Protein AF-A0A7L3I1N6-F1 (afdb_monomer_lite)

Secondary structure (DSSP, 8-state):
----PPPPPS---HHHHHHHHHHHHHH---HHHHTTTTS--------------PPPHHHHHHHHHHHHHHHHTS-HHHHHHHHHHHHHHHHH--SS-SS--SS--HHHHHHHHHHHHHHHHHHHTT---HHHHHHHHTTSSSPPPHHHHHHHHHTTSS-HHHHTTSS-HHHHHHHHHHHHHHHHHTTT-TTSTTHHHHHHHHHHHHHHHHHH----SSS--STTHHHHHHHHHHHHHHHHHHHHHHHHTTTS-HHHHHHHHHHGGGG-GGGSTTTS-HHHHHHHHHHHHHHHHTS-----HHHHHHHGGGGSTTTS-HHHHHHHHHHHTTS-HHHHHHHHHHHHHHS---HHHHHHHHHHHHHH-TTHHHHHHHHHHHHHHHHHHHT-HHHHHHHHHHHHHHHHT-TTTS--HHHHHHHHHSSTTSGGGG-HHHHHHHHHHHHHHGGG--HHHHHHHHHSPPP--GGGHHHHHHHHHHHHHHHHHTT--GGG--TT--TT---S---HHHHHHHHHHHHHHHHHHHSS--HHHHHHHHHSHHHIIIIIHHHHT---PPPSS--HHHHHHHHHHHTT-S-HHHHHHHHHHHHHHHHHHHHHTTS-------HHHHHHHHHHHHHHHHHH-GGGTTTHHHHHHHHHHHHHHHS----SSSTTS-TTPPEEEESS-----HHHHHHHHHHHHHHHHHHHHHHHHS-GGGSTTHHHHHHHHHHH-TTHHHHHHHHHHIIIIISGGG--HHHHHHHHHHHHHHHHTGGGS--EEEE-S-S-S-TT-PBPHHHHHHHHS---SHHHHHHHHHHHHHHHHHHHHHTTTS-HHHHHHHS-HHHHHHHHHHHHHH-GGGGT-------PPPPHHHHT-TTS-HHHHHHHHHT-HHHHHHTTSTTT---HHHHHHHHHTS-GGG-SS-HHHHHHHHHIIIIIIISSS-GGGTS-TT-HHHHHHHHHHHHHHHHHHHTTS----------HHHHHHHHHHHHHHHHS----TTS-SS---HHHHHHHHHHHS-----HHHHHHHHHHHHHHHHHHHHHS-GGGGSEEEEETTEEEEE-HHHHHHHHHTGGGG-TTSS---HHHHHHHHHHHHHHGGGSSSHHHHHHHHHHHHHHH-HHHHHHHHHHHHHHHHHHHHHHHHHH-SPPPHHHHHHHHHHHHHHHHHHH-PPPP-SS-HHHHHHHHHHHHHH-TTS-TTTTTTSS-S-HHHHHHHHHHHHHHHHHHHHS--

InterPro domains:
  IPR003516 Fanconi anaemia group A protein [PR00826] (1067-1085)
  IPR003516 Fanconi anaemia group A protein [PR00826] (1085-1107)
  IPR003516 Fanconi anaemia group A protein [PR00826] (1214-1232)
  IPR003516 Fanconi anaemia group A protein [PTHR12047] (1-1236)
  IPR031729 Fanconi anaemia group A protein, N-terminal domain [PF15865] (137-488)
  IPR055277 Fanconi anaemia group A protein, C-terminal [PF03511] (1188-1237)
  IPR055386 Fanconi anaemia group A protein, helical domain [PF24781] (509-590)
  IPR055387 Fanconi anaemia group A protein, arcN subdomain [PF24783] (611-851)

Organism: NCBI:txid254575

Foldseek 3Di:
DDDDDDDDDDDDDPVVVVVVVVVVVVVPPDLLVLLQPPQDDPDDDDDDDDDDPDPDPLVVNVVVLVVVCVVVVHQSQLVLLLSLLVNQVVLLDDDDDPDRQLDGDPVSVSSLVSNLVSLVSCVVVVRHDQLSSLQVQVVPPDHGRLLSVLCCCVSVNYNPLSSQLRDDLVVLLVVLLVNLLSLLLCCPDPVCPPVSLVSLLVLLLQLLCLQQDDPPDDDDPPRSPSVNVSSVSNVLVLLLLLLVCQVCVVPDDPSSVSSSVSNLCSLAPVSPVPRDDLVSNLVVLLVSLLCLFQPPQPDDLLNLQQCLLCLAQVNRRVSLLSNLVSSPVSDDLLVLVVSLVVSLVPHRGNSSSSLNNLNSSLVVPLVNQVVLVVLLLVLQVCCLVVVDVSSVSVSLSSLCSQLSNDCVRYNHPLVVCCVQFVDCPHSLNPDPVSVVSVLVSLLVCLVSDDLLVLVSCLVRPGDDPPVCVVSSVVSNVSSQVSCVVVVNDPLLAALDDDSSDPDDDDDSQVSLLVNLVVQLVVCVLQVDGDPSLVCCVPPSVVSNPVHNLCSLLPAEAADPDHDSSNSNVVNCVVVVSDDPVSVVVSVVSNVVVVVVVVVCVVDDDDDDDPPLLVVLLVLLVVLLVQLQDPVNPVCLLVSLVVSLVSVDVQLPPPPPDPPPAPQQRAQEAELVDRDDDPSLLVNLVSLLVSQLSSVVSNCVRDWLQSSPCNSLSNLLSQLVDPSNQSSNLNVLSCCQQPVLLVDDLSSLLSSLVSLLSCLVVQVSHHFHNYCDLFPPPPPPPRHRSLVSVLVSQAAAFASSLQSLLSNLLSNLQSLCGRCVPPDPVVSLSSDSLSSLLSLVLNLVLVDVVLLVDDDPDDLDAQDNVVSSDPPDDSNVSSVSCSPDPSSVVSCVDLSNQHAPLNSLLSVQNYHQVRYPDDPVSVLVSVCSCQPVNALCDDVSSRHNVVDLLVSLLSLLVSQLVNLSRPVRHDDDDPDPARPLSSLVVSQVSLVVVVPDPPPDDPPPPDDQQSLLVSLVVVLVPDDDDPPVSNVVSLLSSLVSSLNSCLSHQLLSQWDFDCDPNWTAIDNQSVLVCCVPRQLSNDLLSLEGDPSNLLSNLNNLQVNLVRTPDSLVRSQVVVVVCVPRPVRSLLNCLLCVVVNVVVNVVSCCVRPVDDHRPVNVVSVVLLVLLLCCVPPVDQHDDPDDLLSSLSNNLSNCVVCVPDDPPPNPPDDRHDPSNVVSNVVSVVSVVVSCVVDPD

Radius of gyration: 46.32 Å; chains: 1; bounding box: 148×77×133 Å

Sequence (1237 aa):
AGRARKRKSSFGSEAELQEAALRLLDHHQNLSDLLLEVGDSAKPGVQDGAEHQGASSESFIVSVLQEQASKLGVPTGTLAAKNAVANMERICRDSASPSRVPLLNSDQRKMLSCLLQTVKDLLANNMFCRSLFCEEMWKIKEPPVLEAVWHLHSSGIAGLAELLESPAGPAAVEWLCSSLCGLCEQAGDEDAGALIPSSFADFAIVFLQNGFEQASELGRRVEFQKVSYICRDVLQRMLAWVLDAVGKEKQEDVSLVQAVRFWLNVFNVSLYGSVAHPDSVQQFFRHTLTEVLTYNPVLKVSDAIQMQKEWSFTRTSPLLTALYRKLLMAFSVKESICQLQQVLETHEVNWQHVLSCVSTLVVCQAEAEQLFKDLLSHLLLKAFGNFDMENMITAFLIARQAALEGPAVFMPYSEWFKASFGNAGGHHGSSKKALVFLFEFLSELVPFESALYLKVHIMYPPFVPTKHRSLLLEYITLAKTRLADLKVAIEDMGLYEDLSSTNEAVQPQAQALRDVEKALQIFENTRKIPTSVIEASIFRRPYYTSWFLPALLRPRVLPKTPDGRMAFIDSLKRADKIPSNLYSTYLQACHAMKEKMLQDDSKGEPSHSKEPVEQLKAELAGLRTLVVDQAQWEEVPAQIAVVSDRLRRVLGDSREENEAAPLNSPIPVAVPAPRLEPCHQSVVDLLLTSFCQTLLAASSFNPPDRQGPCLSLVVKMMCGHRNLLPALLGRLCQLIYHQGPSLSAAHILGLAAFVIHLSESRALIPGVEANFGVSQAAPGKALSVSEYWSSLLVCRTEESFAFCLRFCTAAAAYLICKFSSCSHEDFCALIPPGLIKKLQHLVPRLSLEARGVVCEEARTALSWSSLSCPSLNYRRASLCLWKQARFQELLKEKAFQLSFREWLLMELEVCPEKDILSAAERQDFHYWAIYQRYLPAPSAAGGCDGDLEKACGVIINAILDSSQRLELGGCGQSKTSVSPEILCRLQELVLELRCRPKLLPGCLAAQRHFLFGILQGRLADRKHGSALEEQLWRQQELLLHRRILVGLPASTLITTCWKRNKTVLDCEDFFCFVNSELKNVCSRGYALSYDITAHFFRGLLNASLDCEDAAEEVSKALTTCQTKCPVVLLSAALWWPRLEPVLCSQWKRLFGAPLAEELDRLRGWHSSGTRFLCSGAVFPLSDPPWLLAAFLHGAILQHSELPLQVQLTGSLFSLQLLVALLFFSLLDLISARIAPK

Structure (mmCIF, N/CA/C/O backbone):
data_AF-A0A7L3I1N6-F1
#
_entry.id   AF-A0A7L3I1N6-F1
#
loop_
_atom_site.group_PDB
_atom_site.id
_atom_site.type_symbol
_atom_site.label_atom_id
_atom_site.label_alt_id
_atom_site.label_comp_id
_atom_site.label_asym_id
_atom_site.label_entity_id
_atom_site.label_seq_id
_atom_site.pdbx_PDB_ins_code
_atom_site.Cartn_x
_atom_site.Cartn_y
_atom_site.Cartn_z
_atom_site.occupancy
_atom_site.B_iso_or_equiv
_atom_site.auth_seq_id
_atom_site.auth_comp_id
_atom_site.auth_asym_id
_atom_site.auth_atom_id
_atom_site.pdbx_PDB_model_num
ATOM 1 N N . ALA A 1 1 ? -88.766 -17.043 17.408 1.00 39.00 1 ALA A N 1
ATOM 2 C CA . ALA A 1 1 ? -88.604 -18.163 18.358 1.00 39.00 1 ALA A CA 1
ATOM 3 C C . ALA A 1 1 ? -87.147 -18.206 18.815 1.00 39.00 1 ALA A C 1
ATOM 5 O O . ALA A 1 1 ? -86.284 -18.085 17.961 1.00 39.00 1 ALA A O 1
ATOM 6 N N . GLY A 1 2 ? -86.891 -18.328 20.125 1.00 34.66 2 GLY A N 1
ATOM 7 C CA . GLY A 1 2 ? -85.543 -18.452 20.712 1.00 34.66 2 GLY A CA 1
ATOM 8 C C . GLY A 1 2 ? -85.268 -17.452 21.845 1.00 34.66 2 GLY A C 1
ATOM 9 O O . GLY A 1 2 ? -84.884 -16.320 21.587 1.00 34.66 2 GLY A O 1
ATOM 10 N N . ARG A 1 3 ? -85.500 -17.864 23.101 1.00 40.56 3 ARG A N 1
ATOM 11 C CA . ARG A 1 3 ? -85.232 -17.107 24.343 1.00 40.56 3 ARG A CA 1
ATOM 12 C C . ARG A 1 3 ? -83.724 -17.044 24.640 1.00 40.56 3 ARG A C 1
ATOM 14 O O . ARG A 1 3 ? -83.071 -18.078 24.565 1.00 40.56 3 ARG A O 1
ATOM 21 N N . ALA A 1 4 ? -83.220 -15.909 25.135 1.00 32.03 4 ALA A N 1
ATOM 22 C CA . ALA A 1 4 ? -81.925 -15.818 25.820 1.00 32.03 4 ALA A CA 1
ATOM 23 C C . ALA A 1 4 ? -82.086 -15.139 27.196 1.00 32.03 4 ALA A C 1
ATOM 25 O O . ALA A 1 4 ? -82.710 -14.087 27.327 1.00 32.03 4 ALA A O 1
ATOM 26 N N . ARG A 1 5 ? -81.581 -15.815 28.235 1.00 33.72 5 ARG A N 1
ATOM 27 C CA . ARG A 1 5 ? -81.672 -15.478 29.667 1.00 33.72 5 ARG A CA 1
ATOM 28 C C . ARG A 1 5 ? -80.818 -14.250 30.023 1.00 33.72 5 ARG A C 1
ATOM 30 O O . ARG A 1 5 ? -79.629 -14.237 29.727 1.00 33.72 5 ARG A O 1
ATOM 37 N N . LYS A 1 6 ? -81.390 -13.305 30.783 1.00 36.31 6 LYS A N 1
ATOM 38 C CA . LYS A 1 6 ? -80.648 -12.321 31.597 1.00 36.31 6 LYS A CA 1
ATOM 39 C C . LYS A 1 6 ? -79.832 -13.053 32.676 1.00 36.31 6 LYS A C 1
ATOM 41 O O . LYS A 1 6 ? -80.413 -13.800 33.465 1.00 36.31 6 LYS A O 1
ATOM 46 N N . ARG A 1 7 ? -78.512 -12.836 32.732 1.00 34.22 7 ARG A N 1
ATOM 47 C CA . ARG A 1 7 ? -77.682 -13.161 33.908 1.00 34.22 7 ARG A CA 1
ATOM 48 C C . ARG A 1 7 ? -77.852 -12.052 34.956 1.00 34.22 7 ARG A C 1
ATOM 50 O O . ARG A 1 7 ? -77.865 -10.877 34.605 1.00 34.22 7 ARG A O 1
ATOM 57 N N . LYS A 1 8 ? -78.059 -12.460 36.212 1.00 36.12 8 LYS A N 1
ATOM 58 C CA . LYS A 1 8 ? -78.224 -11.613 37.405 1.00 36.12 8 LYS A CA 1
ATOM 59 C C . LYS A 1 8 ? -76.873 -11.051 37.864 1.00 36.12 8 LYS A C 1
ATOM 61 O O . LYS A 1 8 ? -75.872 -11.757 37.776 1.00 36.12 8 LYS A O 1
ATOM 66 N N . SER A 1 9 ? -76.897 -9.819 38.372 1.00 40.22 9 SER A N 1
ATOM 67 C CA . SER A 1 9 ? -75.836 -9.191 39.165 1.00 40.22 9 SER A CA 1
ATOM 68 C C . SER A 1 9 ? -75.591 -9.965 40.467 1.00 40.22 9 SER A C 1
ATOM 70 O O . SER A 1 9 ? -76.509 -10.587 41.004 1.00 40.22 9 SER A O 1
ATOM 72 N N . SER A 1 10 ? -74.356 -9.935 40.965 1.00 43.62 10 SER A N 1
ATOM 73 C CA . SER A 1 10 ? -73.889 -10.712 42.121 1.00 43.62 10 SER A CA 1
ATOM 74 C C . SER A 1 10 ? -73.875 -9.947 43.450 1.00 43.62 10 SER A C 1
ATOM 76 O O . SER A 1 10 ? -73.105 -10.311 44.326 1.00 43.62 10 SER A O 1
ATOM 78 N N . PHE A 1 11 ? -74.713 -8.924 43.632 1.00 41.62 11 PHE A N 1
ATOM 79 C CA . PHE A 1 11 ? -74.923 -8.309 44.950 1.00 41.62 11 PHE A CA 1
ATOM 80 C C . PHE A 1 11 ? -76.410 -8.027 45.162 1.00 41.62 11 PHE A C 1
ATOM 82 O O . PHE A 1 11 ? -77.068 -7.450 44.290 1.00 41.62 11 PHE A O 1
ATOM 89 N N . GLY A 1 12 ? -76.947 -8.502 46.287 1.00 44.84 12 GLY A N 1
ATOM 90 C CA . GLY A 1 12 ? -78.353 -8.406 46.652 1.00 44.84 12 GLY A CA 1
ATOM 91 C C . GLY A 1 12 ? -78.519 -7.737 48.014 1.00 44.84 12 GLY A C 1
ATOM 92 O O . GLY A 1 12 ? -78.278 -8.348 49.038 1.00 44.84 12 GLY A O 1
ATOM 93 N N . SER A 1 13 ? -79.056 -6.518 48.008 1.00 54.72 13 SER A N 1
ATOM 94 C CA . SER A 1 13 ? -79.453 -5.699 49.168 1.00 54.72 13 SER A CA 1
ATOM 95 C C . SER A 1 13 ? -78.387 -4.784 49.793 1.00 54.72 13 SER A C 1
ATOM 97 O O . SER A 1 13 ? -77.227 -5.132 49.982 1.00 54.72 13 SER A O 1
ATOM 99 N N . GLU A 1 14 ? -78.855 -3.585 50.142 1.00 47.81 14 GLU A N 1
ATOM 100 C CA . GLU A 1 14 ? -78.138 -2.506 50.836 1.00 47.81 14 GLU A CA 1
ATOM 101 C C . GLU A 1 14 ? -77.677 -2.924 52.248 1.00 47.81 14 GLU A C 1
ATOM 103 O O . GLU A 1 14 ? -76.677 -2.420 52.752 1.00 47.81 14 GLU A O 1
ATOM 108 N N . ALA A 1 15 ? -78.343 -3.921 52.844 1.00 46.59 15 ALA A N 1
ATOM 109 C CA . ALA A 1 15 ? -77.986 -4.508 54.133 1.00 46.59 15 ALA A CA 1
ATOM 110 C C . ALA A 1 15 ? -76.748 -5.421 54.051 1.00 46.59 15 ALA A C 1
ATOM 112 O O . ALA A 1 15 ? -75.908 -5.368 54.940 1.00 46.59 15 ALA A O 1
ATOM 113 N N . GLU A 1 16 ? -76.579 -6.196 52.970 1.00 49.53 16 GLU A N 1
ATOM 114 C CA . GLU A 1 16 ? -75.353 -6.985 52.744 1.00 49.53 16 GLU A CA 1
ATOM 115 C C . GLU A 1 16 ? -74.145 -6.079 52.453 1.00 49.53 16 GLU A C 1
ATOM 117 O O . GLU A 1 16 ? -73.021 -6.400 52.832 1.00 49.53 16 GLU A O 1
ATOM 122 N N . LEU A 1 17 ? -74.380 -4.913 51.841 1.00 51.69 17 LEU A N 1
ATOM 123 C CA . LEU A 1 17 ? -73.374 -3.865 51.638 1.00 51.69 17 LEU A CA 1
ATOM 124 C C . LEU A 1 17 ? -72.996 -3.165 52.951 1.00 51.69 17 LEU A C 1
ATOM 126 O O . LEU A 1 17 ? -71.811 -2.960 53.202 1.00 51.69 17 LEU A O 1
ATOM 130 N N . GLN A 1 18 ? -73.970 -2.844 53.809 1.00 46.72 18 GLN A N 1
ATOM 131 C CA . GLN A 1 18 ? -73.710 -2.318 55.153 1.00 46.72 18 GLN A CA 1
ATOM 132 C C . GLN A 1 18 ? -73.011 -3.340 56.050 1.00 46.72 18 GLN A C 1
ATOM 134 O O . GLN A 1 18 ? -72.117 -2.969 56.799 1.00 46.72 18 GLN A O 1
ATOM 139 N N . GLU A 1 19 ? -73.365 -4.620 55.963 1.00 48.75 19 GLU A N 1
ATOM 140 C CA . GLU A 1 19 ? -72.711 -5.674 56.734 1.00 48.75 19 GLU A CA 1
ATOM 141 C C . GLU A 1 19 ? -71.300 -5.975 56.206 1.00 48.75 19 GLU A C 1
ATOM 143 O O . GLU A 1 19 ? -70.391 -6.199 56.999 1.00 48.75 19 GLU A O 1
ATOM 148 N N . ALA A 1 20 ? -71.067 -5.891 54.893 1.00 51.22 20 ALA A N 1
ATOM 149 C CA . ALA A 1 20 ? -69.721 -5.936 54.321 1.00 51.22 20 ALA A CA 1
ATOM 150 C C . ALA A 1 20 ? -68.879 -4.710 54.726 1.00 51.22 20 ALA A C 1
ATOM 152 O O . ALA A 1 20 ? -67.713 -4.870 55.079 1.00 51.22 20 ALA A O 1
ATOM 153 N N . ALA A 1 21 ? -69.468 -3.509 54.753 1.00 48.84 21 ALA A N 1
ATOM 154 C CA . ALA A 1 21 ? -68.809 -2.282 55.208 1.00 48.84 21 ALA A CA 1
ATOM 155 C C . ALA A 1 21 ? -68.515 -2.295 56.720 1.00 48.84 21 ALA A C 1
ATOM 157 O O . ALA A 1 21 ? -67.453 -1.847 57.144 1.00 48.84 21 ALA A O 1
ATOM 158 N N . LEU A 1 22 ? -69.416 -2.854 57.535 1.00 49.69 22 LEU A N 1
ATOM 159 C CA . LEU A 1 22 ? -69.212 -3.049 58.972 1.00 49.69 22 LEU A CA 1
ATOM 160 C C . LEU A 1 22 ? -68.187 -4.153 59.260 1.00 49.69 22 LEU A C 1
ATOM 162 O O . LEU A 1 22 ? -67.377 -3.988 60.163 1.00 49.69 22 LEU A O 1
ATOM 166 N N . ARG A 1 23 ? -68.149 -5.237 58.471 1.00 51.03 23 ARG A N 1
ATOM 167 C CA . ARG A 1 23 ? -67.105 -6.277 58.568 1.00 51.03 23 ARG A CA 1
ATOM 168 C C . ARG A 1 23 ? -65.729 -5.782 58.119 1.00 51.03 23 ARG A C 1
ATOM 170 O O . ARG A 1 23 ? -64.740 -6.245 58.679 1.00 51.03 23 ARG A O 1
ATOM 177 N N . LEU A 1 24 ? -65.668 -4.850 57.162 1.00 49.75 24 LEU A N 1
ATOM 178 C CA . LEU A 1 24 ? -64.459 -4.083 56.833 1.00 49.75 24 LEU A CA 1
ATOM 179 C C . LEU A 1 24 ? -64.054 -3.203 58.025 1.00 49.75 24 LEU A C 1
ATOM 181 O O . LEU A 1 24 ? -62.949 -3.342 58.534 1.00 49.75 24 LEU A O 1
ATOM 185 N N . LEU A 1 25 ? -64.962 -2.376 58.557 1.00 49.56 25 LEU A N 1
ATOM 186 C CA . LEU A 1 25 ? -64.697 -1.525 59.730 1.00 49.56 25 LEU A CA 1
ATOM 187 C C . LEU A 1 25 ? -64.230 -2.314 60.971 1.00 49.56 25 LEU A C 1
ATOM 189 O O . LEU A 1 25 ? -63.327 -1.850 61.664 1.00 49.56 25 LEU A O 1
ATOM 193 N N . ASP A 1 26 ? -64.778 -3.509 61.222 1.00 48.50 26 ASP A N 1
ATOM 194 C CA . ASP A 1 26 ? -64.345 -4.405 62.310 1.00 48.50 26 ASP A CA 1
ATOM 195 C C . ASP A 1 26 ? -63.015 -5.130 62.013 1.00 48.50 26 ASP A C 1
ATOM 197 O O . ASP A 1 26 ? -62.268 -5.429 62.946 1.00 48.50 26 ASP A O 1
ATOM 201 N N . HIS A 1 27 ? -62.665 -5.376 60.741 1.00 45.22 27 HIS A N 1
ATOM 202 C CA . HIS A 1 27 ? -61.324 -5.847 60.350 1.00 45.22 27 HIS A CA 1
ATOM 203 C C . HIS A 1 27 ? -60.250 -4.744 60.482 1.00 45.22 27 HIS A C 1
ATOM 205 O O . HIS A 1 27 ? -59.079 -5.057 60.690 1.00 45.22 27 HIS A O 1
ATOM 211 N N . HIS A 1 28 ? -60.628 -3.459 60.423 1.00 46.06 28 HIS A N 1
ATOM 212 C CA . HIS A 1 28 ? -59.721 -2.299 60.405 1.00 46.06 28 HIS A CA 1
ATOM 213 C C . HIS A 1 28 ? -59.503 -1.601 61.760 1.00 46.06 28 HIS A C 1
ATOM 215 O O . HIS A 1 28 ? -59.364 -0.378 61.819 1.00 46.06 28 HIS A O 1
ATOM 221 N N . GLN A 1 29 ? -59.377 -2.332 62.873 1.00 52.47 29 GLN A N 1
ATOM 222 C CA . GLN A 1 29 ? -58.855 -1.711 64.108 1.00 52.47 29 GLN A CA 1
ATOM 223 C C . GLN A 1 29 ? -57.374 -1.287 63.983 1.00 52.47 29 GLN A C 1
ATOM 225 O O . GLN A 1 29 ? -56.882 -0.494 64.787 1.00 52.47 29 GLN A O 1
ATOM 230 N N . ASN A 1 30 ? -56.668 -1.769 62.954 1.00 57.06 30 ASN A N 1
ATOM 231 C CA . ASN A 1 30 ? -55.279 -1.437 62.671 1.00 57.06 30 ASN A CA 1
ATOM 232 C C . ASN A 1 30 ? -55.179 -0.409 61.527 1.00 57.06 30 ASN A C 1
ATOM 234 O O . ASN A 1 30 ? -55.277 -0.753 60.351 1.00 57.06 30 ASN A O 1
ATOM 238 N N . LEU A 1 31 ? -54.934 0.858 61.881 1.00 59.00 31 LEU A N 1
ATOM 239 C CA . LEU A 1 31 ? -54.673 1.975 60.951 1.00 59.00 31 LEU A CA 1
ATOM 240 C C . LEU A 1 31 ? -53.610 1.654 59.883 1.00 59.00 31 LEU A C 1
ATOM 242 O O . LEU A 1 31 ? -53.632 2.226 58.794 1.00 59.00 31 LEU A O 1
ATOM 246 N N . SER A 1 32 ? -52.677 0.757 60.206 1.00 58.22 32 SER A N 1
ATOM 247 C CA . SER A 1 32 ? -51.599 0.303 59.325 1.00 58.22 32 SER A CA 1
ATOM 248 C C . SER A 1 32 ? -52.140 -0.387 58.069 1.00 58.22 32 SER A C 1
ATOM 250 O O . SER A 1 32 ? -51.697 -0.095 56.962 1.00 58.22 32 SER A O 1
ATOM 252 N N . ASP A 1 33 ? -53.143 -1.251 58.224 1.00 63.59 33 ASP A N 1
ATOM 253 C CA . ASP A 1 33 ? -53.682 -2.055 57.123 1.00 63.59 33 ASP A CA 1
ATOM 254 C C . ASP A 1 33 ? -54.553 -1.207 56.176 1.00 63.59 33 ASP A C 1
ATOM 256 O O . ASP A 1 33 ? -54.513 -1.395 54.963 1.00 63.59 33 ASP A O 1
ATOM 260 N N . LEU A 1 34 ? -55.223 -0.174 56.706 1.00 65.06 34 LEU A N 1
ATOM 261 C CA . LEU A 1 34 ? -56.047 0.765 55.932 1.00 65.06 34 LEU A CA 1
ATOM 262 C C . LEU A 1 34 ? -55.244 1.538 54.866 1.00 65.06 34 LEU A C 1
ATOM 264 O O . LEU A 1 34 ? -55.756 1.832 53.791 1.00 65.06 34 LEU A O 1
ATOM 268 N N . LEU A 1 35 ? -53.980 1.874 55.146 1.00 63.25 35 LEU A N 1
ATOM 269 C CA . LEU A 1 35 ? -53.129 2.632 54.214 1.00 63.25 35 LEU A CA 1
ATOM 270 C C . LEU A 1 35 ? -52.635 1.798 53.015 1.00 63.25 35 LEU A C 1
ATOM 272 O O . LEU A 1 35 ? -52.073 2.368 52.076 1.00 63.25 35 LEU A O 1
ATOM 276 N N . LEU A 1 36 ? -52.822 0.474 53.046 1.00 62.53 36 LEU A N 1
ATOM 277 C CA . LEU A 1 36 ? -52.353 -0.465 52.022 1.00 62.53 36 LEU A CA 1
ATOM 278 C C . LEU A 1 36 ? -53.473 -0.963 51.091 1.00 62.53 36 LEU A C 1
ATOM 280 O O . LEU A 1 36 ? -53.180 -1.494 50.021 1.00 62.53 36 LEU A O 1
ATOM 284 N N . GLU A 1 37 ? -54.743 -0.754 51.444 1.00 60.84 37 GLU A N 1
ATOM 285 C CA . GLU A 1 37 ? -55.912 -1.282 50.723 1.00 60.84 37 GLU A CA 1
ATOM 286 C C . GLU A 1 37 ? -56.475 -0.341 49.643 1.00 60.84 37 GLU A C 1
ATOM 288 O O . GLU A 1 37 ? -57.650 0.021 49.641 1.00 60.84 37 GLU A O 1
ATOM 293 N N . VAL A 1 38 ? -55.648 0.033 48.663 1.00 54.12 38 VAL A N 1
ATOM 294 C CA . VAL A 1 38 ? -56.118 0.776 47.468 1.00 54.12 38 VAL A CA 1
ATOM 295 C C . VAL A 1 38 ? -55.883 -0.012 46.158 1.00 54.12 38 VAL A C 1
ATOM 297 O O . VAL A 1 38 ? -56.152 0.473 45.064 1.00 54.12 38 VAL A O 1
ATOM 300 N N . GLY A 1 39 ? -55.434 -1.271 46.239 1.00 42.66 39 GLY A N 1
ATOM 301 C CA . GLY A 1 39 ? -54.877 -2.001 45.089 1.00 42.66 39 GLY A CA 1
ATOM 302 C C . GLY A 1 39 ? -55.787 -2.925 44.266 1.00 42.66 39 GLY A C 1
ATOM 303 O O . GLY A 1 39 ? -55.471 -3.141 43.101 1.00 42.66 39 GLY A O 1
ATOM 304 N N . ASP A 1 40 ? -56.899 -3.453 44.789 1.00 35.28 40 ASP A N 1
ATOM 305 C CA . ASP A 1 40 ? -57.689 -4.484 44.083 1.00 35.28 40 ASP A CA 1
ATOM 306 C C . ASP A 1 40 ? -59.129 -4.034 43.791 1.00 35.28 40 ASP A C 1
ATOM 308 O O . ASP A 1 40 ? -60.106 -4.535 44.344 1.00 35.28 40 ASP A O 1
ATOM 312 N N . SER A 1 41 ? -59.285 -3.112 42.838 1.00 34.53 41 SER A N 1
ATOM 313 C CA . SER A 1 41 ? -60.497 -3.106 42.013 1.00 34.53 41 SER A CA 1
ATOM 314 C C . SER A 1 41 ? -60.109 -3.495 40.591 1.00 34.53 41 SER A C 1
ATOM 316 O O . SER A 1 41 ? -59.453 -2.756 39.858 1.00 34.53 41 SER A O 1
ATOM 318 N N . ALA A 1 42 ? -60.464 -4.722 40.215 1.00 28.80 42 ALA A N 1
ATOM 319 C CA . ALA A 1 42 ? -60.308 -5.221 38.860 1.00 28.80 42 ALA A CA 1
ATOM 320 C C . ALA A 1 42 ? -60.962 -4.235 37.878 1.00 28.80 42 ALA A C 1
ATOM 322 O O . ALA A 1 42 ? -62.185 -4.093 37.862 1.00 28.80 42 ALA A O 1
ATOM 323 N N . LYS A 1 43 ? -60.155 -3.555 37.054 1.00 28.16 43 LYS A N 1
ATOM 324 C CA . LYS A 1 43 ? -60.649 -2.749 35.930 1.00 28.16 43 LYS A CA 1
ATOM 325 C C . LYS A 1 43 ? -61.448 -3.664 34.989 1.00 28.16 43 LYS A C 1
ATOM 327 O O . LYS A 1 43 ? -60.839 -4.556 34.392 1.00 28.16 43 LYS A O 1
ATOM 332 N N . PRO A 1 44 ? -62.767 -3.477 34.788 1.00 31.94 44 PRO A N 1
ATOM 333 C CA . PRO A 1 44 ? -63.424 -4.065 33.637 1.00 31.94 44 PRO A CA 1
ATOM 334 C C . PRO A 1 44 ? -62.997 -3.270 32.400 1.00 31.94 44 PRO A C 1
ATOM 336 O O . PR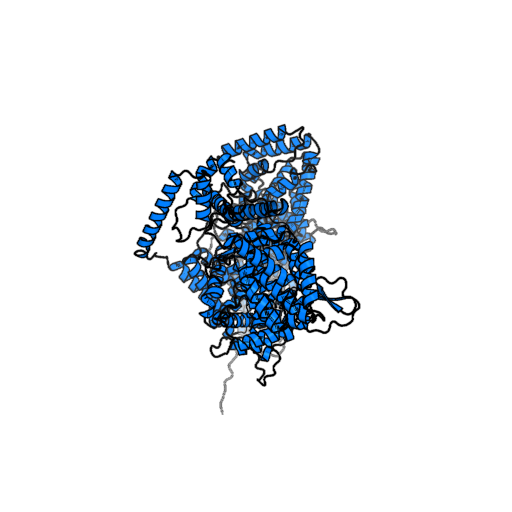O A 1 44 ? -62.872 -2.046 32.439 1.00 31.94 44 PRO A O 1
ATOM 339 N N . GLY A 1 45 ? -62.728 -3.984 31.309 1.00 26.27 45 GLY A N 1
ATOM 340 C CA . GLY A 1 45 ? -62.335 -3.394 30.035 1.00 26.27 45 GLY A CA 1
ATOM 341 C C . GLY A 1 45 ? -63.312 -2.318 29.557 1.00 26.27 45 GLY A C 1
ATOM 342 O O . GLY A 1 45 ? -64.523 -2.418 29.745 1.00 26.27 45 GLY A O 1
ATOM 343 N N . VAL A 1 46 ? -62.732 -1.301 28.925 1.00 31.91 46 VAL A N 1
ATOM 344 C CA . VAL A 1 46 ? -63.393 -0.173 28.270 1.00 31.91 46 VAL A CA 1
ATOM 345 C C . VAL A 1 46 ? -64.587 -0.633 27.426 1.00 31.91 46 VAL A C 1
ATOM 347 O O . VAL A 1 46 ? -64.418 -1.369 26.455 1.00 31.91 46 VAL A O 1
ATOM 350 N N . GLN A 1 47 ? -65.772 -0.120 27.753 1.00 29.06 47 GLN A N 1
ATOM 351 C CA . GLN A 1 47 ? -66.771 0.289 26.769 1.00 29.06 47 GLN A CA 1
ATOM 352 C C . GLN A 1 47 ? -67.437 1.579 27.257 1.00 29.06 47 GLN A C 1
ATOM 354 O O . GLN A 1 47 ? -67.786 1.706 28.428 1.00 29.06 47 GLN A O 1
ATOM 359 N N . ASP A 1 48 ? -67.520 2.534 26.337 1.00 32.84 48 ASP A N 1
ATOM 360 C CA . ASP A 1 48 ? -67.925 3.923 26.522 1.00 32.84 48 ASP A CA 1
ATOM 361 C C . ASP A 1 48 ? -69.250 4.143 27.267 1.00 32.84 48 ASP A C 1
ATOM 363 O O . ASP A 1 48 ? -70.243 3.453 27.036 1.00 32.84 48 ASP A O 1
ATOM 367 N N . GLY A 1 49 ? -69.270 5.249 28.020 1.00 33.81 49 GLY A N 1
ATOM 368 C CA . GLY A 1 49 ? -70.432 6.130 28.131 1.00 33.81 49 GLY A CA 1
ATOM 369 C C . GLY A 1 49 ? -71.346 5.926 29.339 1.00 33.81 49 GLY A C 1
ATOM 370 O O . GLY A 1 49 ? -72.323 5.192 29.251 1.00 33.81 49 GLY A O 1
ATOM 371 N N . ALA A 1 50 ? -71.082 6.665 30.421 1.00 30.55 50 ALA A N 1
ATOM 372 C CA . ALA A 1 50 ? -72.041 7.526 31.137 1.00 30.55 50 ALA A CA 1
ATOM 373 C C . ALA A 1 50 ? -71.478 7.909 32.515 1.00 30.55 50 ALA A C 1
ATOM 375 O O . ALA A 1 50 ? -71.045 7.059 33.290 1.00 30.55 50 ALA A O 1
ATOM 376 N N . GLU A 1 51 ? -71.502 9.208 32.803 1.00 38.78 51 GLU A N 1
ATOM 377 C CA . GLU A 1 51 ? -71.117 9.818 34.071 1.00 38.78 51 GLU A CA 1
ATOM 378 C C . GLU A 1 51 ? -71.915 9.228 35.245 1.00 38.78 51 GLU A C 1
ATOM 380 O O . GLU A 1 51 ? -73.121 9.443 35.375 1.00 38.78 51 GLU A O 1
ATOM 385 N N . HIS A 1 52 ? -71.225 8.535 36.149 1.00 31.61 52 HIS A N 1
ATOM 386 C CA . HIS A 1 52 ? -71.705 8.307 37.505 1.00 31.61 52 HIS A CA 1
ATOM 387 C C . HIS A 1 52 ? -70.632 8.761 38.495 1.00 31.61 52 HIS A C 1
ATOM 389 O O . HIS A 1 52 ? -69.541 8.198 38.559 1.00 31.61 52 HIS A O 1
ATOM 395 N N . GLN A 1 53 ? -70.971 9.804 39.259 1.00 37.69 53 GLN A N 1
ATOM 396 C CA . GLN A 1 53 ? -70.269 10.258 40.458 1.00 37.69 53 GLN A CA 1
ATOM 397 C C . GLN A 1 53 ? -70.296 9.140 41.512 1.00 37.69 53 GLN A C 1
ATOM 399 O O . GLN A 1 53 ? -71.197 9.075 42.346 1.00 37.69 53 GLN A O 1
ATOM 404 N N . GLY A 1 54 ? -69.327 8.229 41.453 1.00 32.38 54 GLY A N 1
ATOM 405 C CA . GLY A 1 54 ? -68.960 7.390 42.588 1.00 32.38 54 GLY A CA 1
ATOM 406 C C . GLY A 1 54 ? -67.998 8.177 43.469 1.00 32.38 54 GLY A C 1
ATOM 407 O O . GLY A 1 54 ? -66.976 8.643 42.971 1.00 32.38 54 GLY A O 1
ATOM 408 N N . ALA A 1 55 ? -68.338 8.367 44.746 1.00 38.56 55 ALA A N 1
ATOM 409 C CA . ALA A 1 55 ? -67.434 8.952 45.732 1.00 38.56 55 ALA A CA 1
ATOM 410 C C . ALA A 1 55 ? -66.097 8.198 45.693 1.00 38.56 55 ALA A C 1
ATOM 412 O O . ALA A 1 55 ? -66.077 6.973 45.832 1.00 38.56 55 ALA A O 1
ATOM 413 N N . SER A 1 56 ? -65.003 8.915 45.434 1.00 44.28 56 SER A N 1
ATOM 414 C CA . SER A 1 56 ? -63.688 8.303 45.335 1.00 44.28 56 SER A CA 1
ATOM 415 C C . SER A 1 56 ? -63.282 7.738 46.697 1.00 44.28 56 SER A C 1
ATOM 417 O O . SER A 1 56 ? -63.501 8.353 47.743 1.00 44.28 56 SER A O 1
ATOM 419 N N . SER A 1 57 ? -62.662 6.558 46.690 1.00 49.47 57 SER A N 1
ATOM 420 C CA . SER A 1 57 ? -62.037 5.907 47.853 1.00 49.47 57 SER A CA 1
ATOM 421 C C . SER A 1 57 ? -61.122 6.864 48.649 1.00 49.47 57 SER A C 1
ATOM 423 O O . SER A 1 57 ? -60.905 6.696 49.848 1.00 49.47 57 SER A O 1
ATOM 425 N N . GLU A 1 58 ? -60.651 7.917 47.977 1.00 51.47 58 GLU A N 1
ATOM 426 C CA . GLU A 1 58 ? -59.820 9.022 48.453 1.00 51.47 58 GLU A CA 1
ATOM 427 C C . GLU A 1 58 ? -60.458 9.825 49.605 1.00 51.47 58 GLU A C 1
ATOM 429 O O . GLU A 1 58 ? -59.756 10.204 50.543 1.00 51.47 58 GLU A O 1
ATOM 434 N N . SER A 1 59 ? -61.781 10.060 49.608 1.00 57.09 59 SER A N 1
ATOM 435 C CA . SER A 1 59 ? -62.427 10.852 50.675 1.00 57.09 59 SER A CA 1
ATOM 436 C C . SER A 1 59 ? -62.590 10.079 51.989 1.00 57.09 59 SER A C 1
ATOM 438 O O . SER A 1 59 ? -62.686 10.677 53.062 1.00 57.09 59 SER A O 1
ATOM 440 N N . PHE A 1 60 ? -62.605 8.744 51.921 1.00 65.06 60 PHE A N 1
ATOM 441 C CA . PHE A 1 60 ? -62.842 7.875 53.073 1.00 65.06 60 PHE A CA 1
ATOM 442 C C . PHE A 1 60 ? -61.612 7.785 53.988 1.00 65.06 60 PHE A C 1
ATOM 444 O O . PHE A 1 60 ? -61.722 8.066 55.182 1.00 65.06 60 PHE A O 1
ATOM 451 N N . ILE A 1 61 ? -60.425 7.508 53.436 1.00 67.06 61 ILE A N 1
ATOM 452 C CA . ILE A 1 61 ? -59.168 7.396 54.205 1.00 67.06 61 ILE A CA 1
ATOM 453 C C . ILE A 1 61 ? -58.850 8.707 54.944 1.00 67.06 61 ILE A C 1
ATOM 455 O O . ILE A 1 61 ? -58.466 8.692 56.116 1.00 67.06 61 ILE A O 1
ATOM 459 N N . VAL A 1 62 ? -59.078 9.853 54.290 1.00 65.31 62 VAL A N 1
ATOM 460 C CA . VAL A 1 62 ? -58.871 11.184 54.884 1.00 65.31 62 VAL A CA 1
ATOM 461 C C . VAL A 1 62 ? -59.818 11.421 56.066 1.00 65.31 62 VAL A C 1
ATOM 463 O O . VAL A 1 62 ? -59.373 11.880 57.119 1.00 65.31 62 VAL A O 1
ATOM 466 N N . SER A 1 63 ? -61.100 11.062 55.929 1.00 67.00 63 SER A N 1
ATOM 467 C CA . SER A 1 63 ? -62.100 11.235 56.993 1.00 67.00 63 SER A CA 1
ATOM 468 C C . SER A 1 63 ? -61.821 10.362 58.227 1.00 67.00 63 SER A C 1
ATOM 470 O O . SER A 1 63 ? -61.889 10.850 59.357 1.00 67.00 63 SER A O 1
ATOM 472 N N . VAL A 1 64 ? -61.396 9.109 58.023 1.00 67.81 64 VAL A N 1
ATOM 473 C CA . VAL A 1 64 ? -61.069 8.160 59.103 1.00 67.81 64 VAL A CA 1
ATOM 474 C C . VAL A 1 64 ? -59.803 8.582 59.861 1.00 67.81 64 VAL A C 1
ATOM 476 O O . VAL A 1 64 ? -59.768 8.524 61.093 1.00 67.81 64 VAL A O 1
ATOM 479 N N . LEU A 1 65 ? -58.774 9.071 59.157 1.00 70.56 65 LEU A N 1
ATOM 480 C CA . LEU A 1 65 ? -57.550 9.588 59.783 1.00 70.56 65 LEU A CA 1
ATOM 481 C C . LEU A 1 65 ? -57.802 10.865 60.594 1.00 70.56 65 LEU A C 1
ATOM 483 O O . LEU A 1 65 ? -57.214 11.030 61.663 1.00 70.56 65 LEU A O 1
ATOM 487 N N . GLN A 1 66 ? -58.679 11.758 60.125 1.00 69.69 66 GLN A N 1
ATOM 488 C CA . GLN A 1 66 ? -59.072 12.961 60.867 1.00 69.69 66 GLN A CA 1
ATOM 489 C C . GLN A 1 66 ? -59.849 12.616 62.145 1.00 69.69 66 GLN A C 1
ATOM 491 O O . GLN A 1 66 ? -59.560 13.173 63.207 1.00 69.69 66 GLN A O 1
ATOM 496 N N . GLU A 1 67 ? -60.778 11.658 62.077 1.00 67.31 67 GLU A N 1
ATOM 497 C CA . GLU A 1 67 ? -61.551 11.212 63.238 1.00 67.31 67 GLU A CA 1
ATOM 498 C C . GLU A 1 67 ? -60.652 10.546 64.297 1.00 67.31 67 GLU A C 1
ATOM 500 O O . GLU A 1 67 ? -60.727 10.880 65.481 1.00 67.31 67 GLU A O 1
ATOM 505 N N . GLN A 1 68 ? -59.732 9.668 63.890 1.00 65.94 68 GLN A N 1
ATOM 506 C CA . GLN A 1 68 ? -58.769 9.032 64.798 1.00 65.94 68 GLN A CA 1
ATOM 507 C C . GLN A 1 68 ? -57.755 10.020 65.394 1.00 65.94 68 GLN A C 1
ATOM 509 O O . GLN A 1 68 ? -57.472 9.965 66.591 1.00 65.94 68 GLN A O 1
ATOM 514 N N . ALA A 1 69 ? -57.253 10.965 64.596 1.00 70.38 69 ALA A N 1
ATOM 515 C CA . ALA A 1 69 ? -56.374 12.033 65.070 1.00 70.38 69 ALA A CA 1
ATOM 516 C C . ALA A 1 69 ? -57.056 12.890 66.151 1.00 70.38 69 ALA A C 1
ATOM 518 O O . ALA A 1 69 ? -56.446 13.195 67.179 1.00 70.38 69 ALA A O 1
ATOM 519 N N . SER A 1 70 ? -58.349 13.191 65.969 1.00 68.56 70 SER A N 1
ATOM 520 C CA . SER A 1 70 ? -59.152 13.920 66.958 1.00 68.56 70 SER A CA 1
ATOM 521 C C . SER A 1 70 ? -59.363 13.135 68.262 1.00 68.56 70 SER A C 1
ATOM 523 O O . SER A 1 70 ? -59.301 13.725 69.338 1.00 68.56 70 SER A O 1
ATOM 525 N N . LYS A 1 71 ? -59.518 11.801 68.189 1.00 68.88 71 LYS A N 1
ATOM 526 C CA . LYS A 1 71 ? -59.640 10.908 69.359 1.00 68.88 71 LYS A CA 1
ATOM 527 C C . LYS A 1 71 ? -58.329 10.766 70.142 1.00 68.88 71 LYS A C 1
ATOM 529 O O . LYS A 1 71 ? -58.367 10.641 71.362 1.00 68.88 71 LYS A O 1
ATOM 534 N N . LEU A 1 72 ? -57.185 10.787 69.455 1.00 67.19 72 LEU A N 1
ATOM 535 C CA . LEU A 1 72 ? -55.851 10.631 70.052 1.00 67.19 72 LEU A CA 1
ATOM 536 C C . LEU A 1 72 ? -55.213 11.962 70.493 1.00 67.19 72 LEU A C 1
ATOM 538 O O . LEU A 1 72 ? -54.183 11.945 71.164 1.00 67.19 72 LEU A O 1
ATOM 542 N N . GLY A 1 73 ? -55.801 13.109 70.132 1.00 67.00 73 GLY A N 1
ATOM 543 C CA . GLY A 1 73 ? -55.274 14.438 70.466 1.00 67.00 73 GLY A CA 1
ATOM 544 C C . GLY A 1 73 ? -53.985 14.809 69.719 1.00 67.00 73 GLY A C 1
ATOM 545 O O . GLY A 1 73 ? -53.220 15.647 70.192 1.00 67.00 73 GLY A O 1
ATOM 546 N N . VAL A 1 74 ? -53.723 14.183 68.568 1.00 77.19 74 VAL A N 1
ATOM 547 C CA . VAL A 1 74 ? -52.498 14.361 67.769 1.00 77.19 74 VAL A CA 1
ATOM 548 C C . VAL A 1 74 ? -52.866 14.991 66.420 1.00 77.19 74 VAL A C 1
ATOM 550 O O . VAL A 1 74 ? -53.893 14.619 65.856 1.00 77.19 74 VAL A O 1
ATOM 553 N N . PRO A 1 75 ? -52.062 15.912 65.849 1.00 80.19 75 PRO A N 1
ATOM 554 C CA . PRO A 1 75 ? -52.311 16.431 64.507 1.00 80.19 75 PRO A CA 1
ATOM 555 C C . PRO A 1 75 ? -52.377 15.305 63.469 1.00 80.19 75 PRO A C 1
ATOM 557 O O . PRO A 1 75 ? -51.522 14.415 63.451 1.00 80.19 75 PRO A O 1
ATOM 560 N N . THR A 1 76 ? -53.353 15.368 62.560 1.00 76.00 76 THR A N 1
ATOM 561 C CA . THR A 1 76 ? -53.570 14.333 61.535 1.00 76.00 76 THR A CA 1
ATOM 562 C C . THR A 1 76 ? -52.319 14.076 60.690 1.00 76.00 76 THR A C 1
ATOM 564 O O . THR A 1 76 ? -52.013 12.925 60.398 1.00 76.00 76 THR A O 1
ATOM 567 N N . GLY A 1 77 ? -51.533 15.119 60.394 1.00 75.25 77 GLY A N 1
ATOM 568 C CA . GLY A 1 77 ? -50.261 14.994 59.674 1.00 75.25 77 GLY A CA 1
ATOM 569 C C . GLY A 1 77 ? -49.170 14.221 60.417 1.00 75.25 77 GLY A C 1
ATOM 570 O O . GLY A 1 77 ? -48.370 13.541 59.780 1.00 75.25 77 GLY A O 1
ATOM 571 N N . THR A 1 78 ? -49.149 14.270 61.752 1.00 76.94 78 THR A N 1
ATOM 572 C CA . THR A 1 78 ? -48.202 13.508 62.582 1.00 76.94 78 THR A CA 1
ATOM 573 C C . THR A 1 78 ? -48.627 12.045 62.701 1.00 76.94 78 THR A C 1
ATOM 575 O O . THR A 1 78 ? -47.780 11.156 62.643 1.00 76.94 78 THR A O 1
ATOM 578 N N . LEU A 1 79 ? -49.934 11.782 62.831 1.00 77.19 79 LEU A N 1
ATOM 579 C CA . LEU A 1 79 ? -50.481 10.421 62.853 1.00 77.19 79 LEU A CA 1
ATOM 580 C C . LEU A 1 79 ? -50.264 9.718 61.502 1.00 77.19 79 LEU A C 1
ATOM 582 O O . LEU A 1 79 ? -49.801 8.581 61.466 1.00 77.19 79 LEU A O 1
ATOM 586 N N . ALA A 1 80 ? -50.534 10.417 60.395 1.00 78.75 80 ALA A N 1
ATOM 587 C CA . ALA A 1 80 ? -50.314 9.913 59.042 1.00 78.75 80 ALA A CA 1
ATOM 588 C C . ALA A 1 80 ? -48.831 9.607 58.770 1.00 78.75 80 ALA A C 1
ATOM 590 O O . ALA A 1 80 ? -48.522 8.544 58.238 1.00 78.75 80 ALA A O 1
ATOM 591 N N . ALA A 1 81 ? -47.915 10.488 59.197 1.00 78.75 81 ALA A N 1
ATOM 592 C CA . ALA A 1 81 ? -46.476 10.254 59.084 1.00 78.75 81 ALA A CA 1
ATOM 593 C C . ALA A 1 81 ? -46.032 9.010 59.875 1.00 78.75 81 ALA A C 1
ATOM 595 O O . ALA A 1 81 ? -45.389 8.132 59.308 1.00 78.75 81 ALA A O 1
ATOM 596 N N . LYS A 1 82 ? -46.434 8.869 61.147 1.00 78.06 82 LYS A N 1
ATOM 597 C CA . LYS A 1 82 ? -46.069 7.703 61.976 1.00 78.06 82 LYS A CA 1
ATOM 598 C C . LYS A 1 82 ? -46.625 6.380 61.443 1.00 78.06 82 LYS A C 1
ATOM 600 O O . LYS A 1 82 ? -45.910 5.381 61.443 1.00 78.06 82 LYS A O 1
ATOM 605 N N . ASN A 1 83 ? -47.862 6.372 60.946 1.00 76.75 83 ASN A N 1
ATOM 606 C CA . ASN A 1 83 ? -48.461 5.175 60.350 1.00 76.75 83 ASN A CA 1
ATOM 607 C C . ASN A 1 83 ? -47.806 4.809 59.008 1.00 76.75 83 ASN A C 1
ATOM 609 O O . ASN A 1 83 ? -47.600 3.629 58.730 1.00 76.75 83 ASN A O 1
ATOM 613 N N . ALA A 1 84 ? -47.427 5.800 58.192 1.00 78.75 84 ALA A N 1
ATOM 614 C CA . ALA A 1 84 ? -46.680 5.563 56.956 1.00 78.75 84 ALA A CA 1
ATOM 615 C C . ALA A 1 84 ? -45.292 4.960 57.235 1.00 78.75 84 ALA A C 1
ATOM 617 O O . ALA A 1 84 ? -44.906 4.004 56.566 1.00 78.75 84 ALA A O 1
ATOM 618 N N . VAL A 1 85 ? -44.583 5.451 58.260 1.00 80.06 85 VAL A N 1
ATOM 619 C CA . VAL A 1 85 ? -43.292 4.895 58.707 1.00 80.06 85 VAL A CA 1
ATOM 620 C C . VAL A 1 85 ? -43.446 3.460 59.224 1.00 80.06 85 VAL A C 1
ATOM 622 O O . VAL A 1 85 ? -42.688 2.586 58.814 1.00 80.06 85 VAL A O 1
ATOM 625 N N . ALA A 1 86 ? -44.461 3.176 60.048 1.00 78.94 86 ALA A N 1
ATOM 626 C CA . ALA A 1 86 ? -44.730 1.821 60.543 1.00 78.94 86 ALA A CA 1
ATOM 627 C C . ALA A 1 86 ? -45.044 0.824 59.408 1.00 78.94 86 ALA A C 1
ATOM 629 O O . ALA A 1 86 ? -44.605 -0.328 59.442 1.00 78.94 86 ALA A O 1
ATOM 630 N N . ASN A 1 87 ? -45.757 1.269 58.368 1.00 77.31 87 ASN A N 1
ATOM 631 C CA . ASN A 1 87 ? -46.005 0.465 57.172 1.00 77.31 87 ASN A CA 1
ATOM 632 C C . ASN A 1 87 ? -44.757 0.275 56.310 1.00 77.31 87 ASN A C 1
ATOM 634 O O . ASN A 1 87 ? -44.540 -0.831 55.818 1.00 77.31 87 ASN A O 1
ATOM 638 N N . MET A 1 88 ? -43.912 1.301 56.161 1.00 76.50 88 MET A N 1
ATOM 639 C CA . MET A 1 88 ? -42.614 1.151 55.497 1.00 76.50 88 MET A CA 1
ATOM 640 C C . MET A 1 88 ? -41.714 0.164 56.239 1.00 76.50 88 MET A C 1
ATOM 642 O O . MET A 1 88 ? -41.125 -0.700 55.594 1.00 76.50 88 MET A O 1
ATOM 646 N N . GLU A 1 89 ? -41.660 0.220 57.572 1.00 78.25 89 GLU A N 1
ATOM 647 C CA . GLU A 1 89 ? -40.922 -0.751 58.388 1.00 78.25 89 GLU A CA 1
ATOM 648 C C . GLU A 1 89 ? -41.461 -2.175 58.182 1.00 78.25 89 GLU A C 1
ATOM 650 O O . GLU A 1 89 ? -40.689 -3.124 58.059 1.00 78.25 89 GLU A O 1
ATOM 655 N N . ARG A 1 90 ? -42.787 -2.336 58.091 1.00 77.38 90 ARG A N 1
ATOM 656 C CA . ARG A 1 90 ? -43.423 -3.636 57.837 1.00 77.38 90 ARG A CA 1
ATOM 657 C C . ARG A 1 90 ? -43.112 -4.183 56.443 1.00 77.38 90 ARG A C 1
ATOM 659 O O . ARG A 1 90 ? -42.881 -5.379 56.319 1.00 77.38 90 ARG A O 1
ATOM 666 N N . ILE A 1 91 ? -43.113 -3.329 55.418 1.00 75.00 91 ILE A N 1
ATOM 667 C CA . ILE A 1 91 ? -42.781 -3.702 54.033 1.00 75.00 91 ILE A CA 1
ATOM 668 C C . ILE A 1 91 ? -41.296 -4.073 53.909 1.00 75.00 91 ILE A C 1
ATOM 670 O O . ILE A 1 91 ? -40.972 -5.035 53.222 1.00 75.00 91 ILE A O 1
ATOM 674 N N . CYS A 1 92 ? -40.409 -3.338 54.588 1.00 72.44 92 CYS A N 1
ATOM 675 C CA . CYS A 1 92 ? -38.956 -3.522 54.506 1.00 72.44 92 CYS A CA 1
ATOM 676 C C . CYS A 1 92 ? -38.409 -4.663 55.388 1.00 72.44 92 CYS A C 1
ATOM 678 O O . CYS A 1 92 ? -37.212 -4.937 55.345 1.00 72.44 92 CYS A O 1
ATOM 680 N N . ARG A 1 93 ? -39.240 -5.314 56.214 1.00 69.31 93 ARG A N 1
ATOM 681 C CA . ARG A 1 93 ? -38.816 -6.414 57.093 1.00 69.31 93 ARG A CA 1
ATOM 682 C C . ARG A 1 93 ? -38.819 -7.739 56.327 1.00 69.31 93 ARG A C 1
ATOM 684 O O . ARG A 1 93 ? -39.883 -8.251 55.989 1.00 69.31 93 ARG A O 1
ATOM 691 N N . ASP A 1 94 ? -37.639 -8.314 56.107 1.00 55.03 94 ASP A N 1
ATOM 692 C CA . ASP A 1 94 ? -37.506 -9.604 55.421 1.00 55.03 94 ASP A CA 1
ATOM 693 C C . ASP A 1 94 ? -37.847 -10.804 56.316 1.00 55.03 94 ASP A C 1
ATOM 695 O O . ASP A 1 94 ? -37.391 -10.939 57.456 1.00 55.03 94 ASP A O 1
ATOM 699 N N . SER A 1 95 ? -38.610 -11.739 55.749 1.00 45.09 95 SER A N 1
ATOM 700 C CA . SER A 1 95 ? -38.767 -13.099 56.254 1.00 45.09 95 SER A CA 1
ATOM 701 C C . SER A 1 95 ? -37.564 -13.959 55.830 1.00 45.09 95 SER A C 1
ATOM 703 O O . SER A 1 95 ? -37.558 -14.533 54.748 1.00 45.09 95 SER A O 1
ATOM 705 N N . ALA A 1 96 ? -36.588 -14.096 56.733 1.00 41.34 96 ALA A N 1
ATOM 706 C CA . ALA A 1 96 ? -35.671 -15.243 56.844 1.00 41.34 96 ALA A CA 1
ATOM 707 C C . ALA A 1 96 ? -34.413 -15.373 55.936 1.00 41.34 96 ALA A C 1
ATOM 709 O O . ALA A 1 96 ? -34.024 -16.503 55.638 1.00 41.34 96 ALA A O 1
ATOM 710 N N . SER A 1 97 ? -33.670 -14.301 55.615 1.00 38.78 97 SER A N 1
ATOM 711 C CA . SER A 1 97 ? -32.281 -14.432 55.104 1.00 38.78 97 SER A CA 1
ATOM 712 C C . SER A 1 97 ? -31.254 -13.533 55.821 1.00 38.78 97 SER A C 1
ATOM 714 O O . SER A 1 97 ? -31.567 -12.391 56.150 1.00 38.78 97 SER A O 1
ATOM 716 N N . PRO A 1 98 ? -30.017 -14.019 56.076 1.00 39.84 98 PRO A N 1
ATOM 717 C CA . PRO A 1 98 ? -29.000 -13.297 56.851 1.00 39.84 98 PRO A CA 1
ATOM 718 C C . PRO A 1 98 ? -28.187 -12.259 56.051 1.00 39.84 98 PRO A C 1
ATOM 720 O O . PRO A 1 98 ? -27.507 -11.439 56.662 1.00 39.84 98 PRO A O 1
ATOM 723 N N . SER A 1 99 ? -28.252 -12.257 54.715 1.00 44.66 99 SER A N 1
ATOM 724 C CA . SER A 1 99 ? -27.678 -11.207 53.859 1.00 44.66 99 SER A CA 1
ATOM 725 C C . SER A 1 99 ? -28.800 -10.293 53.368 1.00 44.66 99 SER A C 1
ATOM 727 O O . SER A 1 99 ? -29.663 -10.740 52.614 1.00 44.66 99 SER A O 1
ATOM 729 N N . ARG A 1 100 ? -28.822 -9.033 53.815 1.00 54.00 100 ARG A N 1
ATOM 730 C CA . ARG A 1 100 ? -29.840 -8.062 53.391 1.00 54.00 100 ARG A CA 1
ATOM 731 C C . ARG A 1 100 ? -29.647 -7.721 51.918 1.00 54.00 100 ARG A C 1
ATOM 733 O O . ARG A 1 100 ? -28.630 -7.144 51.546 1.00 54.00 100 ARG A O 1
ATOM 740 N N . VAL A 1 101 ? -30.626 -8.079 51.099 1.00 58.78 101 VAL A N 1
ATOM 741 C CA . VAL A 1 101 ? -30.690 -7.698 49.689 1.00 58.78 101 VAL A CA 1
ATOM 742 C C . VAL A 1 101 ? -31.211 -6.249 49.630 1.00 58.78 101 VAL A C 1
ATOM 744 O O . VAL A 1 101 ? -32.233 -5.958 50.246 1.00 58.78 101 VAL A O 1
ATOM 747 N N . PRO A 1 102 ? -30.541 -5.307 48.940 1.00 62.62 102 PRO A N 1
ATOM 748 C CA . PRO A 1 102 ? -31.007 -3.921 48.798 1.00 62.62 102 PRO A CA 1
ATOM 749 C C . PRO A 1 102 ? -32.248 -3.745 47.901 1.00 62.62 102 PRO A C 1
ATOM 751 O O . PRO A 1 102 ? -32.726 -2.615 47.764 1.00 62.62 102 PRO A O 1
ATOM 754 N N . LEU A 1 103 ? -32.763 -4.827 47.307 1.00 70.62 103 LEU A N 1
ATOM 755 C CA . LEU A 1 103 ? -33.932 -4.845 46.429 1.00 70.62 103 LEU A CA 1
ATOM 756 C C . LEU A 1 103 ? -35.145 -5.485 47.117 1.00 70.62 103 LEU A C 1
ATOM 758 O O . LEU A 1 103 ? -35.021 -6.491 47.812 1.00 70.62 103 LEU A O 1
ATOM 762 N N . LEU A 1 104 ? -36.327 -4.919 46.872 1.00 75.62 104 LEU A N 1
ATOM 763 C CA . LEU A 1 104 ? -37.611 -5.435 47.347 1.00 75.62 104 LEU A CA 1
ATOM 764 C C . LEU A 1 104 ? -38.125 -6.549 46.427 1.00 75.62 104 LEU A C 1
ATOM 766 O O . LEU A 1 104 ? -37.975 -6.497 45.205 1.00 75.62 104 LEU A O 1
ATOM 770 N N . ASN A 1 105 ? -38.806 -7.542 46.997 1.00 74.25 105 ASN A N 1
ATOM 771 C CA . ASN A 1 105 ? -39.472 -8.578 46.211 1.00 74.25 105 ASN A CA 1
ATOM 772 C C . ASN A 1 105 ? -40.733 -8.037 45.494 1.00 74.25 105 ASN A C 1
ATOM 774 O O . ASN A 1 105 ? -41.238 -6.951 45.790 1.00 74.25 105 ASN A O 1
ATOM 778 N N . SER A 1 106 ? -41.266 -8.796 44.529 1.00 72.00 106 SER A N 1
ATOM 779 C CA . SER A 1 106 ? -42.385 -8.326 43.692 1.00 72.00 106 SER A CA 1
ATOM 780 C C . SER A 1 106 ? -43.667 -7.993 44.477 1.00 72.00 106 SER A C 1
ATOM 782 O O . SER A 1 106 ? -44.413 -7.097 44.077 1.00 72.00 106 SER A O 1
ATOM 784 N N . ASP A 1 107 ? -43.898 -8.649 45.616 1.00 72.69 107 ASP A N 1
ATOM 785 C CA . ASP A 1 107 ? -45.071 -8.423 46.465 1.00 72.69 107 ASP A CA 1
ATOM 786 C C . ASP A 1 107 ? -44.876 -7.210 47.389 1.00 72.69 107 ASP A C 1
ATOM 788 O O . ASP A 1 107 ? -45.775 -6.376 47.526 1.00 72.69 107 ASP A O 1
ATOM 792 N N . GLN A 1 108 ? -43.670 -7.034 47.936 1.00 76.69 108 GLN A N 1
ATOM 793 C CA . GLN A 1 108 ? -43.247 -5.836 48.664 1.00 76.69 108 GLN A CA 1
ATOM 794 C C . GLN A 1 108 ? -43.332 -4.591 47.770 1.00 76.69 108 GLN A C 1
ATOM 796 O O . GLN A 1 108 ? -43.832 -3.563 48.223 1.00 76.69 108 GLN A O 1
ATOM 801 N N . ARG A 1 109 ? -42.934 -4.674 46.489 1.00 78.62 109 ARG A N 1
ATOM 802 C CA . ARG A 1 109 ? -43.063 -3.570 45.514 1.00 78.62 109 ARG A CA 1
ATOM 803 C C . ARG A 1 109 ? -44.514 -3.161 45.276 1.00 78.62 109 ARG A C 1
ATOM 805 O O . ARG A 1 109 ? -44.817 -1.968 45.262 1.00 78.62 109 ARG A O 1
ATOM 812 N N . LYS A 1 110 ? -45.427 -4.126 45.122 1.00 76.81 110 LYS A N 1
ATOM 813 C CA . LYS A 1 110 ? -46.868 -3.845 44.976 1.00 76.81 110 LYS A CA 1
ATOM 814 C C . LYS A 1 110 ? -47.420 -3.161 46.224 1.00 76.81 110 LYS A C 1
ATOM 816 O O . LYS A 1 110 ? -48.078 -2.127 46.109 1.00 76.81 110 LYS A O 1
ATOM 821 N N . MET A 1 111 ? -47.091 -3.682 47.405 1.00 76.44 111 MET A N 1
ATOM 822 C CA . MET A 1 111 ? -47.522 -3.114 48.684 1.00 76.44 111 MET A CA 1
ATOM 823 C C . MET A 1 111 ? -46.958 -1.699 48.903 1.00 76.44 111 MET A C 1
ATOM 825 O O . MET A 1 111 ? -47.685 -0.803 49.329 1.00 76.44 111 MET A O 1
ATOM 829 N N . LEU A 1 112 ? -45.697 -1.466 48.525 1.00 80.56 112 LEU A N 1
ATOM 830 C CA . LEU A 1 112 ? -45.071 -0.146 48.536 1.00 80.56 112 LEU A CA 1
ATOM 831 C C . LEU A 1 112 ? -45.756 0.813 47.556 1.00 80.56 112 LEU A C 1
ATOM 833 O O . LEU A 1 112 ? -46.051 1.942 47.927 1.00 80.56 112 LEU A O 1
ATOM 837 N N . SER A 1 113 ? -46.059 0.380 46.331 1.00 78.69 113 SER A N 1
ATOM 838 C CA . SER A 1 113 ? -46.735 1.228 45.341 1.00 78.69 113 SER A CA 1
ATOM 839 C C . SER A 1 113 ? -48.118 1.694 45.812 1.00 78.69 113 SER A C 1
ATOM 841 O O . SER A 1 113 ? -48.456 2.865 45.637 1.00 78.69 113 SER A O 1
ATOM 843 N N . CYS A 1 114 ? -48.868 0.817 46.493 1.00 78.25 114 CYS A N 1
ATOM 844 C CA . CYS A 1 114 ? -50.149 1.160 47.109 1.00 78.25 114 CYS A CA 1
ATOM 845 C C . CYS A 1 114 ? -49.959 2.200 48.220 1.00 78.25 114 CYS A C 1
ATOM 847 O O . CYS A 1 114 ? -50.639 3.223 48.221 1.00 78.25 114 CYS A O 1
ATOM 849 N N . LEU A 1 115 ? -48.978 1.996 49.109 1.00 80.88 115 LEU A N 1
ATOM 850 C CA . LEU A 1 115 ? -48.657 2.948 50.175 1.00 80.88 115 LEU A CA 1
ATOM 851 C C . LEU A 1 115 ? -48.263 4.328 49.624 1.00 80.88 115 LEU A C 1
ATOM 853 O O . LEU A 1 115 ? -48.730 5.349 50.124 1.00 80.88 115 LEU A O 1
ATOM 857 N N . LEU A 1 116 ? -47.412 4.374 48.594 1.00 81.50 116 LEU A N 1
ATOM 858 C CA . LEU A 1 116 ? -46.947 5.623 47.982 1.00 81.50 116 LEU A CA 1
ATOM 859 C C . LEU A 1 116 ? -48.092 6.388 47.313 1.00 81.50 116 LEU A C 1
ATOM 861 O O . LEU A 1 116 ? -48.106 7.616 47.374 1.00 81.50 116 LEU A O 1
ATOM 865 N N . GLN A 1 117 ? -49.051 5.686 46.702 1.00 80.50 117 GLN A N 1
ATOM 866 C CA . GLN A 1 117 ? -50.247 6.315 46.148 1.00 80.50 117 GLN A CA 1
ATOM 867 C C . GLN A 1 117 ? -51.086 6.951 47.262 1.00 80.50 117 GLN A C 1
ATOM 869 O O . GLN A 1 117 ? -51.359 8.147 47.206 1.00 80.50 117 GLN A O 1
ATOM 874 N N . THR A 1 118 ? -51.357 6.214 48.342 1.00 76.12 118 THR A N 1
ATOM 875 C CA . THR A 1 118 ? -52.084 6.742 49.505 1.00 76.12 118 THR A CA 1
ATOM 876 C C . THR A 1 118 ? -51.375 7.953 50.128 1.00 76.12 118 THR A C 1
ATOM 878 O O . THR A 1 118 ? -52.010 8.945 50.480 1.00 76.12 118 THR A O 1
ATOM 881 N N . VAL A 1 119 ? -50.042 7.926 50.246 1.00 79.19 119 VAL A N 1
ATOM 882 C CA . VAL A 1 119 ? -49.258 9.049 50.793 1.00 79.19 119 VAL A CA 1
ATOM 883 C C . VAL A 1 119 ? -49.247 10.257 49.847 1.00 79.19 119 VAL A C 1
ATOM 885 O O . VAL A 1 119 ? -49.317 11.392 50.324 1.00 79.19 119 VAL A O 1
ATOM 888 N N . LYS A 1 120 ? -49.217 10.053 48.523 1.00 79.00 120 LYS A N 1
ATOM 889 C CA . LYS A 1 120 ? -49.395 11.135 47.538 1.00 79.00 120 LYS A CA 1
ATOM 890 C C . LYS A 1 120 ? -50.748 11.814 47.683 1.00 79.00 120 LYS A C 1
ATOM 892 O O . LYS A 1 120 ? -50.810 13.042 47.668 1.00 79.00 120 LYS A O 1
ATOM 897 N N . ASP A 1 121 ? -51.798 11.032 47.884 1.00 75.88 121 ASP A N 1
ATOM 898 C CA . ASP A 1 121 ? -53.152 11.553 48.048 1.00 75.88 121 ASP A CA 1
ATOM 899 C C . ASP A 1 121 ? -53.276 12.338 49.370 1.00 75.88 121 ASP A C 1
ATOM 901 O O . ASP A 1 121 ? -53.882 13.411 49.422 1.00 75.88 121 ASP A O 1
ATOM 905 N N . LEU A 1 122 ? -52.617 11.882 50.443 1.00 76.69 122 LEU A N 1
ATOM 906 C CA . LEU A 1 122 ? -52.535 12.616 51.715 1.00 76.69 122 LEU A CA 1
ATOM 907 C C . LEU A 1 122 ? -51.714 13.912 51.607 1.00 76.69 122 LEU A C 1
ATOM 909 O O . LEU A 1 122 ? -52.068 14.917 52.232 1.00 76.69 122 LEU A O 1
ATOM 913 N N . LEU A 1 123 ? -50.645 13.912 50.806 1.00 77.62 123 LEU A N 1
ATOM 914 C CA . LEU A 1 123 ? -49.853 15.103 50.494 1.00 77.62 123 LEU A CA 1
ATOM 915 C C . LEU A 1 123 ? -50.652 16.122 49.673 1.00 77.62 123 LEU A C 1
ATOM 917 O O . LEU A 1 123 ? -50.617 17.307 49.998 1.00 77.62 123 LEU A O 1
ATOM 921 N N . ALA A 1 124 ? -51.408 15.676 48.664 1.00 77.81 124 ALA A N 1
ATOM 922 C CA . ALA A 1 124 ? -52.263 16.541 47.846 1.00 77.81 124 ALA A CA 1
ATOM 923 C C . ALA A 1 124 ? -53.342 17.258 48.680 1.00 77.81 124 ALA A C 1
ATOM 925 O O . ALA A 1 124 ? -53.720 18.388 48.374 1.00 77.81 124 ALA A O 1
ATOM 926 N N . ASN A 1 125 ? -53.777 16.633 49.778 1.00 75.12 125 ASN A N 1
ATOM 927 C CA . ASN A 1 125 ? -54.755 17.181 50.716 1.00 75.12 125 ASN A CA 1
ATOM 928 C C . ASN A 1 125 ? -54.136 17.973 51.894 1.00 75.12 125 ASN A C 1
ATOM 930 O O . ASN A 1 125 ? -54.869 18.380 52.792 1.00 75.12 125 ASN A O 1
ATOM 934 N N . ASN A 1 126 ? -52.814 18.218 51.916 1.00 74.56 126 ASN A N 1
ATOM 935 C CA . ASN A 1 126 ? -52.075 18.874 53.017 1.00 74.56 126 ASN A CA 1
ATOM 936 C C . ASN A 1 126 ? -52.187 18.172 54.390 1.00 74.56 126 ASN A C 1
ATOM 938 O O . ASN A 1 126 ? -52.011 18.796 55.437 1.00 74.56 126 ASN A O 1
ATOM 942 N N . MET A 1 127 ? -52.446 16.863 54.404 1.00 72.88 127 MET A N 1
ATOM 943 C CA . MET A 1 127 ? -52.679 16.076 55.622 1.00 72.88 127 MET A CA 1
ATOM 944 C C . MET A 1 127 ? -51.473 15.210 56.020 1.00 72.88 127 MET A C 1
ATOM 946 O O . MET A 1 127 ? -51.628 14.266 56.790 1.00 72.88 127 MET A O 1
ATOM 950 N N . PHE A 1 128 ? -50.273 15.514 55.515 1.00 80.62 128 PHE A N 1
ATOM 951 C CA . PHE A 1 128 ? -49.046 14.746 55.746 1.00 80.62 128 PHE A CA 1
ATOM 952 C C . PHE A 1 128 ? -47.852 15.671 56.017 1.00 80.62 128 PHE A C 1
ATOM 954 O O . PHE A 1 128 ? -47.626 16.631 55.282 1.00 80.62 128 PHE A O 1
ATOM 961 N N . CYS A 1 129 ? -47.071 15.387 57.066 1.00 78.81 129 CYS A N 1
ATOM 962 C CA . CYS A 1 129 ? -45.890 16.180 57.418 1.00 78.81 129 CYS A CA 1
ATOM 963 C C . CYS A 1 129 ? -44.598 15.492 56.952 1.00 78.81 129 CYS A C 1
ATOM 965 O O . CYS A 1 129 ? -44.180 14.496 57.542 1.00 78.81 129 CYS A O 1
ATOM 967 N N . ARG A 1 130 ? -43.950 16.051 55.917 1.00 78.56 130 ARG A N 1
ATOM 968 C CA . ARG A 1 130 ? -42.714 15.506 55.322 1.00 78.56 130 ARG A CA 1
ATOM 969 C C . ARG A 1 130 ? -41.527 15.492 56.288 1.00 78.56 130 ARG A C 1
ATOM 971 O O . ARG A 1 130 ? -40.853 14.477 56.390 1.00 78.56 130 ARG A O 1
ATOM 978 N N . SER A 1 131 ? -41.303 16.577 57.030 1.00 73.94 131 SER A N 1
ATOM 979 C CA . SER A 1 131 ? -40.168 16.684 57.960 1.00 73.94 131 SER A CA 1
ATOM 980 C C . SER A 1 131 ? -40.253 15.665 59.099 1.00 73.94 131 SER A C 1
ATOM 982 O O . SER A 1 131 ? -39.294 14.943 59.352 1.00 73.94 131 SER A O 1
ATOM 984 N N . LEU A 1 132 ? -41.427 15.532 59.725 1.00 76.19 132 LEU A N 1
ATOM 985 C CA . LEU A 1 132 ? -41.666 14.524 60.763 1.00 76.19 132 LEU A CA 1
ATOM 986 C C . LEU A 1 132 ? -41.580 13.095 60.215 1.00 76.19 132 LEU A C 1
ATOM 988 O O . LEU A 1 132 ? -41.101 12.208 60.911 1.00 76.19 132 LEU A O 1
ATOM 992 N N . PHE A 1 133 ? -42.024 12.861 58.979 1.00 81.19 133 PHE A N 1
ATOM 993 C CA . PHE A 1 133 ? -41.868 11.565 58.323 1.00 81.19 133 PHE A CA 1
ATOM 994 C C . PHE A 1 133 ? -40.387 11.194 58.147 1.00 81.19 133 PHE A C 1
ATOM 996 O O . PHE A 1 133 ? -39.989 10.104 58.550 1.00 81.19 133 PHE A O 1
ATOM 1003 N N . CYS A 1 134 ? -39.558 12.110 57.635 1.00 75.88 134 CYS A N 1
ATOM 1004 C CA . CYS A 1 134 ? -38.115 11.898 57.501 1.00 75.88 134 CYS A CA 1
ATOM 1005 C C . CYS A 1 134 ? -37.432 11.652 58.859 1.00 75.88 134 CYS A C 1
ATOM 1007 O O . CYS A 1 134 ? -36.593 10.763 58.962 1.00 75.88 134 CYS A O 1
ATOM 1009 N N . GLU A 1 135 ? -37.812 12.385 59.911 1.00 75.31 135 GLU A N 1
ATOM 1010 C CA . GLU A 1 135 ? -37.268 12.182 61.263 1.00 75.31 135 GLU A CA 1
ATOM 1011 C C . GLU A 1 135 ? -37.663 10.839 61.886 1.00 75.31 135 GLU A C 1
ATOM 1013 O O . GLU A 1 135 ? -36.844 10.188 62.535 1.00 75.31 135 GLU A O 1
ATOM 1018 N N . GLU A 1 136 ? -38.917 10.413 61.728 1.00 73.94 136 GLU A N 1
ATOM 1019 C CA . GLU A 1 136 ? -39.398 9.142 62.281 1.00 73.94 136 GLU A CA 1
ATOM 1020 C C . GLU A 1 136 ? -38.831 7.933 61.515 1.00 73.94 136 GLU A C 1
ATOM 1022 O O . GLU A 1 136 ? -38.567 6.906 62.137 1.00 73.94 136 GLU A O 1
ATOM 1027 N N . MET A 1 137 ? -38.541 8.064 60.212 1.00 74.94 137 MET A N 1
ATOM 1028 C CA . MET A 1 137 ? -37.854 7.031 59.418 1.00 74.94 137 MET A CA 1
ATOM 1029 C C . MET A 1 137 ? -36.482 6.650 59.996 1.00 74.94 137 MET A C 1
ATOM 1031 O O . MET A 1 137 ? -36.125 5.475 60.003 1.00 74.94 137 MET A O 1
ATOM 1035 N N . TRP A 1 138 ? -35.727 7.614 60.536 1.00 74.06 138 TRP A N 1
ATOM 1036 C CA . TRP A 1 138 ? -34.420 7.355 61.159 1.00 74.06 138 TRP A CA 1
ATOM 1037 C C . TRP A 1 138 ? -34.500 6.855 62.607 1.00 74.06 138 TRP A C 1
ATOM 1039 O O . TRP A 1 138 ? -33.491 6.412 63.153 1.00 74.06 138 TRP A O 1
ATOM 1049 N N . LYS A 1 139 ? -35.677 6.903 63.247 1.00 73.50 139 LYS A N 1
ATOM 1050 C CA . LYS A 1 139 ? -35.896 6.342 64.595 1.00 73.50 139 LYS A CA 1
ATOM 1051 C C . LYS A 1 139 ? -36.146 4.830 64.573 1.00 73.50 139 LYS A C 1
ATOM 1053 O O . LYS A 1 139 ? -36.150 4.204 65.636 1.00 73.50 139 LYS A O 1
ATOM 1058 N N . ILE A 1 140 ? -36.342 4.242 63.391 1.00 71.94 140 ILE A N 1
ATOM 1059 C CA . ILE A 1 140 ? -36.409 2.790 63.202 1.00 71.94 140 ILE A CA 1
ATOM 1060 C C . ILE A 1 140 ? -35.045 2.183 63.575 1.00 71.94 140 ILE A C 1
ATOM 1062 O O . ILE A 1 140 ? -33.994 2.740 63.271 1.00 71.94 140 ILE A O 1
ATOM 1066 N N . LYS A 1 141 ? -35.047 1.021 64.247 1.00 62.28 141 LYS A N 1
ATOM 1067 C CA . LYS A 1 141 ? -33.814 0.326 64.681 1.00 62.28 141 LYS A CA 1
ATOM 1068 C C . LYS A 1 141 ? -32.881 -0.066 63.528 1.00 62.28 141 LYS A C 1
ATOM 1070 O O . LYS A 1 141 ? -31.713 -0.358 63.769 1.00 62.28 141 LYS A O 1
ATOM 1075 N N . GLU A 1 142 ? -33.399 -0.118 62.309 1.00 64.69 142 GLU A N 1
ATOM 1076 C CA . GLU A 1 142 ? -32.698 -0.525 61.100 1.00 64.69 142 GLU A CA 1
ATOM 1077 C C . GLU A 1 142 ? -32.855 0.569 60.037 1.00 64.69 142 GLU A C 1
ATOM 1079 O O . GLU A 1 142 ? -33.951 1.118 59.905 1.00 64.69 142 GLU A O 1
ATOM 1084 N N . PRO A 1 143 ? -31.791 0.902 59.284 1.00 67.94 143 PRO A N 1
ATOM 1085 C CA . PRO A 1 143 ? -31.885 1.906 58.235 1.00 67.94 143 PRO A CA 1
ATOM 1086 C C . PRO A 1 143 ? -32.760 1.401 57.072 1.00 67.94 143 PRO A C 1
ATOM 1088 O O . PRO A 1 143 ? -32.822 0.190 56.832 1.00 67.94 143 PRO A O 1
ATOM 1091 N N . PRO A 1 144 ? -33.434 2.307 56.342 1.00 73.25 144 PRO A N 1
ATOM 1092 C CA . PRO A 1 144 ? -34.377 1.932 55.293 1.00 73.25 144 PRO A CA 1
ATOM 1093 C C . PRO A 1 144 ? -33.699 1.249 54.094 1.00 73.25 144 PRO A C 1
ATOM 1095 O O . PRO A 1 144 ? -32.527 1.481 53.802 1.00 73.25 144 PRO A O 1
ATOM 1098 N N . VAL A 1 145 ? -34.451 0.417 53.365 1.00 79.69 145 VAL A N 1
ATOM 1099 C CA . VAL A 1 145 ? -33.985 -0.216 52.117 1.00 79.69 145 VAL A CA 1
ATOM 1100 C C . VAL A 1 145 ? -33.828 0.847 51.024 1.00 79.69 145 VAL A C 1
ATOM 1102 O O . VAL A 1 145 ? -34.715 1.682 50.830 1.00 79.69 145 VAL A O 1
ATOM 1105 N N . LEU A 1 146 ? -32.713 0.815 50.289 1.00 80.38 146 LEU A N 1
ATOM 1106 C CA . LEU A 1 146 ? -32.361 1.852 49.312 1.00 80.38 146 LEU A CA 1
ATOM 1107 C C . LEU A 1 146 ? -33.372 1.958 48.153 1.00 80.38 146 LEU A C 1
ATOM 1109 O O . LEU A 1 146 ? -33.695 3.071 47.738 1.00 80.38 146 LEU A O 1
ATOM 1113 N N . GLU A 1 147 ? -33.945 0.838 47.692 1.00 81.75 147 GLU A N 1
ATOM 1114 C CA . GLU A 1 147 ? -35.019 0.832 46.681 1.00 81.75 147 GLU A CA 1
ATOM 1115 C C . GLU A 1 147 ? -36.273 1.593 47.162 1.00 81.75 147 GLU A C 1
ATOM 1117 O O . GLU A 1 147 ? -36.862 2.378 46.416 1.00 81.75 147 GLU A O 1
ATOM 1122 N N . ALA A 1 148 ? -36.655 1.438 48.436 1.00 77.88 148 ALA A N 1
ATOM 1123 C CA . ALA A 1 148 ? -37.800 2.146 49.011 1.00 77.88 148 ALA A CA 1
ATOM 1124 C C . ALA A 1 148 ? -37.550 3.662 49.097 1.00 77.88 148 ALA A C 1
ATOM 1126 O O . ALA A 1 148 ? -38.445 4.463 48.825 1.00 77.88 148 ALA A O 1
ATOM 1127 N N . VAL A 1 149 ? -36.315 4.058 49.421 1.00 81.12 149 VAL A N 1
ATOM 1128 C CA . VAL A 1 149 ? -35.881 5.463 49.437 1.00 81.12 149 VAL A CA 1
ATOM 1129 C C . VAL A 1 149 ? -35.876 6.061 48.029 1.00 81.12 149 VAL A C 1
ATOM 1131 O O . VAL A 1 149 ? -36.341 7.186 47.839 1.00 81.12 149 VAL A O 1
ATOM 1134 N N . TRP A 1 150 ? -35.429 5.305 47.024 1.00 81.38 150 TRP A N 1
ATOM 1135 C CA . TRP A 1 150 ? -35.507 5.735 45.627 1.00 81.38 150 TRP A CA 1
ATOM 1136 C C . TRP A 1 150 ? -36.958 5.947 45.174 1.00 81.38 150 TRP A C 1
ATOM 1138 O O . TRP A 1 150 ? -37.276 6.955 44.538 1.00 81.38 150 TRP A O 1
ATOM 1148 N N . HIS A 1 151 ? -37.873 5.050 45.548 1.00 79.50 151 HIS A N 1
ATOM 1149 C CA . HIS A 1 151 ? -39.292 5.218 45.250 1.00 79.50 151 HIS A CA 1
ATOM 1150 C C . HIS A 1 151 ? -39.917 6.433 45.956 1.00 79.50 151 HIS A C 1
ATOM 1152 O O . HIS A 1 151 ? -40.752 7.111 45.360 1.00 79.50 151 HIS A O 1
ATOM 1158 N N . LEU A 1 152 ? -39.502 6.774 47.181 1.00 81.88 152 LEU A N 1
ATOM 1159 C CA . LEU A 1 152 ? -39.926 8.015 47.850 1.00 81.88 152 LEU A CA 1
ATOM 1160 C C . LEU A 1 152 ? -39.451 9.271 47.104 1.00 81.88 152 LEU A C 1
ATOM 1162 O O . LEU A 1 152 ? -40.221 10.224 46.954 1.00 81.88 152 LEU A O 1
ATOM 1166 N N . HIS A 1 153 ? -38.213 9.243 46.604 1.00 82.12 153 HIS A N 1
ATOM 1167 C CA . HIS A 1 153 ? -37.621 10.341 45.846 1.00 82.12 153 HIS A CA 1
ATOM 1168 C C . HIS A 1 153 ? -38.281 10.522 44.471 1.00 82.12 153 HIS A C 1
ATOM 1170 O O . HIS A 1 153 ? -38.788 11.604 44.173 1.00 82.12 153 HIS A O 1
ATOM 1176 N N . SER A 1 154 ? -38.353 9.458 43.666 1.00 77.75 154 SER A N 1
ATOM 1177 C CA . SER A 1 154 ? -38.956 9.473 42.319 1.00 77.75 154 SER A CA 1
ATOM 1178 C C . SER A 1 154 ? -40.450 9.810 42.334 1.00 77.75 154 SER A C 1
ATOM 1180 O O . SER A 1 154 ? -40.984 10.385 41.388 1.00 77.75 154 SER A O 1
ATOM 1182 N N . SER A 1 155 ? -41.141 9.484 43.427 1.00 74.94 155 SER A N 1
ATOM 1183 C CA . SER A 1 155 ? -42.562 9.771 43.605 1.00 74.94 155 SER A CA 1
ATOM 1184 C C . SER A 1 155 ? -42.851 11.179 44.152 1.00 74.94 155 SER A C 1
ATOM 1186 O O . SER A 1 155 ? -44.020 11.560 44.224 1.00 74.94 155 SER A O 1
ATOM 1188 N N . GLY A 1 156 ? -41.822 11.969 44.492 1.00 72.00 156 GLY A N 1
ATOM 1189 C CA . GLY A 1 156 ? -41.958 13.351 44.970 1.00 72.00 156 GLY A CA 1
ATOM 1190 C C . GLY A 1 156 ? -42.541 13.483 46.384 1.00 72.00 156 GLY A C 1
ATOM 1191 O O . GLY A 1 156 ? -43.081 14.535 46.736 1.00 72.00 156 GLY A O 1
ATOM 1192 N N . ILE A 1 157 ? -42.475 12.415 47.187 1.00 76.56 157 ILE A N 1
ATOM 1193 C CA . ILE A 1 157 ? -43.029 12.376 48.548 1.00 76.56 157 ILE A CA 1
ATOM 1194 C C . ILE A 1 157 ? -42.046 12.979 49.553 1.00 76.56 157 ILE A C 1
ATOM 1196 O O . ILE A 1 157 ? -42.438 13.849 50.331 1.00 76.56 157 ILE A O 1
ATOM 1200 N N . ALA A 1 158 ? -40.789 12.534 49.506 1.00 76.06 158 ALA A N 1
ATOM 1201 C CA . ALA A 1 158 ? -39.678 13.060 50.293 1.00 76.06 158 ALA A CA 1
ATOM 1202 C C . ALA A 1 158 ? -38.418 13.083 49.420 1.00 76.06 158 ALA A C 1
ATOM 1204 O O . ALA A 1 158 ? -38.069 12.078 48.796 1.00 76.06 158 ALA A O 1
ATOM 1205 N N . GLY A 1 159 ? -37.746 14.233 49.347 1.00 74.69 159 GLY A N 1
ATOM 1206 C CA . GLY A 1 159 ? -36.493 14.350 48.604 1.00 74.69 159 GLY A CA 1
ATOM 1207 C C . GLY A 1 159 ? -35.361 13.590 49.298 1.00 74.69 159 GLY A C 1
ATOM 1208 O O . GLY A 1 159 ? -35.293 13.560 50.524 1.00 74.69 159 GLY A O 1
ATOM 1209 N N . LEU A 1 160 ? -34.418 13.023 48.535 1.00 75.94 160 LEU A N 1
ATOM 1210 C CA . LEU A 1 160 ? -33.235 12.390 49.131 1.00 75.94 160 LEU A CA 1
ATOM 1211 C C . LEU A 1 160 ? -32.424 13.394 49.974 1.00 75.94 160 LEU A C 1
ATOM 1213 O O . LEU A 1 160 ? -31.934 13.034 51.035 1.00 75.94 160 LEU A O 1
ATOM 1217 N N . ALA A 1 161 ? -32.351 14.662 49.556 1.00 71.81 161 ALA A N 1
ATOM 1218 C CA . ALA A 1 161 ? -31.734 15.725 50.351 1.00 71.81 161 ALA A CA 1
ATOM 1219 C C . ALA A 1 161 ? -32.450 15.939 51.700 1.00 71.81 161 ALA A C 1
ATOM 1221 O O . ALA A 1 161 ? -31.784 15.997 52.726 1.00 71.81 161 ALA A O 1
ATOM 1222 N N . GLU A 1 162 ? -33.790 15.960 51.714 1.00 73.06 162 GLU A N 1
ATOM 1223 C CA . GLU A 1 162 ? -34.613 16.125 52.929 1.00 73.06 162 GLU A CA 1
ATOM 1224 C C . GLU A 1 162 ? -34.474 14.926 53.886 1.00 73.06 162 GLU A C 1
ATOM 1226 O O . GLU A 1 162 ? -34.467 15.080 55.105 1.00 73.06 162 GLU A O 1
ATOM 1231 N N . LEU A 1 163 ? -34.325 13.712 53.345 1.00 74.25 163 LEU A N 1
ATOM 1232 C CA . LEU A 1 163 ? -34.071 12.504 54.135 1.00 74.25 163 LEU A CA 1
ATOM 1233 C C . LEU A 1 163 ? -32.670 12.504 54.763 1.00 74.25 163 LEU A C 1
ATOM 1235 O O . LEU A 1 163 ? -32.494 11.963 55.853 1.00 74.25 163 LEU A O 1
ATOM 1239 N N . LEU A 1 164 ? -31.681 13.121 54.115 1.00 72.56 164 LEU A N 1
ATOM 1240 C CA . LEU A 1 164 ? -30.295 13.188 54.592 1.00 72.56 164 LEU A CA 1
ATOM 1241 C C . LEU A 1 164 ? -30.027 14.329 55.591 1.00 72.56 164 LEU A C 1
ATOM 1243 O O . LEU A 1 164 ? -28.916 14.414 56.114 1.00 72.56 164 LEU A O 1
ATOM 1247 N N . GLU A 1 165 ? -31.012 15.180 55.898 1.00 69.88 165 GLU A N 1
ATOM 1248 C CA . GLU A 1 165 ? -30.881 16.258 56.896 1.00 69.88 165 GLU A CA 1
ATOM 1249 C C . GLU A 1 165 ? -31.011 15.779 58.354 1.00 69.88 165 GLU A C 1
ATOM 1251 O O . GLU A 1 165 ? -30.443 16.388 59.264 1.00 69.88 165 GLU A O 1
ATOM 1256 N N . SER A 1 166 ? -31.734 14.679 58.583 1.00 64.31 166 SER A N 1
ATOM 1257 C CA . SER A 1 166 ? -32.075 14.150 59.913 1.00 64.31 166 SER A CA 1
ATOM 1258 C C . SER A 1 166 ? -31.046 13.204 60.599 1.00 64.31 166 SER A C 1
ATOM 1260 O O . SER A 1 166 ? -31.062 13.137 61.833 1.00 64.31 166 SER A O 1
ATOM 1262 N N . PRO A 1 167 ? -30.116 12.499 59.910 1.00 63.34 167 PRO A N 1
ATOM 1263 C CA . PRO A 1 167 ? -29.196 11.559 60.554 1.00 63.34 167 PRO A CA 1
ATOM 1264 C C . PRO A 1 167 ? -27.900 12.193 61.101 1.00 63.34 167 PRO A C 1
ATOM 1266 O O . PRO A 1 167 ? -27.477 13.291 60.733 1.00 63.34 167 PRO A O 1
ATOM 1269 N N . ALA A 1 168 ? -27.189 11.431 61.943 1.00 62.00 168 ALA A N 1
ATOM 1270 C CA . ALA A 1 168 ? -25.770 11.654 62.211 1.00 62.00 168 ALA A CA 1
ATOM 1271 C C . ALA A 1 168 ? -24.966 11.322 60.938 1.00 62.00 168 ALA A C 1
ATOM 1273 O O . ALA A 1 168 ? -24.879 10.158 60.553 1.00 62.00 168 ALA A O 1
ATOM 1274 N N . GLY A 1 169 ? -24.389 12.341 60.288 1.00 67.50 169 GLY A N 1
ATOM 1275 C CA . GLY A 1 169 ? -23.748 12.251 58.962 1.00 67.50 169 GLY A CA 1
ATOM 1276 C C . GLY A 1 169 ? -22.930 10.978 58.663 1.00 67.50 169 GLY A C 1
ATOM 1277 O O . GLY A 1 169 ? -23.154 10.383 57.612 1.00 67.50 169 GLY A O 1
ATOM 1278 N N . PRO A 1 170 ? -22.051 10.488 59.562 1.00 73.06 170 PRO A N 1
ATOM 1279 C CA . PRO A 1 170 ? -21.239 9.294 59.305 1.00 73.06 170 PRO A CA 1
ATOM 1280 C C . PRO A 1 170 ? -22.043 8.003 59.093 1.00 73.06 170 PRO A C 1
ATOM 1282 O O . PRO A 1 170 ? -21.686 7.199 58.235 1.00 73.06 170 PRO A O 1
ATOM 1285 N N . ALA A 1 171 ? -23.138 7.820 59.839 1.00 75.44 171 ALA A N 1
ATOM 1286 C CA . ALA A 1 171 ? -23.978 6.625 59.747 1.00 75.44 171 ALA A CA 1
ATOM 1287 C C . ALA A 1 171 ? -24.759 6.584 58.424 1.00 75.44 171 ALA A C 1
ATOM 1289 O O . ALA A 1 171 ? -24.936 5.521 57.833 1.00 75.44 171 ALA A O 1
ATOM 1290 N N . ALA A 1 172 ? -25.177 7.752 57.925 1.00 77.56 172 ALA A N 1
ATOM 1291 C CA . ALA A 1 172 ? -25.841 7.867 56.630 1.00 77.56 172 ALA A CA 1
ATOM 1292 C C . ALA A 1 172 ? -24.893 7.549 55.463 1.00 77.56 172 ALA A C 1
ATOM 1294 O O . ALA A 1 172 ? -25.304 6.881 54.517 1.00 77.56 172 ALA A O 1
ATOM 1295 N N . VAL A 1 173 ? -23.624 7.974 55.539 1.00 81.12 173 VAL A N 1
ATOM 1296 C CA . VAL A 1 173 ? -22.616 7.647 54.516 1.00 81.12 173 VAL A CA 1
ATOM 1297 C C . VAL A 1 173 ? -22.334 6.142 54.483 1.00 81.12 173 VAL A C 1
ATOM 1299 O O . VAL A 1 173 ? -22.312 5.552 53.408 1.00 81.12 173 VAL A O 1
ATOM 1302 N N . GLU A 1 174 ? -22.148 5.502 55.641 1.00 82.50 174 GLU A N 1
ATOM 1303 C CA . GLU A 1 174 ? -21.886 4.057 55.719 1.00 82.50 174 GLU A CA 1
ATOM 1304 C C . GLU A 1 174 ? -23.058 3.226 55.178 1.00 82.50 174 GLU A C 1
ATOM 1306 O O . GLU A 1 174 ? -22.857 2.293 54.395 1.00 82.50 174 GLU A O 1
ATOM 1311 N N . TRP A 1 175 ? -24.289 3.609 55.524 1.00 85.25 175 TRP A N 1
ATOM 1312 C CA . TRP A 1 175 ? -25.495 2.991 54.978 1.00 85.25 175 TRP A CA 1
ATOM 1313 C C . TRP A 1 175 ? -25.617 3.179 53.456 1.00 85.25 175 TRP A C 1
ATOM 1315 O O . TRP A 1 175 ? -25.870 2.203 52.749 1.00 85.25 175 TRP A O 1
ATOM 1325 N N . LEU A 1 176 ? -25.399 4.392 52.932 1.00 85.00 176 LEU A N 1
ATOM 1326 C CA . LEU A 1 176 ? -25.461 4.652 51.488 1.00 85.00 176 LEU A CA 1
ATOM 1327 C C . LEU A 1 176 ? -24.385 3.875 50.726 1.00 85.00 176 LEU A C 1
ATOM 1329 O O . LEU A 1 176 ? -24.705 3.218 49.742 1.00 85.00 176 LEU A O 1
ATOM 1333 N N . CYS A 1 177 ? -23.130 3.903 51.181 1.00 84.38 177 CYS A N 1
ATOM 1334 C CA . CYS A 1 177 ? -22.040 3.188 50.520 1.00 84.38 177 CYS A CA 1
ATOM 1335 C C . CYS A 1 177 ? -22.272 1.670 50.521 1.00 84.38 177 CYS A C 1
ATOM 1337 O O . CYS A 1 177 ? -22.185 1.048 49.468 1.00 84.38 177 CYS A O 1
ATOM 1339 N N . SER A 1 178 ? -22.629 1.075 51.666 1.00 82.56 178 SER A N 1
ATOM 1340 C CA . SER A 1 178 ? -22.902 -0.372 51.745 1.00 82.56 178 SER A CA 1
ATOM 1341 C C . SER A 1 178 ? -24.091 -0.793 50.874 1.00 82.56 178 SER A C 1
ATOM 1343 O O . SER A 1 178 ? -24.019 -1.809 50.183 1.00 82.56 178 SER A O 1
ATOM 1345 N N . SER A 1 179 ? -25.150 0.018 50.834 1.00 81.69 179 SER A N 1
ATOM 1346 C CA . SER A 1 179 ? -26.330 -0.249 50.006 1.00 81.69 179 SER A CA 1
ATOM 1347 C C . SER A 1 179 ? -26.052 -0.083 48.507 1.00 81.69 179 SER A C 1
ATOM 1349 O O . SER A 1 179 ? -26.524 -0.889 47.709 1.00 81.69 179 SER A O 1
ATOM 1351 N N . LEU A 1 180 ? -25.265 0.925 48.107 1.00 84.69 180 LEU A N 1
ATOM 1352 C CA . LEU A 1 180 ? -24.866 1.141 46.710 1.00 84.69 180 LEU A CA 1
ATOM 1353 C C . LEU A 1 180 ? -23.921 0.042 46.209 1.00 84.69 180 LEU A C 1
ATOM 1355 O O . LEU A 1 180 ? -24.082 -0.412 45.077 1.00 84.69 180 LEU A O 1
ATOM 1359 N N . CYS A 1 181 ? -22.983 -0.425 47.041 1.00 83.12 181 CYS A N 1
ATOM 1360 C CA . CYS A 1 181 ? -22.151 -1.585 46.716 1.00 83.12 181 CYS A CA 1
ATOM 1361 C C . CYS A 1 181 ? -23.011 -2.842 46.519 1.00 83.12 181 CYS A C 1
ATOM 1363 O O . CYS A 1 181 ? -22.893 -3.498 45.486 1.00 83.12 181 CYS A O 1
ATOM 1365 N N . GLY A 1 182 ? -23.944 -3.120 47.439 1.00 78.81 182 GLY A N 1
ATOM 1366 C CA . GLY A 1 182 ? -24.863 -4.256 47.315 1.00 78.81 182 GLY A CA 1
ATOM 1367 C C . GLY A 1 182 ? -25.756 -4.188 46.069 1.00 78.81 182 GLY A C 1
ATOM 1368 O O . GLY A 1 182 ? -26.007 -5.209 45.435 1.00 78.81 182 GLY A O 1
ATOM 1369 N N . LEU A 1 183 ? -26.200 -2.990 45.664 1.00 79.50 183 LEU A N 1
ATOM 1370 C CA . LEU A 1 183 ? -26.945 -2.808 44.412 1.00 79.50 183 LEU A CA 1
ATOM 1371 C C . LEU A 1 183 ? -26.074 -3.074 43.172 1.00 79.50 183 LEU A C 1
ATOM 1373 O O . LEU A 1 183 ? -26.570 -3.606 42.181 1.00 79.50 183 LEU A O 1
ATOM 1377 N N . CYS A 1 184 ? -24.786 -2.715 43.211 1.00 79.88 184 CYS A N 1
ATOM 1378 C CA . CYS A 1 184 ? -23.858 -2.985 42.111 1.00 79.88 184 CYS A CA 1
ATOM 1379 C C . CYS A 1 184 ? -23.591 -4.490 41.942 1.00 79.88 184 CYS A C 1
ATOM 1381 O O . CYS A 1 184 ? -23.478 -4.963 40.813 1.00 79.88 184 CYS A O 1
ATOM 1383 N N . GLU A 1 185 ? -23.516 -5.248 43.039 1.00 77.94 185 GLU A N 1
ATOM 1384 C CA . GLU A 1 185 ? -23.317 -6.707 43.022 1.00 77.94 185 GLU A CA 1
ATOM 1385 C C . GLU A 1 185 ? -24.503 -7.465 42.401 1.00 77.94 185 GLU A C 1
ATOM 1387 O O . GLU A 1 185 ? -24.317 -8.521 41.800 1.00 77.94 185 GLU A O 1
ATOM 1392 N N . GLN A 1 186 ? -25.710 -6.900 42.482 1.00 72.81 186 GLN A N 1
ATOM 1393 C CA . GLN A 1 186 ? -26.957 -7.507 41.996 1.00 72.81 186 GLN A CA 1
ATOM 1394 C C . GLN A 1 186 ? -27.316 -7.134 40.552 1.00 72.81 186 GLN A C 1
ATOM 1396 O O . GLN A 1 186 ? -28.300 -7.630 40.007 1.00 72.81 186 GLN A O 1
ATOM 1401 N N . ALA A 1 187 ? -26.508 -6.303 39.888 1.00 59.91 187 ALA A N 1
ATOM 1402 C CA . ALA A 1 187 ? -26.753 -5.846 38.517 1.00 59.91 187 ALA A CA 1
ATOM 1403 C C . ALA A 1 187 ? -26.685 -6.961 37.443 1.00 59.91 187 ALA A C 1
ATOM 1405 O O . ALA A 1 187 ? -26.912 -6.684 36.265 1.00 59.91 187 ALA A O 1
ATOM 1406 N N . GLY A 1 188 ? -26.350 -8.201 37.827 1.00 54.72 188 GLY A N 1
ATOM 1407 C CA . GLY A 1 188 ? -26.313 -9.381 36.957 1.00 54.72 188 GLY A CA 1
ATOM 1408 C C . GLY A 1 188 ? -27.577 -10.253 36.953 1.00 54.72 188 GLY A C 1
ATOM 1409 O O . GLY A 1 188 ? -27.621 -11.188 36.157 1.00 54.72 188 GLY A O 1
ATOM 1410 N N . ASP A 1 189 ? -28.576 -9.980 37.803 1.00 57.88 189 ASP A N 1
ATOM 1411 C CA . ASP A 1 189 ? -29.816 -10.775 37.883 1.00 57.88 189 ASP A CA 1
ATOM 1412 C C . ASP A 1 189 ? -30.875 -10.319 36.856 1.00 57.88 189 ASP A C 1
ATOM 1414 O O . ASP A 1 189 ? -31.211 -9.133 36.763 1.00 57.88 189 ASP A O 1
ATOM 1418 N N . GLU A 1 190 ? -31.439 -11.269 36.096 1.00 48.34 190 GLU A N 1
ATOM 1419 C CA . GLU A 1 190 ? -32.358 -11.004 34.970 1.00 48.34 190 GLU A CA 1
ATOM 1420 C C . GLU A 1 190 ? -33.681 -10.322 35.382 1.00 48.34 190 GLU A C 1
ATOM 1422 O O . GLU A 1 190 ? -34.261 -9.574 34.593 1.00 48.34 190 GLU A O 1
ATOM 1427 N N . ASP A 1 191 ? -34.130 -10.492 36.629 1.00 47.75 191 ASP A N 1
ATOM 1428 C CA . ASP A 1 191 ? -35.420 -9.975 37.116 1.00 47.75 191 ASP A CA 1
ATOM 1429 C C . ASP A 1 191 ? -35.400 -8.481 37.519 1.00 47.75 191 ASP A C 1
ATOM 1431 O O . ASP A 1 191 ? -36.455 -7.879 37.744 1.00 47.75 191 ASP A O 1
ATOM 1435 N N . ALA A 1 192 ? -34.221 -7.846 37.608 1.00 49.78 192 ALA A N 1
ATOM 1436 C CA . ALA A 1 192 ? -34.056 -6.473 38.116 1.00 49.78 192 ALA A CA 1
ATOM 1437 C C . ALA A 1 192 ? -33.483 -5.464 37.093 1.00 49.78 192 ALA A C 1
ATOM 1439 O O . ALA A 1 192 ? -33.330 -4.277 37.403 1.00 49.78 192 ALA A O 1
ATOM 1440 N N . GLY A 1 193 ? -33.204 -5.901 35.859 1.00 50.28 193 GLY A N 1
ATOM 1441 C CA . GLY A 1 193 ? -32.317 -5.206 34.912 1.00 50.28 193 GLY A CA 1
ATOM 1442 C C . GLY A 1 193 ? -32.683 -3.767 34.503 1.00 50.28 193 GLY A C 1
ATOM 1443 O O . GLY A 1 193 ? -31.791 -3.004 34.141 1.00 50.28 193 GLY A O 1
ATOM 1444 N N . ALA A 1 194 ? -33.953 -3.351 34.580 1.00 58.94 194 ALA A N 1
ATOM 1445 C CA . ALA A 1 194 ? -34.373 -1.995 34.188 1.00 58.94 194 ALA A CA 1
ATOM 1446 C C . ALA A 1 194 ? -34.398 -0.977 35.345 1.00 58.94 194 ALA A C 1
ATOM 1448 O O . ALA A 1 194 ? -34.232 0.217 35.107 1.00 58.94 194 ALA A O 1
ATOM 1449 N N . LEU A 1 195 ? -34.600 -1.432 36.589 1.00 63.53 195 LEU A N 1
ATOM 1450 C CA . LEU A 1 195 ? -34.795 -0.562 37.761 1.00 63.53 195 LEU A CA 1
ATOM 1451 C C . LEU A 1 195 ? -33.459 -0.077 38.352 1.00 63.53 195 LEU A C 1
ATOM 1453 O O . LEU A 1 195 ? -33.349 1.024 38.901 1.00 63.53 195 LEU A O 1
ATOM 1457 N N . ILE A 1 196 ? -32.427 -0.915 38.231 1.00 66.50 196 ILE A N 1
ATOM 1458 C CA . ILE A 1 196 ? -31.090 -0.650 38.764 1.00 66.50 196 ILE A CA 1
ATOM 1459 C C . ILE A 1 196 ? -30.446 0.545 38.024 1.00 66.50 196 ILE A C 1
ATOM 1461 O O . ILE A 1 196 ? -30.107 1.525 38.681 1.00 66.50 196 ILE A O 1
ATOM 1465 N N . PRO A 1 197 ? -30.351 0.599 36.679 1.00 66.56 197 PRO A N 1
ATOM 1466 C CA . PRO A 1 197 ? -29.710 1.734 36.004 1.00 66.56 197 PRO A CA 1
ATOM 1467 C C . PRO A 1 197 ? -30.407 3.085 36.234 1.00 66.56 197 PRO A C 1
ATOM 1469 O O . PRO A 1 197 ? -29.724 4.100 36.372 1.00 66.56 197 PRO A O 1
ATOM 1472 N N . SER A 1 198 ? -31.747 3.113 36.300 1.00 71.44 198 SER A N 1
ATOM 1473 C CA . SER A 1 198 ? -32.512 4.345 36.549 1.00 71.44 198 SER A CA 1
ATOM 1474 C C . SER A 1 198 ? -32.290 4.878 37.961 1.00 71.44 198 SER A C 1
ATOM 1476 O O . SER A 1 198 ? -32.048 6.069 38.137 1.00 71.44 198 SER A O 1
ATOM 1478 N N . SER A 1 199 ? -32.299 3.993 38.962 1.00 74.19 199 SER A N 1
ATOM 1479 C CA . SER A 1 199 ? -32.063 4.393 40.350 1.00 74.19 199 SER A CA 1
ATOM 1480 C C . SER A 1 199 ? -30.660 4.955 40.563 1.00 74.19 199 SER A C 1
ATOM 1482 O O . SER A 1 199 ? -30.512 6.015 41.169 1.00 74.19 199 SER A O 1
ATOM 1484 N N . PHE A 1 200 ? -29.632 4.324 39.991 1.00 74.56 200 PHE A N 1
ATOM 1485 C CA . PHE A 1 200 ? -28.260 4.834 40.057 1.00 74.56 200 PHE A CA 1
ATOM 1486 C C . PHE A 1 200 ? -28.078 6.194 39.379 1.00 74.56 200 PHE A C 1
ATOM 1488 O O . PHE A 1 200 ? -27.359 7.040 39.913 1.00 74.56 200 PHE A O 1
ATOM 1495 N N . ALA A 1 201 ? -28.719 6.419 38.227 1.00 75.62 201 ALA A N 1
ATOM 1496 C CA . ALA A 1 201 ? -28.661 7.706 37.540 1.00 75.62 201 ALA A CA 1
ATOM 1497 C C . ALA A 1 201 ? -29.265 8.829 38.401 1.00 75.62 201 ALA A C 1
ATOM 1499 O O . ALA A 1 201 ? -28.633 9.872 38.568 1.00 75.62 201 ALA A O 1
ATOM 1500 N N . ASP A 1 202 ? -30.424 8.587 39.018 1.00 77.19 202 ASP A N 1
ATOM 1501 C CA . ASP A 1 202 ? -31.079 9.561 39.896 1.00 77.19 202 ASP A CA 1
ATOM 1502 C C . ASP A 1 202 ? -30.228 9.865 41.138 1.00 77.19 202 ASP A C 1
ATOM 1504 O O . ASP A 1 202 ? -29.992 11.029 41.464 1.00 77.19 202 ASP A O 1
ATOM 1508 N N . PHE A 1 203 ? -29.686 8.834 41.800 1.00 82.06 203 PHE A N 1
ATOM 1509 C CA . PHE A 1 203 ? -28.782 9.019 42.942 1.00 82.06 203 PHE A CA 1
ATOM 1510 C C . PHE A 1 203 ? -27.535 9.829 42.561 1.00 82.06 203 PHE A C 1
ATOM 1512 O O . PHE A 1 203 ? -27.166 10.768 43.269 1.00 82.06 203 PHE A O 1
ATOM 1519 N N . ALA A 1 204 ? -26.914 9.519 41.420 1.00 79.62 204 ALA A N 1
ATOM 1520 C CA . ALA A 1 204 ? -25.750 10.239 40.916 1.00 79.62 204 ALA A CA 1
ATOM 1521 C C . ALA A 1 204 ? -26.046 11.719 40.621 1.00 79.62 204 ALA A C 1
ATOM 1523 O O . ALA A 1 204 ? -25.220 12.581 40.928 1.00 79.62 204 ALA A O 1
ATOM 1524 N N . ILE A 1 205 ? -27.219 12.025 40.056 1.00 80.25 205 ILE A N 1
ATOM 1525 C CA . ILE A 1 205 ? -27.666 13.402 39.806 1.00 80.25 205 ILE A CA 1
ATOM 1526 C C . ILE A 1 205 ? -27.829 14.154 41.130 1.00 80.25 205 ILE A C 1
ATOM 1528 O O . ILE A 1 205 ? -27.305 15.261 41.272 1.00 80.25 205 ILE A O 1
ATOM 1532 N N . VAL A 1 206 ? -28.487 13.547 42.121 1.00 80.50 206 VAL A N 1
ATOM 1533 C CA . VAL A 1 206 ? -28.715 14.183 43.427 1.00 80.50 206 VAL A CA 1
ATOM 1534 C C . VAL A 1 206 ? -27.404 14.428 44.176 1.00 80.50 206 VAL A C 1
ATOM 1536 O O . VAL A 1 206 ? -27.233 15.495 44.774 1.00 80.50 206 VAL A O 1
ATOM 1539 N N . PHE A 1 207 ? -26.461 13.481 44.139 1.00 83.75 207 PHE A N 1
ATOM 1540 C CA . PHE A 1 207 ? -25.149 13.664 44.766 1.00 83.75 207 PHE A CA 1
ATOM 1541 C C . PHE A 1 207 ? -24.354 14.796 44.111 1.00 83.75 207 PHE A C 1
ATOM 1543 O O . PHE A 1 207 ? -23.689 15.560 44.811 1.00 83.75 207 PHE A O 1
ATOM 1550 N N . LEU A 1 208 ? -24.450 14.941 42.787 1.00 80.12 208 LEU A N 1
ATOM 1551 C CA . LEU A 1 208 ? -23.762 15.998 42.054 1.00 80.12 208 LEU A CA 1
ATOM 1552 C C . LEU A 1 208 ? -24.371 17.379 42.335 1.00 80.12 208 LEU A C 1
ATOM 1554 O O . LEU A 1 208 ? -23.630 18.316 42.638 1.00 80.12 208 LEU A O 1
ATOM 1558 N N . GLN A 1 209 ? -25.703 17.493 42.306 1.00 78.00 209 GLN A N 1
ATOM 1559 C CA . GLN A 1 209 ? -26.415 18.738 42.614 1.00 78.00 209 GLN A CA 1
ATOM 1560 C C . GLN A 1 209 ? -26.121 19.208 44.045 1.00 78.00 209 GLN A C 1
ATOM 1562 O O . GLN A 1 209 ? -25.695 20.336 44.249 1.00 78.00 209 GLN A O 1
ATOM 1567 N N . ASN A 1 210 ? -26.232 18.338 45.049 1.00 77.75 210 ASN A N 1
ATOM 1568 C CA . ASN A 1 210 ? -26.017 18.767 46.435 1.00 77.75 210 ASN A CA 1
ATOM 1569 C C . ASN A 1 210 ? -24.527 18.875 46.821 1.00 77.75 210 ASN A C 1
ATOM 1571 O O . ASN A 1 210 ? -24.172 19.636 47.723 1.00 77.75 210 ASN A O 1
ATOM 1575 N N . GLY A 1 211 ? -23.634 18.135 46.155 1.00 76.00 211 GLY A N 1
ATOM 1576 C CA . GLY A 1 211 ? -22.200 18.107 46.465 1.00 76.00 211 GLY A CA 1
ATOM 1577 C C . GLY A 1 211 ? -21.348 19.178 45.766 1.00 76.00 211 GLY A C 1
ATOM 1578 O O . GLY A 1 211 ? -20.284 19.534 46.282 1.00 76.00 211 GLY A O 1
ATOM 1579 N N . PHE A 1 212 ? -21.762 19.687 44.597 1.00 74.75 212 PHE A N 1
ATOM 1580 C CA . PHE A 1 212 ? -20.925 20.553 43.742 1.00 74.75 212 PHE A CA 1
ATOM 1581 C C . PHE A 1 212 ? -21.641 21.794 43.176 1.00 74.75 212 PHE A C 1
ATOM 1583 O O . PHE A 1 212 ? -21.064 22.517 42.360 1.00 74.75 212 PHE A O 1
ATOM 1590 N N . GLU A 1 213 ? -22.872 22.089 43.593 1.00 68.38 213 GLU A N 1
ATOM 1591 C CA . GLU A 1 213 ? -23.556 23.325 43.202 1.00 68.38 213 GLU A CA 1
ATOM 1592 C C . GLU A 1 213 ? -22.928 24.556 43.879 1.00 68.38 213 GLU A C 1
ATOM 1594 O O . GLU A 1 213 ? -22.698 24.587 45.093 1.00 68.38 213 GLU A O 1
ATOM 1599 N N . GLN A 1 214 ? -22.618 25.587 43.082 1.00 55.44 214 GLN A N 1
ATOM 1600 C CA . GLN A 1 214 ? -22.054 26.833 43.598 1.00 55.44 214 GLN A CA 1
ATOM 1601 C C . GLN A 1 214 ? -23.083 27.547 44.480 1.00 55.44 214 GLN A C 1
ATOM 1603 O O . GLN A 1 214 ? -24.252 27.703 44.123 1.00 55.44 214 GLN A O 1
ATOM 1608 N N . ALA A 1 215 ? -22.636 28.019 45.644 1.00 48.16 215 ALA A N 1
ATOM 1609 C CA . ALA A 1 215 ? -23.424 28.859 46.536 1.00 48.16 215 ALA A CA 1
ATOM 1610 C C . ALA A 1 215 ? -23.650 30.249 45.911 1.00 48.16 215 ALA A C 1
ATOM 1612 O O . ALA A 1 215 ? -23.012 31.225 46.294 1.00 48.16 215 ALA A O 1
ATOM 1613 N N . SER A 1 216 ? -24.550 30.343 44.933 1.00 38.22 216 SER A N 1
ATOM 1614 C CA . SER A 1 216 ? -25.010 31.617 44.387 1.00 38.22 216 SER A CA 1
ATOM 1615 C C . SER A 1 216 ? -26.095 32.208 45.298 1.00 38.22 216 SER A C 1
ATOM 1617 O O . SER A 1 216 ? -27.192 31.671 45.439 1.00 38.22 216 SER A O 1
ATOM 1619 N N . GLU A 1 217 ? -25.690 33.257 46.014 1.00 40.97 217 GLU A N 1
ATOM 1620 C CA . GLU A 1 217 ? -26.445 34.460 46.390 1.00 40.97 217 GLU A CA 1
ATOM 1621 C C . GLU A 1 217 ? -27.934 34.321 46.788 1.00 40.97 217 GLU A C 1
ATOM 1623 O O . GLU A 1 217 ? -28.826 34.533 45.980 1.00 40.97 217 GLU A O 1
ATOM 1628 N N . LEU A 1 218 ? -28.204 34.044 48.076 1.00 35.44 218 LEU A N 1
ATOM 1629 C CA . LEU A 1 218 ? -29.087 34.819 48.984 1.00 35.44 218 LEU A CA 1
ATOM 1630 C C . LEU A 1 218 ? -29.359 34.020 50.280 1.00 35.44 218 LEU A C 1
ATOM 1632 O O . LEU A 1 218 ? -30.109 33.050 50.291 1.00 35.44 218 LEU A O 1
ATOM 1636 N N . GLY A 1 219 ? -28.787 34.470 51.401 1.00 40.28 219 GLY A N 1
ATOM 1637 C CA . GLY A 1 219 ? -29.415 34.519 52.737 1.00 40.28 219 GLY A CA 1
ATOM 1638 C C . GLY A 1 219 ? -29.986 33.275 53.451 1.00 40.28 219 GLY A C 1
ATOM 1639 O O . GLY A 1 219 ? -30.367 33.427 54.608 1.00 40.28 219 GLY A O 1
ATOM 1640 N N . ARG A 1 220 ? -30.065 32.074 52.864 1.00 42.66 220 ARG A N 1
ATOM 1641 C CA . ARG A 1 220 ? -30.651 30.879 53.519 1.00 42.66 220 ARG A CA 1
ATOM 1642 C C . ARG A 1 220 ? -29.855 29.594 53.246 1.00 42.66 220 ARG A C 1
ATOM 1644 O O . ARG A 1 220 ? -30.323 28.750 52.497 1.00 42.66 220 ARG A O 1
ATOM 1651 N N . ARG A 1 221 ? -28.636 29.420 53.780 1.00 43.28 221 ARG A N 1
ATOM 1652 C CA . ARG A 1 221 ? -27.844 28.184 53.528 1.00 43.28 221 ARG A CA 1
ATOM 1653 C C . ARG A 1 221 ? -26.912 27.739 54.671 1.00 43.28 221 ARG A C 1
ATOM 1655 O O . ARG A 1 221 ? -25.786 27.326 54.417 1.00 43.28 221 ARG A O 1
ATOM 1662 N N . VAL A 1 222 ? -27.349 27.792 55.932 1.00 48.69 222 VAL A N 1
ATOM 1663 C CA . VAL A 1 222 ? -26.641 27.053 57.010 1.00 48.69 222 VAL A CA 1
ATOM 1664 C C . VAL A 1 222 ? -27.142 25.599 57.100 1.00 48.69 222 VAL A C 1
ATOM 1666 O O . VAL A 1 222 ? -26.389 24.711 57.484 1.00 48.69 222 VAL A O 1
ATOM 1669 N N . GLU A 1 223 ? -28.375 25.328 56.660 1.00 49.94 223 GLU A N 1
ATOM 1670 C CA . GLU A 1 223 ? -29.057 24.036 56.853 1.00 49.94 223 GLU A CA 1
ATOM 1671 C C . GLU A 1 223 ? -28.584 22.928 55.878 1.00 49.94 223 GLU A C 1
ATOM 1673 O O . GLU A 1 223 ? -28.463 21.776 56.285 1.00 49.94 223 GLU A O 1
ATOM 1678 N N . PHE A 1 224 ? -28.129 23.267 54.661 1.00 53.53 224 PHE A N 1
ATOM 1679 C CA . PHE A 1 224 ? -27.735 22.285 53.627 1.00 53.53 224 PHE A CA 1
ATOM 1680 C C . PHE A 1 224 ? -26.239 21.893 53.585 1.00 53.53 224 PHE A C 1
ATOM 1682 O O . PHE A 1 224 ? -25.838 21.061 52.768 1.00 53.53 224 PHE A O 1
ATOM 1689 N N . GLN A 1 225 ? -25.378 22.439 54.457 1.00 62.09 225 GLN A N 1
ATOM 1690 C CA . GLN A 1 225 ? -23.938 22.099 54.450 1.00 62.09 225 GLN A CA 1
ATOM 1691 C C . GLN A 1 225 ? -23.674 20.628 54.807 1.00 62.09 225 GLN A C 1
ATOM 1693 O O . GLN A 1 225 ? -22.750 20.014 54.275 1.00 62.09 225 GLN A O 1
ATOM 1698 N N . LYS A 1 226 ? -24.507 20.049 55.682 1.00 70.00 226 LYS A N 1
ATOM 1699 C CA . LYS A 1 226 ? -24.399 18.639 56.085 1.00 70.00 226 LYS A CA 1
ATOM 1700 C C . LYS A 1 226 ? -24.697 17.691 54.925 1.00 70.00 226 LYS A C 1
ATOM 1702 O O . LYS A 1 226 ? -23.963 16.728 54.738 1.00 70.00 226 LYS A O 1
ATOM 1707 N N . VAL A 1 227 ? -25.721 17.991 54.125 1.00 74.69 227 VAL A N 1
ATOM 1708 C CA . VAL A 1 227 ? -26.102 17.188 52.951 1.00 74.69 227 VAL A CA 1
ATOM 1709 C C . VAL A 1 227 ? -25.004 17.243 51.889 1.00 74.69 227 VAL A C 1
ATOM 1711 O O . VAL A 1 227 ? -24.596 16.205 51.377 1.00 74.69 227 VAL A O 1
ATOM 1714 N N . SER A 1 228 ? -24.443 18.429 51.633 1.00 77.31 228 SER A N 1
ATOM 1715 C CA . SER A 1 228 ? -23.320 18.598 50.702 1.00 77.31 228 SER A CA 1
ATOM 1716 C C . SER A 1 228 ? -22.082 17.788 51.112 1.00 77.31 228 SER A C 1
ATOM 1718 O O . SER A 1 228 ? -21.464 17.125 50.276 1.00 77.31 228 SER A O 1
ATOM 1720 N N . TYR A 1 229 ? -21.761 17.779 52.413 1.00 80.81 229 TYR A N 1
ATOM 1721 C CA . TYR A 1 229 ? -20.695 16.945 52.972 1.00 80.81 229 TYR A CA 1
ATOM 1722 C C . TYR A 1 229 ? -20.971 15.448 52.776 1.00 80.81 229 TYR A C 1
ATOM 1724 O O . TYR A 1 229 ? -20.105 14.742 52.266 1.00 80.81 229 TYR A O 1
ATOM 1732 N N . ILE A 1 230 ? -22.178 14.972 53.111 1.00 82.06 230 ILE A N 1
ATOM 1733 C CA . ILE A 1 230 ? -22.566 13.561 52.948 1.00 82.06 230 ILE A CA 1
ATOM 1734 C C . ILE A 1 230 ? -22.441 13.132 51.478 1.00 82.06 230 ILE A C 1
ATOM 1736 O O . ILE A 1 230 ? -21.838 12.101 51.196 1.00 82.06 230 ILE A O 1
ATOM 1740 N N . CYS A 1 231 ? -22.950 13.924 50.529 1.00 83.50 231 CYS A N 1
ATOM 1741 C CA . CYS A 1 231 ? -22.880 13.595 49.102 1.00 83.50 231 CYS A CA 1
ATOM 1742 C C . CYS A 1 231 ? -21.436 13.513 48.579 1.00 83.50 231 CYS A C 1
ATOM 1744 O O . CYS A 1 231 ? -21.117 12.605 47.811 1.00 83.50 231 CYS A O 1
ATOM 1746 N N . ARG A 1 232 ? -20.549 14.423 49.007 1.00 82.00 232 ARG A N 1
ATOM 1747 C CA . ARG A 1 232 ? -19.122 14.361 48.651 1.00 82.00 232 ARG A CA 1
ATOM 1748 C C . ARG A 1 232 ? -18.422 13.151 49.261 1.00 82.00 232 ARG A C 1
ATOM 1750 O O . ARG A 1 232 ? -17.695 12.472 48.542 1.00 82.00 232 ARG A O 1
ATOM 1757 N N . ASP A 1 233 ? -18.662 12.866 50.541 1.00 83.69 233 ASP A N 1
ATOM 1758 C CA . ASP A 1 233 ? -18.022 11.745 51.244 1.00 83.69 233 ASP A CA 1
ATOM 1759 C C . ASP A 1 233 ? -18.454 10.395 50.647 1.00 83.69 233 ASP A C 1
ATOM 1761 O O . ASP A 1 233 ? -17.620 9.516 50.433 1.00 83.69 233 ASP A O 1
ATOM 1765 N N . VAL A 1 234 ? -19.732 10.249 50.267 1.00 86.62 234 VAL A N 1
ATOM 1766 C CA . VAL A 1 234 ? -20.231 9.065 49.542 1.00 86.62 234 VAL A CA 1
ATOM 1767 C C . VAL A 1 234 ? -19.518 8.905 48.197 1.00 86.62 234 VAL A C 1
ATOM 1769 O O . VAL A 1 234 ? -19.001 7.826 47.909 1.00 86.62 234 VAL A O 1
ATOM 1772 N N . LEU A 1 235 ? -19.439 9.964 47.381 1.00 86.50 235 LEU A N 1
ATOM 1773 C CA . LEU A 1 235 ? -18.752 9.911 46.083 1.00 86.50 235 LEU A CA 1
ATOM 1774 C C . LEU A 1 235 ? -17.262 9.568 46.232 1.00 86.50 235 LEU A C 1
ATOM 1776 O O . LEU A 1 235 ? -16.736 8.786 45.440 1.00 86.50 235 LEU A O 1
ATOM 1780 N N . GLN A 1 236 ? -16.593 10.103 47.257 1.00 86.62 236 GLN A N 1
ATOM 1781 C CA . GLN A 1 236 ? -15.179 9.840 47.523 1.00 86.62 236 GLN A CA 1
ATOM 1782 C C . GLN A 1 236 ? -14.936 8.405 48.008 1.00 86.62 236 GLN A C 1
ATOM 1784 O O . GLN A 1 236 ? -14.033 7.742 47.502 1.00 86.62 236 GLN A O 1
ATOM 1789 N N . ARG A 1 237 ? -15.758 7.875 48.926 1.00 87.25 237 ARG A N 1
ATOM 1790 C CA . ARG A 1 237 ? -15.641 6.477 49.384 1.00 87.25 237 ARG A CA 1
ATOM 1791 C C . ARG A 1 237 ? -15.944 5.476 48.277 1.00 87.25 237 ARG A C 1
ATOM 1793 O O . ARG A 1 237 ? -15.239 4.478 48.156 1.00 87.25 237 ARG A O 1
ATOM 1800 N N . MET A 1 238 ? -16.948 5.753 47.445 1.00 88.62 238 MET A N 1
ATOM 1801 C CA . MET A 1 238 ? -17.247 4.913 46.283 1.00 88.62 238 MET A CA 1
ATOM 1802 C C . MET A 1 238 ? -16.111 4.956 45.252 1.00 88.62 238 MET A C 1
ATOM 1804 O O . MET A 1 238 ? -15.775 3.927 44.674 1.00 88.62 238 MET A O 1
ATOM 1808 N N . LEU A 1 239 ? -15.473 6.115 45.042 1.00 88.44 239 LEU A N 1
ATOM 1809 C CA . LEU A 1 239 ? -14.277 6.220 44.200 1.00 88.44 239 LEU A CA 1
ATOM 1810 C C . LEU A 1 239 ? -13.096 5.434 44.790 1.00 88.44 239 LEU A C 1
ATOM 1812 O O . LEU A 1 239 ? -12.440 4.701 44.055 1.00 88.44 239 LEU A O 1
ATOM 1816 N N . ALA A 1 240 ? -12.854 5.537 46.099 1.00 88.56 240 ALA A N 1
ATOM 1817 C CA . ALA A 1 240 ? -11.819 4.764 46.784 1.00 88.56 240 ALA A CA 1
ATOM 1818 C C . ALA A 1 240 ? -12.051 3.252 46.630 1.00 88.56 240 ALA A C 1
ATOM 1820 O O . ALA A 1 240 ? -11.115 2.536 46.296 1.00 88.56 240 ALA A O 1
ATOM 1821 N N . TRP A 1 241 ? -13.301 2.788 46.746 1.00 88.81 241 TRP A N 1
ATOM 1822 C CA . TRP A 1 241 ? -13.675 1.392 46.493 1.00 88.81 241 TRP A CA 1
ATOM 1823 C C . TRP A 1 241 ? -13.328 0.929 45.066 1.00 88.81 241 TRP A C 1
ATOM 1825 O O . TRP A 1 241 ? -12.771 -0.155 44.890 1.00 88.81 241 TRP A O 1
ATOM 1835 N N . VAL A 1 242 ? -13.568 1.765 44.044 1.00 87.50 242 VAL A N 1
ATOM 1836 C CA . VAL A 1 242 ? -13.141 1.474 42.661 1.00 87.50 242 VAL A CA 1
ATOM 1837 C C . VAL A 1 242 ? -11.618 1.379 42.550 1.00 87.50 242 VAL A C 1
ATOM 1839 O O . VAL A 1 242 ? -11.105 0.475 41.891 1.00 87.50 242 VAL A O 1
ATOM 1842 N N . LEU A 1 243 ? -10.884 2.305 43.169 1.00 87.75 243 LEU A N 1
ATOM 1843 C CA . LEU A 1 243 ? -9.421 2.359 43.081 1.00 87.75 243 LEU A CA 1
ATOM 1844 C C . LEU A 1 243 ? -8.743 1.221 43.865 1.00 87.75 243 LEU A C 1
ATOM 1846 O O . LEU A 1 243 ? -7.740 0.678 43.400 1.00 87.75 243 LEU A O 1
ATOM 1850 N N . ASP A 1 244 ? -9.322 0.788 44.985 1.00 86.88 244 ASP A N 1
ATOM 1851 C CA . ASP A 1 244 ? -8.894 -0.408 45.718 1.00 86.88 244 ASP A CA 1
ATOM 1852 C C . ASP A 1 244 ? -9.063 -1.681 44.870 1.00 86.88 244 ASP A C 1
ATOM 1854 O O . ASP A 1 244 ? -8.156 -2.517 44.815 1.00 86.88 244 ASP A O 1
ATOM 1858 N N . ALA A 1 245 ? -10.184 -1.807 44.148 1.00 84.56 245 ALA A N 1
ATOM 1859 C CA . ALA A 1 245 ? -10.438 -2.926 43.237 1.00 84.56 245 ALA A CA 1
ATOM 1860 C C . ALA A 1 245 ? -9.476 -2.935 42.033 1.00 84.56 245 ALA A C 1
ATOM 1862 O O . ALA A 1 245 ? -8.991 -3.991 41.623 1.00 84.56 245 ALA A O 1
ATOM 1863 N N . VAL A 1 246 ? -9.126 -1.757 41.496 1.00 81.75 246 VAL A N 1
ATOM 1864 C CA . VAL A 1 246 ? -8.105 -1.603 40.439 1.00 81.75 246 VAL A CA 1
ATOM 1865 C C . VAL A 1 246 ? -6.755 -2.185 40.879 1.00 81.75 246 VAL A C 1
ATOM 1867 O O . VAL A 1 246 ? -6.075 -2.835 40.083 1.00 81.75 246 VAL A O 1
ATOM 1870 N N . GLY A 1 247 ? -6.367 -1.991 42.144 1.00 72.44 247 GLY A N 1
ATOM 1871 C CA . GLY A 1 247 ? -5.122 -2.536 42.695 1.00 72.44 247 GLY A CA 1
ATOM 1872 C C . GLY A 1 247 ? -5.113 -4.064 42.846 1.00 72.44 247 GLY A C 1
ATOM 1873 O O . GLY A 1 247 ? -4.044 -4.676 42.799 1.00 72.44 247 GLY A O 1
ATOM 1874 N N . LYS A 1 248 ? -6.288 -4.691 42.991 1.00 73.88 248 LYS A N 1
ATOM 1875 C CA . LYS A 1 248 ? -6.452 -6.121 43.317 1.00 73.88 248 LYS A CA 1
ATOM 1876 C C . LYS A 1 248 ? -7.058 -6.971 42.195 1.00 73.88 248 LYS A C 1
ATOM 1878 O O . LYS A 1 248 ? -7.195 -8.181 42.354 1.00 73.88 248 LYS A O 1
ATOM 1883 N N . GLU A 1 249 ? -7.318 -6.384 41.028 1.00 67.25 249 GLU A N 1
ATOM 1884 C CA . GLU A 1 249 ? -7.985 -7.015 39.875 1.00 67.25 249 GLU A CA 1
ATOM 1885 C C . GLU A 1 249 ? -7.368 -8.360 39.424 1.00 67.25 249 GLU A C 1
ATOM 1887 O O . GLU A 1 249 ? -8.056 -9.205 38.860 1.00 67.25 249 GLU A O 1
ATOM 1892 N N . LYS A 1 250 ? -6.077 -8.608 39.693 1.00 63.62 250 LYS A N 1
ATOM 1893 C CA . LYS A 1 250 ? -5.406 -9.884 39.368 1.00 63.62 250 LYS A CA 1
ATOM 1894 C C . LYS A 1 250 ? -5.704 -11.030 40.353 1.00 63.62 250 LYS A C 1
ATOM 1896 O O . LYS A 1 250 ? -5.310 -12.158 40.067 1.00 63.62 250 LYS A O 1
ATOM 1901 N N . GLN A 1 251 ? -6.309 -10.753 41.509 1.00 58.66 251 GLN A N 1
ATOM 1902 C CA . GLN A 1 251 ? -6.476 -11.697 42.625 1.00 58.66 251 GLN A CA 1
ATOM 1903 C C . GLN A 1 251 ? -7.935 -11.906 43.071 1.00 58.66 251 GLN A C 1
ATOM 1905 O O . GLN A 1 251 ? -8.183 -12.870 43.790 1.00 58.66 251 GLN A O 1
ATOM 1910 N N . GLU A 1 252 ? -8.881 -11.047 42.678 1.00 57.41 252 GLU A N 1
ATOM 1911 C CA . GLU A 1 252 ? -10.244 -11.017 43.240 1.00 57.41 252 GLU A CA 1
ATOM 1912 C C . GLU A 1 252 ? -11.338 -11.680 42.377 1.00 57.41 252 GLU A C 1
ATOM 1914 O O . GLU A 1 252 ? -11.163 -11.948 41.186 1.00 57.41 252 GLU A O 1
ATOM 1919 N N . ASP A 1 253 ? -12.482 -11.938 43.022 1.00 61.62 253 ASP A N 1
ATOM 1920 C CA . ASP A 1 253 ? -13.672 -12.589 42.472 1.00 61.62 253 ASP A CA 1
ATOM 1921 C C . ASP A 1 253 ? -14.313 -11.792 41.320 1.00 61.62 253 ASP A C 1
ATOM 1923 O O . ASP A 1 253 ? -14.493 -10.573 41.375 1.00 61.62 253 ASP A O 1
ATOM 1927 N N . VAL A 1 254 ? -14.731 -12.512 40.272 1.00 70.94 254 VAL A N 1
ATOM 1928 C CA . VAL A 1 254 ? -15.357 -11.974 39.044 1.00 70.94 254 VAL A CA 1
ATOM 1929 C C . VAL A 1 254 ? -16.559 -11.058 39.341 1.00 70.94 254 VAL A C 1
ATOM 1931 O O . VAL A 1 254 ? -16.793 -10.093 38.610 1.00 70.94 254 VAL A O 1
ATOM 1934 N N . SER A 1 255 ? -17.293 -11.327 40.424 1.00 72.31 255 SER A N 1
ATOM 1935 C CA . SER A 1 255 ? -18.465 -10.559 40.863 1.00 72.31 255 SER A CA 1
ATOM 1936 C C . SER A 1 255 ? -18.125 -9.129 41.297 1.00 72.31 255 SER A C 1
ATOM 1938 O O . SER A 1 255 ? -18.822 -8.197 40.899 1.00 72.31 255 SER A O 1
ATOM 1940 N N . LEU A 1 256 ? -17.028 -8.925 42.037 1.00 77.00 256 LEU A N 1
ATOM 1941 C CA . LEU A 1 256 ? -16.611 -7.601 42.515 1.00 77.00 256 LEU A CA 1
ATOM 1942 C C . LEU A 1 256 ? -16.194 -6.707 41.341 1.00 77.00 256 LEU A C 1
ATOM 1944 O O . LEU A 1 256 ? -16.619 -5.556 41.238 1.00 77.00 256 LEU A O 1
ATOM 1948 N N . VAL A 1 257 ? -15.435 -7.257 40.388 1.00 78.19 257 VAL A N 1
ATOM 1949 C CA . VAL A 1 257 ? -15.023 -6.538 39.170 1.00 78.19 257 VAL A CA 1
ATOM 1950 C C . VAL A 1 257 ? -16.238 -6.132 38.327 1.00 78.19 257 VAL A C 1
ATOM 1952 O O . VAL A 1 257 ? -16.260 -5.037 37.758 1.00 78.19 257 VAL A O 1
ATOM 1955 N N . GLN A 1 258 ? -17.268 -6.979 38.249 1.00 78.56 258 GLN A N 1
ATOM 1956 C CA . GLN A 1 258 ? -18.507 -6.671 37.532 1.00 78.56 258 GLN A CA 1
ATOM 1957 C C . GLN A 1 258 ? -19.334 -5.585 38.238 1.00 78.56 258 GLN A C 1
ATOM 1959 O O . GLN A 1 258 ? -19.808 -4.664 37.568 1.00 78.56 258 GLN A O 1
ATOM 1964 N N . ALA A 1 259 ? -19.420 -5.628 39.570 1.00 81.69 259 ALA A N 1
ATOM 1965 C CA . ALA A 1 259 ? -20.067 -4.596 40.379 1.00 81.69 259 ALA A CA 1
ATOM 1966 C C . ALA A 1 259 ? -19.395 -3.221 40.195 1.00 81.69 259 ALA A C 1
ATOM 1968 O O . ALA A 1 259 ? -20.056 -2.219 39.915 1.00 81.69 259 ALA A O 1
ATOM 1969 N N . VAL A 1 260 ? -18.062 -3.172 40.246 1.00 84.38 260 VAL A N 1
ATOM 1970 C CA . VAL A 1 260 ? -17.291 -1.935 40.036 1.00 84.38 260 VAL A CA 1
ATOM 1971 C C . VAL A 1 260 ? -17.480 -1.384 38.618 1.00 84.38 260 VAL A C 1
ATOM 1973 O O . VAL A 1 260 ? -17.660 -0.177 38.441 1.00 84.38 260 VAL A O 1
ATOM 1976 N N . ARG A 1 261 ? -17.505 -2.246 37.588 1.00 82.25 261 ARG A N 1
ATOM 1977 C CA . ARG A 1 261 ? -17.801 -1.819 36.204 1.00 82.25 261 ARG A CA 1
ATOM 1978 C C . ARG A 1 261 ? -19.166 -1.160 36.079 1.00 82.25 261 ARG A C 1
ATOM 1980 O O . ARG A 1 261 ? -19.305 -0.221 35.297 1.00 82.25 261 ARG A O 1
ATOM 1987 N N . PHE A 1 262 ? -20.150 -1.641 36.830 1.00 81.44 262 PHE A N 1
ATOM 1988 C CA . PHE A 1 262 ? -21.478 -1.052 36.837 1.00 81.44 262 PHE A CA 1
ATOM 1989 C C . PHE A 1 262 ? -21.455 0.365 37.431 1.00 81.44 262 PHE A C 1
ATOM 1991 O O . PHE A 1 262 ? -21.962 1.296 36.799 1.00 81.44 262 PHE A O 1
ATOM 1998 N N . TRP A 1 263 ? -20.771 0.565 38.566 1.00 85.81 263 TRP A N 1
ATOM 1999 C CA . TRP A 1 263 ? -20.613 1.891 39.181 1.00 85.81 263 TRP A CA 1
ATOM 2000 C C . TRP A 1 263 ? -19.893 2.901 38.276 1.00 85.81 263 TRP A C 1
ATOM 2002 O O . TRP A 1 263 ? -20.248 4.080 38.257 1.00 85.81 263 TRP A O 1
ATOM 2012 N N . LEU A 1 264 ? -18.942 2.461 37.440 1.00 85.38 264 LEU A N 1
ATOM 2013 C CA . LEU A 1 264 ? -18.265 3.344 36.477 1.00 85.38 264 LEU A CA 1
ATOM 2014 C C . LEU A 1 264 ? -19.230 4.055 35.510 1.00 85.38 264 LEU A C 1
ATOM 2016 O O . LEU A 1 264 ? -18.844 5.041 34.882 1.00 85.38 264 LEU A O 1
ATOM 2020 N N . ASN A 1 265 ? -20.477 3.601 35.359 1.00 82.25 265 ASN A N 1
ATOM 2021 C CA . ASN A 1 265 ? -21.479 4.308 34.563 1.00 82.25 265 ASN A CA 1
ATOM 2022 C C . ASN A 1 265 ? -21.852 5.682 35.125 1.00 82.25 265 ASN A C 1
ATOM 2024 O O . ASN A 1 265 ? -22.195 6.544 34.323 1.00 82.25 265 ASN A O 1
ATOM 2028 N N . VAL A 1 266 ? -21.676 5.925 36.428 1.00 83.06 266 VAL A N 1
ATOM 2029 C CA . VAL A 1 266 ? -21.876 7.243 37.059 1.00 83.06 266 VAL A CA 1
ATOM 2030 C C . VAL A 1 266 ? -21.020 8.326 36.392 1.00 83.06 266 VAL A C 1
ATOM 2032 O O . VAL A 1 266 ? -21.464 9.454 36.230 1.00 83.06 266 VAL A O 1
ATOM 2035 N N . PHE A 1 267 ? -19.828 7.988 35.895 1.00 84.62 267 PHE A N 1
ATOM 2036 C CA . PH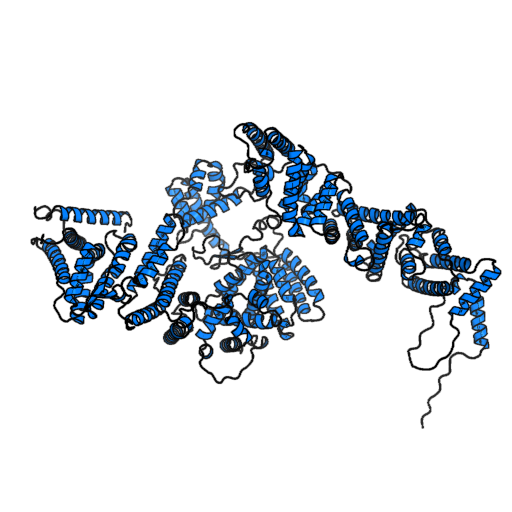E A 1 267 ? -18.937 8.947 35.229 1.00 84.62 267 PHE A CA 1
ATOM 2037 C C . PHE A 1 267 ? -19.287 9.216 33.751 1.00 84.62 267 PHE A C 1
ATOM 2039 O O . PHE A 1 267 ? -18.507 9.848 33.040 1.00 84.62 267 PHE A O 1
ATOM 2046 N N . ASN A 1 268 ? -20.433 8.745 33.245 1.00 82.19 268 ASN A N 1
ATOM 2047 C CA . ASN A 1 268 ? -20.878 9.059 31.886 1.00 82.19 268 ASN A CA 1
ATOM 2048 C C . ASN A 1 268 ? -21.434 10.488 31.808 1.00 82.19 268 ASN A C 1
ATOM 2050 O O . ASN A 1 268 ? -22.492 10.783 32.358 1.00 82.19 268 ASN A O 1
ATOM 2054 N N . VAL A 1 269 ? -20.779 11.349 31.026 1.00 79.19 269 VAL A N 1
ATOM 2055 C CA . VAL A 1 269 ? -21.190 12.753 30.822 1.00 79.19 269 VAL A CA 1
ATOM 2056 C C . VAL A 1 269 ? -22.639 12.877 30.320 1.00 79.19 269 VAL A C 1
ATOM 2058 O O . VAL A 1 269 ? -23.352 13.802 30.704 1.00 79.19 269 VAL A O 1
ATOM 2061 N N . SER A 1 270 ? -23.113 11.915 29.519 1.00 76.56 270 SER A N 1
ATOM 2062 C CA . SER A 1 270 ? -24.480 11.897 28.980 1.00 76.56 270 SER A CA 1
ATOM 2063 C C . SER A 1 270 ? -25.577 11.808 30.046 1.00 76.56 270 SER A C 1
ATOM 2065 O O . SER A 1 270 ? -26.704 12.198 29.760 1.00 76.56 270 SER A O 1
ATOM 2067 N N . LEU A 1 271 ? -25.272 11.327 31.258 1.00 73.81 271 LEU A N 1
ATOM 2068 C CA . LEU A 1 271 ? -26.243 11.251 32.357 1.00 73.81 271 LEU A CA 1
ATOM 2069 C C . LEU A 1 271 ? -26.665 12.636 32.869 1.00 73.81 271 LEU A C 1
ATOM 2071 O O . LEU A 1 271 ? -27.761 12.783 33.399 1.00 73.81 271 LEU A O 1
ATOM 2075 N N . TYR A 1 272 ? -25.820 13.655 32.696 1.00 77.38 272 TYR A N 1
ATOM 2076 C CA . TYR A 1 272 ? -26.008 14.972 33.314 1.00 77.38 272 TYR A CA 1
ATOM 2077 C C . TYR A 1 272 ? -26.504 16.055 32.341 1.00 77.38 272 TYR A C 1
ATOM 2079 O O . TYR A 1 272 ? -26.796 17.171 32.770 1.00 77.38 272 TYR A O 1
ATOM 2087 N N . GLY A 1 273 ? -26.619 15.734 31.044 1.00 59.44 273 GLY A N 1
ATOM 2088 C CA . GLY A 1 273 ? -26.724 16.689 29.928 1.00 59.44 273 GLY A CA 1
ATOM 2089 C C . GLY A 1 273 ? -27.945 17.622 29.887 1.00 59.44 273 GLY A C 1
ATOM 2090 O O . GLY A 1 273 ? -27.992 18.494 29.025 1.00 59.44 273 GLY A O 1
ATOM 2091 N N . SER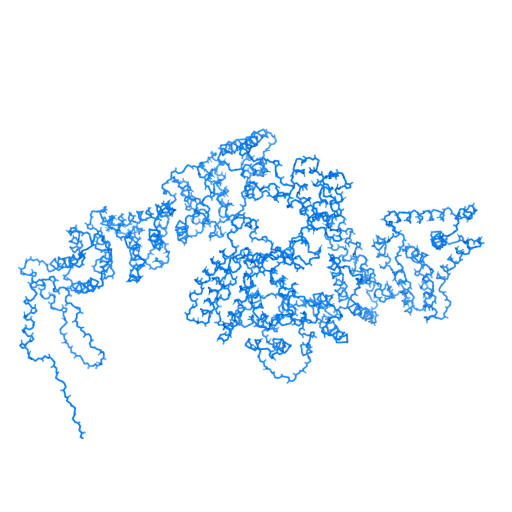 A 1 274 ? -28.917 17.479 30.792 1.00 61.81 274 SER A N 1
ATOM 2092 C CA . SER A 1 274 ? -30.102 18.353 30.876 1.00 61.81 274 SER A CA 1
ATOM 2093 C C . SER A 1 274 ? -30.499 18.778 32.297 1.00 61.81 274 SER A C 1
ATOM 2095 O O . SER A 1 274 ? -31.400 19.602 32.441 1.00 61.81 274 SER A O 1
ATOM 2097 N N . VAL A 1 275 ? -29.854 18.239 33.341 1.00 64.06 275 VAL A N 1
ATOM 2098 C CA . VAL A 1 275 ? -30.355 18.305 34.733 1.00 64.06 275 VAL A CA 1
ATOM 2099 C C . VAL A 1 275 ? -29.411 19.061 35.685 1.00 64.06 275 VAL A C 1
ATOM 2101 O O . VAL A 1 275 ? -29.848 19.531 36.735 1.00 64.06 275 VAL A O 1
ATOM 2104 N N . ALA A 1 276 ? -28.130 19.222 35.336 1.00 65.31 276 ALA A N 1
ATOM 2105 C CA . ALA A 1 276 ? -27.128 19.889 36.176 1.00 65.31 276 ALA A CA 1
ATOM 2106 C C . ALA A 1 276 ? -26.440 21.061 35.453 1.00 65.31 276 ALA A C 1
ATOM 2108 O O . ALA A 1 276 ? -26.277 21.044 34.233 1.00 65.31 276 ALA A O 1
ATOM 2109 N N . HIS A 1 277 ? -26.010 22.076 36.213 1.00 73.25 277 HIS A N 1
ATOM 2110 C CA . HIS A 1 277 ? -25.257 23.213 35.673 1.00 73.25 277 HIS A CA 1
ATOM 2111 C C . HIS A 1 277 ? -23.882 22.748 35.147 1.00 73.25 277 HIS A C 1
ATOM 2113 O O . HIS A 1 277 ? -23.186 22.017 35.864 1.00 73.25 277 HIS A O 1
ATOM 2119 N N . PRO A 1 278 ? -23.446 23.172 33.943 1.00 74.56 278 PRO A N 1
ATOM 2120 C CA . PRO A 1 278 ? -22.205 22.694 33.322 1.00 74.56 278 PRO A CA 1
ATOM 2121 C C . PRO A 1 278 ? -20.964 22.913 34.202 1.00 74.56 278 PRO A C 1
ATOM 2123 O O . PRO A 1 278 ? -20.110 22.032 34.277 1.00 74.56 278 PRO A O 1
ATOM 2126 N N . ASP A 1 279 ? -20.899 24.026 34.940 1.00 76.62 279 ASP A N 1
ATOM 2127 C CA . ASP A 1 279 ? -19.766 24.322 35.831 1.00 76.62 279 ASP A CA 1
ATOM 2128 C C . ASP A 1 279 ? -19.654 23.339 37.008 1.00 76.62 279 ASP A C 1
ATOM 2130 O O . ASP A 1 279 ? -18.549 22.954 37.389 1.00 76.62 279 ASP A O 1
ATOM 2134 N N . SER A 1 280 ? -20.781 22.887 37.568 1.00 79.50 280 SER A N 1
ATOM 2135 C CA . SER A 1 280 ? -20.793 21.903 38.660 1.00 79.50 280 SER A CA 1
ATOM 2136 C C . SER A 1 280 ? -20.352 20.526 38.177 1.00 79.50 280 SER A C 1
ATOM 2138 O O . SER A 1 280 ? -19.616 19.832 38.877 1.00 79.50 280 SER A O 1
ATOM 2140 N N . VAL A 1 281 ? -20.740 20.156 36.952 1.00 82.12 281 VAL A N 1
ATOM 2141 C CA . VAL A 1 281 ? -20.273 18.930 36.296 1.00 82.12 281 VAL A CA 1
ATOM 2142 C C . VAL A 1 281 ? -18.764 19.014 36.060 1.00 82.12 281 VAL A C 1
ATOM 2144 O O . VAL A 1 281 ? -18.030 18.119 36.475 1.00 82.12 281 VAL A O 1
ATOM 2147 N N . GLN A 1 282 ? -18.265 20.115 35.491 1.00 83.12 282 GLN A N 1
ATOM 2148 C CA . GLN A 1 282 ? -16.829 20.293 35.264 1.00 83.12 282 GLN A CA 1
ATOM 2149 C C . GLN A 1 282 ? -16.034 20.276 36.583 1.00 83.12 282 GLN A C 1
ATOM 2151 O O . GLN A 1 282 ? -14.968 19.664 36.649 1.00 83.12 282 GLN A O 1
ATOM 2156 N N . GLN A 1 283 ? -16.552 20.892 37.653 1.00 84.38 283 GLN A N 1
ATOM 2157 C CA . GLN A 1 283 ? -15.918 20.883 38.974 1.00 84.38 283 GLN A CA 1
ATOM 2158 C C . GLN A 1 283 ? -15.881 19.481 39.599 1.00 84.38 283 GLN A C 1
ATOM 2160 O O . GLN A 1 283 ? -14.857 19.112 40.176 1.00 84.38 283 GLN A O 1
ATOM 2165 N N . PHE A 1 284 ? -16.950 18.693 39.450 1.00 86.12 284 PHE A N 1
ATOM 2166 C CA . PHE A 1 284 ? -16.986 17.293 39.874 1.00 86.12 284 PHE A CA 1
ATOM 2167 C C . PHE A 1 284 ? -15.904 16.472 39.166 1.00 86.12 284 PHE A C 1
ATOM 2169 O O . PHE A 1 284 ? -15.050 15.894 39.833 1.00 86.12 284 PHE A O 1
ATOM 2176 N N . PHE A 1 285 ? -15.861 16.498 37.829 1.00 87.88 285 PHE A N 1
ATOM 2177 C CA . PHE A 1 285 ? -14.857 15.745 37.072 1.00 87.88 285 PHE A CA 1
ATOM 2178 C C . PHE A 1 285 ? -13.420 16.195 37.387 1.00 87.88 285 PHE A C 1
ATOM 2180 O O . PHE A 1 285 ? -12.521 15.354 37.408 1.00 87.88 285 PHE A O 1
ATOM 2187 N N . ARG A 1 286 ? -13.182 17.491 37.673 1.00 87.38 286 ARG A N 1
ATOM 2188 C CA . ARG A 1 286 ? -11.842 17.987 38.059 1.00 87.38 286 ARG A CA 1
ATOM 2189 C C . ARG A 1 286 ? -11.441 17.433 39.413 1.00 87.38 286 ARG A C 1
ATOM 2191 O O . ARG A 1 286 ? -10.346 16.903 39.551 1.00 87.38 286 ARG A O 1
ATOM 2198 N N . HIS A 1 287 ? -12.349 17.510 40.383 1.00 88.44 287 HIS A N 1
ATOM 2199 C CA . HIS A 1 287 ? -12.134 16.954 41.712 1.00 88.44 287 HIS A CA 1
ATOM 2200 C C . HIS A 1 287 ? -11.865 15.446 41.643 1.00 88.44 287 HIS A C 1
ATOM 2202 O O . HIS A 1 287 ? -10.899 14.970 42.225 1.00 88.44 287 HIS A O 1
ATOM 2208 N N . THR A 1 288 ? -12.673 14.692 40.893 1.00 88.50 288 THR A N 1
ATOM 2209 C CA . THR A 1 288 ? -12.481 13.247 40.722 1.00 88.50 288 THR A CA 1
ATOM 2210 C C . THR A 1 288 ? -11.143 12.921 40.068 1.00 88.50 288 THR A C 1
ATOM 2212 O O . THR A 1 288 ? -10.455 12.021 40.536 1.00 88.50 288 THR A O 1
ATOM 2215 N N . LEU A 1 289 ? -10.743 13.640 39.013 1.00 90.19 289 LEU A N 1
ATOM 2216 C CA . LEU A 1 289 ? -9.454 13.404 38.363 1.00 90.19 289 LEU A CA 1
ATOM 2217 C C . LEU A 1 289 ? -8.288 13.660 39.326 1.00 90.19 289 LEU A C 1
ATOM 2219 O O . LEU A 1 289 ? -7.380 12.835 39.389 1.00 90.19 289 LEU A O 1
ATOM 2223 N N . THR A 1 290 ? -8.331 14.747 40.102 1.00 90.38 290 THR A N 1
ATOM 2224 C CA . THR A 1 290 ? -7.317 15.032 41.126 1.00 90.38 290 THR A CA 1
ATOM 2225 C C . THR A 1 290 ? -7.233 13.904 42.149 1.00 90.38 290 THR A C 1
ATOM 2227 O O . THR A 1 290 ? -6.152 13.357 42.335 1.00 90.38 290 THR A O 1
ATOM 2230 N N . GLU A 1 291 ? -8.363 13.484 42.725 1.00 89.12 291 GLU A N 1
ATOM 2231 C CA . GLU A 1 291 ? -8.409 12.400 43.718 1.00 89.12 291 GLU A CA 1
ATOM 2232 C C . GLU A 1 291 ? -7.840 11.082 43.175 1.00 89.12 291 GLU A C 1
ATOM 2234 O O . GLU A 1 291 ? -7.085 10.407 43.869 1.00 89.12 291 GLU A O 1
ATOM 2239 N N . VAL A 1 292 ? -8.138 10.726 41.918 1.00 90.69 292 VAL A N 1
ATOM 2240 C CA . VAL A 1 292 ? -7.580 9.520 41.277 1.00 90.69 292 VAL A CA 1
ATOM 2241 C C . VAL A 1 292 ? -6.059 9.614 41.140 1.00 90.69 292 VAL A C 1
ATOM 2243 O O . VAL A 1 292 ? -5.361 8.622 41.338 1.00 90.69 292 VAL A O 1
ATOM 2246 N N . LEU A 1 293 ? -5.534 10.784 40.773 1.00 90.56 293 LEU A N 1
ATOM 2247 C CA . LEU A 1 293 ? -4.097 10.988 40.570 1.00 90.56 293 LEU A CA 1
ATOM 2248 C C . LEU A 1 293 ? -3.317 11.069 41.891 1.00 90.56 293 LEU A C 1
ATOM 2250 O O . LEU A 1 293 ? -2.131 10.741 41.906 1.00 90.56 293 LEU A O 1
ATOM 2254 N N . THR A 1 294 ? -3.964 11.463 42.990 1.00 90.06 294 THR A N 1
ATOM 2255 C CA . THR A 1 294 ? -3.360 11.584 44.329 1.00 90.06 294 THR A CA 1
ATOM 2256 C C . THR A 1 294 ? -3.677 10.403 45.251 1.00 90.06 294 THR A C 1
ATOM 2258 O O . THR A 1 294 ? -3.336 10.429 46.431 1.00 90.06 294 THR A O 1
ATOM 2261 N N . TYR A 1 295 ? -4.334 9.357 44.748 1.00 88.69 295 TYR A N 1
ATOM 2262 C CA . TYR A 1 295 ? -4.742 8.211 45.556 1.00 88.69 295 TYR A CA 1
ATOM 2263 C C . TYR A 1 295 ? -3.545 7.331 45.947 1.00 88.69 295 TYR A C 1
ATOM 2265 O O . TYR A 1 295 ? -2.875 6.778 45.077 1.00 88.69 295 TYR A O 1
ATOM 2273 N N . ASN A 1 296 ? -3.291 7.163 47.250 1.00 84.75 296 ASN A N 1
ATOM 2274 C CA . ASN A 1 296 ? -2.236 6.303 47.812 1.00 84.75 296 ASN A CA 1
ATOM 2275 C C . ASN A 1 296 ? -0.860 6.438 47.108 1.00 84.75 296 ASN A C 1
ATOM 2277 O O . ASN A 1 296 ? -0.398 5.481 46.477 1.00 84.75 296 ASN A O 1
ATOM 2281 N N . PRO A 1 297 ? -0.167 7.589 47.209 1.00 82.12 297 PRO A N 1
ATOM 2282 C CA . PRO A 1 297 ? 1.121 7.825 46.551 1.00 82.12 297 PRO A CA 1
ATOM 2283 C C . PRO A 1 297 ? 2.276 7.094 47.268 1.00 82.12 297 PRO A C 1
ATOM 2285 O O . PRO A 1 297 ? 3.143 7.699 47.886 1.00 82.12 297 PRO A O 1
ATOM 2288 N N . VAL A 1 298 ? 2.284 5.757 47.226 1.00 75.62 298 VAL A N 1
ATOM 2289 C CA . VAL A 1 298 ? 3.262 4.918 47.953 1.00 75.62 298 VAL A CA 1
ATOM 2290 C C . VAL A 1 298 ? 4.560 4.705 47.156 1.00 75.62 298 VAL A C 1
ATOM 2292 O O . VAL A 1 298 ? 5.614 4.442 47.736 1.00 75.62 298 VAL A O 1
ATOM 2295 N N . LEU A 1 299 ? 4.500 4.810 45.824 1.00 77.62 299 LEU A N 1
ATOM 2296 C CA . LEU A 1 299 ? 5.618 4.495 44.929 1.00 77.62 299 LEU A CA 1
ATOM 2297 C C . LEU A 1 299 ? 6.608 5.655 44.820 1.00 77.62 299 LEU A C 1
ATOM 2299 O O . LEU A 1 299 ? 6.228 6.784 44.502 1.00 77.62 299 LEU A O 1
ATOM 2303 N N . LYS A 1 300 ? 7.901 5.364 45.000 1.00 82.12 300 LYS A N 1
ATOM 2304 C CA . LYS A 1 300 ? 8.959 6.353 44.769 1.00 82.12 300 LYS A CA 1
ATOM 2305 C C . LYS A 1 300 ? 9.196 6.543 43.273 1.00 82.12 300 LYS A C 1
ATOM 2307 O O . LYS A 1 300 ? 8.927 5.661 42.461 1.00 82.12 300 LYS A O 1
ATOM 2312 N N . VAL A 1 301 ? 9.809 7.669 42.912 1.00 82.62 301 VAL A N 1
ATOM 2313 C CA . VAL A 1 301 ? 10.235 7.960 41.530 1.00 82.62 301 VAL A CA 1
ATOM 2314 C C . VAL A 1 301 ? 11.124 6.846 40.957 1.00 82.62 301 VAL A C 1
ATOM 2316 O O . VAL A 1 301 ? 10.977 6.479 39.795 1.00 82.62 301 VAL A O 1
ATOM 2319 N N . SER A 1 302 ? 12.018 6.266 41.765 1.00 82.75 302 SER A N 1
ATOM 2320 C CA . SER A 1 302 ? 12.874 5.144 41.348 1.00 82.75 302 SER A CA 1
ATOM 2321 C C . SER A 1 302 ? 12.068 3.920 40.916 1.00 82.75 302 SER A C 1
ATOM 2323 O O . SER A 1 302 ? 12.398 3.283 39.916 1.00 82.75 302 SER A O 1
ATOM 2325 N N . ASP A 1 303 ? 10.993 3.621 41.647 1.00 84.88 303 ASP A N 1
ATOM 2326 C CA . ASP A 1 303 ? 10.103 2.496 41.362 1.00 84.88 303 ASP A CA 1
ATOM 2327 C C . ASP A 1 303 ? 9.286 2.801 40.104 1.00 84.88 303 ASP A C 1
ATOM 2329 O O . ASP A 1 303 ? 9.131 1.945 39.233 1.00 84.88 303 ASP A O 1
ATOM 2333 N N . ALA A 1 304 ? 8.857 4.060 39.949 1.00 86.06 304 ALA A N 1
ATOM 2334 C CA . ALA A 1 304 ? 8.170 4.525 38.753 1.00 86.06 304 ALA A CA 1
ATOM 2335 C C . ALA A 1 304 ? 9.005 4.310 37.487 1.00 86.06 304 ALA A C 1
ATOM 2337 O O . ALA A 1 304 ? 8.483 3.774 36.514 1.00 86.06 304 ALA A O 1
ATOM 2338 N N . ILE A 1 305 ? 10.301 4.640 37.510 1.00 85.81 305 ILE A N 1
ATOM 2339 C CA . ILE A 1 305 ? 11.213 4.448 36.368 1.00 85.81 305 ILE A CA 1
ATOM 2340 C C . ILE A 1 305 ? 11.350 2.967 35.992 1.00 85.81 305 ILE A C 1
ATOM 2342 O O . ILE A 1 305 ? 11.352 2.631 34.807 1.00 85.81 305 ILE A O 1
ATOM 2346 N N . GLN A 1 306 ? 11.428 2.071 36.977 1.00 83.62 306 GLN A N 1
ATOM 2347 C CA . GLN A 1 306 ? 11.544 0.631 36.722 1.00 83.62 306 GLN A CA 1
ATOM 2348 C C . GLN A 1 306 ? 10.239 0.022 36.193 1.00 83.62 306 GLN A C 1
ATOM 2350 O O . GLN A 1 306 ? 10.272 -0.897 35.373 1.00 83.62 306 GLN A O 1
ATOM 2355 N N . MET A 1 307 ? 9.093 0.535 36.645 1.00 83.94 307 MET A N 1
ATOM 2356 C CA . MET A 1 307 ? 7.778 -0.053 36.386 1.00 83.94 307 MET A CA 1
ATOM 2357 C C . MET A 1 307 ? 6.995 0.610 35.241 1.00 83.94 307 MET A C 1
ATOM 2359 O O . MET A 1 307 ? 5.923 0.113 34.910 1.00 83.94 307 MET A O 1
ATOM 2363 N N . GLN A 1 308 ? 7.517 1.649 34.566 1.00 86.88 308 GLN A N 1
ATOM 2364 C CA . GLN A 1 308 ? 6.812 2.370 33.479 1.00 86.88 308 GLN A CA 1
ATOM 2365 C C . GLN A 1 308 ? 6.198 1.442 32.415 1.00 86.88 308 GLN A C 1
ATOM 2367 O O . GLN A 1 308 ? 5.077 1.652 31.950 1.00 86.88 308 GLN A O 1
ATOM 2372 N N . LYS A 1 309 ? 6.910 0.361 32.060 1.00 82.12 309 LYS A N 1
ATOM 2373 C CA . LYS A 1 309 ? 6.453 -0.630 31.072 1.00 82.12 309 LYS A CA 1
ATOM 2374 C C . LYS A 1 309 ? 5.175 -1.359 31.509 1.00 82.12 309 LYS A C 1
ATOM 2376 O O . LYS A 1 309 ? 4.432 -1.826 30.650 1.00 82.12 309 LYS A O 1
ATOM 2381 N N . GLU A 1 310 ? 4.919 -1.499 32.808 1.00 83.38 310 GLU A N 1
ATOM 2382 C CA . GLU A 1 310 ? 3.721 -2.147 33.366 1.00 83.38 310 GLU A CA 1
ATOM 2383 C C . GLU A 1 310 ? 2.472 -1.254 33.299 1.00 83.38 310 GLU A C 1
ATOM 2385 O O . GLU A 1 310 ? 1.363 -1.763 33.428 1.00 83.38 310 GLU A O 1
ATOM 2390 N N . TRP A 1 311 ? 2.639 0.053 33.067 1.00 88.69 311 TRP A N 1
ATOM 2391 C CA . TRP A 1 311 ? 1.562 1.056 33.096 1.00 88.69 311 TRP A CA 1
ATOM 2392 C C . TRP A 1 311 ? 1.260 1.664 31.722 1.00 88.69 311 TRP A C 1
ATOM 2394 O O . TRP A 1 311 ? 0.704 2.756 31.623 1.00 88.69 311 TRP A O 1
ATOM 2404 N N . SER A 1 312 ? 1.663 0.961 30.662 1.00 87.94 312 SER A N 1
ATOM 2405 C CA . SER A 1 312 ? 1.244 1.270 29.294 1.00 87.94 312 SER A CA 1
ATOM 2406 C C . SER A 1 312 ? -0.238 0.966 29.101 1.00 87.94 312 SER A C 1
ATOM 2408 O O . SER A 1 312 ? -0.799 0.101 29.776 1.00 87.94 312 SER A O 1
ATOM 2410 N N . PHE A 1 313 ? -0.867 1.608 28.123 1.00 85.75 313 PHE A N 1
ATOM 2411 C CA . PHE A 1 313 ? -2.308 1.525 27.882 1.00 85.75 313 PHE A CA 1
ATOM 2412 C C . PHE A 1 313 ? -2.853 0.089 27.791 1.00 85.75 313 PHE A C 1
ATOM 2414 O O . PHE A 1 313 ? -3.961 -0.198 28.243 1.00 85.75 313 PHE A O 1
ATOM 2421 N N . THR A 1 314 ? -2.069 -0.825 27.211 1.00 80.56 314 THR A N 1
ATOM 2422 C CA . THR A 1 314 ? -2.441 -2.239 27.030 1.00 80.56 314 THR A CA 1
ATOM 2423 C C . THR A 1 314 ? -2.302 -3.086 28.294 1.00 80.56 314 THR A C 1
ATOM 2425 O O . THR A 1 314 ? -2.932 -4.138 28.394 1.00 80.56 314 THR A O 1
ATOM 2428 N N . ARG A 1 315 ? -1.460 -2.660 29.240 1.00 82.75 315 ARG A N 1
ATOM 2429 C CA . ARG A 1 315 ? -1.121 -3.413 30.458 1.00 82.75 315 ARG A CA 1
ATOM 2430 C C . ARG A 1 315 ? -1.781 -2.836 31.704 1.00 82.75 315 ARG A C 1
ATOM 2432 O O . ARG A 1 315 ? -1.948 -3.562 32.684 1.00 82.75 315 ARG A O 1
ATOM 2439 N N . THR A 1 316 ? -2.188 -1.570 31.649 1.00 84.75 316 THR A N 1
ATOM 2440 C CA . THR A 1 316 ? -3.019 -0.924 32.659 1.00 84.75 316 THR A CA 1
ATOM 2441 C C . THR A 1 316 ? -4.343 -1.670 32.824 1.00 84.75 316 THR A C 1
ATOM 2443 O O . THR A 1 316 ? -4.918 -2.193 31.868 1.00 84.75 316 THR A O 1
ATOM 2446 N N . SER A 1 317 ? -4.824 -1.718 34.066 1.00 84.19 317 SER A N 1
ATOM 2447 C CA . SER A 1 317 ? -6.084 -2.364 34.423 1.00 84.19 317 SER A CA 1
ATOM 2448 C C . SER A 1 317 ? -7.244 -1.825 33.562 1.00 84.19 317 SER A C 1
ATOM 2450 O O . SER A 1 317 ? -7.381 -0.606 33.402 1.00 84.19 317 SER A O 1
ATOM 2452 N N . PRO A 1 318 ? -8.104 -2.693 32.994 1.00 83.81 318 PRO A N 1
ATOM 2453 C CA . PRO A 1 318 ? -9.206 -2.254 32.144 1.00 83.81 318 PRO A CA 1
ATOM 2454 C C . PRO A 1 318 ? -10.230 -1.408 32.911 1.00 83.81 318 PRO A C 1
ATOM 2456 O O . PRO A 1 318 ? -10.865 -0.549 32.299 1.00 83.81 318 PRO A O 1
ATOM 2459 N N . LEU A 1 319 ? -10.364 -1.596 34.230 1.00 85.56 319 LEU A N 1
ATOM 2460 C CA . LEU A 1 319 ? -11.162 -0.726 35.100 1.00 85.56 319 LEU A CA 1
ATOM 2461 C C . LEU A 1 319 ? -10.608 0.704 35.122 1.00 85.56 319 LEU A C 1
ATOM 2463 O O . LEU A 1 319 ? -11.356 1.658 34.901 1.00 85.56 319 LEU A O 1
ATOM 2467 N N . LEU A 1 320 ? -9.295 0.852 35.319 1.00 88.56 320 LEU A N 1
ATOM 2468 C CA . LEU A 1 320 ? -8.637 2.158 35.354 1.00 88.56 320 LEU A CA 1
ATOM 2469 C C . LEU A 1 320 ? -8.673 2.849 33.983 1.00 88.56 320 LEU A C 1
ATOM 2471 O O . LEU A 1 320 ? -8.979 4.038 33.888 1.00 88.56 320 LEU A O 1
ATOM 2475 N N . THR A 1 321 ? -8.455 2.097 32.903 1.00 88.56 321 THR A N 1
ATOM 2476 C CA . THR A 1 321 ? -8.571 2.611 31.530 1.00 88.56 321 THR A CA 1
ATOM 2477 C C . THR A 1 321 ? -10.006 3.042 31.202 1.00 88.56 321 THR A C 1
ATOM 2479 O O . THR A 1 321 ? -10.216 4.075 30.562 1.00 88.56 321 THR A O 1
ATOM 2482 N N . ALA A 1 322 ? -11.016 2.286 31.647 1.00 87.00 322 ALA A N 1
ATOM 2483 C CA . ALA A 1 322 ? -12.421 2.658 31.483 1.00 87.00 322 ALA A CA 1
ATOM 2484 C C . ALA A 1 322 ? -12.778 3.924 32.276 1.00 87.00 322 ALA A C 1
ATOM 2486 O O . ALA A 1 322 ? -13.482 4.785 31.746 1.00 87.00 322 ALA A O 1
ATOM 2487 N N . LEU A 1 323 ? -12.258 4.067 33.500 1.00 89.56 323 LEU A N 1
ATOM 2488 C CA . LEU A 1 323 ? -12.414 5.273 34.311 1.00 89.56 323 LEU A CA 1
ATOM 2489 C C . LEU A 1 323 ? -11.813 6.495 33.603 1.00 89.56 323 LEU A C 1
ATOM 2491 O O . LEU A 1 323 ? -12.529 7.470 33.385 1.00 89.56 323 LEU A O 1
ATOM 2495 N N . TYR A 1 324 ? -10.552 6.436 33.156 1.00 90.62 324 TYR A N 1
ATOM 2496 C CA . TYR A 1 324 ? -9.926 7.558 32.447 1.00 90.62 324 TYR A CA 1
ATOM 2497 C C . TYR A 1 324 ? -10.667 7.930 31.164 1.00 90.62 324 TYR A C 1
ATOM 2499 O O . TYR A 1 324 ? -10.934 9.107 30.946 1.00 90.62 324 TYR A O 1
ATOM 2507 N N . ARG A 1 325 ? -11.083 6.959 30.341 1.00 88.00 325 ARG A N 1
ATOM 2508 C CA . ARG A 1 325 ? -11.875 7.252 29.133 1.00 88.00 325 ARG A CA 1
ATOM 2509 C C . ARG A 1 325 ? -13.160 8.017 29.447 1.00 88.00 325 ARG A C 1
ATOM 2511 O O . ARG A 1 325 ? -13.531 8.892 28.677 1.00 88.00 325 ARG A O 1
ATOM 2518 N N . LYS A 1 326 ? -13.830 7.709 30.559 1.00 87.75 326 LYS A N 1
ATOM 2519 C CA . LYS A 1 326 ? -15.052 8.413 30.976 1.00 87.75 326 LYS A CA 1
ATOM 2520 C C . LYS A 1 326 ? -14.752 9.804 31.541 1.00 87.75 326 LYS A C 1
ATOM 2522 O O . LYS A 1 326 ? -15.406 10.760 31.141 1.00 87.75 326 LYS A O 1
ATOM 2527 N N . LEU A 1 327 ? -13.734 9.936 32.396 1.00 87.56 327 LEU A N 1
ATOM 2528 C CA . LEU A 1 327 ? -13.342 11.222 32.991 1.00 87.56 327 LEU A CA 1
ATOM 2529 C C . LEU A 1 327 ? -12.836 12.224 31.942 1.00 87.56 327 LEU A C 1
ATOM 2531 O O . LEU A 1 327 ? -13.193 13.397 31.980 1.00 87.56 327 LEU A O 1
ATOM 2535 N N . LEU A 1 328 ? -12.028 11.763 30.987 1.00 86.94 328 LEU A N 1
ATOM 2536 C CA . LEU A 1 328 ? -11.406 12.616 29.972 1.00 86.94 328 LEU A CA 1
ATOM 2537 C C . LEU A 1 328 ? -12.404 13.141 28.930 1.00 86.94 328 LEU A C 1
ATOM 2539 O O . LEU A 1 328 ? -12.146 14.170 28.318 1.00 86.94 328 LEU A O 1
ATOM 2543 N N . MET A 1 329 ? -13.559 12.487 28.755 1.00 84.62 329 MET A N 1
ATOM 2544 C CA . MET A 1 329 ? -14.636 12.978 27.880 1.00 84.62 329 MET A CA 1
ATOM 2545 C C . MET A 1 329 ? -15.303 14.256 28.409 1.00 84.62 329 MET A C 1
ATOM 2547 O O . MET A 1 329 ? -15.959 14.954 27.640 1.00 84.62 329 MET A O 1
ATOM 2551 N N . ALA A 1 330 ? -15.153 14.571 29.700 1.00 81.88 330 ALA A N 1
ATOM 2552 C CA . ALA A 1 330 ? -15.702 15.786 30.303 1.00 81.88 330 ALA A CA 1
ATOM 2553 C C . ALA A 1 330 ? -14.855 17.047 30.030 1.00 81.88 330 ALA A C 1
ATOM 2555 O O . ALA A 1 330 ? -15.288 18.155 30.349 1.00 81.88 330 ALA A O 1
ATOM 2556 N N . PHE A 1 331 ? -13.658 16.894 29.456 1.00 83.56 331 PHE A N 1
ATOM 2557 C CA . PHE A 1 331 ? -12.689 17.967 29.239 1.00 83.56 331 PHE A CA 1
ATOM 2558 C C . PHE A 1 331 ? -12.269 18.062 27.776 1.00 83.56 331 PHE A C 1
ATOM 2560 O O . PHE A 1 331 ? -12.232 17.068 27.053 1.00 83.56 331 PHE A O 1
ATOM 2567 N N . SER A 1 332 ? -11.837 19.250 27.353 1.00 85.25 332 SER A N 1
ATOM 2568 C CA . SER A 1 332 ? -10.973 19.338 26.172 1.00 85.25 332 SER A CA 1
ATOM 2569 C C . SER A 1 332 ? -9.593 18.720 26.456 1.00 85.25 332 SER A C 1
ATOM 2571 O O . SER A 1 332 ? -9.143 18.649 27.606 1.00 85.25 332 SER A O 1
ATOM 2573 N N . VAL A 1 333 ? -8.873 18.305 25.406 1.00 85.69 333 VAL A N 1
ATOM 2574 C CA . VAL A 1 333 ? -7.506 17.748 25.521 1.00 85.69 333 VAL A CA 1
ATOM 2575 C C . VAL A 1 333 ? -6.582 18.717 26.269 1.00 85.69 333 VAL A C 1
ATOM 2577 O O . VAL A 1 333 ? -5.835 18.334 27.169 1.00 85.69 333 VAL A O 1
ATOM 2580 N N . LYS A 1 334 ? -6.697 20.012 25.946 1.00 87.56 334 LYS A N 1
ATOM 2581 C CA . LYS A 1 334 ? -5.926 21.086 26.576 1.00 87.56 334 LYS A CA 1
ATOM 2582 C C . LYS A 1 334 ? -6.244 21.232 28.061 1.00 87.56 334 LYS A C 1
ATOM 2584 O O . LYS A 1 334 ? -5.323 21.324 28.863 1.00 87.56 334 LYS A O 1
ATOM 2589 N N . GLU A 1 335 ? -7.521 21.233 28.440 1.00 87.75 335 GLU A N 1
ATOM 2590 C CA . GLU A 1 335 ? -7.911 21.303 29.853 1.00 87.75 335 GLU A CA 1
ATOM 2591 C C . GLU A 1 335 ? -7.429 20.082 30.635 1.00 87.75 335 GLU A C 1
ATOM 2593 O O . GLU A 1 335 ? -6.941 20.249 31.748 1.00 87.75 335 GLU A O 1
ATOM 2598 N N . SER A 1 336 ? -7.491 18.885 30.046 1.00 89.00 336 SER A N 1
ATOM 2599 C CA . SER A 1 336 ? -7.006 17.650 30.678 1.00 89.00 336 SER A CA 1
ATOM 2600 C C . SER A 1 336 ? -5.514 17.728 31.003 1.00 89.00 336 SER A C 1
ATOM 2602 O O . SER A 1 336 ? -5.102 17.423 32.121 1.00 89.00 336 SER A O 1
ATOM 2604 N N . ILE A 1 337 ? -4.704 18.197 30.049 1.00 88.69 337 ILE A N 1
ATOM 2605 C CA . ILE A 1 337 ? -3.256 18.358 30.234 1.00 88.69 337 ILE A CA 1
ATOM 2606 C C . ILE A 1 337 ? -2.950 19.498 31.215 1.00 88.69 337 ILE A C 1
ATOM 2608 O O . ILE A 1 337 ? -2.075 19.343 32.064 1.00 88.69 337 ILE A O 1
ATOM 2612 N N . CYS A 1 338 ? -3.690 20.612 31.172 1.00 88.00 338 CYS A N 1
ATOM 2613 C CA . CYS A 1 338 ? -3.539 21.691 32.153 1.00 88.00 338 CYS A CA 1
ATOM 2614 C C . CYS A 1 338 ? -3.888 21.238 33.578 1.00 88.00 338 CYS A C 1
ATOM 2616 O O . CYS A 1 338 ? -3.191 21.616 34.515 1.00 88.00 338 CYS A O 1
ATOM 2618 N N . GLN A 1 339 ? -4.937 20.429 33.755 1.00 88.38 339 GLN A N 1
ATOM 2619 C CA . GLN A 1 339 ? -5.286 19.860 35.059 1.00 88.38 339 GLN A CA 1
ATOM 2620 C C . GLN A 1 339 ? -4.227 18.859 35.531 1.00 88.38 339 GLN A C 1
ATOM 2622 O O . GLN A 1 339 ? -3.793 18.942 36.675 1.00 88.38 339 GLN A O 1
ATOM 2627 N N . LEU A 1 340 ? -3.738 17.977 34.651 1.00 90.12 340 LEU A N 1
ATOM 2628 C CA . LEU A 1 340 ? -2.631 17.069 34.968 1.00 90.12 340 LEU A CA 1
ATOM 2629 C C . LEU A 1 340 ? -1.383 17.841 35.421 1.00 90.12 340 LEU A C 1
ATOM 2631 O O . LEU A 1 340 ? -0.780 17.497 36.433 1.00 90.12 340 LEU A O 1
ATOM 2635 N N . GLN A 1 341 ? -1.022 18.907 34.702 1.00 88.56 341 GLN A N 1
ATOM 2636 C CA . GLN A 1 341 ? 0.098 19.771 35.067 1.00 88.56 341 GLN A CA 1
ATOM 2637 C C . GLN A 1 341 ? -0.128 20.451 36.423 1.00 88.56 341 GLN A C 1
ATOM 2639 O O . GLN A 1 341 ? 0.782 20.474 37.244 1.00 88.56 341 GLN A O 1
ATOM 2644 N N . GLN A 1 342 ? -1.328 20.978 36.676 1.00 89.25 342 GLN A N 1
ATOM 2645 C CA . GLN A 1 342 ? -1.663 21.599 37.955 1.00 89.25 342 GLN A CA 1
ATOM 2646 C C . GLN A 1 342 ? -1.489 20.607 39.112 1.00 89.25 342 GLN A C 1
ATOM 2648 O O . GLN A 1 342 ? -0.863 20.952 40.106 1.00 89.25 342 GLN A O 1
ATOM 2653 N N . VAL A 1 343 ? -1.976 19.371 38.961 1.00 89.12 343 VAL A N 1
ATOM 2654 C CA . VAL A 1 343 ? -1.851 18.327 39.990 1.00 89.12 343 VAL A CA 1
ATOM 2655 C C . VAL A 1 343 ? -0.389 17.954 40.242 1.00 89.12 343 VAL A C 1
ATOM 2657 O O . VAL A 1 343 ? 0.007 17.839 41.398 1.00 89.12 343 VAL A O 1
ATOM 2660 N N . LEU A 1 344 ? 0.418 17.825 39.184 1.00 87.25 344 LEU A N 1
ATOM 2661 C CA . LEU A 1 344 ? 1.855 17.545 39.296 1.00 87.25 344 LEU A CA 1
ATOM 2662 C C . LEU A 1 344 ? 2.635 18.675 39.987 1.00 87.25 344 LEU A C 1
ATOM 2664 O O . LEU A 1 344 ? 3.654 18.404 40.610 1.00 87.25 344 LEU A O 1
ATOM 2668 N N . GLU A 1 345 ? 2.175 19.925 39.877 1.00 86.12 345 GLU A N 1
ATOM 2669 C CA . GLU A 1 345 ? 2.816 21.085 40.511 1.00 86.12 345 GLU A CA 1
ATOM 2670 C C . GLU A 1 345 ? 2.352 21.312 41.967 1.00 86.12 345 GLU A C 1
ATOM 2672 O O . GLU A 1 345 ? 3.075 21.951 42.731 1.00 86.12 345 GLU A O 1
ATOM 2677 N N . THR A 1 346 ? 1.164 20.834 42.370 1.00 85.50 346 THR A N 1
ATOM 2678 C CA . THR A 1 346 ? 0.567 21.166 43.684 1.00 85.50 346 THR A CA 1
ATOM 2679 C C . THR A 1 346 ? 0.407 20.005 44.662 1.00 85.50 346 THR A C 1
ATOM 2681 O O . THR A 1 346 ? 0.196 20.268 45.848 1.00 85.50 346 THR A O 1
ATOM 2684 N N . HIS A 1 347 ? 0.470 18.747 44.217 1.00 86.50 347 HIS A N 1
ATOM 2685 C CA . HIS A 1 347 ? 0.186 17.578 45.058 1.00 86.50 347 HIS A CA 1
ATOM 2686 C C . HIS A 1 347 ? 1.249 16.479 44.941 1.00 86.50 347 HIS A C 1
ATOM 2688 O O . HIS A 1 347 ? 1.911 16.336 43.917 1.00 86.50 347 HIS A O 1
ATOM 2694 N N . GLU A 1 348 ? 1.362 15.647 45.981 1.00 84.88 348 GLU A N 1
ATOM 2695 C CA . GLU A 1 348 ? 2.069 14.368 45.881 1.00 84.88 348 GLU A CA 1
ATOM 2696 C C . GLU A 1 348 ? 1.228 13.384 45.063 1.00 84.88 348 GLU A C 1
ATOM 2698 O O . GLU A 1 348 ? 0.066 13.113 45.380 1.00 84.88 348 GLU A O 1
ATOM 2703 N N . VAL A 1 349 ? 1.812 12.866 43.985 1.00 89.62 349 VAL A N 1
ATOM 2704 C CA . VAL A 1 349 ? 1.089 12.072 42.989 1.00 89.62 349 VAL A CA 1
ATOM 2705 C C . VAL A 1 349 ? 1.406 10.588 43.078 1.00 89.62 349 VAL A C 1
ATOM 2707 O O . VAL A 1 349 ? 2.527 10.176 43.379 1.00 89.62 349 VAL A O 1
ATOM 2710 N N . ASN A 1 350 ? 0.425 9.764 42.722 1.00 89.94 350 ASN A N 1
ATOM 2711 C CA . ASN A 1 350 ? 0.652 8.355 42.467 1.00 89.94 350 ASN A CA 1
ATOM 2712 C C . ASN A 1 350 ? 1.111 8.157 41.015 1.00 89.94 350 ASN A C 1
ATOM 2714 O O . ASN A 1 350 ? 0.321 8.233 40.068 1.00 89.94 350 ASN A O 1
ATOM 2718 N N . TRP A 1 351 ? 2.401 7.861 40.840 1.00 90.31 351 TRP A N 1
ATOM 2719 C CA . TRP A 1 351 ? 3.020 7.704 39.523 1.00 90.31 351 TRP A CA 1
ATOM 2720 C C . TRP A 1 351 ? 2.372 6.625 38.647 1.00 90.31 351 TRP A C 1
ATOM 2722 O O . TRP A 1 351 ? 2.321 6.804 37.432 1.00 90.31 351 TRP A O 1
ATOM 2732 N N . GLN A 1 352 ? 1.811 5.556 39.221 1.00 90.44 352 GLN A N 1
ATOM 2733 C CA . GLN A 1 352 ? 1.085 4.547 38.442 1.00 90.44 352 GLN A CA 1
ATOM 2734 C C . GLN A 1 352 ? -0.151 5.149 37.763 1.00 90.44 352 GLN A C 1
ATOM 2736 O O . GLN A 1 352 ? -0.394 4.909 36.577 1.00 90.44 352 GLN A O 1
ATOM 2741 N N . HIS A 1 353 ? -0.919 5.944 38.507 1.00 90.50 353 HIS A N 1
ATOM 2742 C CA . HIS A 1 353 ? -2.135 6.589 38.018 1.00 90.50 353 HIS A CA 1
ATOM 2743 C C . HIS A 1 353 ? -1.793 7.709 37.031 1.00 90.50 353 HIS A C 1
ATOM 2745 O O . HIS A 1 353 ? -2.353 7.762 35.938 1.00 90.50 353 HIS A O 1
ATOM 2751 N N . VAL A 1 354 ? -0.798 8.543 37.345 1.00 92.00 354 VAL A N 1
ATOM 2752 C CA . VAL A 1 354 ? -0.307 9.593 36.436 1.00 92.00 354 VAL A CA 1
ATOM 2753 C C . VAL A 1 354 ? 0.140 9.012 35.096 1.00 92.00 354 VAL A C 1
ATOM 2755 O O . VAL A 1 354 ? -0.322 9.461 34.050 1.00 92.00 354 VAL A O 1
ATOM 2758 N N . LEU A 1 355 ? 1.005 7.997 35.099 1.00 93.06 355 LEU A N 1
ATOM 2759 C CA . LEU A 1 355 ? 1.556 7.436 33.864 1.00 93.06 355 LEU A CA 1
ATOM 2760 C C . LEU A 1 355 ? 0.515 6.629 33.072 1.00 93.06 355 LEU A C 1
ATOM 2762 O O . LEU A 1 355 ? 0.500 6.690 31.841 1.00 93.06 355 LEU A O 1
ATOM 2766 N N . SER A 1 356 ? -0.427 5.972 33.753 1.00 92.12 356 SER A N 1
ATOM 2767 C CA . SER A 1 356 ? -1.596 5.352 33.109 1.00 92.12 356 SER A CA 1
ATOM 2768 C C . SER A 1 356 ? -2.525 6.392 32.463 1.00 92.12 356 SER A C 1
ATOM 2770 O O . SER A 1 356 ? -3.051 6.165 31.370 1.00 92.12 356 SER A O 1
ATOM 2772 N N . CYS A 1 357 ? -2.700 7.553 33.104 1.00 92.19 357 CYS A N 1
ATOM 2773 C CA . CYS A 1 357 ? -3.467 8.679 32.571 1.00 92.19 357 CYS A CA 1
ATOM 2774 C C . CYS A 1 357 ? -2.789 9.273 31.326 1.00 92.19 357 CYS A C 1
ATOM 2776 O O . CYS A 1 357 ? -3.443 9.430 30.297 1.00 92.19 357 CYS A O 1
ATOM 2778 N N . VAL A 1 358 ? -1.470 9.514 31.377 1.00 92.44 358 VAL A N 1
ATOM 2779 C CA . VAL A 1 358 ? -0.671 9.977 30.224 1.00 92.44 358 VAL A CA 1
ATOM 2780 C C . VAL A 1 358 ? -0.795 9.002 29.053 1.00 92.44 358 VAL A C 1
ATOM 2782 O O . VAL A 1 358 ? -1.108 9.425 27.944 1.00 92.44 358 VAL A O 1
ATOM 2785 N N . SER A 1 359 ? -0.637 7.700 29.301 1.00 91.94 359 SER A N 1
ATOM 2786 C CA . SER A 1 359 ? -0.786 6.658 28.272 1.00 91.94 359 SER A CA 1
ATOM 2787 C C . SER A 1 359 ? -2.185 6.675 27.647 1.00 91.94 359 SER A C 1
ATOM 2789 O O . SER A 1 359 ? -2.336 6.628 26.429 1.00 91.94 359 SER A O 1
ATOM 2791 N N . THR A 1 360 ? -3.224 6.823 28.474 1.00 91.00 360 THR A N 1
ATOM 2792 C CA . THR A 1 360 ? -4.617 6.897 28.009 1.00 91.00 360 THR A CA 1
ATOM 2793 C C . THR A 1 360 ? -4.888 8.151 27.178 1.00 91.00 360 THR A C 1
ATOM 2795 O O . THR A 1 360 ? -5.537 8.047 26.137 1.00 91.00 360 THR A O 1
ATOM 2798 N N . LEU A 1 361 ? -4.381 9.313 27.599 1.00 90.81 361 LEU A N 1
ATOM 2799 C CA . LEU A 1 361 ? -4.509 10.583 26.878 1.00 90.81 361 LEU A CA 1
ATOM 2800 C C . LEU A 1 361 ? -3.848 10.516 25.500 1.00 90.81 361 LEU A C 1
ATOM 2802 O O . LEU A 1 361 ? -4.482 10.846 24.502 1.00 90.81 361 LEU A O 1
ATOM 2806 N N . VAL A 1 362 ? -2.600 10.046 25.453 1.00 89.31 362 VAL A N 1
ATOM 2807 C CA . VAL A 1 362 ? -1.800 9.955 24.225 1.00 89.31 362 VAL A CA 1
ATOM 2808 C C . VAL A 1 362 ? -2.445 8.981 23.228 1.00 89.31 362 VAL A C 1
ATOM 2810 O O . VAL A 1 362 ? -2.569 9.312 22.054 1.00 89.31 362 VAL A O 1
ATOM 2813 N N . VAL A 1 363 ? -2.956 7.831 23.688 1.00 87.06 363 VAL A N 1
ATOM 2814 C CA . VAL A 1 363 ? -3.598 6.821 22.820 1.00 87.06 363 VAL A CA 1
ATOM 2815 C C . VAL A 1 363 ? -5.012 7.209 22.376 1.00 87.06 363 VAL A C 1
ATOM 2817 O O . VAL A 1 363 ? -5.388 6.952 21.232 1.00 87.06 363 VAL A O 1
ATOM 2820 N N . CYS A 1 364 ? -5.831 7.789 23.259 1.00 85.81 364 CYS A N 1
ATOM 2821 C CA . CYS A 1 364 ? -7.238 8.064 22.949 1.00 85.81 364 CYS A CA 1
ATOM 2822 C C . CYS A 1 364 ? -7.451 9.387 22.197 1.00 85.81 364 CYS A C 1
ATOM 2824 O O . CYS A 1 364 ? -8.500 9.552 21.574 1.00 85.81 364 CYS A O 1
ATOM 2826 N N . GLN A 1 365 ? -6.506 10.332 22.260 1.00 82.56 365 GLN A N 1
ATOM 2827 C CA . GLN A 1 365 ? -6.657 11.672 21.689 1.00 82.56 365 GLN A CA 1
ATOM 2828 C C . GLN A 1 365 ? -5.436 12.054 20.842 1.00 82.56 365 GLN A C 1
ATOM 2830 O O . GLN A 1 365 ? -4.365 12.344 21.364 1.00 82.56 365 GLN A O 1
ATOM 2835 N N . ALA A 1 366 ? -5.612 12.142 19.520 1.00 79.25 366 ALA A N 1
ATOM 2836 C CA . ALA A 1 366 ? -4.521 12.466 18.592 1.00 79.25 366 ALA A CA 1
ATOM 2837 C C . ALA A 1 366 ? -3.902 13.863 18.825 1.00 79.25 366 ALA A C 1
ATOM 2839 O O . ALA A 1 366 ? -2.713 14.065 18.595 1.00 79.25 366 ALA A O 1
ATOM 2840 N N . GLU A 1 367 ? -4.684 14.831 19.317 1.00 83.94 367 GLU A N 1
ATOM 2841 C CA . GLU A 1 367 ? -4.208 16.191 19.627 1.00 83.94 367 GLU A CA 1
ATOM 2842 C C . GLU A 1 367 ? -3.252 16.241 20.835 1.00 83.94 367 GLU A C 1
ATOM 2844 O O . GLU A 1 367 ? -2.524 17.222 21.009 1.00 83.94 367 GLU A O 1
ATOM 2849 N N . ALA A 1 368 ? -3.218 15.188 21.661 1.00 84.81 368 ALA A N 1
ATOM 2850 C CA . ALA A 1 368 ? -2.390 15.142 22.860 1.00 84.81 368 ALA A CA 1
ATOM 2851 C C . ALA A 1 368 ? -0.887 15.139 22.533 1.00 84.81 368 ALA A C 1
ATOM 2853 O O . ALA A 1 368 ? -0.106 15.692 23.304 1.00 84.81 368 ALA A O 1
ATOM 2854 N N . GLU A 1 369 ? -0.467 14.588 21.386 1.00 85.12 369 GLU A N 1
ATOM 2855 C CA . GLU A 1 369 ? 0.952 14.493 21.009 1.00 85.12 369 GLU A CA 1
ATOM 2856 C C . GLU A 1 369 ? 1.643 15.869 20.996 1.00 85.12 369 GLU A C 1
ATOM 2858 O O . GLU A 1 369 ? 2.724 16.035 21.565 1.00 85.12 369 GLU A O 1
ATOM 2863 N N . GLN A 1 370 ? 1.019 16.872 20.369 1.00 86.88 370 GLN A N 1
ATOM 2864 C CA . GLN A 1 370 ? 1.589 18.221 20.271 1.00 86.88 370 GLN A CA 1
ATOM 2865 C C . GLN A 1 370 ? 1.569 18.937 21.624 1.00 86.88 370 GLN A C 1
ATOM 2867 O O . GLN A 1 370 ? 2.566 19.532 22.023 1.00 86.88 370 GLN A O 1
ATOM 2872 N N . LEU A 1 371 ? 0.476 18.806 22.379 1.00 89.00 371 LEU A N 1
ATOM 2873 C CA . LEU A 1 371 ? 0.348 19.433 23.695 1.00 89.00 371 LEU A CA 1
ATOM 2874 C C . LEU A 1 371 ? 1.323 18.838 24.725 1.00 89.00 371 LEU A C 1
ATOM 2876 O O . LEU A 1 371 ? 1.848 19.570 25.564 1.00 89.00 371 LEU A O 1
ATOM 2880 N N . PHE A 1 372 ? 1.628 17.539 24.646 1.00 90.94 372 PHE A N 1
ATOM 2881 C CA . PHE A 1 372 ? 2.679 16.932 25.463 1.00 90.94 372 PHE A CA 1
ATOM 2882 C C . PHE A 1 372 ? 4.078 17.393 25.050 1.00 90.94 372 PHE A C 1
ATOM 2884 O O . PHE A 1 372 ? 4.919 17.579 25.926 1.00 90.94 372 PHE A O 1
ATOM 2891 N N . LYS A 1 373 ? 4.348 17.638 23.759 1.00 88.88 373 LYS A N 1
ATOM 2892 C CA . LYS A 1 373 ? 5.623 18.250 23.334 1.00 88.88 373 LYS A CA 1
ATOM 2893 C C . LYS A 1 373 ? 5.791 19.643 23.936 1.00 88.88 373 LYS A C 1
ATOM 2895 O O . LYS A 1 373 ? 6.846 19.919 24.504 1.00 88.88 373 LYS A O 1
ATOM 2900 N N . ASP A 1 374 ? 4.744 20.464 23.889 1.00 89.25 374 ASP A N 1
ATOM 2901 C CA . ASP A 1 374 ? 4.748 21.801 24.489 1.00 89.25 374 ASP A CA 1
ATOM 2902 C C . ASP A 1 374 ? 4.957 21.738 26.012 1.00 89.25 374 ASP A C 1
ATOM 2904 O O . ASP A 1 374 ? 5.791 22.468 26.556 1.00 89.25 374 ASP A O 1
ATOM 2908 N N . LEU A 1 375 ? 4.270 20.814 26.700 1.00 90.69 375 LEU A N 1
ATOM 2909 C CA . LEU A 1 375 ? 4.452 20.579 28.136 1.00 90.69 375 LEU A CA 1
ATOM 2910 C C . LEU A 1 375 ? 5.891 20.155 28.462 1.00 90.69 375 LEU A C 1
ATOM 2912 O O . LEU A 1 375 ? 6.496 20.706 29.378 1.00 90.69 375 LEU A O 1
ATOM 2916 N N . LEU A 1 376 ? 6.466 19.213 27.709 1.00 93.25 376 LEU A N 1
ATOM 2917 C CA . LEU A 1 376 ? 7.840 18.744 27.910 1.00 93.25 376 LEU A CA 1
ATOM 2918 C C . LEU A 1 376 ? 8.861 19.866 27.692 1.00 93.25 376 LEU A C 1
ATOM 2920 O O . LEU A 1 376 ? 9.796 20.003 28.481 1.00 93.25 376 LEU A O 1
ATOM 2924 N N . SER A 1 377 ? 8.679 20.700 26.665 1.00 89.75 377 SER A N 1
ATOM 2925 C CA . SER A 1 377 ? 9.521 21.881 26.448 1.00 89.75 377 SER A CA 1
ATOM 2926 C C . SER A 1 377 ? 9.417 22.876 27.606 1.00 89.75 377 SER A C 1
ATOM 2928 O O . SER A 1 377 ? 10.442 23.379 28.065 1.00 89.75 377 SER A O 1
ATOM 2930 N N . HIS A 1 378 ? 8.211 23.122 28.126 1.00 89.44 378 HIS A N 1
ATOM 2931 C CA . HIS A 1 378 ? 7.986 24.002 29.278 1.00 89.44 378 HIS A CA 1
ATOM 2932 C C . HIS A 1 378 ? 8.596 23.457 30.578 1.00 89.44 378 HIS A C 1
ATOM 2934 O O . HIS A 1 378 ? 9.236 24.206 31.317 1.00 89.44 378 HIS A O 1
ATOM 2940 N N . LEU A 1 379 ? 8.467 22.151 30.835 1.00 91.12 379 LEU A N 1
ATOM 2941 C CA . LEU A 1 379 ? 9.078 21.483 31.988 1.00 91.12 379 LEU A CA 1
ATOM 2942 C C . LEU A 1 379 ? 10.607 21.544 31.926 1.00 91.12 379 LEU A C 1
ATOM 2944 O O . LEU A 1 379 ? 11.241 21.897 32.917 1.00 91.12 379 LEU A O 1
ATOM 2948 N N . LEU A 1 380 ? 11.211 21.283 30.760 1.00 91.31 380 LEU A N 1
ATOM 2949 C CA . LEU A 1 380 ? 12.662 21.405 30.579 1.00 91.31 380 LEU A CA 1
ATOM 2950 C C . LEU A 1 380 ? 13.133 22.858 30.746 1.00 91.31 380 LEU A C 1
ATOM 2952 O O . LEU A 1 380 ? 14.159 23.101 31.383 1.00 91.31 380 LEU A O 1
ATOM 2956 N N . LEU A 1 381 ? 12.382 23.834 30.227 1.00 89.81 381 LEU A N 1
ATOM 2957 C CA . LEU A 1 381 ? 12.659 25.260 30.426 1.00 89.81 381 LEU A CA 1
ATOM 2958 C C . LEU A 1 381 ? 12.649 25.645 31.912 1.00 89.81 381 LEU A C 1
ATOM 2960 O O . LEU A 1 381 ? 13.593 26.288 32.375 1.00 89.81 381 LEU A O 1
ATOM 2964 N N . LYS A 1 382 ? 11.626 25.224 32.670 1.00 88.75 382 LYS A N 1
ATOM 2965 C CA . LYS A 1 382 ? 11.544 25.435 34.126 1.00 88.75 382 LYS A CA 1
ATOM 2966 C C . LYS A 1 382 ? 12.680 24.723 34.870 1.00 88.75 382 LYS A C 1
ATOM 2968 O O . LYS A 1 382 ? 13.335 25.350 35.702 1.00 88.75 382 LYS A O 1
ATOM 2973 N N . ALA A 1 383 ? 12.956 23.462 34.530 1.00 91.31 383 ALA A N 1
ATOM 2974 C CA . ALA A 1 383 ? 13.996 22.649 35.159 1.00 91.31 383 ALA A CA 1
ATOM 2975 C C . ALA A 1 383 ? 15.383 23.288 35.011 1.00 91.31 383 ALA A C 1
ATOM 2977 O O . ALA A 1 383 ? 16.081 23.476 36.001 1.00 91.31 383 ALA A O 1
ATOM 2978 N N . PHE A 1 384 ? 15.773 23.703 33.800 1.00 89.56 384 PHE A N 1
ATOM 2979 C CA . PHE A 1 384 ? 17.067 24.361 33.580 1.00 89.56 384 PHE A CA 1
ATOM 2980 C C . PHE A 1 384 ? 17.104 25.821 34.050 1.00 89.56 384 PHE A C 1
ATOM 2982 O O . PHE A 1 384 ? 18.178 26.309 34.402 1.00 89.56 384 PHE A O 1
ATOM 2989 N N . GLY A 1 385 ? 15.964 26.521 34.061 1.00 87.12 385 GLY A N 1
ATOM 2990 C CA . GLY A 1 385 ? 15.863 27.889 34.573 1.00 87.12 385 GLY A CA 1
ATOM 2991 C C . GLY A 1 385 ? 16.069 27.966 36.087 1.00 87.12 385 GLY A C 1
ATOM 2992 O O . GLY A 1 385 ? 16.817 28.820 36.563 1.00 87.12 385 GLY A O 1
ATOM 2993 N N . ASN A 1 386 ? 15.461 27.033 36.825 1.00 88.31 386 ASN A N 1
ATOM 2994 C CA . ASN A 1 386 ? 15.468 27.011 38.290 1.00 88.31 386 ASN A CA 1
ATOM 2995 C C . ASN A 1 386 ? 16.426 25.967 38.895 1.00 88.31 386 ASN A C 1
ATOM 2997 O O . ASN A 1 386 ? 16.618 25.972 40.107 1.00 88.31 386 ASN A O 1
ATOM 3001 N N . PHE A 1 387 ? 17.060 25.118 38.074 1.00 87.69 387 PHE A N 1
ATOM 3002 C CA . PHE A 1 387 ? 17.820 23.930 38.508 1.00 87.69 387 PHE A CA 1
ATOM 3003 C C . PHE A 1 387 ? 16.975 22.979 39.365 1.00 87.69 387 PHE A C 1
ATOM 3005 O O . PHE A 1 387 ? 17.424 22.475 40.391 1.00 87.69 387 PHE A O 1
ATOM 3012 N N . ASP A 1 388 ? 15.731 22.776 38.936 1.00 88.12 388 ASP A N 1
ATOM 3013 C CA . ASP A 1 388 ? 14.733 21.990 39.650 1.00 88.12 388 ASP A CA 1
ATOM 3014 C C . ASP A 1 388 ? 14.694 20.541 39.141 1.00 88.12 388 ASP A C 1
ATOM 3016 O O . ASP A 1 388 ? 14.385 20.276 37.973 1.00 88.12 388 ASP A O 1
ATOM 3020 N N . MET A 1 389 ? 15.016 19.610 40.039 1.00 87.44 389 MET A N 1
ATOM 3021 C CA . MET A 1 389 ? 15.064 18.175 39.762 1.00 87.44 389 MET A CA 1
ATOM 3022 C C . MET A 1 389 ? 13.674 17.568 39.556 1.00 87.44 389 MET A C 1
ATOM 3024 O O . MET A 1 389 ? 13.542 16.639 38.763 1.00 87.44 389 MET A O 1
ATOM 3028 N N . GLU A 1 390 ? 12.625 18.085 40.197 1.00 87.50 390 GLU A N 1
ATOM 3029 C CA . GLU A 1 390 ? 11.279 17.497 40.117 1.00 87.50 390 GLU A CA 1
ATOM 3030 C C . GLU A 1 390 ? 10.665 17.693 38.726 1.00 87.50 390 GLU A C 1
ATOM 3032 O O . GLU A 1 390 ? 10.147 16.752 38.114 1.00 87.50 390 GLU A O 1
ATOM 3037 N N . ASN A 1 391 ? 10.828 18.893 38.164 1.00 90.25 391 ASN A N 1
ATOM 3038 C CA . ASN A 1 391 ? 10.450 19.188 36.782 1.00 90.25 391 ASN A CA 1
ATOM 3039 C C . ASN A 1 391 ? 11.256 18.349 35.770 1.00 90.25 391 ASN A C 1
ATOM 3041 O O . ASN A 1 391 ? 10.711 17.910 34.754 1.00 90.25 391 ASN A O 1
ATOM 3045 N N . MET A 1 392 ? 12.536 18.078 36.058 1.00 91.06 392 MET A N 1
ATOM 3046 C CA . MET A 1 392 ? 13.390 17.223 35.224 1.00 91.06 392 MET A CA 1
ATOM 3047 C C . MET A 1 392 ? 12.920 15.760 35.239 1.00 91.06 392 MET A C 1
ATOM 3049 O O . MET A 1 392 ? 12.747 15.153 34.181 1.00 91.06 392 MET A O 1
ATOM 3053 N N . ILE A 1 393 ? 12.653 15.211 36.427 1.00 90.19 393 ILE A N 1
ATOM 3054 C CA . ILE A 1 393 ? 12.110 13.859 36.623 1.00 90.19 393 ILE A CA 1
ATOM 3055 C C . ILE A 1 393 ? 10.787 13.706 35.870 1.00 90.19 393 ILE A C 1
ATOM 3057 O O . ILE A 1 393 ? 10.619 12.768 35.088 1.00 90.19 393 ILE A O 1
ATOM 3061 N N . THR A 1 394 ? 9.869 14.653 36.065 1.00 90.62 394 THR A N 1
ATOM 3062 C CA . THR A 1 394 ? 8.534 14.635 35.457 1.00 90.62 394 THR A CA 1
ATOM 3063 C C . THR A 1 394 ? 8.619 14.646 33.931 1.00 90.62 394 THR A C 1
ATOM 3065 O O . THR A 1 394 ? 7.942 13.856 33.270 1.00 90.62 394 THR A O 1
ATOM 3068 N N . ALA A 1 395 ? 9.507 15.466 33.357 1.00 92.56 395 ALA A N 1
ATOM 3069 C CA . ALA A 1 395 ? 9.722 15.501 31.913 1.00 92.56 395 ALA A CA 1
ATOM 3070 C C . ALA A 1 395 ? 10.213 14.150 31.363 1.00 92.56 395 ALA A C 1
ATOM 3072 O O . ALA A 1 395 ? 9.685 13.661 30.364 1.00 92.56 395 ALA A O 1
ATOM 3073 N N . PHE A 1 396 ? 11.191 13.516 32.018 1.00 91.81 396 PHE A N 1
ATOM 3074 C CA . PHE A 1 396 ? 11.705 12.214 31.582 1.00 91.81 396 PHE A CA 1
ATOM 3075 C C . PHE A 1 396 ? 10.668 11.097 31.734 1.00 91.81 396 PHE A C 1
ATOM 3077 O O . PHE A 1 396 ? 10.535 10.274 30.827 1.00 91.81 396 PHE A O 1
ATOM 3084 N N . LEU A 1 397 ? 9.906 11.080 32.831 1.00 92.25 397 LEU A N 1
ATOM 3085 C CA . LEU A 1 397 ? 8.851 10.091 33.049 1.00 92.25 397 LEU A CA 1
ATOM 3086 C C . LEU A 1 397 ? 7.747 10.198 31.987 1.00 92.25 397 LEU A C 1
ATOM 3088 O O . LEU A 1 397 ? 7.416 9.185 31.372 1.00 92.25 397 LEU A O 1
ATOM 3092 N N . ILE A 1 398 ? 7.240 11.405 31.707 1.00 92.69 398 ILE A N 1
ATOM 3093 C CA . ILE A 1 398 ? 6.199 11.629 30.688 1.00 92.69 398 ILE A CA 1
ATOM 3094 C C . ILE A 1 398 ? 6.717 11.286 29.288 1.00 92.69 398 ILE A C 1
ATOM 3096 O O . ILE A 1 398 ? 6.044 10.566 28.552 1.00 92.69 398 ILE A O 1
ATOM 3100 N N . ALA A 1 399 ? 7.918 11.749 28.919 1.00 91.56 399 ALA A N 1
ATOM 3101 C CA . ALA A 1 399 ? 8.486 11.490 27.595 1.00 91.56 399 ALA A CA 1
ATOM 3102 C C . ALA A 1 399 ? 8.700 9.992 27.341 1.00 91.56 399 ALA A C 1
ATOM 3104 O O . ALA A 1 399 ? 8.404 9.496 26.254 1.00 91.56 399 ALA A O 1
ATOM 3105 N N . ARG A 1 400 ? 9.184 9.255 28.350 1.00 90.12 400 ARG A N 1
ATOM 3106 C CA . ARG A 1 400 ? 9.334 7.795 28.273 1.00 90.12 400 ARG A CA 1
ATOM 3107 C C . ARG A 1 400 ? 7.991 7.102 28.176 1.00 90.12 400 ARG A C 1
ATOM 3109 O O . ARG A 1 400 ? 7.835 6.241 27.321 1.00 90.12 400 ARG A O 1
ATOM 3116 N N . GLN A 1 401 ? 7.027 7.496 29.003 1.00 91.00 401 GLN A N 1
ATOM 3117 C CA . GLN A 1 401 ? 5.710 6.874 29.010 1.00 91.00 401 GLN A CA 1
ATOM 3118 C C . GLN A 1 401 ? 4.988 7.051 27.676 1.00 91.00 401 GLN A C 1
ATOM 3120 O O . GLN A 1 401 ? 4.488 6.080 27.124 1.00 91.00 401 GLN A O 1
ATOM 3125 N N . ALA A 1 402 ? 5.001 8.263 27.119 1.00 88.50 402 ALA A N 1
ATOM 3126 C CA . ALA A 1 402 ? 4.417 8.525 25.810 1.00 88.50 402 ALA A CA 1
ATOM 3127 C C . ALA A 1 402 ? 5.128 7.720 24.706 1.00 88.50 402 ALA A C 1
ATOM 3129 O O . ALA A 1 402 ? 4.470 7.118 23.861 1.00 88.50 402 ALA A O 1
ATOM 3130 N N . ALA A 1 403 ? 6.465 7.637 24.744 1.00 86.06 403 ALA A N 1
ATOM 3131 C CA . ALA A 1 403 ? 7.241 6.863 23.773 1.00 86.06 403 ALA A CA 1
ATOM 3132 C C . ALA A 1 403 ? 6.992 5.341 23.842 1.00 86.06 403 ALA A C 1
ATOM 3134 O O . ALA A 1 403 ? 7.179 4.657 22.834 1.00 86.06 403 ALA A O 1
ATOM 3135 N N . LEU A 1 404 ? 6.571 4.800 24.994 1.00 84.50 404 LEU A N 1
ATOM 3136 C CA . LEU A 1 404 ? 6.251 3.374 25.152 1.00 84.50 404 LEU A CA 1
ATOM 3137 C C . LEU A 1 404 ? 4.997 2.946 24.371 1.00 84.50 404 LEU A C 1
ATOM 3139 O O . LEU A 1 404 ? 4.898 1.777 24.007 1.00 84.50 404 LEU A O 1
ATOM 3143 N N . GLU A 1 405 ? 4.077 3.868 24.070 1.00 84.69 405 GLU A N 1
ATOM 3144 C CA . GLU A 1 405 ? 2.855 3.579 23.295 1.00 84.69 405 GLU A CA 1
ATOM 3145 C C . GLU A 1 405 ? 3.123 3.420 21.784 1.00 84.69 405 GLU A C 1
ATOM 3147 O O . GLU A 1 405 ? 2.276 2.935 21.031 1.00 84.69 405 GLU A O 1
ATOM 3152 N N . GLY A 1 406 ? 4.334 3.768 21.337 1.00 73.12 406 GLY A N 1
ATOM 3153 C CA . GLY A 1 406 ? 4.837 3.518 19.989 1.00 73.12 406 GLY A CA 1
ATOM 3154 C C . GLY A 1 406 ? 4.784 4.725 19.037 1.00 73.12 406 GLY A C 1
ATOM 3155 O O . GLY A 1 406 ? 4.060 5.695 19.268 1.00 73.12 406 GLY A O 1
ATOM 3156 N N . PRO A 1 407 ? 5.519 4.654 17.905 1.00 69.00 407 PRO A N 1
ATOM 3157 C CA . PRO A 1 407 ? 5.767 5.785 17.000 1.00 69.00 407 PRO A CA 1
ATOM 3158 C C . PRO A 1 407 ? 4.525 6.304 16.266 1.00 69.00 407 PRO A C 1
ATOM 3160 O O . PRO A 1 407 ? 4.564 7.387 15.693 1.00 69.00 407 PRO A O 1
ATOM 3163 N N . ALA A 1 408 ? 3.432 5.535 16.251 1.00 63.75 408 ALA A N 1
ATOM 3164 C CA . ALA A 1 408 ? 2.155 5.986 15.700 1.00 63.75 408 ALA A CA 1
ATOM 3165 C C . ALA A 1 408 ? 1.438 6.991 16.617 1.00 63.75 408 ALA A C 1
ATOM 3167 O O . ALA A 1 408 ? 0.530 7.676 16.155 1.00 63.75 408 ALA A O 1
ATOM 3168 N N . VAL A 1 409 ? 1.827 7.050 17.895 1.00 74.94 409 VAL A N 1
ATOM 3169 C CA . VAL A 1 409 ? 1.153 7.830 18.936 1.00 74.94 409 VAL A CA 1
ATOM 3170 C C . VAL A 1 409 ? 2.066 8.930 19.489 1.00 74.94 409 VAL A C 1
ATOM 3172 O O . VAL A 1 409 ? 1.626 10.060 19.684 1.00 74.94 409 VAL A O 1
ATOM 3175 N N . PHE A 1 410 ? 3.352 8.631 19.700 1.00 80.44 410 PHE A N 1
ATOM 3176 C CA . PHE A 1 410 ? 4.365 9.606 20.109 1.00 80.44 410 PHE A CA 1
ATOM 3177 C C . PHE A 1 410 ? 5.750 9.202 19.586 1.00 80.44 410 PHE A C 1
ATOM 3179 O O . PHE A 1 410 ? 6.036 8.020 19.405 1.00 80.44 410 PHE A O 1
ATOM 3186 N N . MET A 1 411 ? 6.636 10.172 19.347 1.00 81.38 411 MET A N 1
ATOM 3187 C CA . MET A 1 411 ? 7.981 9.886 18.829 1.00 81.38 411 MET A CA 1
ATOM 3188 C C . MET A 1 411 ? 8.812 8.994 19.774 1.00 81.38 411 MET A C 1
ATOM 3190 O O . MET A 1 411 ? 8.702 9.125 20.995 1.00 81.38 411 MET A O 1
ATOM 3194 N N . PRO A 1 412 ? 9.697 8.125 19.245 1.00 80.56 412 PRO A N 1
ATOM 3195 C CA . PRO A 1 412 ? 10.564 7.296 20.074 1.00 80.56 412 PRO A CA 1
ATOM 3196 C C . PRO A 1 412 ? 11.443 8.126 21.016 1.00 80.56 412 PRO A C 1
ATOM 3198 O O . PRO A 1 412 ? 11.936 9.198 20.652 1.00 80.56 412 PRO A O 1
ATOM 3201 N N . TYR A 1 413 ? 11.740 7.582 22.199 1.00 86.44 413 TYR A N 1
ATOM 3202 C CA . TYR A 1 413 ? 12.577 8.253 23.200 1.00 86.44 413 TYR A CA 1
ATOM 3203 C C . TYR A 1 413 ? 13.947 8.679 22.646 1.00 86.44 413 TYR A C 1
ATOM 3205 O O . TYR A 1 413 ? 14.444 9.744 22.997 1.00 86.44 413 TYR A O 1
ATOM 3213 N N . SER A 1 414 ? 14.552 7.896 21.744 1.00 80.62 414 SER A N 1
ATOM 3214 C CA . SER A 1 414 ? 15.824 8.245 21.097 1.00 80.62 414 SER A CA 1
ATOM 3215 C C . SER A 1 414 ? 15.740 9.513 20.250 1.00 80.62 414 SER A C 1
ATOM 3217 O O . SER A 1 414 ? 16.680 10.307 20.237 1.00 80.62 414 SER A O 1
ATOM 3219 N N . GLU A 1 415 ? 14.622 9.717 19.551 1.00 83.00 415 GLU A N 1
ATOM 3220 C CA . GLU A 1 415 ? 14.397 10.916 18.746 1.00 83.00 415 GLU A CA 1
ATOM 3221 C C . GLU A 1 415 ? 14.129 12.123 19.635 1.00 83.00 415 GLU A C 1
ATOM 3223 O O . GLU A 1 415 ? 14.758 13.163 19.440 1.00 83.00 415 GLU A O 1
ATOM 3228 N N . TRP A 1 416 ? 13.281 11.967 20.656 1.00 89.06 416 TRP A N 1
ATOM 3229 C CA . TRP A 1 416 ? 13.020 13.019 21.637 1.00 89.06 416 TRP A CA 1
ATOM 3230 C C . TRP A 1 416 ? 14.297 13.439 22.380 1.00 89.06 416 TRP A C 1
ATOM 3232 O O . TRP A 1 416 ? 14.625 14.623 22.430 1.00 89.06 416 TRP A O 1
ATOM 3242 N N . PHE A 1 417 ? 15.073 12.480 22.897 1.00 87.75 417 PHE A N 1
ATOM 3243 C CA . PHE A 1 417 ? 16.315 12.748 23.626 1.00 87.75 417 PHE A CA 1
ATOM 3244 C C . PHE A 1 417 ? 17.340 13.459 22.733 1.00 87.75 417 PHE A C 1
ATOM 3246 O O . PHE A 1 417 ? 17.948 14.450 23.140 1.00 87.75 417 PHE A O 1
ATOM 3253 N N . LYS A 1 418 ? 17.488 13.015 21.477 1.00 83.69 418 LYS A N 1
ATOM 3254 C CA . LYS A 1 418 ? 18.356 13.672 20.492 1.00 83.69 418 LYS A CA 1
ATOM 3255 C C . LYS A 1 418 ? 17.862 15.076 20.132 1.00 83.69 418 LYS A C 1
ATOM 3257 O O . LYS A 1 418 ? 18.686 15.974 19.988 1.00 83.69 418 LYS A O 1
ATOM 3262 N N . ALA A 1 419 ? 16.557 15.287 19.985 1.00 84.44 419 ALA A N 1
ATOM 3263 C CA . ALA A 1 419 ? 15.995 16.602 19.689 1.00 84.44 419 ALA A CA 1
ATOM 3264 C C . ALA A 1 419 ? 16.200 17.586 20.855 1.00 84.44 419 ALA A C 1
ATOM 3266 O O . ALA A 1 419 ? 16.612 18.724 20.626 1.00 84.44 419 ALA A O 1
ATOM 3267 N N . SER A 1 420 ? 15.994 17.132 22.096 1.00 85.62 420 SER A N 1
ATOM 3268 C CA . SER A 1 420 ? 16.127 17.952 23.308 1.00 85.62 420 SER A CA 1
ATOM 3269 C C . SER A 1 420 ? 17.584 18.233 23.698 1.00 85.62 420 SER A C 1
ATOM 3271 O O . SER A 1 420 ? 17.902 19.337 24.150 1.00 85.62 420 SER A O 1
ATOM 3273 N N . PHE A 1 421 ? 18.490 17.261 23.519 1.00 87.81 421 PHE A N 1
ATOM 3274 C CA . PHE A 1 421 ? 19.868 17.347 24.023 1.00 87.81 421 PHE A CA 1
ATOM 3275 C C . PHE A 1 421 ? 20.966 17.286 22.949 1.00 87.81 421 PHE A C 1
ATOM 3277 O O . PHE A 1 421 ? 22.116 17.581 23.245 1.00 87.81 421 PHE A O 1
ATOM 3284 N N . GLY A 1 422 ? 20.665 16.937 21.699 1.00 81.38 422 GLY A N 1
ATOM 3285 C CA . GLY A 1 422 ? 21.675 16.743 20.645 1.00 81.38 422 GLY A CA 1
ATOM 3286 C C . GLY A 1 422 ? 22.142 18.019 19.934 1.00 81.38 422 GLY A C 1
ATOM 3287 O O . GLY A 1 422 ? 23.127 17.980 19.197 1.00 81.38 422 GLY A O 1
ATOM 3288 N N . ASN A 1 423 ? 21.464 19.150 20.146 1.00 78.81 423 ASN A N 1
ATOM 3289 C CA . ASN A 1 423 ? 21.757 20.420 19.480 1.00 78.81 423 ASN A CA 1
ATOM 3290 C C . ASN A 1 423 ? 22.449 21.423 20.413 1.00 78.81 423 ASN A C 1
ATOM 3292 O O . ASN A 1 423 ? 22.093 21.557 21.582 1.00 78.81 423 ASN A O 1
ATOM 3296 N N . ALA A 1 424 ? 23.357 22.229 19.853 1.00 70.56 424 ALA A N 1
ATOM 3297 C CA . ALA A 1 424 ? 24.059 23.296 20.576 1.00 70.56 424 ALA A CA 1
ATOM 3298 C C . ALA A 1 424 ? 23.138 24.401 21.133 1.00 70.56 424 ALA A C 1
ATOM 3300 O O . ALA A 1 424 ? 23.536 25.123 22.042 1.00 70.56 424 ALA A O 1
ATOM 3301 N N . GLY A 1 425 ? 21.918 24.526 20.597 1.00 67.19 425 GLY A N 1
ATOM 3302 C CA . GLY A 1 425 ? 20.896 25.471 21.059 1.00 67.19 425 GLY A CA 1
ATOM 3303 C C . GLY A 1 425 ? 20.018 24.971 22.213 1.00 67.19 425 GLY A C 1
ATOM 3304 O O . GLY A 1 425 ? 19.077 25.667 22.581 1.00 67.19 425 GLY A O 1
ATOM 3305 N N . GLY A 1 426 ? 20.270 23.777 22.762 1.00 76.19 426 GLY A N 1
ATOM 3306 C CA . GLY A 1 426 ? 19.489 23.236 23.880 1.00 76.19 426 GLY A CA 1
ATOM 3307 C C . GLY A 1 426 ? 19.780 23.929 25.219 1.00 76.19 426 GLY A C 1
ATOM 3308 O O . GLY A 1 426 ? 20.867 24.466 25.436 1.00 76.19 426 GLY A O 1
ATOM 3309 N N . HIS A 1 427 ? 18.831 23.865 26.160 1.00 77.56 427 HIS A N 1
ATOM 3310 C CA . HIS A 1 427 ? 18.922 24.539 27.471 1.00 77.56 427 HIS A CA 1
ATOM 3311 C C . HIS A 1 427 ? 20.161 24.133 28.293 1.00 77.56 427 HIS A C 1
ATOM 3313 O O . HIS A 1 427 ? 20.752 24.964 28.987 1.00 77.56 427 HIS A O 1
ATOM 3319 N N . HIS A 1 428 ? 20.612 22.885 28.136 1.00 78.38 428 HIS A N 1
ATOM 3320 C CA . HIS A 1 428 ? 21.805 22.325 28.774 1.00 78.38 428 HIS A CA 1
ATOM 3321 C C . HIS A 1 428 ? 23.126 22.941 28.266 1.00 78.38 428 HIS A C 1
ATOM 3323 O O . HIS A 1 428 ? 24.089 23.015 29.023 1.00 78.38 428 HIS A O 1
ATOM 3329 N N . GLY A 1 429 ? 23.185 23.418 27.015 1.00 74.12 429 GLY A N 1
ATOM 3330 C CA . GLY A 1 429 ? 24.394 23.979 26.393 1.00 74.12 429 GLY A CA 1
ATOM 3331 C C . GLY A 1 429 ? 24.694 25.437 26.769 1.00 74.12 429 GLY A C 1
ATOM 3332 O O . GLY A 1 429 ? 25.753 25.956 26.418 1.00 74.12 429 GLY A O 1
ATOM 3333 N N . SER A 1 430 ? 23.781 26.094 27.492 1.00 75.50 430 SER A N 1
ATOM 3334 C CA . SER A 1 430 ? 23.848 27.520 27.847 1.00 75.50 430 SER A CA 1
ATOM 3335 C C . SER A 1 430 ? 24.963 27.870 28.844 1.00 75.50 430 SER A C 1
ATOM 3337 O O . SER A 1 430 ? 25.503 28.976 28.810 1.00 75.50 430 SER A O 1
ATOM 3339 N N . SER A 1 431 ? 25.334 26.946 29.739 1.00 83.31 431 SER A N 1
ATOM 3340 C CA . SER A 1 431 ? 26.356 27.175 30.766 1.00 83.31 431 SER A CA 1
ATOM 3341 C C . SER A 1 431 ? 26.976 25.871 31.280 1.00 83.31 431 SER A C 1
ATOM 3343 O O . SER A 1 431 ? 26.365 24.805 31.223 1.00 83.31 431 SER A O 1
ATOM 3345 N N . LYS A 1 432 ? 28.174 25.955 31.879 1.00 86.50 432 LYS A N 1
ATOM 3346 C CA . LYS A 1 432 ? 28.795 24.813 32.579 1.00 86.50 432 LYS A CA 1
ATOM 3347 C C . LYS A 1 432 ? 27.896 24.277 33.703 1.00 86.50 432 LYS A C 1
ATOM 3349 O O . LYS A 1 432 ? 27.852 23.072 33.911 1.00 86.50 432 LYS A O 1
ATOM 3354 N N . LYS A 1 433 ? 27.177 25.160 34.408 1.00 88.69 433 LYS A N 1
ATOM 3355 C CA . LYS A 1 433 ? 26.271 24.785 35.505 1.00 88.69 433 LYS A CA 1
ATOM 3356 C C . LYS A 1 433 ? 25.109 23.918 35.001 1.00 88.69 433 LYS A C 1
ATOM 3358 O O . LYS A 1 433 ? 24.803 22.913 35.625 1.00 88.69 433 LYS A O 1
ATOM 3363 N N . ALA A 1 434 ? 24.525 24.262 33.851 1.00 88.19 434 ALA A N 1
ATOM 3364 C CA . ALA A 1 434 ? 23.455 23.482 33.224 1.00 88.19 434 ALA A CA 1
ATOM 3365 C C . ALA A 1 434 ? 23.931 22.099 32.741 1.00 88.19 434 ALA A C 1
ATOM 3367 O O . ALA A 1 434 ? 23.211 21.117 32.895 1.00 88.19 434 ALA A O 1
ATOM 3368 N N . LEU A 1 435 ? 25.163 21.999 32.224 1.00 88.44 435 LEU A N 1
ATOM 3369 C CA . LEU A 1 435 ? 25.769 20.711 31.866 1.00 88.44 435 LEU A CA 1
ATOM 3370 C C . LEU A 1 435 ? 26.010 19.819 33.087 1.00 88.44 435 LEU A C 1
ATOM 3372 O O . LEU A 1 435 ? 25.712 18.631 33.028 1.00 88.44 435 LEU A O 1
ATOM 3376 N N . VAL A 1 436 ? 26.541 20.381 34.179 1.00 89.44 436 VAL A N 1
ATOM 3377 C CA . VAL A 1 436 ? 26.750 19.630 35.429 1.00 89.44 436 VAL A CA 1
ATOM 3378 C C . VAL A 1 436 ? 25.414 19.125 35.966 1.00 89.44 436 VAL A C 1
ATOM 3380 O O . VAL A 1 436 ? 25.304 17.935 36.216 1.00 89.44 436 VAL A O 1
ATOM 3383 N N . PHE A 1 437 ? 24.390 19.980 36.018 1.00 92.56 437 PHE A N 1
ATOM 3384 C CA . PHE A 1 437 ? 23.038 19.602 36.439 1.00 92.56 437 PHE A CA 1
ATOM 3385 C C . PHE A 1 437 ? 22.455 18.438 35.615 1.00 92.56 437 PHE A C 1
ATOM 3387 O O . PHE A 1 437 ? 21.954 17.471 36.182 1.00 92.56 437 PHE A O 1
ATOM 3394 N N . LEU A 1 438 ? 22.576 18.475 34.279 1.00 91.88 438 LEU A N 1
ATOM 3395 C CA . LEU A 1 438 ? 22.108 17.381 33.419 1.00 91.88 438 LEU A CA 1
ATOM 3396 C C . LEU A 1 438 ? 22.858 16.068 33.690 1.00 91.88 438 LEU A C 1
ATOM 3398 O O . LEU A 1 438 ? 22.232 15.013 33.758 1.00 91.88 438 LEU A O 1
ATOM 3402 N N . PHE A 1 439 ? 24.188 16.107 33.801 1.00 91.12 439 PHE A N 1
ATOM 3403 C CA . PHE A 1 439 ? 24.977 14.890 34.013 1.00 91.12 439 PHE A CA 1
ATOM 3404 C C . PHE A 1 439 ? 24.866 14.344 35.434 1.00 91.12 439 PHE A C 1
ATOM 3406 O O . PHE A 1 439 ? 24.943 13.131 35.596 1.00 91.12 439 PHE A O 1
ATOM 3413 N N . GLU A 1 440 ? 24.652 15.195 36.434 1.00 92.12 440 GLU A N 1
ATOM 3414 C CA . GLU A 1 440 ? 24.327 14.787 37.802 1.00 92.12 440 GLU A CA 1
ATOM 3415 C C . GLU A 1 440 ? 23.011 14.003 37.807 1.00 92.12 440 GLU A C 1
ATOM 3417 O O . GLU A 1 440 ? 23.010 12.825 38.159 1.00 92.12 440 GLU A O 1
ATOM 3422 N N . PHE A 1 441 ? 21.950 14.575 37.227 1.00 91.69 441 PHE A N 1
ATOM 3423 C CA . PHE A 1 441 ? 20.665 13.896 37.047 1.00 91.69 441 PHE A CA 1
ATOM 3424 C C . PHE A 1 441 ? 20.786 12.569 36.279 1.00 91.69 441 PHE A C 1
ATOM 3426 O O . PHE A 1 441 ? 20.337 11.525 36.748 1.00 91.69 441 PHE A O 1
ATOM 3433 N N . LEU A 1 442 ? 21.429 12.567 35.103 1.00 91.56 442 LEU A N 1
ATOM 3434 C CA . LEU A 1 442 ? 21.579 11.342 34.310 1.00 91.56 442 LEU A CA 1
ATOM 3435 C C . LEU A 1 442 ? 22.403 10.274 35.037 1.00 91.56 442 LEU A C 1
ATOM 3437 O O . LEU A 1 442 ? 22.145 9.089 34.829 1.00 91.56 442 LEU A O 1
ATOM 3441 N N . SER A 1 443 ? 23.384 10.669 35.855 1.00 91.44 443 SER A N 1
ATOM 3442 C CA . SER A 1 443 ? 24.210 9.744 36.642 1.00 91.44 443 SER A CA 1
ATOM 3443 C C . SER A 1 443 ? 23.420 9.116 37.789 1.00 91.44 443 SER A C 1
ATOM 3445 O O . SER A 1 443 ? 23.550 7.913 38.012 1.00 91.44 443 SER A O 1
ATOM 3447 N N . GLU A 1 444 ? 22.563 9.890 38.461 1.00 89.62 444 GLU A N 1
ATOM 3448 C CA . GLU A 1 444 ? 21.653 9.391 39.504 1.00 89.62 444 GLU A CA 1
ATOM 3449 C C . GLU A 1 444 ? 20.633 8.378 38.965 1.00 89.62 444 GLU A C 1
ATOM 3451 O O . GLU A 1 444 ? 20.241 7.458 39.683 1.00 89.62 444 GLU A O 1
ATOM 3456 N N . LEU A 1 445 ? 20.246 8.494 37.690 1.00 88.12 445 LEU A N 1
ATOM 3457 C CA . LEU A 1 445 ? 19.314 7.565 37.050 1.00 88.12 445 LEU A CA 1
ATOM 3458 C C . LEU A 1 445 ? 19.925 6.198 36.704 1.00 88.12 445 LEU A C 1
ATOM 3460 O O . LEU A 1 445 ? 19.214 5.193 36.741 1.00 88.12 445 LEU A O 1
ATOM 3464 N N . VAL A 1 446 ? 21.229 6.125 36.397 1.00 90.12 446 VAL A N 1
ATOM 3465 C CA . VAL A 1 446 ? 21.900 4.912 35.867 1.00 90.12 446 VAL A CA 1
ATOM 3466 C C . VAL A 1 446 ? 21.584 3.610 36.628 1.00 90.12 446 VAL A C 1
ATOM 3468 O O . VAL A 1 446 ? 21.372 2.591 35.963 1.00 90.12 446 VAL A O 1
ATOM 3471 N N . PRO A 1 447 ? 21.532 3.571 37.976 1.00 86.56 447 PRO A N 1
ATOM 3472 C CA . PRO A 1 447 ? 21.225 2.341 38.709 1.00 86.56 447 PRO A CA 1
ATOM 3473 C C . PRO A 1 447 ? 19.852 1.746 38.364 1.00 86.56 447 PRO A C 1
ATOM 3475 O O . PRO A 1 447 ? 19.700 0.521 38.370 1.00 86.56 447 PRO A O 1
ATOM 3478 N N . PHE A 1 448 ? 18.883 2.602 38.038 1.00 85.12 448 PHE A N 1
ATOM 3479 C CA . PHE A 1 448 ? 17.480 2.252 37.813 1.00 85.12 448 PHE A CA 1
ATOM 3480 C C . PHE A 1 448 ? 17.122 2.118 36.323 1.00 85.12 448 PHE A C 1
ATOM 3482 O O . PHE A 1 448 ? 16.041 1.633 36.001 1.00 85.12 448 PHE A O 1
ATOM 3489 N N . GLU A 1 449 ? 18.020 2.519 35.417 1.00 85.00 449 GLU A N 1
ATOM 3490 C CA . GLU A 1 449 ? 17.782 2.492 33.973 1.00 85.00 449 GLU A CA 1
ATOM 3491 C C . GLU A 1 449 ? 17.790 1.088 33.365 1.00 85.00 449 GLU A C 1
ATOM 3493 O O . GLU A 1 449 ? 18.619 0.232 33.690 1.00 85.00 449 GLU A O 1
ATOM 3498 N N . SER A 1 450 ? 16.921 0.899 32.368 1.00 81.12 450 SER A N 1
ATOM 3499 C CA . SER A 1 450 ? 16.987 -0.265 31.487 1.00 81.12 450 SER A CA 1
ATOM 3500 C C . SER A 1 450 ? 18.173 -0.161 30.518 1.00 81.12 450 SER A C 1
ATOM 3502 O O . SER A 1 450 ? 18.624 0.931 30.152 1.00 81.12 450 SER A O 1
ATOM 3504 N N . ALA A 1 451 ? 18.657 -1.307 30.026 1.00 79.81 451 ALA A N 1
ATOM 3505 C CA . ALA A 1 451 ? 19.763 -1.345 29.066 1.00 79.81 451 ALA A CA 1
ATOM 3506 C C . ALA A 1 451 ? 19.474 -0.535 27.785 1.00 79.81 451 ALA A C 1
ATOM 3508 O O . ALA A 1 451 ? 20.397 0.011 27.180 1.00 79.81 451 ALA A O 1
ATOM 3509 N N . LEU A 1 452 ? 18.202 -0.427 27.381 1.00 77.81 452 LEU A N 1
ATOM 3510 C CA . LEU A 1 452 ? 17.779 0.313 26.191 1.00 77.81 452 LEU A CA 1
ATOM 3511 C C . LEU A 1 452 ? 18.061 1.816 26.321 1.00 77.81 452 LEU A C 1
ATOM 3513 O O . LEU A 1 452 ? 18.666 2.405 25.426 1.00 77.81 452 LEU A O 1
ATOM 3517 N N . TYR A 1 453 ? 17.699 2.433 27.446 1.00 84.19 453 TYR A N 1
ATOM 3518 C CA . TYR A 1 453 ? 17.896 3.872 27.652 1.00 84.19 453 TYR A CA 1
ATOM 3519 C C . TYR A 1 453 ? 19.378 4.237 27.805 1.00 84.19 453 TYR A C 1
ATOM 3521 O O . TYR A 1 453 ? 19.834 5.221 27.222 1.00 84.19 453 TYR A O 1
ATOM 3529 N N . LEU A 1 454 ? 20.169 3.389 28.476 1.00 87.00 454 LEU A N 1
ATOM 3530 C CA . LEU A 1 454 ? 21.625 3.564 28.560 1.00 87.00 454 LEU A CA 1
ATOM 3531 C C . LEU A 1 454 ? 22.294 3.495 27.178 1.00 87.00 454 LEU A C 1
ATOM 3533 O O . LEU A 1 454 ? 23.164 4.313 26.874 1.00 87.00 454 LEU A O 1
ATOM 3537 N N . LYS A 1 455 ? 21.864 2.566 26.309 1.00 80.69 455 LYS A N 1
ATOM 3538 C CA . LYS A 1 455 ? 22.335 2.495 24.915 1.00 80.69 455 LYS A CA 1
ATOM 3539 C C . LYS A 1 455 ? 22.009 3.779 24.146 1.00 80.69 455 LYS A C 1
ATOM 3541 O O . LYS A 1 455 ? 22.886 4.298 23.458 1.00 80.69 455 LYS A O 1
ATOM 3546 N N . VAL A 1 456 ? 20.797 4.322 24.296 1.00 80.44 456 VAL A N 1
ATOM 3547 C CA . VAL A 1 456 ? 20.396 5.590 23.658 1.00 80.44 456 VAL A CA 1
ATOM 3548 C C . VAL A 1 456 ? 21.304 6.737 24.098 1.00 80.44 456 VAL A C 1
ATOM 3550 O O . VAL A 1 456 ? 21.808 7.460 23.240 1.00 80.44 456 VAL A O 1
ATOM 3553 N N . HIS A 1 457 ? 21.579 6.876 25.397 1.00 85.81 457 HIS A N 1
ATOM 3554 C CA . HIS A 1 457 ? 22.435 7.956 25.898 1.00 85.81 457 HIS A CA 1
ATOM 3555 C C . HIS A 1 457 ? 23.890 7.845 25.400 1.00 85.81 457 HIS A C 1
ATOM 3557 O O . HIS A 1 457 ? 24.552 8.863 25.209 1.00 85.81 457 HIS A O 1
ATOM 3563 N N . ILE A 1 458 ? 24.396 6.626 25.162 1.00 83.69 458 ILE A N 1
ATOM 3564 C CA . ILE A 1 458 ? 25.745 6.398 24.610 1.00 83.69 458 ILE A CA 1
ATOM 3565 C C . ILE A 1 458 ? 25.791 6.679 23.100 1.00 83.69 458 ILE A C 1
ATOM 3567 O O . ILE A 1 458 ? 26.772 7.246 22.618 1.00 83.69 458 ILE A O 1
ATOM 3571 N N . MET A 1 459 ? 24.760 6.272 22.352 1.00 73.06 459 MET A N 1
ATOM 3572 C CA . MET A 1 459 ? 24.708 6.407 20.889 1.00 73.06 459 MET A CA 1
ATOM 3573 C C . MET A 1 459 ? 24.342 7.821 20.432 1.00 73.06 459 MET A C 1
ATOM 3575 O O . MET A 1 459 ? 24.847 8.290 19.410 1.00 73.06 459 MET A O 1
ATOM 3579 N N . TYR A 1 460 ? 23.507 8.515 21.204 1.00 79.19 460 TYR A N 1
ATOM 3580 C CA . TYR A 1 460 ? 23.086 9.893 20.964 1.00 79.19 460 TYR A CA 1
ATOM 3581 C C . TYR A 1 460 ? 23.420 10.768 22.181 1.00 79.19 460 TYR A C 1
ATOM 3583 O O . TYR A 1 460 ? 22.512 11.243 22.864 1.00 79.19 460 TYR A O 1
ATOM 3591 N N . PRO A 1 461 ? 24.715 10.973 22.491 1.00 82.94 461 PRO A N 1
ATOM 3592 C CA . PRO A 1 461 ? 25.111 11.727 23.670 1.00 82.94 461 PRO A CA 1
ATOM 3593 C C . PRO A 1 461 ? 24.668 13.196 23.573 1.00 82.94 461 PRO A C 1
ATOM 3595 O O . PRO A 1 461 ? 24.671 13.757 22.470 1.00 82.94 461 PRO A O 1
ATOM 3598 N N . PRO A 1 462 ? 24.346 13.846 24.710 1.00 85.50 462 PRO A N 1
ATOM 3599 C CA . PRO A 1 462 ? 24.086 15.281 24.755 1.00 85.50 462 PRO A CA 1
ATOM 3600 C C . PRO A 1 462 ? 25.219 16.093 24.121 1.00 85.50 462 PRO A C 1
ATOM 3602 O O . PRO A 1 462 ? 26.397 15.726 24.212 1.00 85.50 462 PRO A O 1
ATOM 3605 N N . PHE A 1 463 ? 24.885 17.225 23.507 1.00 85.81 463 PHE A N 1
ATOM 3606 C CA . PHE A 1 463 ? 25.877 18.131 22.953 1.00 85.81 463 PHE A CA 1
ATOM 3607 C C . PHE A 1 463 ? 26.680 18.785 24.083 1.00 85.81 463 PHE A C 1
ATOM 3609 O O . PHE A 1 463 ? 26.153 19.512 24.922 1.00 85.81 463 PHE A O 1
ATOM 3616 N N . VAL A 1 464 ? 27.995 18.561 24.081 1.00 85.12 464 VAL A N 1
ATOM 3617 C CA . VAL A 1 464 ? 28.910 19.141 25.069 1.00 85.12 464 VAL A CA 1
ATOM 3618 C C . VAL A 1 464 ? 30.025 19.905 24.352 1.00 85.12 464 VAL A C 1
ATOM 3620 O O . VAL A 1 464 ? 30.741 19.314 23.537 1.00 85.12 464 VAL A O 1
ATOM 3623 N N . PRO A 1 465 ? 30.235 21.202 24.657 1.00 83.31 465 PRO A N 1
ATOM 3624 C CA . PRO A 1 465 ? 31.366 21.960 24.137 1.00 83.31 465 PRO A CA 1
ATOM 3625 C C . PRO A 1 465 ? 32.700 21.271 24.444 1.00 83.31 465 PRO A C 1
ATOM 3627 O O . PRO A 1 465 ? 32.888 20.698 25.518 1.00 83.31 465 PRO A O 1
ATOM 3630 N N . THR A 1 466 ? 33.675 21.388 23.540 1.00 79.88 466 THR A N 1
ATOM 3631 C CA . THR A 1 466 ? 34.983 20.707 23.640 1.00 79.88 466 THR A CA 1
ATOM 3632 C C . THR A 1 466 ? 35.699 20.920 24.980 1.00 79.88 466 THR A C 1
ATOM 3634 O O . THR A 1 466 ? 36.369 20.010 25.459 1.00 79.88 466 THR A O 1
ATOM 3637 N N . LYS A 1 467 ? 35.495 22.075 25.630 1.00 82.75 467 LYS A N 1
ATOM 3638 C CA . LYS A 1 467 ? 36.052 22.434 26.950 1.00 82.75 467 LYS A CA 1
ATOM 3639 C C . LYS A 1 467 ? 35.527 21.591 28.124 1.00 82.75 467 LYS A C 1
ATOM 3641 O O . LYS A 1 467 ? 36.146 21.590 29.183 1.00 82.75 467 LYS A O 1
ATOM 3646 N N . HIS A 1 468 ? 34.390 20.914 27.971 1.00 82.75 468 HIS A N 1
ATOM 3647 C CA . HIS A 1 468 ? 33.714 20.158 29.037 1.00 82.75 468 HIS A CA 1
ATOM 3648 C C . HIS A 1 468 ? 33.532 18.675 28.691 1.00 82.75 468 HIS A C 1
ATOM 3650 O O . HIS A 1 468 ? 32.796 17.961 29.364 1.00 82.75 468 HIS A O 1
ATOM 3656 N N . ARG A 1 469 ? 34.234 18.194 27.657 1.00 85.56 469 ARG A N 1
ATOM 3657 C CA . ARG A 1 469 ? 34.123 16.820 27.149 1.00 85.56 469 ARG A CA 1
ATOM 3658 C C . ARG A 1 469 ? 34.465 15.743 28.189 1.00 85.56 469 ARG A C 1
ATOM 3660 O O . ARG A 1 469 ? 33.991 14.622 28.048 1.00 85.56 469 ARG A O 1
ATOM 3667 N N . SER A 1 470 ? 35.244 16.070 29.223 1.00 86.06 470 SER A N 1
ATOM 3668 C CA . SER A 1 470 ? 35.551 15.146 30.324 1.00 86.06 470 SER A CA 1
ATOM 3669 C C . SER A 1 470 ? 34.295 14.684 31.072 1.00 86.06 470 SER A C 1
ATOM 3671 O O . SER A 1 470 ? 34.157 13.489 31.296 1.00 86.06 470 SER A O 1
ATOM 3673 N N . LEU A 1 471 ? 33.338 15.585 31.337 1.00 86.12 471 LEU A N 1
ATOM 3674 C CA . LEU A 1 471 ? 32.079 15.263 32.031 1.00 86.12 471 LEU A CA 1
ATOM 3675 C C . LEU A 1 471 ? 31.253 14.220 31.262 1.00 86.12 471 LEU A C 1
ATOM 3677 O O . LEU A 1 471 ? 30.710 13.283 31.838 1.00 86.12 471 LEU A O 1
ATOM 3681 N N . LEU A 1 472 ? 31.213 14.343 29.931 1.00 87.00 472 LEU A N 1
ATOM 3682 C CA . LEU A 1 472 ? 30.535 13.372 29.073 1.00 87.00 472 LEU A CA 1
ATOM 3683 C C . LEU A 1 472 ? 31.235 12.005 29.095 1.00 87.00 472 LEU A C 1
ATOM 3685 O O . LEU A 1 472 ? 30.572 10.971 29.098 1.00 87.00 472 LEU A O 1
ATOM 3689 N N . LEU A 1 473 ? 32.571 11.984 29.084 1.00 87.31 473 LEU A N 1
ATOM 3690 C CA . LEU A 1 473 ? 33.340 10.737 29.110 1.00 87.31 473 LEU A CA 1
ATOM 3691 C C . LEU A 1 473 ? 33.196 9.999 30.446 1.00 87.31 473 LEU A C 1
ATOM 3693 O O . LEU A 1 473 ? 33.096 8.772 30.441 1.00 87.31 473 LEU A O 1
ATOM 3697 N N . GLU A 1 474 ? 33.141 10.727 31.562 1.00 89.69 474 GLU A N 1
ATOM 3698 C CA . GLU A 1 474 ? 32.855 10.173 32.892 1.00 89.69 474 GLU A CA 1
ATOM 3699 C C . GLU A 1 474 ? 31.482 9.485 32.908 1.00 89.69 474 GLU A C 1
ATOM 3701 O O . GLU A 1 474 ? 31.389 8.304 33.249 1.00 89.69 474 GLU A O 1
ATOM 3706 N N . TYR A 1 475 ? 30.442 10.163 32.410 1.00 91.75 475 TYR A N 1
ATOM 3707 C CA . TYR A 1 475 ? 29.099 9.589 32.298 1.00 91.75 475 TYR A CA 1
ATOM 3708 C C . TYR A 1 475 ? 29.036 8.361 31.370 1.00 91.75 475 TYR A C 1
ATOM 3710 O O . TYR A 1 475 ? 28.482 7.325 31.739 1.00 91.75 475 TYR A O 1
ATOM 3718 N N . ILE A 1 476 ? 29.633 8.429 30.172 1.00 87.50 476 ILE A N 1
ATOM 3719 C CA . ILE A 1 476 ? 29.651 7.295 29.226 1.00 87.50 476 ILE A CA 1
ATOM 3720 C C . ILE A 1 476 ? 30.350 6.083 29.847 1.00 87.50 476 ILE A C 1
ATOM 3722 O O . ILE A 1 476 ? 29.925 4.948 29.628 1.00 87.50 476 ILE A O 1
ATOM 3726 N N . THR A 1 477 ? 31.421 6.308 30.610 1.00 88.38 477 THR A N 1
ATOM 3727 C CA . THR A 1 477 ? 32.135 5.230 31.300 1.00 88.38 477 THR A CA 1
ATOM 3728 C C . THR A 1 477 ? 31.228 4.571 32.336 1.00 88.38 477 THR A C 1
ATOM 3730 O O . THR A 1 477 ? 31.106 3.350 32.330 1.00 88.38 477 THR A O 1
ATOM 3733 N N . LEU A 1 478 ? 30.512 5.361 33.143 1.00 91.56 478 LEU A N 1
ATOM 3734 C CA . LEU A 1 478 ? 29.532 4.859 34.109 1.00 91.56 478 LEU A CA 1
ATOM 3735 C C . LEU A 1 478 ? 28.421 4.027 33.436 1.00 91.56 478 LEU A C 1
ATOM 3737 O O . LEU A 1 478 ? 28.142 2.906 33.863 1.00 91.56 478 LEU A O 1
ATOM 3741 N N . ALA A 1 479 ? 27.837 4.529 32.343 1.00 87.25 479 ALA A N 1
ATOM 3742 C CA . ALA A 1 479 ? 26.786 3.830 31.600 1.00 87.25 479 ALA A CA 1
ATOM 3743 C C . ALA A 1 479 ? 27.278 2.510 30.971 1.00 87.25 479 ALA A C 1
ATOM 3745 O O . ALA A 1 479 ? 26.570 1.502 31.003 1.00 87.25 479 ALA A O 1
ATOM 3746 N N . LYS A 1 480 ? 28.508 2.480 30.435 1.00 82.25 480 LYS A N 1
ATOM 3747 C CA . LYS A 1 480 ? 29.127 1.256 29.893 1.00 82.25 480 LYS A CA 1
ATOM 3748 C C . LYS A 1 480 ? 29.394 0.212 30.973 1.00 82.25 480 LYS A C 1
ATOM 3750 O O . LYS A 1 480 ? 29.140 -0.965 30.731 1.00 82.25 480 LYS A O 1
ATOM 3755 N N . THR A 1 481 ? 29.863 0.629 32.149 1.00 86.88 481 THR A N 1
ATOM 3756 C CA . THR A 1 481 ? 30.056 -0.271 33.295 1.00 86.88 481 THR A CA 1
ATOM 3757 C C . THR A 1 481 ? 28.731 -0.907 33.706 1.00 86.88 481 THR A C 1
ATOM 3759 O O . THR A 1 481 ? 28.650 -2.124 33.833 1.00 86.88 481 THR A O 1
ATOM 3762 N N . ARG A 1 482 ? 27.650 -0.118 33.778 1.00 86.75 482 ARG A N 1
ATOM 3763 C CA . ARG A 1 482 ? 26.317 -0.647 34.089 1.00 86.75 482 ARG A CA 1
ATOM 3764 C C . ARG A 1 482 ? 25.809 -1.647 33.043 1.00 86.75 482 ARG A C 1
ATOM 3766 O O . ARG A 1 482 ? 25.218 -2.658 33.410 1.00 86.75 482 ARG A O 1
ATOM 3773 N N . LEU A 1 483 ? 26.047 -1.408 31.751 1.00 81.69 483 LEU A N 1
ATOM 3774 C CA . LEU A 1 483 ? 25.694 -2.366 30.691 1.00 81.69 483 LEU A CA 1
ATOM 3775 C C . LEU A 1 483 ? 26.473 -3.685 30.808 1.00 81.69 483 LEU A C 1
ATOM 3777 O O . LEU A 1 483 ? 25.903 -4.754 30.573 1.00 81.69 483 LEU A O 1
ATOM 3781 N N . ALA A 1 484 ? 27.744 -3.616 31.213 1.00 81.50 484 ALA A N 1
ATOM 3782 C CA . ALA A 1 484 ? 28.549 -4.800 31.492 1.00 81.50 484 ALA A CA 1
ATOM 3783 C C . ALA A 1 484 ? 27.996 -5.595 32.689 1.00 81.50 484 ALA A C 1
ATOM 3785 O O . ALA A 1 484 ? 27.867 -6.816 32.591 1.00 81.50 484 ALA A O 1
ATOM 3786 N N . ASP A 1 485 ? 27.575 -4.918 33.765 1.00 83.44 485 ASP A N 1
ATOM 3787 C CA . ASP A 1 485 ? 26.930 -5.557 34.926 1.00 83.44 485 ASP A CA 1
ATOM 3788 C C . ASP A 1 485 ? 25.617 -6.262 34.546 1.00 83.44 485 ASP A C 1
ATOM 3790 O O . ASP A 1 485 ? 25.312 -7.346 35.045 1.00 83.44 485 ASP A O 1
ATOM 3794 N N . LEU A 1 486 ? 24.853 -5.675 33.616 1.00 78.00 486 LEU A N 1
ATOM 3795 C CA . LEU A 1 486 ? 23.620 -6.249 33.065 1.00 78.00 486 LEU A CA 1
ATOM 3796 C C . LEU A 1 486 ? 23.870 -7.380 32.044 1.00 78.00 486 LEU A C 1
ATOM 3798 O O . LEU A 1 486 ? 22.910 -7.941 31.521 1.00 78.00 486 LEU A O 1
ATOM 3802 N N . LYS A 1 487 ? 25.136 -7.741 31.768 1.00 69.25 487 LYS A N 1
ATOM 3803 C CA . LYS A 1 487 ? 25.565 -8.758 30.784 1.00 69.25 487 LYS A CA 1
ATOM 3804 C C . LYS A 1 487 ? 25.123 -8.477 29.340 1.00 69.25 487 LYS A C 1
ATOM 3806 O O . LYS A 1 487 ? 24.977 -9.406 28.549 1.00 69.25 487 LYS A O 1
ATOM 3811 N N . VAL A 1 488 ? 24.936 -7.210 28.973 1.00 63.25 488 VAL A N 1
ATOM 3812 C CA . VAL A 1 488 ? 24.583 -6.805 27.604 1.00 63.25 488 VAL A CA 1
ATOM 3813 C C . VAL A 1 488 ? 25.810 -6.168 26.950 1.00 63.25 488 VAL A C 1
ATOM 3815 O O . VAL A 1 488 ? 26.140 -5.014 27.226 1.00 63.25 488 VAL A O 1
ATOM 3818 N N . ALA A 1 489 ? 26.504 -6.912 26.083 1.00 57.81 489 ALA A N 1
ATOM 3819 C CA . ALA A 1 489 ? 27.682 -6.409 25.380 1.00 57.81 489 ALA A CA 1
ATOM 3820 C C . ALA A 1 489 ? 27.289 -5.489 24.210 1.00 57.81 489 ALA A C 1
ATOM 3822 O O . ALA A 1 489 ? 26.416 -5.804 23.404 1.00 57.81 489 ALA A O 1
ATOM 3823 N N . ILE A 1 490 ? 27.976 -4.350 24.078 1.00 57.03 490 ILE A N 1
ATOM 3824 C CA . ILE A 1 490 ? 27.835 -3.430 22.929 1.00 57.03 490 ILE A CA 1
ATOM 3825 C C . ILE A 1 490 ? 28.395 -4.073 21.636 1.00 57.03 490 ILE A C 1
ATOM 3827 O O . ILE A 1 490 ? 28.085 -3.639 20.531 1.00 57.03 490 ILE A O 1
ATOM 3831 N N . GLU A 1 491 ? 29.210 -5.123 21.769 1.00 54.16 491 GLU A N 1
ATOM 3832 C CA . GLU A 1 491 ? 29.907 -5.818 20.677 1.00 54.16 491 GLU A CA 1
ATOM 3833 C C . GLU A 1 491 ? 29.035 -6.841 19.920 1.00 54.16 491 GLU A C 1
ATOM 3835 O O . GLU A 1 491 ? 29.411 -7.249 18.821 1.00 54.16 491 GLU A O 1
ATOM 3840 N N . ASP A 1 492 ? 27.859 -7.198 20.453 1.00 54.25 492 ASP A N 1
ATOM 3841 C CA . ASP A 1 492 ? 26.885 -8.118 19.832 1.00 54.25 492 ASP A CA 1
ATOM 3842 C C . ASP A 1 492 ? 25.906 -7.420 18.865 1.00 54.25 492 ASP A C 1
ATOM 3844 O O . ASP A 1 492 ? 24.962 -8.036 18.368 1.00 54.25 492 ASP A O 1
ATOM 3848 N N . MET A 1 493 ? 26.134 -6.134 18.580 1.00 56.69 493 MET A N 1
ATOM 3849 C CA . MET A 1 493 ? 25.279 -5.328 17.710 1.00 56.69 493 MET A CA 1
ATOM 3850 C C . MET A 1 493 ? 25.493 -5.667 16.224 1.00 56.69 493 MET A C 1
ATOM 3852 O O . MET A 1 493 ? 26.629 -5.740 15.735 1.00 56.69 493 MET A O 1
ATOM 3856 N N . GLY A 1 494 ? 24.392 -5.816 15.488 1.00 59.12 494 GLY A N 1
ATOM 3857 C CA . GLY A 1 494 ? 24.374 -6.144 14.064 1.00 59.12 494 GLY A CA 1
ATOM 3858 C C . GLY A 1 494 ? 25.090 -5.125 13.178 1.00 59.12 494 GLY A C 1
ATOM 3859 O O . GLY A 1 494 ? 25.215 -3.944 13.505 1.00 59.12 494 GLY A O 1
ATOM 3860 N N . LEU A 1 495 ? 25.542 -5.565 12.001 1.00 58.06 495 LEU A N 1
ATOM 3861 C CA . LEU A 1 495 ? 26.196 -4.708 11.001 1.00 58.06 495 LEU A CA 1
ATOM 3862 C C . LEU A 1 495 ? 25.256 -3.630 10.448 1.00 58.06 495 LEU A C 1
ATOM 3864 O O . LEU A 1 495 ? 25.730 -2.584 10.007 1.00 58.06 495 LEU A O 1
ATOM 3868 N N . TYR A 1 496 ? 23.944 -3.881 10.487 1.00 53.94 496 TYR A N 1
ATOM 3869 C CA . TYR A 1 496 ? 22.899 -2.984 9.991 1.00 53.94 496 TYR A CA 1
ATOM 3870 C C . TYR A 1 496 ? 21.736 -2.811 10.986 1.00 53.94 496 TYR A C 1
ATOM 3872 O O . TYR A 1 496 ? 20.578 -2.709 10.560 1.00 53.94 496 TYR A O 1
ATOM 3880 N N . GLU A 1 497 ? 22.024 -2.859 12.288 1.00 51.19 497 GLU A N 1
ATOM 3881 C CA . GLU A 1 497 ? 21.028 -2.755 13.362 1.00 51.19 497 GLU A CA 1
ATOM 3882 C C . GLU A 1 497 ? 20.488 -1.323 13.513 1.00 51.19 497 GLU A C 1
ATOM 3884 O O . GLU A 1 497 ? 21.254 -0.358 13.529 1.00 51.19 497 GLU A O 1
ATOM 3889 N N . ASP A 1 498 ? 19.161 -1.195 13.606 1.00 43.56 498 ASP A N 1
ATOM 3890 C CA . ASP A 1 498 ? 18.460 0.080 13.763 1.00 43.56 498 ASP A CA 1
ATOM 3891 C C . ASP A 1 498 ? 18.125 0.315 15.246 1.00 43.56 498 ASP A C 1
ATOM 3893 O O . ASP A 1 498 ? 17.409 -0.463 15.885 1.00 43.56 498 ASP A O 1
ATOM 3897 N N . LEU A 1 499 ? 18.690 1.384 15.808 1.00 41.50 499 LEU A N 1
ATOM 3898 C CA . LEU A 1 499 ? 18.722 1.672 17.250 1.00 41.50 499 LEU A CA 1
ATOM 3899 C C . LEU A 1 499 ? 17.412 2.258 17.790 1.00 41.50 499 LEU A C 1
ATOM 3901 O O . LEU A 1 499 ? 17.315 2.571 18.974 1.00 41.50 499 LEU A O 1
ATOM 3905 N N . SER A 1 500 ? 16.415 2.421 16.926 1.00 39.47 500 SER A N 1
ATOM 3906 C CA . SER A 1 500 ? 15.058 2.845 17.275 1.00 39.47 500 SER A CA 1
ATOM 3907 C C . SER A 1 500 ? 14.192 1.703 17.835 1.00 39.47 500 SER A C 1
ATOM 3909 O O . SER A 1 500 ? 13.077 1.948 18.290 1.00 39.47 500 SER A O 1
ATOM 3911 N N . SER A 1 501 ? 14.693 0.460 17.829 1.00 36.09 501 SER A N 1
ATOM 3912 C CA . SER A 1 501 ? 13.961 -0.727 18.278 1.00 36.09 501 SER A CA 1
ATOM 3913 C C . SER A 1 501 ? 14.164 -1.012 19.775 1.00 36.09 501 SER A C 1
ATOM 3915 O O . SER A 1 501 ? 15.256 -1.321 20.247 1.00 36.09 501 SER A O 1
ATOM 3917 N N . THR A 1 502 ? 13.083 -0.919 20.550 1.00 38.50 502 THR A N 1
ATOM 3918 C CA . THR A 1 502 ? 13.031 -1.179 21.999 1.00 38.50 502 THR A CA 1
ATOM 3919 C C . THR A 1 502 ? 12.917 -2.671 22.334 1.00 38.50 502 THR A C 1
ATOM 3921 O O . THR A 1 502 ? 12.106 -3.047 23.179 1.00 38.50 502 THR A O 1
ATOM 3924 N N . ASN A 1 503 ? 13.699 -3.539 21.687 1.00 37.16 503 ASN A N 1
ATOM 3925 C CA . ASN A 1 503 ? 13.745 -4.953 22.063 1.00 37.16 503 ASN A CA 1
ATOM 3926 C C . ASN A 1 503 ? 14.983 -5.255 22.906 1.00 37.16 503 ASN A C 1
ATOM 3928 O O . ASN A 1 503 ? 16.110 -4.890 22.565 1.00 37.16 503 ASN A O 1
ATOM 3932 N N . GLU A 1 504 ? 14.748 -5.950 24.018 1.00 37.88 504 GLU A N 1
ATOM 3933 C CA . GLU A 1 504 ? 15.778 -6.687 24.744 1.00 37.88 504 GLU A CA 1
ATOM 3934 C C . GLU A 1 504 ? 16.614 -7.524 23.771 1.00 37.88 504 GLU A C 1
ATOM 3936 O O . GLU A 1 504 ? 16.113 -7.955 22.734 1.00 37.88 504 GLU A O 1
ATOM 3941 N N . ALA A 1 505 ? 17.896 -7.690 24.116 1.00 40.69 505 ALA A N 1
ATOM 3942 C CA . ALA A 1 505 ? 18.954 -8.295 23.311 1.00 40.69 505 ALA A CA 1
ATOM 3943 C C . ALA A 1 505 ? 18.430 -9.317 22.286 1.00 40.69 505 ALA A C 1
ATOM 3945 O O . ALA A 1 505 ? 18.204 -10.484 2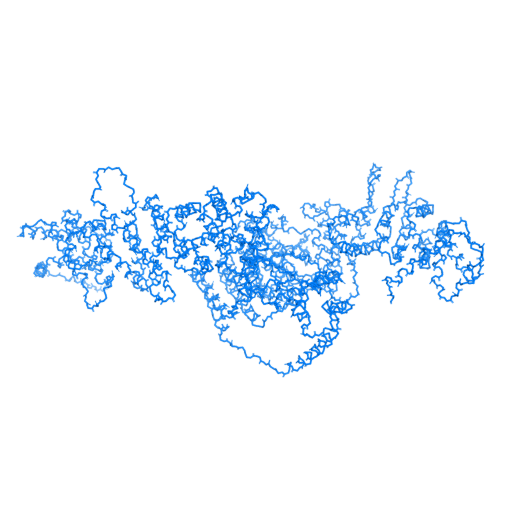2.609 1.00 40.69 505 ALA A O 1
ATOM 3946 N N . VAL A 1 506 ? 18.244 -8.861 21.040 1.00 45.75 506 VAL A N 1
ATOM 3947 C CA . VAL A 1 506 ? 17.973 -9.733 19.897 1.00 45.75 506 VAL A CA 1
ATOM 3948 C C . VAL A 1 506 ? 19.052 -10.804 19.917 1.00 45.75 506 VAL A C 1
ATOM 3950 O O . VAL A 1 506 ? 20.237 -10.471 19.977 1.00 45.75 506 VAL A O 1
ATOM 3953 N N . GLN A 1 507 ? 18.664 -12.086 19.898 1.00 55.16 507 GLN A N 1
ATOM 3954 C CA . GLN A 1 507 ? 19.663 -13.142 19.798 1.00 55.16 507 GLN A CA 1
ATOM 3955 C C . GLN A 1 507 ? 20.562 -12.828 18.592 1.00 55.16 507 GLN A C 1
ATOM 3957 O O . GLN A 1 507 ? 20.034 -12.646 17.488 1.00 55.16 507 GLN A O 1
ATOM 3962 N N . PRO A 1 508 ? 21.895 -12.790 18.758 1.00 57.84 508 PRO A N 1
ATOM 3963 C CA . PRO A 1 508 ? 22.819 -12.381 17.698 1.00 57.84 508 PRO A CA 1
ATOM 3964 C C . PRO A 1 508 ? 22.622 -13.151 16.377 1.00 57.84 508 PRO A C 1
ATOM 3966 O O . PRO A 1 508 ? 22.908 -12.648 15.293 1.00 57.84 508 PRO A O 1
ATOM 3969 N N . GLN A 1 509 ? 22.058 -14.362 16.454 1.00 60.66 509 GLN A N 1
ATOM 3970 C CA . GLN A 1 509 ? 21.691 -15.217 15.322 1.00 60.66 509 GLN A CA 1
ATOM 3971 C C . GLN A 1 509 ? 20.599 -14.617 14.419 1.00 60.66 509 GLN A C 1
ATOM 3973 O O . GLN A 1 509 ? 20.722 -14.671 13.195 1.00 60.66 509 GLN A O 1
ATOM 3978 N N . ALA A 1 510 ? 19.537 -14.044 14.994 1.00 61.50 510 ALA A N 1
ATOM 3979 C CA . ALA A 1 510 ? 18.436 -13.452 14.231 1.00 61.50 510 ALA A CA 1
ATOM 3980 C C . ALA A 1 510 ? 18.883 -12.164 13.525 1.00 61.50 510 ALA A C 1
ATOM 3982 O O . ALA A 1 510 ? 18.524 -11.919 12.370 1.00 61.50 510 ALA A O 1
ATOM 3983 N N . GLN A 1 511 ? 19.740 -11.384 14.187 1.00 67.94 511 GLN A N 1
ATOM 3984 C CA . GLN A 1 511 ? 20.337 -10.190 13.601 1.00 67.94 511 GLN A CA 1
ATOM 3985 C C . GLN A 1 511 ? 21.334 -10.538 12.482 1.00 67.94 511 GLN A C 1
ATOM 3987 O O . GLN A 1 511 ? 21.298 -9.921 11.417 1.00 67.94 511 GLN A O 1
ATOM 3992 N N . ALA A 1 512 ? 22.140 -11.590 12.651 1.00 74.81 512 ALA A N 1
ATOM 3993 C CA . ALA A 1 512 ? 23.049 -12.065 11.610 1.00 74.81 512 ALA A CA 1
ATOM 3994 C C . ALA A 1 512 ? 22.321 -12.522 10.334 1.00 74.81 512 ALA A C 1
ATOM 3996 O O . ALA A 1 512 ? 22.823 -12.297 9.234 1.00 74.81 512 ALA A O 1
ATOM 3997 N N . LEU A 1 513 ? 21.126 -13.118 10.444 1.00 75.19 513 LEU A N 1
ATOM 3998 C CA . LEU A 1 513 ? 20.312 -13.482 9.276 1.00 75.19 513 LEU A CA 1
ATOM 3999 C C . LEU A 1 513 ? 19.850 -12.247 8.487 1.00 75.19 513 LEU A C 1
ATOM 4001 O O . LEU A 1 513 ? 19.967 -12.236 7.260 1.00 75.19 513 LEU A O 1
ATOM 4005 N N . ARG A 1 514 ? 19.401 -11.193 9.181 1.00 69.94 514 ARG A N 1
ATOM 4006 C CA . ARG A 1 514 ? 19.004 -9.914 8.562 1.00 69.94 514 ARG A CA 1
ATOM 4007 C C . ARG A 1 514 ? 20.193 -9.197 7.920 1.00 69.94 514 ARG A C 1
ATOM 4009 O O . ARG A 1 514 ? 20.072 -8.645 6.827 1.00 69.94 514 ARG A O 1
ATOM 4016 N N . ASP A 1 515 ? 21.357 -9.241 8.565 1.00 75.69 515 ASP A N 1
ATOM 4017 C CA . ASP A 1 515 ? 22.592 -8.675 8.017 1.00 75.69 515 ASP A CA 1
ATOM 4018 C C . ASP A 1 515 ? 23.052 -9.419 6.751 1.00 75.69 515 ASP A C 1
ATOM 4020 O O . ASP A 1 515 ? 23.508 -8.789 5.795 1.00 75.69 515 ASP A O 1
ATOM 4024 N N . VAL A 1 516 ? 22.914 -10.752 6.719 1.00 81.94 516 VAL A N 1
ATOM 4025 C CA . VAL A 1 516 ? 23.207 -11.577 5.535 1.00 81.94 516 VAL A CA 1
ATOM 4026 C C . VAL A 1 516 ? 22.248 -11.255 4.391 1.00 81.94 516 VAL A C 1
ATOM 4028 O O . VAL A 1 516 ? 22.693 -11.135 3.251 1.00 81.94 516 VAL A O 1
ATOM 4031 N N . GLU A 1 517 ? 20.958 -11.079 4.670 1.00 78.12 517 GLU A N 1
ATOM 4032 C CA . GLU A 1 517 ? 19.961 -10.719 3.659 1.00 78.12 517 GLU A CA 1
ATOM 4033 C C . GLU A 1 517 ? 20.255 -9.350 3.029 1.00 78.12 517 GLU A C 1
ATOM 4035 O O . GLU A 1 517 ? 20.347 -9.246 1.805 1.00 78.12 517 GLU A O 1
ATOM 4040 N N . LYS A 1 518 ? 20.532 -8.324 3.845 1.00 70.31 518 LYS A N 1
ATOM 4041 C CA . LYS A 1 518 ? 20.947 -6.999 3.350 1.00 70.31 518 LYS A CA 1
ATOM 4042 C C . LYS A 1 518 ? 22.259 -7.061 2.558 1.00 70.31 518 LYS A C 1
ATOM 4044 O O . LYS A 1 518 ? 22.384 -6.429 1.510 1.00 70.31 518 LYS A O 1
ATOM 4049 N N . ALA A 1 519 ? 23.241 -7.843 3.014 1.00 75.50 519 ALA A N 1
ATOM 4050 C CA . ALA A 1 519 ? 24.504 -8.018 2.296 1.00 75.50 519 ALA A CA 1
ATOM 4051 C C . ALA A 1 519 ? 24.316 -8.705 0.930 1.00 75.50 519 ALA A C 1
ATOM 4053 O O . ALA A 1 519 ? 24.960 -8.312 -0.045 1.00 75.50 519 ALA A O 1
ATOM 4054 N N . LEU A 1 520 ? 23.423 -9.696 0.848 1.00 78.88 520 LEU A N 1
ATOM 4055 C CA . LEU A 1 520 ? 23.066 -10.369 -0.401 1.00 78.88 520 LEU A CA 1
ATOM 4056 C C . LEU A 1 520 ? 22.356 -9.420 -1.365 1.00 78.88 520 LEU A C 1
ATOM 4058 O O . LEU A 1 520 ? 22.744 -9.366 -2.527 1.00 78.88 520 LEU A O 1
ATOM 4062 N N . GLN A 1 521 ? 21.409 -8.612 -0.882 1.00 66.94 521 GLN A N 1
ATOM 4063 C CA . GLN A 1 521 ? 20.737 -7.592 -1.695 1.00 66.94 521 GLN A CA 1
ATOM 4064 C C . GLN A 1 521 ? 21.746 -6.612 -2.321 1.00 66.94 521 GLN A C 1
ATOM 4066 O O . GLN A 1 521 ? 21.703 -6.345 -3.523 1.00 66.94 521 GLN A O 1
ATOM 4071 N N . ILE A 1 522 ? 22.717 -6.122 -1.539 1.00 61.38 522 ILE A N 1
ATOM 4072 C CA . ILE A 1 522 ? 23.765 -5.220 -2.047 1.00 61.38 522 ILE A CA 1
ATOM 4073 C C . ILE A 1 522 ? 24.671 -5.939 -3.061 1.00 61.38 522 ILE A C 1
ATOM 4075 O O . ILE A 1 522 ? 25.045 -5.358 -4.085 1.00 61.38 522 ILE A O 1
ATOM 4079 N N . PHE A 1 523 ? 25.027 -7.202 -2.810 1.00 73.00 523 PHE A N 1
ATOM 4080 C CA . PHE A 1 523 ? 25.860 -7.987 -3.723 1.00 73.00 523 PHE A CA 1
ATOM 4081 C C . PHE A 1 523 ? 25.148 -8.313 -5.041 1.00 73.00 523 PHE A C 1
ATOM 4083 O O . PHE A 1 523 ? 25.772 -8.264 -6.099 1.00 73.00 523 PHE A O 1
ATOM 4090 N N . GLU A 1 524 ? 23.858 -8.632 -5.013 1.00 75.75 524 GLU A N 1
ATOM 4091 C CA . GLU A 1 524 ? 23.083 -8.937 -6.217 1.00 75.75 524 GLU A CA 1
ATOM 4092 C C . GLU A 1 524 ? 22.962 -7.714 -7.133 1.00 75.75 524 GLU A C 1
ATOM 4094 O O . GLU A 1 524 ? 23.143 -7.850 -8.347 1.00 75.75 524 GLU A O 1
ATOM 4099 N N . ASN A 1 525 ? 22.790 -6.522 -6.551 1.00 58.03 525 ASN A N 1
ATOM 4100 C CA . ASN A 1 525 ? 22.725 -5.256 -7.285 1.00 58.03 525 ASN A CA 1
ATOM 4101 C C . ASN A 1 525 ? 24.085 -4.832 -7.864 1.00 58.03 525 ASN A C 1
ATOM 4103 O O . ASN A 1 525 ? 24.166 -4.354 -8.993 1.00 58.03 525 ASN A O 1
ATOM 4107 N N . THR A 1 526 ? 25.174 -5.013 -7.110 1.00 61.28 526 THR A N 1
ATOM 4108 C CA . THR A 1 526 ? 26.494 -4.461 -7.477 1.00 61.28 526 THR A CA 1
ATOM 4109 C C . THR A 1 526 ? 27.459 -5.477 -8.090 1.00 61.28 526 THR A C 1
ATOM 4111 O O . THR A 1 526 ? 28.477 -5.088 -8.665 1.00 61.28 526 THR A O 1
ATOM 4114 N N . ARG A 1 527 ? 27.187 -6.780 -7.930 1.00 75.00 527 ARG A N 1
ATOM 4115 C CA . ARG A 1 527 ? 28.113 -7.907 -8.169 1.00 75.00 527 ARG A CA 1
ATOM 4116 C C . ARG A 1 527 ? 29.467 -7.765 -7.456 1.00 75.00 527 ARG A C 1
ATOM 4118 O O . ARG A 1 527 ? 30.430 -8.444 -7.812 1.00 75.00 527 ARG A O 1
ATOM 4125 N N . LYS A 1 528 ? 29.548 -6.903 -6.437 1.00 72.00 528 LYS A N 1
ATOM 4126 C CA . LYS A 1 528 ? 30.742 -6.630 -5.626 1.00 72.00 528 LYS A CA 1
ATOM 4127 C C . LYS A 1 528 ? 30.442 -6.912 -4.159 1.00 72.00 528 LYS A C 1
ATOM 4129 O O . LYS A 1 528 ? 29.331 -6.691 -3.691 1.00 72.00 528 LYS A O 1
ATOM 4134 N N . ILE A 1 529 ? 31.435 -7.414 -3.426 1.00 77.31 529 ILE A N 1
ATOM 4135 C CA . ILE A 1 529 ? 31.287 -7.690 -1.990 1.00 77.31 529 ILE A CA 1
ATOM 4136 C C . ILE A 1 529 ? 31.071 -6.353 -1.253 1.00 77.31 529 ILE A C 1
ATOM 4138 O O . ILE A 1 529 ? 31.880 -5.442 -1.454 1.00 77.31 529 ILE A O 1
ATOM 4142 N N . PRO A 1 530 ? 30.031 -6.219 -0.404 1.00 74.75 530 PRO A N 1
ATOM 4143 C CA . PRO A 1 530 ? 29.789 -4.993 0.353 1.00 74.75 530 PRO A CA 1
ATOM 4144 C C . PRO A 1 530 ? 30.987 -4.617 1.233 1.00 74.75 530 PRO A C 1
ATOM 4146 O O . PRO A 1 530 ? 31.565 -5.465 1.918 1.00 74.75 530 PRO A O 1
ATOM 4149 N N . THR A 1 531 ? 31.343 -3.333 1.247 1.00 67.31 531 THR A N 1
ATOM 4150 C CA . THR A 1 531 ? 32.486 -2.812 2.015 1.00 67.31 531 THR A CA 1
ATOM 4151 C C . THR A 1 531 ? 32.319 -3.018 3.517 1.00 67.31 531 THR A C 1
ATOM 4153 O O . THR A 1 531 ? 33.283 -3.392 4.173 1.00 67.31 531 THR A O 1
ATOM 4156 N N . SER A 1 532 ? 31.098 -2.892 4.040 1.00 65.62 532 SER A N 1
ATOM 4157 C CA . SER A 1 532 ? 30.732 -3.186 5.434 1.00 65.62 532 SER A CA 1
ATOM 4158 C C . SER A 1 532 ? 31.030 -4.631 5.848 1.00 65.62 532 SER A C 1
ATOM 4160 O O . SER A 1 532 ? 31.452 -4.876 6.973 1.00 65.62 532 SER A O 1
ATOM 4162 N N . VAL A 1 533 ? 30.859 -5.603 4.944 1.00 78.50 533 VAL A N 1
ATOM 4163 C CA . VAL A 1 533 ? 31.158 -7.023 5.204 1.00 78.50 533 VAL A CA 1
ATOM 4164 C C . VAL A 1 533 ? 32.670 -7.260 5.210 1.00 78.50 533 VAL A C 1
ATOM 4166 O O . VAL A 1 533 ? 33.179 -8.018 6.036 1.00 78.50 533 VAL A O 1
ATOM 4169 N N . ILE A 1 534 ? 33.411 -6.577 4.330 1.00 71.94 534 ILE A N 1
ATOM 4170 C CA . ILE A 1 534 ? 34.882 -6.604 4.332 1.00 71.94 534 ILE A CA 1
ATOM 4171 C C . ILE A 1 534 ? 35.419 -5.952 5.612 1.00 71.94 534 ILE A C 1
ATOM 4173 O O . ILE A 1 534 ? 36.283 -6.529 6.269 1.00 71.94 534 ILE A O 1
ATOM 4177 N N . GLU A 1 535 ? 34.882 -4.799 5.999 1.00 69.31 535 GLU A N 1
ATOM 4178 C CA . GLU A 1 535 ? 35.222 -4.087 7.230 1.00 69.31 535 GLU A CA 1
ATOM 4179 C C . GLU A 1 535 ? 34.922 -4.948 8.463 1.00 69.31 535 GLU A C 1
ATOM 4181 O O . GLU A 1 535 ? 35.797 -5.143 9.304 1.00 69.31 535 GLU A O 1
ATOM 4186 N N . ALA A 1 536 ? 33.743 -5.571 8.529 1.00 73.06 536 ALA A N 1
ATOM 4187 C CA . ALA A 1 536 ? 33.374 -6.493 9.600 1.00 73.06 536 ALA A CA 1
ATOM 4188 C C . ALA A 1 536 ? 34.335 -7.683 9.709 1.00 73.06 536 ALA A C 1
ATOM 4190 O O . ALA A 1 536 ? 34.726 -8.056 10.814 1.00 73.06 536 ALA A O 1
ATOM 4191 N N . SER A 1 537 ? 34.773 -8.242 8.575 1.00 77.88 537 SER A N 1
ATOM 4192 C CA . SER A 1 537 ? 35.740 -9.348 8.555 1.00 77.88 537 SER A CA 1
ATOM 4193 C C . SER A 1 537 ? 37.115 -8.971 9.129 1.00 77.88 537 SER A C 1
ATOM 4195 O O . SER A 1 537 ? 37.869 -9.853 9.543 1.00 77.88 537 SER A O 1
ATOM 4197 N N . ILE A 1 538 ? 37.438 -7.672 9.173 1.00 66.62 538 ILE A N 1
ATOM 4198 C CA . ILE A 1 538 ? 38.720 -7.136 9.648 1.00 66.62 538 ILE A CA 1
ATOM 4199 C C . ILE A 1 538 ? 38.588 -6.587 11.077 1.00 66.62 538 ILE A C 1
ATOM 4201 O O . ILE A 1 538 ? 39.341 -6.998 11.957 1.00 66.62 538 ILE A O 1
ATOM 4205 N N . PHE A 1 539 ? 37.628 -5.691 11.320 1.00 58.38 539 PHE A N 1
ATOM 4206 C CA . PHE A 1 539 ? 37.496 -4.914 12.558 1.00 58.38 539 PHE A CA 1
ATOM 4207 C C . PHE A 1 539 ? 36.485 -5.494 13.558 1.00 58.38 539 PHE A C 1
ATOM 4209 O O . PHE A 1 539 ? 36.578 -5.206 14.746 1.00 58.38 539 PHE A O 1
ATOM 4216 N N . ARG A 1 540 ? 35.541 -6.337 13.110 1.00 71.50 540 ARG A N 1
ATOM 4217 C CA . ARG A 1 540 ? 34.529 -7.006 13.958 1.00 71.50 540 ARG A CA 1
ATOM 4218 C C . ARG A 1 540 ? 34.598 -8.529 13.819 1.00 71.50 540 ARG A C 1
ATOM 4220 O O . ARG A 1 540 ? 33.589 -9.223 13.689 1.00 71.50 540 ARG A O 1
ATOM 4227 N N . ARG A 1 541 ? 35.824 -9.057 13.829 1.00 74.12 541 ARG A N 1
ATOM 4228 C CA . ARG A 1 541 ? 36.125 -10.470 13.559 1.00 74.12 541 ARG A CA 1
ATOM 4229 C C . ARG A 1 541 ? 35.356 -11.475 14.442 1.00 74.12 541 ARG A C 1
ATOM 4231 O O . ARG A 1 541 ? 34.935 -12.491 13.880 1.00 74.12 541 ARG A O 1
ATOM 4238 N N . PRO A 1 542 ? 35.125 -11.233 15.752 1.00 72.50 542 PRO A N 1
ATOM 4239 C CA . PRO A 1 542 ? 34.318 -12.129 16.587 1.00 72.50 542 PRO A CA 1
ATOM 4240 C C . PRO A 1 542 ? 32.875 -12.265 16.084 1.00 72.50 542 PRO A C 1
ATOM 4242 O O . PRO A 1 542 ? 32.420 -13.382 15.854 1.00 72.50 542 PRO A O 1
ATOM 4245 N N . TYR A 1 543 ? 32.195 -11.150 15.790 1.00 76.88 543 TYR A N 1
ATOM 4246 C CA . TYR A 1 543 ? 30.835 -11.165 15.236 1.00 76.88 543 TYR A CA 1
ATOM 4247 C C . TYR A 1 543 ? 30.782 -11.826 13.851 1.00 76.88 543 TYR A C 1
ATOM 4249 O O . TYR A 1 543 ? 29.933 -12.678 13.578 1.00 76.88 543 TYR A O 1
ATOM 4257 N N . TYR A 1 544 ? 31.740 -11.486 12.981 1.00 82.81 544 TYR A N 1
ATOM 4258 C CA . TYR A 1 544 ? 31.821 -12.045 11.631 1.00 82.81 544 TYR A CA 1
ATOM 4259 C C . TYR A 1 544 ? 31.958 -13.576 11.638 1.00 82.81 544 TYR A C 1
ATOM 4261 O O . TYR A 1 544 ? 31.300 -14.270 10.863 1.00 82.81 544 TYR A O 1
ATOM 4269 N N . THR A 1 545 ? 32.792 -14.108 12.534 1.00 83.12 545 THR A N 1
ATOM 4270 C CA . THR A 1 545 ? 33.110 -15.542 12.581 1.00 83.12 545 THR A CA 1
ATOM 4271 C C . THR A 1 545 ? 32.050 -16.347 13.328 1.00 83.12 545 THR A C 1
ATOM 4273 O O . THR A 1 545 ? 31.707 -17.441 12.887 1.00 83.12 545 THR A O 1
ATOM 4276 N N . SER A 1 546 ? 31.520 -15.813 14.431 1.00 78.12 546 SER A N 1
ATOM 4277 C CA . SER A 1 546 ? 30.594 -16.536 15.312 1.00 78.12 546 SER A CA 1
ATOM 4278 C C . SER A 1 546 ? 29.131 -16.441 14.877 1.00 78.12 546 SER A C 1
ATOM 4280 O O . SER A 1 546 ? 28.364 -17.357 15.161 1.00 78.12 546 SER A O 1
ATOM 4282 N N . TRP A 1 547 ? 28.739 -15.376 14.169 1.00 79.81 547 TRP A N 1
ATOM 4283 C CA . TRP A 1 547 ? 27.330 -15.114 13.851 1.00 79.81 547 TRP A CA 1
ATOM 4284 C C . TRP A 1 547 ? 27.079 -14.974 12.345 1.00 79.81 547 TRP A C 1
ATOM 4286 O O . TRP A 1 547 ? 26.287 -15.731 11.780 1.00 79.81 547 TRP A O 1
ATOM 4296 N N . PHE A 1 548 ? 27.800 -14.080 11.660 1.00 84.81 548 PHE A N 1
ATOM 4297 C CA . PHE A 1 548 ? 27.564 -13.792 10.236 1.00 84.81 548 PHE A CA 1
ATOM 4298 C C . PHE A 1 548 ? 27.899 -14.977 9.310 1.00 84.81 548 PHE A C 1
ATOM 4300 O O . PHE A 1 548 ? 27.091 -15.349 8.456 1.00 84.81 548 PHE A O 1
ATOM 4307 N N . LEU A 1 549 ? 29.072 -15.605 9.472 1.00 87.44 549 LEU A N 1
ATOM 4308 C CA . LEU A 1 549 ? 29.487 -16.747 8.645 1.00 87.44 549 LEU A CA 1
ATOM 4309 C C . LEU A 1 549 ? 28.586 -17.986 8.824 1.00 87.44 549 LEU A C 1
ATOM 4311 O O . LEU A 1 549 ? 28.157 -18.534 7.804 1.00 87.44 549 LEU A O 1
ATOM 4315 N N . PRO A 1 550 ? 28.241 -18.427 10.052 1.00 86.25 550 PRO A N 1
ATOM 4316 C CA . PRO A 1 550 ? 27.293 -19.525 10.249 1.00 86.25 550 PRO A CA 1
ATOM 4317 C C . PRO A 1 550 ? 25.907 -19.243 9.658 1.00 86.25 550 PRO A C 1
ATOM 4319 O O . PRO A 1 550 ? 25.314 -20.128 9.040 1.00 86.25 550 PRO A O 1
ATOM 4322 N N . ALA A 1 551 ? 25.411 -18.005 9.769 1.00 85.62 551 ALA A N 1
ATOM 4323 C CA . ALA A 1 551 ? 24.147 -17.596 9.156 1.00 85.62 551 ALA A CA 1
ATOM 4324 C C . ALA A 1 551 ? 24.205 -17.657 7.615 1.00 85.62 551 ALA A C 1
ATOM 4326 O O . ALA A 1 551 ? 23.279 -18.164 6.969 1.00 85.62 551 ALA A O 1
ATOM 4327 N N . LEU A 1 552 ? 25.316 -17.211 7.011 1.00 88.00 552 LEU A N 1
ATOM 4328 C CA . LEU A 1 552 ? 25.542 -17.265 5.564 1.00 88.00 552 LEU A CA 1
ATOM 4329 C C . LEU A 1 552 ? 25.693 -18.704 5.044 1.00 88.00 552 LEU A C 1
ATOM 4331 O O . LEU A 1 552 ? 25.144 -19.023 3.985 1.00 88.00 552 LEU A O 1
ATOM 4335 N N . LEU A 1 553 ? 26.366 -19.579 5.794 1.00 87.31 553 LEU A N 1
ATOM 4336 C CA . LEU A 1 553 ? 26.652 -20.977 5.442 1.00 87.31 553 LEU A CA 1
ATOM 4337 C C . LEU A 1 553 ? 25.628 -21.976 6.014 1.00 87.31 553 LEU A C 1
ATOM 4339 O O . LEU A 1 553 ? 25.945 -23.145 6.231 1.00 87.31 553 LEU A O 1
ATOM 4343 N N . ARG A 1 554 ? 24.379 -21.555 6.246 1.00 84.25 554 ARG A N 1
ATOM 4344 C CA . ARG A 1 554 ? 23.312 -22.465 6.689 1.00 84.25 554 ARG A CA 1
ATOM 4345 C C . ARG A 1 554 ? 23.027 -23.540 5.616 1.00 84.25 554 ARG A C 1
ATOM 4347 O O . ARG A 1 554 ? 22.704 -23.156 4.484 1.00 84.25 554 ARG A O 1
ATOM 4354 N N . PRO A 1 555 ? 23.132 -24.851 5.932 1.00 82.06 555 PRO A N 1
ATOM 4355 C CA . PRO A 1 555 ? 22.934 -25.933 4.964 1.00 82.06 555 PRO A CA 1
ATOM 4356 C C . PRO A 1 555 ? 21.576 -25.852 4.263 1.00 82.06 555 PRO A C 1
ATOM 4358 O O . PRO A 1 555 ? 20.569 -25.531 4.894 1.00 82.06 555 PRO A O 1
ATOM 4361 N N . ARG A 1 556 ? 21.556 -26.119 2.953 1.00 83.19 556 ARG A N 1
ATOM 4362 C CA . ARG A 1 556 ? 20.358 -26.041 2.102 1.00 83.19 556 ARG A CA 1
ATOM 4363 C C . ARG A 1 556 ? 20.495 -26.923 0.863 1.00 83.19 556 ARG A C 1
ATOM 4365 O O . ARG A 1 556 ? 21.605 -27.260 0.463 1.00 83.19 556 ARG A O 1
ATOM 4372 N N . VAL A 1 557 ? 19.383 -27.233 0.197 1.00 78.50 557 VAL A N 1
ATOM 4373 C CA . VAL A 1 557 ? 19.418 -27.918 -1.105 1.00 78.50 557 VAL A CA 1
ATOM 4374 C C . VAL A 1 557 ? 19.895 -26.941 -2.179 1.00 78.50 557 VAL A C 1
ATOM 4376 O O . VAL A 1 557 ? 19.287 -25.892 -2.393 1.00 78.50 557 VAL A O 1
ATOM 4379 N N . LEU A 1 558 ? 21.002 -27.273 -2.844 1.00 77.94 558 LEU A N 1
ATOM 4380 C CA . LEU A 1 558 ? 21.593 -26.409 -3.863 1.00 77.94 558 LEU A CA 1
ATOM 4381 C C . LEU A 1 558 ? 20.796 -26.486 -5.181 1.00 77.94 558 LEU A C 1
ATOM 4383 O O . LEU A 1 558 ? 20.547 -27.593 -5.675 1.00 77.94 558 LEU A O 1
ATOM 4387 N N . PRO A 1 559 ? 20.401 -25.339 -5.767 1.00 70.75 559 PRO A N 1
ATOM 4388 C CA . PRO A 1 559 ? 19.744 -25.306 -7.069 1.00 70.75 559 PRO A CA 1
ATOM 4389 C C . PRO A 1 559 ? 20.688 -25.788 -8.184 1.00 70.75 559 PRO A C 1
ATOM 4391 O O . PRO A 1 559 ? 21.906 -25.656 -8.089 1.00 70.75 559 PRO A O 1
ATOM 4394 N N . LYS A 1 560 ? 20.122 -26.345 -9.269 1.00 67.44 560 LYS A N 1
ATOM 4395 C CA . LYS A 1 560 ? 20.893 -26.859 -10.425 1.00 67.44 560 LYS A CA 1
ATOM 4396 C C . LYS A 1 560 ? 21.731 -25.770 -11.112 1.00 67.44 560 LYS A C 1
ATOM 4398 O O . LYS A 1 560 ? 22.776 -26.072 -11.676 1.00 67.44 560 LYS A O 1
ATOM 4403 N N . THR A 1 561 ? 21.272 -24.523 -11.055 1.00 62.84 561 THR A N 1
ATOM 4404 C CA . THR A 1 561 ? 22.022 -23.322 -11.438 1.00 62.84 561 THR A CA 1
ATOM 4405 C C . THR A 1 561 ? 22.395 -22.548 -10.173 1.00 62.84 561 THR A C 1
ATOM 4407 O O . THR A 1 561 ? 21.512 -22.367 -9.332 1.00 62.84 561 THR A O 1
ATOM 4410 N N . PRO A 1 562 ? 23.644 -22.072 -10.018 1.00 71.00 562 PRO A N 1
ATOM 4411 C CA . PRO A 1 562 ? 24.053 -21.334 -8.825 1.00 71.00 562 PRO A CA 1
ATOM 4412 C C . PRO A 1 562 ? 23.230 -20.047 -8.685 1.00 71.00 562 PRO A C 1
ATOM 4414 O O . PRO A 1 562 ? 23.098 -19.278 -9.636 1.00 71.00 562 PRO A O 1
ATOM 4417 N N . ASP A 1 563 ? 22.665 -19.822 -7.502 1.00 80.56 563 ASP A N 1
ATOM 4418 C CA . ASP A 1 563 ? 21.880 -18.629 -7.178 1.00 80.56 563 ASP A CA 1
ATOM 4419 C C . ASP A 1 563 ? 22.758 -17.476 -6.649 1.00 80.56 563 ASP A C 1
ATOM 4421 O O . ASP A 1 563 ? 23.971 -17.624 -6.470 1.00 80.56 563 ASP A O 1
ATOM 4425 N N . GLY A 1 564 ? 22.156 -16.305 -6.399 1.00 77.56 564 GLY A N 1
ATOM 4426 C CA . GLY A 1 564 ? 22.869 -15.107 -5.927 1.00 77.56 564 GLY A CA 1
ATOM 4427 C C . GLY A 1 564 ? 23.658 -15.333 -4.633 1.00 77.56 564 GLY A C 1
ATOM 4428 O O . GLY A 1 564 ? 24.792 -14.868 -4.505 1.00 77.56 564 GLY A O 1
ATOM 4429 N N . ARG A 1 565 ? 23.128 -16.168 -3.729 1.00 82.19 565 ARG A N 1
ATOM 4430 C CA . ARG A 1 565 ? 23.805 -16.589 -2.495 1.00 82.19 565 ARG A CA 1
ATOM 4431 C C . ARG A 1 565 ? 25.030 -17.470 -2.755 1.00 82.19 565 ARG A C 1
ATOM 4433 O O . ARG A 1 565 ? 26.056 -17.236 -2.122 1.00 82.19 565 ARG A O 1
ATOM 4440 N N . MET A 1 566 ? 24.980 -18.423 -3.693 1.00 85.75 566 MET A N 1
ATOM 4441 C CA . MET A 1 566 ? 26.176 -19.183 -4.098 1.00 85.75 566 MET A CA 1
ATOM 4442 C C . MET A 1 566 ? 27.225 -18.287 -4.755 1.00 85.75 566 MET A C 1
ATOM 4444 O O . MET A 1 566 ? 28.398 -18.355 -4.394 1.00 85.75 566 MET A O 1
ATOM 4448 N N . ALA A 1 567 ? 26.805 -17.388 -5.648 1.00 83.94 567 ALA A N 1
ATOM 4449 C CA . ALA A 1 567 ? 27.718 -16.443 -6.285 1.00 83.94 567 ALA A CA 1
ATOM 4450 C C . ALA A 1 567 ? 28.415 -15.527 -5.254 1.00 83.94 567 ALA A C 1
ATOM 4452 O O . ALA A 1 567 ? 29.604 -15.223 -5.400 1.00 83.94 567 ALA A O 1
ATOM 4453 N N . PHE A 1 568 ? 27.709 -15.115 -4.194 1.00 86.88 568 PHE A N 1
ATOM 4454 C CA . PHE A 1 568 ? 28.278 -14.320 -3.103 1.00 86.88 568 PHE A CA 1
ATOM 4455 C C . PHE A 1 568 ? 29.298 -15.108 -2.277 1.00 86.88 568 PHE A C 1
ATOM 4457 O O . PHE A 1 568 ? 30.406 -14.621 -2.045 1.00 86.88 568 PHE A O 1
ATOM 4464 N N . ILE A 1 569 ? 28.965 -16.346 -1.898 1.00 88.62 569 ILE A N 1
ATOM 4465 C CA . ILE A 1 569 ? 29.872 -17.247 -1.171 1.00 88.62 569 ILE A CA 1
ATOM 4466 C C . ILE A 1 569 ? 31.146 -17.505 -1.994 1.00 88.62 569 ILE A C 1
ATOM 4468 O O . ILE A 1 569 ? 32.250 -17.393 -1.463 1.00 88.62 569 ILE A O 1
ATOM 4472 N N . ASP A 1 570 ? 31.027 -17.768 -3.298 1.00 85.44 570 ASP A N 1
ATOM 4473 C CA . ASP A 1 570 ? 32.182 -17.989 -4.177 1.00 85.44 570 ASP A CA 1
ATOM 4474 C C . ASP A 1 570 ? 33.027 -16.721 -4.373 1.00 85.44 570 ASP A C 1
ATOM 4476 O O . ASP A 1 570 ? 34.233 -16.797 -4.622 1.00 85.44 570 ASP A O 1
ATOM 4480 N N . SER A 1 571 ? 32.419 -15.539 -4.257 1.00 84.44 571 SER A N 1
ATOM 4481 C CA . SER A 1 571 ? 33.134 -14.259 -4.301 1.00 84.44 571 SER A CA 1
ATOM 4482 C C . SER A 1 571 ? 33.902 -14.010 -3.000 1.00 84.44 571 SER A C 1
ATOM 4484 O O . SER A 1 571 ? 35.074 -13.643 -3.048 1.00 84.44 571 SER A O 1
ATOM 4486 N N . LEU A 1 572 ? 33.297 -14.294 -1.841 1.00 85.44 572 LEU A N 1
ATOM 4487 C CA . LEU A 1 572 ? 33.959 -14.226 -0.532 1.00 85.44 572 LEU A CA 1
ATOM 4488 C C . LEU A 1 572 ? 35.086 -15.259 -0.385 1.00 85.44 572 LEU A C 1
ATOM 4490 O O . LEU A 1 572 ? 36.120 -14.952 0.207 1.00 85.44 572 LEU A O 1
ATOM 4494 N N . LYS A 1 573 ? 34.919 -16.456 -0.961 1.00 85.31 573 LYS A N 1
ATOM 4495 C CA . LYS A 1 573 ? 35.970 -17.479 -1.030 1.00 85.31 573 LYS A CA 1
ATOM 4496 C C . LYS A 1 573 ? 37.143 -17.031 -1.901 1.00 85.31 573 LYS A C 1
ATOM 4498 O O . LYS A 1 573 ? 38.281 -17.163 -1.479 1.00 85.31 573 LYS A O 1
ATOM 4503 N N . ARG A 1 574 ? 36.879 -16.459 -3.085 1.00 85.31 574 ARG A N 1
ATOM 4504 C CA . ARG A 1 574 ? 37.927 -15.886 -3.957 1.00 85.31 574 ARG A CA 1
ATOM 4505 C C . ARG A 1 574 ? 38.684 -14.720 -3.310 1.00 85.31 574 ARG A C 1
ATOM 4507 O O . ARG A 1 574 ? 39.797 -14.432 -3.727 1.00 85.31 574 ARG A O 1
ATOM 4514 N N . ALA A 1 575 ? 38.081 -14.059 -2.322 1.00 81.38 575 ALA A N 1
ATOM 4515 C CA . ALA A 1 575 ? 38.676 -12.970 -1.550 1.00 81.38 575 ALA A CA 1
ATOM 4516 C C . ALA A 1 575 ? 39.316 -13.423 -0.215 1.00 81.38 575 ALA A C 1
ATOM 4518 O O . ALA A 1 575 ? 39.606 -12.572 0.630 1.00 81.38 575 ALA A O 1
ATOM 4519 N N . ASP A 1 576 ? 39.483 -14.735 0.005 1.00 82.44 576 ASP A N 1
ATOM 4520 C CA . ASP A 1 576 ? 40.038 -15.349 1.224 1.00 82.44 576 ASP A CA 1
ATOM 4521 C C . ASP A 1 576 ? 39.329 -14.939 2.533 1.00 82.44 576 ASP A C 1
ATOM 4523 O O . ASP A 1 576 ? 39.926 -14.901 3.610 1.00 82.44 576 ASP A O 1
ATOM 4527 N N . LYS A 1 577 ? 38.026 -14.624 2.467 1.00 86.44 577 LYS A N 1
ATOM 4528 C CA . LYS A 1 577 ? 37.206 -14.268 3.645 1.00 86.44 577 LYS A CA 1
ATOM 4529 C C . LYS A 1 577 ? 36.456 -15.455 4.254 1.00 86.44 577 LYS A C 1
ATOM 4531 O O . LYS A 1 577 ? 35.922 -15.336 5.353 1.00 86.44 577 LYS A O 1
ATOM 4536 N N . ILE A 1 578 ? 36.451 -16.604 3.573 1.00 86.31 578 ILE A N 1
ATOM 4537 C CA . ILE A 1 578 ? 35.884 -17.868 4.063 1.00 86.31 578 ILE A CA 1
ATOM 4538 C C . ILE A 1 578 ? 36.996 -18.926 4.118 1.00 86.31 578 ILE A C 1
ATOM 4540 O O . ILE A 1 578 ? 37.562 -19.253 3.075 1.00 86.31 578 ILE A O 1
ATOM 4544 N N . PRO A 1 579 ? 37.286 -19.508 5.295 1.00 85.75 579 PRO A N 1
ATOM 4545 C CA . PRO A 1 579 ? 38.197 -20.642 5.421 1.00 85.75 579 PRO A CA 1
ATOM 4546 C C . PRO A 1 579 ? 37.775 -21.850 4.564 1.00 85.75 579 PRO A C 1
ATOM 4548 O O . PRO A 1 579 ? 36.612 -22.265 4.571 1.00 85.75 579 PRO A O 1
ATOM 4551 N N . SER A 1 580 ? 38.730 -22.464 3.855 1.00 81.88 580 SER A N 1
ATOM 4552 C CA . SER A 1 580 ? 38.471 -23.579 2.925 1.00 81.88 580 SER A CA 1
ATOM 4553 C C . SER A 1 580 ? 37.807 -24.799 3.576 1.00 81.88 580 SER A C 1
ATOM 4555 O O . SER A 1 580 ? 37.017 -25.480 2.923 1.00 81.88 580 SER A O 1
ATOM 4557 N N . ASN A 1 581 ? 38.085 -25.052 4.859 1.00 84.25 581 ASN A N 1
ATOM 4558 C CA . ASN A 1 581 ? 37.487 -26.134 5.649 1.00 84.25 581 ASN A CA 1
ATOM 4559 C C . ASN A 1 581 ? 35.989 -25.910 5.940 1.00 84.25 581 ASN A C 1
ATOM 4561 O O . ASN A 1 581 ? 35.203 -26.856 5.897 1.00 84.25 581 ASN A O 1
ATOM 4565 N N . LEU A 1 582 ? 35.567 -24.670 6.203 1.00 84.50 582 LEU A N 1
ATOM 4566 C CA . LEU A 1 582 ? 34.157 -24.336 6.431 1.00 84.50 582 LEU A CA 1
ATOM 4567 C C . LEU A 1 582 ? 33.351 -24.435 5.132 1.00 84.50 582 LEU A C 1
ATOM 4569 O O . LEU A 1 582 ? 32.228 -24.935 5.138 1.00 84.50 582 LEU A O 1
ATOM 4573 N N . TYR A 1 583 ? 33.945 -24.037 4.004 1.00 86.88 583 TYR A N 1
ATOM 4574 C CA . TYR A 1 583 ? 33.316 -24.163 2.688 1.00 86.88 583 TYR A CA 1
ATOM 4575 C C . TYR A 1 583 ? 33.103 -25.630 2.272 1.00 86.88 583 TYR A C 1
ATOM 4577 O O . TYR A 1 583 ? 32.034 -25.976 1.769 1.00 86.88 583 TYR A O 1
ATOM 4585 N N . SER A 1 584 ? 34.083 -26.516 2.494 1.00 85.56 584 SER A N 1
ATOM 4586 C CA . SER A 1 584 ? 33.924 -27.945 2.183 1.00 85.56 584 SER A CA 1
ATOM 4587 C C . SER A 1 584 ? 32.883 -28.620 3.081 1.00 85.56 584 SER A C 1
ATOM 4589 O O . SER A 1 584 ? 32.051 -29.377 2.582 1.00 85.56 584 SER A O 1
ATOM 4591 N N . THR A 1 585 ? 32.877 -28.290 4.376 1.00 87.75 585 THR A N 1
ATOM 4592 C CA . THR A 1 585 ? 31.880 -28.784 5.344 1.00 87.75 585 THR A CA 1
ATOM 4593 C C . THR A 1 585 ? 30.464 -28.345 4.957 1.00 87.75 585 THR A C 1
ATOM 4595 O O . THR A 1 585 ? 29.528 -29.142 4.998 1.00 87.75 585 THR A O 1
ATOM 4598 N N . TYR A 1 586 ? 30.305 -27.098 4.500 1.00 89.19 586 TYR A N 1
ATOM 4599 C CA . TYR A 1 586 ? 29.032 -26.573 4.003 1.00 89.19 586 TYR A CA 1
ATOM 4600 C C . TYR A 1 586 ? 28.491 -27.365 2.804 1.00 89.19 586 TYR A C 1
ATOM 4602 O O . TYR A 1 586 ? 27.325 -27.764 2.808 1.00 89.19 586 TYR A O 1
ATOM 4610 N N . LEU A 1 587 ? 29.327 -27.633 1.794 1.00 86.25 587 LEU A N 1
ATOM 4611 C CA . LEU A 1 587 ? 28.911 -28.400 0.615 1.00 86.25 587 LEU A CA 1
ATOM 4612 C C . LEU A 1 587 ? 28.488 -29.826 0.987 1.00 86.25 587 LEU A C 1
ATOM 4614 O O . LEU A 1 587 ? 27.444 -30.288 0.527 1.00 86.25 587 LEU A O 1
ATOM 4618 N N . GLN A 1 588 ? 29.241 -30.498 1.863 1.00 85.94 588 GLN A N 1
ATOM 4619 C CA . GLN A 1 588 ? 28.894 -31.835 2.358 1.00 85.94 588 GLN A CA 1
ATOM 4620 C C . GLN A 1 588 ? 27.540 -31.843 3.086 1.00 85.94 588 GLN A C 1
ATOM 4622 O O . GLN A 1 588 ? 26.698 -32.697 2.807 1.00 85.94 588 GLN A O 1
ATOM 4627 N N . ALA A 1 589 ? 27.281 -30.854 3.949 1.00 83.88 589 ALA A N 1
ATOM 4628 C CA . ALA A 1 589 ? 26.001 -30.721 4.644 1.00 83.88 589 ALA A CA 1
ATOM 4629 C C . ALA A 1 589 ? 24.828 -30.447 3.681 1.00 83.88 589 ALA A C 1
ATOM 4631 O O . ALA A 1 589 ? 23.732 -30.973 3.874 1.00 83.88 589 ALA A O 1
ATOM 4632 N N . CYS A 1 590 ? 25.052 -29.673 2.615 1.00 84.06 590 CYS A N 1
ATOM 4633 C CA . CYS A 1 590 ? 24.049 -29.422 1.575 1.00 84.06 590 CYS A CA 1
ATOM 4634 C C . CYS A 1 590 ? 23.715 -30.684 0.760 1.00 84.06 590 CYS A C 1
ATOM 4636 O O . CYS A 1 590 ? 22.549 -30.921 0.437 1.00 84.06 590 CYS A O 1
ATOM 4638 N N . HIS A 1 591 ? 24.718 -31.517 0.457 1.00 79.31 591 HIS A N 1
ATOM 4639 C CA . HIS A 1 591 ? 24.516 -32.813 -0.195 1.00 79.31 591 HIS A CA 1
ATOM 4640 C C . HIS A 1 591 ? 23.717 -33.781 0.690 1.00 79.31 591 HIS A C 1
ATOM 4642 O O . HIS A 1 591 ? 22.728 -34.343 0.221 1.00 79.31 591 HIS A O 1
ATOM 4648 N N . ALA A 1 592 ? 24.051 -33.882 1.980 1.00 82.44 592 ALA A N 1
ATOM 4649 C CA . ALA A 1 592 ? 23.306 -34.706 2.935 1.00 82.44 592 ALA A CA 1
ATOM 4650 C C . ALA A 1 592 ? 21.836 -34.261 3.093 1.00 82.44 592 ALA A C 1
ATOM 4652 O O . ALA A 1 592 ? 20.941 -35.084 3.273 1.00 82.44 592 ALA A O 1
ATOM 4653 N N . MET A 1 593 ? 21.556 -32.956 2.990 1.00 76.06 593 MET A N 1
ATOM 4654 C CA . MET A 1 593 ? 20.191 -32.421 3.070 1.00 76.06 593 MET A CA 1
ATOM 4655 C C . MET A 1 593 ? 19.344 -32.783 1.840 1.00 76.06 593 MET A C 1
ATOM 4657 O O . MET A 1 593 ? 18.155 -33.064 1.971 1.00 76.06 593 MET A O 1
ATOM 4661 N N . LYS A 1 594 ? 19.965 -32.834 0.653 1.00 74.50 594 LYS A N 1
ATOM 4662 C CA . LYS A 1 594 ? 19.327 -33.319 -0.581 1.00 74.50 594 LYS A CA 1
ATOM 4663 C C . LYS A 1 594 ? 18.972 -34.806 -0.484 1.00 74.50 594 LYS A C 1
ATOM 4665 O O . LYS A 1 594 ? 17.913 -35.203 -0.955 1.00 74.50 594 LYS A O 1
ATOM 4670 N N . GLU A 1 595 ? 19.838 -35.609 0.131 1.00 73.69 595 GLU A N 1
ATOM 4671 C CA . GLU A 1 595 ? 19.596 -37.040 0.355 1.00 73.69 595 GLU A CA 1
ATOM 4672 C C . GLU A 1 595 ? 18.481 -37.285 1.384 1.00 73.69 595 GLU A C 1
ATOM 4674 O O . GLU A 1 595 ? 17.631 -38.141 1.150 1.00 73.69 595 GLU A O 1
ATOM 4679 N N . LYS A 1 596 ? 18.411 -36.485 2.460 1.00 70.19 596 LYS A N 1
ATOM 4680 C CA . LYS A 1 596 ? 17.312 -36.548 3.444 1.00 70.19 596 LYS A CA 1
ATOM 4681 C C . LYS A 1 596 ? 15.947 -36.181 2.855 1.00 70.19 596 LYS A C 1
ATOM 4683 O O . LYS A 1 596 ? 14.981 -36.890 3.103 1.00 70.19 596 LYS A O 1
ATOM 4688 N N . MET A 1 597 ? 15.864 -35.131 2.031 1.00 57.94 597 MET A N 1
ATOM 4689 C CA . MET A 1 597 ? 14.600 -34.734 1.383 1.00 57.94 597 MET A CA 1
ATOM 4690 C C . MET A 1 597 ? 14.042 -35.824 0.454 1.00 57.94 597 MET A C 1
ATOM 4692 O O . MET A 1 597 ? 12.835 -35.996 0.365 1.00 57.94 597 MET A O 1
ATOM 4696 N N . LEU A 1 598 ? 14.918 -36.588 -0.210 1.00 56.19 598 LEU A N 1
ATOM 4697 C CA . LEU A 1 598 ? 14.520 -37.715 -1.062 1.00 56.19 598 LEU A CA 1
ATOM 4698 C C . LEU A 1 598 ? 14.074 -38.953 -0.261 1.00 56.19 598 LEU A C 1
ATOM 4700 O O . LEU A 1 598 ? 13.462 -39.851 -0.833 1.00 56.19 598 LEU A O 1
ATOM 4704 N N . GLN A 1 599 ? 14.388 -39.019 1.038 1.00 50.31 599 GLN A N 1
ATOM 4705 C CA . GLN A 1 599 ? 13.964 -40.097 1.937 1.00 50.31 599 GLN A CA 1
ATOM 4706 C C . GLN A 1 599 ? 12.656 -39.760 2.681 1.00 50.31 599 GLN A C 1
ATOM 4708 O O . GLN A 1 599 ? 11.827 -40.657 2.852 1.00 50.31 599 GLN A O 1
ATOM 4713 N N . ASP A 1 600 ? 12.426 -38.492 3.047 1.00 43.09 600 ASP A N 1
ATOM 4714 C CA . ASP A 1 600 ? 11.216 -38.039 3.766 1.00 43.09 600 ASP A CA 1
ATOM 4715 C C . ASP A 1 600 ? 9.937 -38.015 2.904 1.00 43.09 600 ASP A C 1
ATOM 4717 O O . ASP A 1 600 ? 8.849 -38.227 3.435 1.00 43.09 600 ASP A O 1
ATOM 4721 N N . ASP A 1 601 ? 10.034 -37.900 1.571 1.00 42.66 601 ASP A N 1
ATOM 4722 C CA . ASP A 1 601 ? 8.870 -38.005 0.662 1.00 42.66 601 ASP A CA 1
ATOM 4723 C C . ASP A 1 601 ? 8.205 -39.404 0.670 1.00 42.66 601 ASP A C 1
ATOM 4725 O O . ASP A 1 601 ? 7.154 -39.607 0.062 1.00 42.66 601 ASP A O 1
ATOM 4729 N N . SER A 1 602 ? 8.791 -40.386 1.369 1.00 41.81 602 SER A N 1
ATOM 4730 C CA . SER A 1 602 ? 8.245 -41.743 1.489 1.00 41.81 602 SER A CA 1
ATOM 4731 C C . SER A 1 602 ? 7.610 -42.075 2.845 1.00 41.81 602 SER A C 1
ATOM 4733 O O . SER A 1 602 ? 6.990 -43.135 2.965 1.00 41.81 602 SER A O 1
ATOM 4735 N N . LYS A 1 603 ? 7.706 -41.204 3.863 1.00 42.69 603 LYS A N 1
ATOM 4736 C CA . LYS A 1 603 ? 7.088 -41.435 5.182 1.00 42.69 603 LYS A CA 1
ATOM 4737 C C . LYS A 1 603 ? 6.766 -40.127 5.915 1.00 42.69 603 LYS A C 1
ATOM 4739 O O . LYS A 1 603 ? 7.660 -39.514 6.481 1.00 42.69 603 LYS A O 1
ATOM 4744 N N . GLY A 1 604 ? 5.476 -39.805 6.042 1.00 30.77 604 GLY A N 1
ATOM 4745 C CA . GLY A 1 604 ? 4.989 -38.932 7.116 1.00 30.77 604 GLY A CA 1
ATOM 4746 C C . GLY A 1 604 ? 3.758 -38.097 6.771 1.00 30.77 604 GLY A C 1
ATOM 4747 O O . GLY A 1 604 ? 3.889 -36.948 6.367 1.00 30.77 604 GLY A O 1
ATOM 4748 N N . GLU A 1 605 ? 2.558 -38.632 7.012 1.00 34.62 605 GLU A N 1
ATOM 4749 C CA . GLU A 1 605 ? 1.410 -37.777 7.343 1.00 34.62 605 GLU A CA 1
ATOM 4750 C C . GLU A 1 605 ? 1.665 -37.120 8.712 1.00 34.62 605 GLU A C 1
ATOM 4752 O O . GLU A 1 605 ? 1.963 -37.844 9.669 1.00 34.62 605 GLU A O 1
ATOM 4757 N N . PRO A 1 606 ? 1.524 -35.792 8.872 1.00 36.47 606 PRO A N 1
ATOM 4758 C CA . PRO A 1 606 ? 1.473 -35.186 10.188 1.00 36.47 606 PRO A CA 1
ATOM 4759 C C . PRO A 1 606 ? 0.015 -35.102 10.657 1.00 36.47 606 PRO A C 1
ATOM 4761 O O . PRO A 1 606 ? -0.856 -34.498 10.031 1.00 36.47 606 PRO A O 1
ATOM 4764 N N . SER A 1 607 ? -0.247 -35.714 11.804 1.00 38.78 607 SER A N 1
ATOM 4765 C CA . SER A 1 607 ? -1.466 -35.559 12.588 1.00 38.78 607 SER A CA 1
ATOM 4766 C C . SER A 1 607 ? -1.641 -34.102 13.045 1.00 38.78 607 SER A C 1
ATOM 4768 O O . SER A 1 607 ? -0.913 -33.643 13.924 1.00 38.78 607 SER A O 1
ATOM 4770 N N . HIS A 1 608 ? -2.622 -33.385 12.494 1.00 41.16 608 HIS A N 1
ATOM 4771 C CA . HIS A 1 608 ? -3.094 -32.104 13.032 1.00 41.16 608 HIS A CA 1
ATOM 4772 C C . HIS A 1 608 ? -4.346 -32.312 13.900 1.00 41.16 608 HIS A C 1
ATOM 4774 O O . HIS A 1 608 ? -5.258 -33.056 13.533 1.00 41.16 608 HIS A O 1
ATOM 4780 N N . SER A 1 609 ? -4.402 -31.639 15.048 1.00 43.56 609 SER A N 1
ATOM 4781 C CA . SER A 1 609 ? -5.568 -31.550 15.931 1.00 43.56 609 SER A CA 1
ATOM 4782 C C . SER A 1 609 ? -6.736 -30.848 15.215 1.00 43.56 609 SER A C 1
ATOM 4784 O O . SER A 1 609 ? -6.694 -29.653 14.943 1.00 43.56 609 SER A O 1
ATOM 4786 N N . LYS A 1 610 ? -7.793 -31.599 14.876 1.00 52.16 610 LYS A N 1
ATOM 4787 C CA . LYS A 1 610 ? -8.956 -31.131 14.087 1.00 52.16 610 LYS A CA 1
ATOM 4788 C C . LYS A 1 610 ? -9.970 -30.277 14.872 1.00 52.16 610 LYS A C 1
ATOM 4790 O O . LYS A 1 610 ? -10.812 -29.623 14.268 1.00 52.16 610 LYS A O 1
ATOM 4795 N N . GLU A 1 611 ? -9.902 -30.260 16.201 1.00 63.84 611 GLU A N 1
ATOM 4796 C CA . GLU A 1 611 ? -10.946 -29.679 17.063 1.00 63.84 611 GLU A CA 1
ATOM 4797 C C . GLU A 1 611 ? -11.149 -28.147 16.965 1.00 63.84 611 GLU A C 1
ATOM 4799 O O . GLU A 1 611 ? -12.305 -27.726 16.887 1.00 63.84 611 GLU A O 1
ATOM 4804 N N . PRO A 1 612 ? -10.117 -27.277 16.916 1.00 67.38 612 PRO A N 1
ATOM 4805 C CA . PRO A 1 612 ? -10.333 -25.823 16.951 1.00 67.38 612 PRO A CA 1
ATOM 4806 C C . PRO A 1 612 ? -10.789 -25.229 15.602 1.00 67.38 612 PRO A C 1
ATOM 4808 O O . PRO A 1 612 ? -11.507 -24.229 15.577 1.00 67.38 612 PRO A O 1
ATOM 4811 N N . VAL A 1 613 ? -10.435 -25.854 14.471 1.00 75.62 613 VAL A N 1
ATOM 4812 C CA . VAL A 1 613 ? -10.862 -25.411 13.126 1.00 75.62 613 VAL A CA 1
ATOM 4813 C C . VAL A 1 613 ? -12.336 -25.746 12.869 1.00 75.62 613 VAL A C 1
ATOM 4815 O O . VAL A 1 613 ? -13.057 -24.937 12.284 1.00 75.62 613 VAL A O 1
ATOM 4818 N N . GLU A 1 614 ? -12.814 -26.901 13.341 1.00 80.75 614 GLU A N 1
ATOM 4819 C CA . GLU A 1 614 ? -14.235 -27.265 13.239 1.00 80.75 614 GLU A CA 1
ATOM 4820 C C . GLU A 1 614 ? -15.119 -26.361 14.116 1.00 80.75 614 GLU A C 1
ATOM 4822 O O . GLU A 1 614 ? -16.202 -25.963 13.687 1.00 80.75 614 GLU A O 1
ATOM 4827 N N . GLN A 1 615 ? -14.636 -25.940 15.293 1.00 78.44 615 GLN A N 1
ATOM 4828 C CA . GLN A 1 615 ? -15.318 -24.926 16.108 1.00 78.44 615 GLN A CA 1
ATOM 4829 C C . GLN A 1 615 ? -15.418 -23.582 15.374 1.00 78.44 615 GLN A C 1
ATOM 4831 O O . GLN A 1 615 ? -16.497 -23.002 15.306 1.00 78.44 615 GLN A O 1
ATOM 4836 N N . LEU A 1 616 ? -14.330 -23.105 14.757 1.00 84.81 616 LEU A N 1
ATOM 4837 C CA . LEU A 1 616 ? -14.358 -21.880 13.950 1.00 84.81 616 LEU A CA 1
ATOM 4838 C C . LEU A 1 616 ? -15.362 -21.980 12.788 1.00 84.81 616 LEU A C 1
ATOM 4840 O O . LEU A 1 616 ? -16.103 -21.037 12.516 1.00 84.81 616 LEU A O 1
ATOM 4844 N N . LYS A 1 617 ? -15.425 -23.132 12.117 1.00 86.50 617 LYS A N 1
ATOM 4845 C CA . LYS A 1 617 ? -16.386 -23.392 11.039 1.00 86.50 617 LYS A CA 1
ATOM 4846 C C . LYS A 1 617 ? -17.839 -23.355 11.521 1.00 86.50 617 LYS A C 1
ATOM 4848 O O . LYS A 1 617 ? -18.689 -22.842 10.794 1.00 86.50 617 LYS A O 1
ATOM 4853 N N . ALA A 1 618 ? -18.124 -23.859 12.723 1.00 86.00 618 ALA A N 1
ATOM 4854 C CA . ALA A 1 618 ? -19.455 -23.791 13.325 1.00 86.00 618 ALA A CA 1
ATOM 4855 C C . ALA A 1 618 ? -19.873 -22.340 13.623 1.00 86.00 618 ALA A C 1
ATOM 4857 O O . ALA A 1 618 ? -20.960 -21.925 13.225 1.00 86.00 618 ALA A O 1
ATOM 4858 N N . GLU A 1 619 ? -18.986 -21.540 14.220 1.00 85.50 619 GLU A N 1
ATOM 4859 C CA . GLU A 1 619 ? -19.260 -20.126 14.533 1.00 85.50 619 GLU A CA 1
ATOM 4860 C C . GLU A 1 619 ? -19.450 -19.275 13.266 1.00 85.50 619 GLU A C 1
ATOM 4862 O O . GLU A 1 619 ? -20.309 -18.391 13.221 1.00 85.50 619 GLU A O 1
ATOM 4867 N N . LEU A 1 620 ? -18.694 -19.574 12.201 1.00 87.31 620 LEU A N 1
ATOM 4868 C CA . LEU A 1 620 ? -18.867 -18.964 10.878 1.00 87.31 620 LEU A CA 1
ATOM 4869 C C . LEU A 1 620 ? -20.206 -19.350 10.229 1.00 87.31 620 LEU A C 1
ATOM 4871 O O . LEU A 1 620 ? -20.814 -18.531 9.539 1.00 87.31 620 LEU A O 1
ATOM 4875 N N . ALA A 1 621 ? -20.685 -20.577 10.448 1.00 86.38 621 ALA A N 1
ATOM 4876 C CA . ALA A 1 621 ? -22.003 -20.998 9.982 1.00 86.38 621 ALA A CA 1
ATOM 4877 C C . ALA A 1 621 ? -23.135 -20.292 10.750 1.00 86.38 621 ALA A C 1
ATOM 4879 O O . ALA A 1 621 ? -24.118 -19.901 10.120 1.00 86.38 621 ALA A O 1
ATOM 4880 N N . GLY A 1 622 ? -22.971 -20.077 12.061 1.00 83.44 622 GLY A N 1
ATOM 4881 C CA . GLY A 1 622 ? -23.888 -19.276 12.882 1.00 83.44 622 GLY A CA 1
ATOM 4882 C C . GLY A 1 622 ? -23.922 -17.802 12.467 1.00 83.44 622 GLY A C 1
ATOM 4883 O O . GLY A 1 622 ? -24.988 -17.213 12.326 1.00 83.44 622 GLY A O 1
ATOM 4884 N N . LEU A 1 623 ? -22.770 -17.214 12.131 1.00 84.56 623 LEU A N 1
ATOM 4885 C CA . LEU A 1 623 ? -22.719 -15.855 11.583 1.00 84.56 623 LEU A CA 1
ATOM 4886 C C . LEU A 1 623 ? -23.528 -15.728 10.280 1.00 84.56 623 LEU A C 1
ATOM 4888 O O . LEU A 1 623 ? -24.227 -14.738 10.072 1.00 84.56 623 LEU A O 1
ATOM 4892 N N . ARG A 1 624 ? -23.479 -16.743 9.408 1.00 86.06 624 ARG A N 1
ATOM 4893 C CA . ARG A 1 624 ? -24.235 -16.743 8.147 1.00 86.06 624 ARG A CA 1
ATOM 4894 C C . ARG A 1 624 ? -25.748 -16.707 8.367 1.00 86.06 624 ARG A C 1
ATOM 4896 O O . ARG A 1 624 ? -26.436 -16.076 7.571 1.00 86.06 624 ARG A O 1
ATOM 4903 N N . THR A 1 625 ? -26.273 -17.381 9.393 1.00 83.88 625 THR A N 1
ATOM 4904 C CA . THR A 1 625 ? -27.720 -17.368 9.673 1.00 83.88 625 THR A CA 1
ATOM 4905 C C . THR A 1 625 ? -28.180 -16.003 10.175 1.00 83.88 625 THR A C 1
ATOM 4907 O O . THR A 1 625 ? -29.192 -15.509 9.688 1.00 83.88 625 THR A O 1
ATOM 4910 N N . LEU A 1 626 ? -27.391 -15.356 11.040 1.00 82.19 626 LEU A N 1
ATOM 4911 C CA . LEU A 1 626 ? -27.688 -14.018 11.570 1.00 82.19 626 LEU A CA 1
ATOM 4912 C C . LEU A 1 626 ? -27.702 -12.941 10.472 1.00 82.19 626 LEU A C 1
ATOM 4914 O O . LEU A 1 626 ? -28.537 -12.048 10.479 1.00 82.19 626 LEU A O 1
ATOM 4918 N N . VAL A 1 627 ? -26.799 -13.035 9.487 1.00 80.00 627 VAL A N 1
ATOM 4919 C CA . VAL A 1 627 ? -26.696 -12.053 8.386 1.00 80.00 627 VAL A CA 1
ATOM 4920 C C . VAL A 1 627 ? -27.903 -12.084 7.437 1.00 80.00 627 VAL A C 1
ATOM 4922 O O . VAL A 1 627 ? -28.191 -11.094 6.762 1.00 80.00 627 VAL A O 1
ATOM 4925 N N . VAL A 1 628 ? -28.606 -13.215 7.353 1.00 79.06 628 VAL A N 1
ATOM 4926 C CA . VAL A 1 628 ? -29.779 -13.365 6.481 1.00 79.06 628 VAL A CA 1
ATOM 4927 C C . VAL A 1 628 ? -31.024 -12.704 7.083 1.00 79.06 628 VAL A C 1
ATOM 4929 O O . VAL A 1 628 ? -31.851 -12.191 6.328 1.00 79.06 628 VAL A O 1
ATOM 4932 N N . ASP A 1 629 ? -31.151 -12.675 8.412 1.00 77.56 629 ASP A N 1
ATOM 4933 C CA . ASP A 1 629 ? -32.308 -12.104 9.105 1.00 77.56 629 ASP A CA 1
ATOM 4934 C C . ASP A 1 629 ? -32.104 -10.610 9.406 1.00 77.56 629 ASP A C 1
ATOM 4936 O O . ASP A 1 629 ? -31.154 -10.220 10.080 1.00 77.56 629 ASP A O 1
ATOM 4940 N N . GLN A 1 630 ? -33.007 -9.749 8.916 1.00 67.00 630 GLN A N 1
ATOM 4941 C CA . GLN A 1 630 ? -32.923 -8.299 9.117 1.00 67.00 630 GLN A CA 1
ATOM 4942 C C . GLN A 1 630 ? -33.118 -7.860 10.577 1.00 67.00 630 GLN A C 1
ATOM 4944 O O . GLN A 1 630 ? -32.624 -6.804 10.969 1.00 67.00 630 GLN A O 1
ATOM 4949 N N . ALA A 1 631 ? -33.792 -8.669 11.396 1.00 66.88 631 ALA A N 1
ATOM 4950 C CA . ALA A 1 631 ? -34.052 -8.336 12.794 1.00 66.88 631 ALA A CA 1
ATOM 4951 C C . ALA A 1 631 ? -32.831 -8.549 13.711 1.00 66.88 631 ALA A C 1
ATOM 4953 O O . ALA A 1 631 ? -32.752 -7.932 14.767 1.00 66.88 631 ALA A O 1
ATOM 4954 N N . GLN A 1 632 ? -31.864 -9.380 13.306 1.00 72.44 632 GLN A N 1
ATOM 4955 C CA . GLN A 1 632 ? -30.765 -9.851 14.166 1.00 72.44 632 GLN A CA 1
ATOM 4956 C C . GLN A 1 632 ? -29.427 -9.123 13.924 1.00 72.44 632 GLN A C 1
ATOM 4958 O O . GLN A 1 632 ? -28.363 -9.580 14.341 1.00 72.44 632 GLN A O 1
ATOM 4963 N N . TRP A 1 633 ? -29.445 -7.964 13.254 1.00 75.69 633 TRP A N 1
ATOM 4964 C CA . TRP A 1 633 ? -28.224 -7.236 12.863 1.00 75.69 633 TRP A CA 1
ATOM 4965 C C . TRP A 1 633 ? -27.435 -6.704 14.057 1.00 75.69 633 TRP A C 1
ATOM 4967 O O . TRP A 1 633 ? -26.219 -6.538 13.955 1.00 75.69 633 TRP A O 1
ATOM 4977 N N . GLU A 1 634 ? -28.106 -6.466 15.183 1.00 73.50 634 GLU A N 1
ATOM 4978 C CA . GLU A 1 634 ? -27.482 -6.012 16.429 1.00 73.50 634 GLU A CA 1
ATOM 4979 C C . GLU A 1 634 ? -26.612 -7.096 17.087 1.00 73.50 634 GLU A C 1
ATOM 4981 O O . GLU A 1 634 ? -25.648 -6.768 17.775 1.00 73.50 634 GLU A O 1
ATOM 4986 N N . GLU A 1 635 ? -26.873 -8.378 16.812 1.00 76.44 635 GLU A N 1
ATOM 4987 C CA . GLU A 1 635 ? -26.108 -9.511 17.357 1.00 76.44 635 GLU A CA 1
ATOM 4988 C C . GLU A 1 635 ? -24.864 -9.851 16.513 1.00 76.44 635 GLU A C 1
ATOM 4990 O O . GLU A 1 635 ? -23.927 -10.507 16.977 1.00 76.44 635 GLU A O 1
ATOM 4995 N N . VAL A 1 636 ? -24.802 -9.355 15.272 1.00 79.62 636 VAL A N 1
ATOM 4996 C CA . VAL A 1 636 ? -23.698 -9.611 14.332 1.00 79.62 636 VAL A CA 1
ATOM 4997 C C . VAL A 1 636 ? -22.327 -9.171 14.882 1.00 79.62 636 VAL A C 1
ATOM 4999 O O . VAL A 1 636 ? -21.383 -9.958 14.775 1.00 79.62 636 VAL A O 1
ATOM 5002 N N . PRO A 1 637 ? -22.149 -7.980 15.497 1.00 80.38 637 PRO A N 1
ATOM 5003 C CA . PRO A 1 637 ? -20.871 -7.588 16.097 1.00 80.38 637 PRO A CA 1
ATOM 5004 C C . PRO A 1 637 ? -20.412 -8.524 17.223 1.00 80.38 637 PRO A C 1
ATOM 5006 O O . PRO A 1 637 ? -19.219 -8.820 17.315 1.00 80.38 637 PRO A O 1
ATOM 5009 N N . ALA A 1 638 ? -21.344 -9.022 18.045 1.00 75.12 638 ALA A N 1
ATOM 5010 C CA . ALA A 1 638 ? -21.038 -9.955 19.127 1.00 75.12 638 ALA A CA 1
ATOM 5011 C C . ALA A 1 638 ? -20.538 -11.296 18.569 1.00 75.12 638 ALA A C 1
ATOM 5013 O O . ALA A 1 638 ? -19.479 -11.779 18.973 1.00 75.12 638 ALA A O 1
ATOM 5014 N N . GLN A 1 639 ? -21.218 -11.839 17.553 1.00 80.25 639 GLN A N 1
ATOM 5015 C CA . GLN A 1 639 ? -20.778 -13.068 16.887 1.00 80.25 639 GLN A CA 1
ATOM 5016 C C . GLN A 1 639 ? -19.430 -12.889 16.165 1.00 80.25 639 GLN A C 1
ATOM 5018 O O . GLN A 1 639 ? -18.594 -13.794 16.167 1.00 80.25 639 GLN A O 1
ATOM 5023 N N . ILE A 1 640 ? -19.156 -11.711 15.590 1.00 83.56 640 ILE A N 1
ATOM 5024 C CA . ILE A 1 640 ? -17.850 -11.393 14.986 1.00 83.56 640 ILE A CA 1
ATOM 5025 C C . ILE A 1 640 ? -16.732 -11.376 16.040 1.00 83.56 640 ILE A C 1
ATOM 5027 O O . ILE A 1 640 ? -15.626 -11.837 15.750 1.00 83.56 640 ILE A O 1
ATOM 5031 N N . ALA A 1 641 ? -16.998 -10.900 17.260 1.00 77.88 641 ALA A N 1
ATOM 5032 C CA . ALA A 1 641 ? -16.030 -10.951 18.355 1.00 77.88 641 ALA A CA 1
ATOM 5033 C C . ALA A 1 641 ? -15.713 -12.400 18.772 1.00 77.88 641 ALA A C 1
ATOM 5035 O O . ALA A 1 641 ? -14.543 -12.739 18.954 1.00 77.88 641 ALA A O 1
ATOM 5036 N N . VAL A 1 642 ? -16.725 -13.276 18.827 1.00 78.19 642 VAL A N 1
ATOM 5037 C CA . VAL A 1 642 ? -16.538 -14.718 19.085 1.00 78.19 642 VAL A CA 1
ATOM 5038 C C . VAL A 1 642 ? -15.690 -15.368 17.989 1.00 78.19 642 VAL A C 1
ATOM 5040 O O . VAL A 1 642 ? -14.738 -16.093 18.284 1.00 78.19 642 VAL A O 1
ATOM 5043 N N . VAL A 1 643 ? -15.981 -15.071 16.718 1.00 83.81 643 VAL A N 1
ATOM 5044 C CA . VAL A 1 643 ? -15.198 -15.560 15.572 1.00 83.81 643 VAL A CA 1
ATOM 5045 C C . VAL A 1 643 ? -13.748 -15.058 15.632 1.00 83.81 643 VAL A C 1
ATOM 5047 O O . VAL A 1 643 ? -12.835 -15.844 15.387 1.00 83.81 643 VAL A O 1
ATOM 5050 N N . SER A 1 644 ? -13.521 -13.794 16.007 1.00 84.12 644 SER A N 1
ATOM 5051 C CA . SER A 1 644 ? -12.187 -13.194 16.186 1.00 84.12 644 SER A CA 1
ATOM 5052 C C . SER A 1 644 ? -11.368 -13.892 17.280 1.00 84.12 644 SER A C 1
ATOM 5054 O O . SER A 1 644 ? -10.205 -14.248 17.070 1.00 84.12 644 SER A O 1
ATOM 5056 N N . ASP A 1 645 ? -11.980 -14.174 18.432 1.00 77.31 645 ASP A N 1
ATOM 5057 C CA . ASP A 1 645 ? -11.314 -14.880 19.531 1.00 77.31 645 ASP A CA 1
ATOM 5058 C C . ASP A 1 645 ? -10.975 -16.337 19.161 1.00 77.31 645 ASP A C 1
ATOM 5060 O O . ASP A 1 645 ? -9.871 -16.828 19.414 1.00 77.31 645 ASP A O 1
ATOM 5064 N N . ARG A 1 646 ? -11.889 -17.033 18.471 1.00 80.81 646 ARG A N 1
ATOM 5065 C CA . ARG A 1 646 ? -11.645 -18.392 17.957 1.00 80.81 646 ARG A CA 1
ATOM 5066 C C . ARG A 1 646 ? -10.549 -18.392 16.884 1.00 80.81 646 ARG A C 1
ATOM 5068 O O . ARG A 1 646 ? -9.698 -19.278 16.901 1.00 80.81 646 ARG A O 1
ATOM 5075 N N . LEU A 1 647 ? -10.523 -17.389 16.000 1.00 80.31 647 LEU A N 1
ATOM 5076 C CA . LEU A 1 647 ? -9.460 -17.185 15.007 1.00 80.31 647 LEU A CA 1
ATOM 5077 C C . LEU A 1 647 ? -8.094 -16.997 15.659 1.00 80.31 647 LEU A C 1
ATOM 5079 O O . LEU A 1 647 ? -7.135 -17.633 15.228 1.00 80.31 647 LEU A O 1
ATOM 5083 N N . ARG A 1 648 ? -8.011 -16.181 16.717 1.00 78.62 648 ARG A N 1
ATOM 5084 C CA . ARG A 1 648 ? -6.778 -15.998 17.496 1.00 78.62 648 ARG A CA 1
ATOM 5085 C C . ARG A 1 648 ? -6.268 -17.332 18.047 1.00 78.62 648 ARG A C 1
ATOM 5087 O O . ARG A 1 648 ? -5.090 -17.635 17.907 1.00 78.62 648 ARG A O 1
ATOM 5094 N N . ARG A 1 649 ? -7.163 -18.167 18.585 1.00 74.81 649 ARG A N 1
ATOM 5095 C CA . ARG A 1 649 ? -6.814 -19.492 19.126 1.00 74.81 649 ARG A CA 1
ATOM 5096 C C . ARG A 1 649 ? -6.386 -20.503 18.052 1.00 74.81 649 ARG A C 1
ATOM 5098 O O . ARG A 1 649 ? -5.526 -21.334 18.323 1.00 74.81 649 ARG A O 1
ATOM 5105 N N . VAL A 1 650 ? -6.941 -20.429 16.838 1.00 74.50 650 VAL A N 1
ATOM 5106 C CA . VAL A 1 650 ? -6.577 -21.305 15.702 1.00 74.50 650 VAL A CA 1
ATOM 5107 C C . VAL A 1 650 ? -5.251 -20.901 15.053 1.00 74.50 650 VAL A C 1
ATOM 5109 O O . VAL A 1 650 ? -4.471 -21.769 14.670 1.00 74.50 650 VAL A O 1
ATOM 5112 N N . LEU A 1 651 ? -4.988 -19.598 14.932 1.00 69.94 651 LEU A N 1
ATOM 5113 C CA . LEU A 1 651 ? -3.728 -19.065 14.398 1.00 69.94 651 LEU A CA 1
ATOM 5114 C C . LEU A 1 651 ? -2.551 -19.245 15.380 1.00 69.94 651 LEU A C 1
ATOM 5116 O O . LEU A 1 651 ? -1.408 -18.985 15.013 1.00 69.94 651 LEU A O 1
ATOM 5120 N N . GLY A 1 652 ? -2.837 -19.744 16.590 1.00 56.56 652 GLY A N 1
ATOM 5121 C CA . GLY A 1 652 ? -1.894 -19.931 17.684 1.00 56.56 652 GLY A CA 1
ATOM 5122 C C . GLY A 1 652 ? -1.566 -18.610 18.376 1.00 56.56 652 GLY A C 1
ATOM 5123 O O . GLY A 1 652 ? -1.427 -17.571 17.729 1.00 56.56 652 GLY A O 1
ATOM 5124 N N . ASP A 1 653 ? -1.388 -18.650 19.699 1.00 42.75 653 ASP A N 1
ATOM 5125 C CA . ASP A 1 653 ? -0.659 -17.594 20.397 1.00 42.75 653 ASP A CA 1
ATOM 5126 C C . ASP A 1 653 ? 0.787 -17.651 19.897 1.00 42.75 653 ASP A C 1
ATOM 5128 O O . ASP A 1 653 ? 1.635 -18.336 20.472 1.00 42.75 653 ASP A O 1
ATOM 5132 N N . SER A 1 654 ? 1.094 -16.937 18.812 1.00 38.84 654 SER A N 1
ATOM 5133 C CA . SER A 1 654 ? 2.467 -16.555 18.497 1.00 38.84 654 SER A CA 1
ATOM 5134 C C . SER A 1 654 ? 2.901 -15.532 19.546 1.00 38.84 654 SER A C 1
ATOM 5136 O O . SER A 1 654 ? 3.029 -14.335 19.280 1.00 38.84 654 SER A O 1
ATOM 5138 N N . ARG A 1 655 ? 3.045 -16.000 20.783 1.00 38.16 655 ARG A N 1
ATOM 5139 C CA . ARG A 1 655 ? 3.716 -15.279 21.843 1.00 38.16 655 ARG A CA 1
ATOM 5140 C C . ARG A 1 655 ? 5.141 -15.065 21.320 1.00 38.16 655 ARG A C 1
ATOM 5142 O O . ARG A 1 655 ? 5.886 -16.019 21.144 1.00 38.16 655 ARG A O 1
ATOM 5149 N N . GLU A 1 656 ? 5.443 -13.806 21.007 1.00 35.28 656 GLU A N 1
ATOM 5150 C CA . GLU A 1 656 ? 6.783 -13.195 21.001 1.00 35.28 656 GLU A CA 1
ATOM 5151 C C . GLU A 1 656 ? 7.592 -13.062 19.690 1.00 35.28 656 GLU A C 1
ATOM 5153 O O . GLU A 1 656 ? 8.550 -12.294 19.703 1.00 35.28 656 GLU A O 1
ATOM 5158 N N . GLU A 1 657 ? 7.223 -13.638 18.535 1.00 35.22 657 GLU A N 1
ATOM 5159 C CA . GLU A 1 657 ? 8.1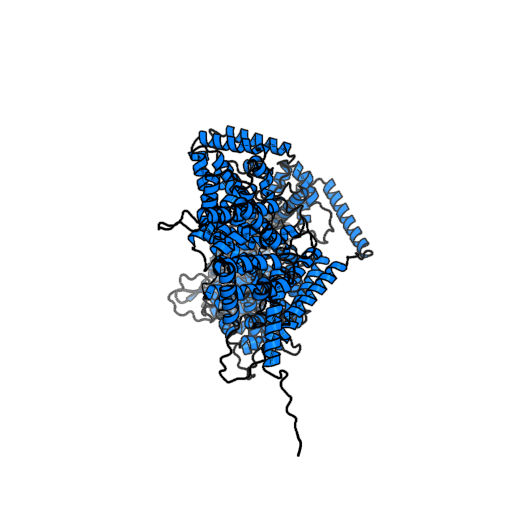41 -13.622 17.361 1.00 35.22 657 GLU A CA 1
ATOM 5160 C C . GLU A 1 657 ? 7.768 -12.716 16.162 1.00 35.22 657 GLU A C 1
ATOM 5162 O O . GLU A 1 657 ? 8.669 -12.304 15.431 1.00 35.22 657 GLU A O 1
ATOM 5167 N N . ASN A 1 658 ? 6.497 -12.335 15.956 1.00 33.22 658 ASN A N 1
ATOM 5168 C CA . ASN A 1 658 ? 6.063 -11.648 14.716 1.00 33.22 658 ASN A CA 1
ATOM 5169 C C . ASN A 1 658 ? 5.447 -10.242 14.886 1.00 33.22 658 ASN A C 1
ATOM 5171 O O . ASN A 1 658 ? 5.165 -9.577 13.892 1.00 33.22 658 ASN A O 1
ATOM 5175 N N . GLU A 1 659 ? 5.314 -9.731 16.111 1.00 38.03 659 GLU A N 1
ATOM 5176 C CA . GLU A 1 659 ? 4.789 -8.373 16.393 1.00 38.03 659 GLU A CA 1
ATOM 5177 C C . GLU A 1 659 ? 5.850 -7.258 16.197 1.00 38.03 659 GLU A C 1
ATOM 5179 O O . GLU A 1 659 ? 5.629 -6.098 16.526 1.00 38.03 659 GLU A O 1
ATOM 5184 N N . ALA A 1 660 ? 7.027 -7.594 15.651 1.00 35.69 660 ALA A N 1
ATOM 5185 C CA . ALA A 1 660 ? 8.155 -6.678 15.429 1.00 35.69 660 ALA A CA 1
ATOM 5186 C C . ALA A 1 660 ? 8.174 -6.031 14.028 1.00 35.69 660 ALA A C 1
ATOM 5188 O O . ALA A 1 660 ? 9.200 -5.501 13.592 1.00 35.69 660 ALA A O 1
ATOM 5189 N N . ALA A 1 661 ? 7.061 -6.093 13.299 1.00 39.22 661 ALA A N 1
ATOM 5190 C CA . ALA A 1 661 ? 6.875 -5.353 12.061 1.00 39.22 661 ALA A CA 1
ATOM 5191 C C . ALA A 1 661 ? 6.230 -3.996 12.421 1.00 39.22 661 ALA A C 1
ATOM 5193 O O . ALA A 1 661 ? 5.172 -4.000 13.050 1.00 39.22 661 ALA A O 1
ATOM 5194 N N . PRO A 1 662 ? 6.824 -2.832 12.075 1.00 43.22 662 PRO A N 1
ATOM 5195 C CA . PRO A 1 662 ? 6.187 -1.527 12.273 1.00 43.22 662 PRO A CA 1
ATOM 5196 C C . PRO A 1 662 ? 4.718 -1.576 11.832 1.00 43.22 662 PRO A C 1
ATOM 5198 O O . PRO A 1 662 ? 4.434 -2.188 10.801 1.00 43.22 662 PRO A O 1
ATOM 5201 N N . LEU A 1 663 ? 3.795 -0.911 12.542 1.00 44.22 663 LEU A N 1
ATOM 5202 C CA . LEU A 1 663 ? 2.356 -0.909 12.201 1.00 44.22 663 LEU A CA 1
ATOM 5203 C C . LEU A 1 663 ? 2.068 -0.570 10.722 1.00 44.22 663 LEU A C 1
ATOM 5205 O O . LEU A 1 663 ? 1.034 -0.987 10.195 1.00 44.22 663 LEU A O 1
ATOM 5209 N N . ASN A 1 664 ? 3.004 0.133 10.070 1.00 52.06 664 ASN A N 1
ATOM 5210 C CA . ASN A 1 664 ? 2.973 0.574 8.675 1.00 52.06 664 ASN A CA 1
ATOM 5211 C C . ASN A 1 664 ? 4.051 -0.073 7.787 1.00 52.06 664 ASN A C 1
ATOM 5213 O O . ASN A 1 664 ? 4.237 0.359 6.649 1.00 52.06 664 ASN A O 1
ATOM 5217 N N . SER A 1 665 ? 4.791 -1.062 8.293 1.00 58.56 665 SER A N 1
ATOM 5218 C CA . SER A 1 665 ? 5.753 -1.786 7.468 1.00 58.56 665 SER A CA 1
ATOM 5219 C C . SER A 1 665 ? 5.007 -2.505 6.356 1.00 58.56 665 SER A C 1
ATOM 5221 O O . SER A 1 665 ? 3.962 -3.122 6.601 1.00 58.56 665 SER A O 1
ATOM 5223 N N . PRO A 1 666 ? 5.483 -2.361 5.117 1.00 68.25 666 PRO A N 1
ATOM 5224 C CA . PRO A 1 666 ? 4.769 -2.929 4.012 1.00 68.25 666 PRO A CA 1
ATOM 5225 C C . PRO A 1 666 ? 4.799 -4.452 4.073 1.00 68.25 666 PRO A C 1
ATOM 5227 O O . PRO A 1 666 ? 5.813 -5.057 4.410 1.00 68.25 666 PRO A O 1
ATOM 5230 N N . ILE A 1 667 ? 3.669 -5.074 3.756 1.00 74.75 667 ILE A N 1
ATOM 5231 C CA . ILE A 1 667 ? 3.510 -6.523 3.832 1.00 74.75 667 ILE A CA 1
ATOM 5232 C C . ILE A 1 667 ? 4.255 -7.150 2.653 1.00 74.75 667 ILE A C 1
ATOM 5234 O O . ILE A 1 667 ? 3.861 -6.901 1.507 1.00 74.75 667 ILE A O 1
ATOM 5238 N N . PRO A 1 668 ? 5.288 -7.977 2.888 1.00 71.25 668 PRO A N 1
ATOM 5239 C CA . PRO A 1 668 ? 5.997 -8.633 1.806 1.00 71.25 668 PRO A CA 1
ATOM 5240 C C . PRO A 1 668 ? 5.142 -9.777 1.256 1.00 71.25 668 PRO A C 1
ATOM 5242 O O . PRO A 1 668 ? 4.810 -10.728 1.964 1.00 71.25 668 PRO A O 1
ATOM 5245 N N . VAL A 1 669 ? 4.804 -9.714 -0.032 1.00 68.50 669 VAL A N 1
ATOM 5246 C CA . VAL A 1 669 ? 4.119 -10.804 -0.735 1.00 68.50 669 VAL A CA 1
ATOM 5247 C C . VAL A 1 669 ? 4.951 -11.232 -1.935 1.00 68.50 669 VAL A C 1
ATOM 5249 O O . VAL A 1 669 ? 5.124 -10.493 -2.904 1.00 68.50 669 VAL A O 1
ATOM 5252 N N . ALA A 1 670 ? 5.456 -12.463 -1.894 1.00 63.53 670 ALA A N 1
ATOM 5253 C CA . ALA A 1 670 ? 6.105 -13.083 -3.042 1.00 63.53 670 ALA A CA 1
ATOM 5254 C C . ALA A 1 670 ? 5.040 -13.567 -4.037 1.00 63.53 670 ALA A C 1
ATOM 5256 O O . ALA A 1 670 ? 4.415 -14.600 -3.824 1.00 63.53 670 ALA A O 1
ATOM 5257 N N . VAL A 1 671 ? 4.844 -12.842 -5.139 1.00 62.19 671 VAL A N 1
ATOM 5258 C CA . VAL A 1 671 ? 3.853 -13.176 -6.178 1.00 62.19 671 VAL A CA 1
ATOM 5259 C C . VAL A 1 671 ? 4.157 -14.480 -6.943 1.00 62.19 671 VAL A C 1
ATOM 5261 O O . VAL A 1 671 ? 3.226 -15.257 -7.162 1.00 62.19 671 VAL A O 1
ATOM 5264 N N . PRO A 1 672 ? 5.407 -14.799 -7.349 1.00 52.03 672 PRO A N 1
ATOM 5265 C CA . PRO A 1 672 ? 5.663 -15.981 -8.178 1.00 52.03 672 PRO A CA 1
ATOM 5266 C C . PRO A 1 672 ? 5.537 -17.309 -7.418 1.00 52.03 672 PRO A C 1
ATOM 5268 O O . PRO A 1 672 ? 5.284 -18.334 -8.044 1.00 52.03 672 PRO A O 1
ATOM 5271 N N . ALA A 1 673 ? 5.679 -17.303 -6.090 1.00 53.88 673 ALA A N 1
ATOM 5272 C CA . ALA A 1 673 ? 5.444 -18.470 -5.241 1.00 53.88 673 ALA A CA 1
ATOM 5273 C C . ALA A 1 673 ? 5.131 -18.024 -3.800 1.00 53.88 673 ALA A C 1
ATOM 5275 O O . ALA A 1 673 ? 6.040 -18.000 -2.963 1.00 53.88 673 ALA A O 1
ATOM 5276 N N . PRO A 1 674 ? 3.870 -17.667 -3.489 1.00 58.62 674 PRO A N 1
ATOM 5277 C CA . PRO A 1 674 ? 3.475 -17.326 -2.129 1.00 58.62 674 PRO A CA 1
ATOM 5278 C C . PRO A 1 674 ? 3.581 -18.600 -1.288 1.00 58.62 674 PRO A C 1
ATOM 5280 O O . PRO A 1 674 ? 2.748 -19.496 -1.420 1.00 58.62 674 PRO A O 1
ATOM 5283 N N . ARG A 1 675 ? 4.643 -18.735 -0.487 1.00 56.62 675 ARG A N 1
ATOM 5284 C CA . ARG A 1 675 ? 4.786 -19.856 0.448 1.00 56.62 675 ARG A CA 1
ATOM 5285 C C . ARG A 1 675 ? 3.878 -19.574 1.636 1.00 56.62 675 ARG A C 1
ATOM 5287 O O . ARG A 1 675 ? 4.136 -18.646 2.392 1.00 56.62 675 ARG A O 1
ATOM 5294 N N . LEU A 1 676 ? 2.808 -20.348 1.752 1.00 62.28 676 LEU A N 1
ATOM 5295 C CA . LEU A 1 676 ? 1.898 -20.310 2.889 1.00 62.28 676 LEU A CA 1
ATOM 5296 C C . LEU A 1 676 ? 2.115 -21.574 3.709 1.00 62.28 676 LEU A C 1
ATOM 5298 O O . LEU A 1 676 ? 2.292 -22.655 3.145 1.00 62.28 676 LEU A O 1
ATOM 5302 N N . GLU A 1 677 ? 2.103 -21.446 5.029 1.00 68.50 677 GLU A N 1
ATOM 5303 C CA . GLU A 1 677 ? 2.064 -22.623 5.889 1.00 68.50 677 GLU A CA 1
ATOM 5304 C C . GLU A 1 677 ? 0.719 -23.357 5.716 1.00 68.50 677 GLU A C 1
ATOM 5306 O O . GLU A 1 677 ? -0.319 -22.698 5.579 1.00 68.50 677 GLU A O 1
ATOM 5311 N N . PRO A 1 678 ? 0.698 -24.704 5.744 1.00 69.69 678 PRO A N 1
ATOM 5312 C CA . PRO A 1 678 ? -0.517 -25.487 5.496 1.00 69.69 678 PRO A CA 1
ATOM 5313 C C . PRO A 1 678 ? -1.694 -25.130 6.420 1.00 69.69 678 PRO A C 1
ATOM 5315 O O . PRO A 1 678 ? -2.842 -25.088 5.975 1.00 69.69 678 PRO A O 1
ATOM 5318 N N . CYS A 1 679 ? -1.414 -24.818 7.691 1.00 66.62 679 CYS A N 1
ATOM 5319 C CA . CYS A 1 679 ? -2.415 -24.376 8.665 1.00 66.62 679 CYS A CA 1
ATOM 5320 C C . CYS A 1 679 ? -3.029 -23.017 8.284 1.00 66.62 679 CYS A C 1
ATOM 5322 O O . CYS A 1 679 ? -4.251 -22.897 8.192 1.00 66.62 679 CYS A O 1
ATOM 5324 N N . HIS A 1 680 ? -2.194 -22.019 7.979 1.00 72.81 680 HIS A N 1
ATOM 5325 C CA . HIS A 1 680 ? -2.615 -20.687 7.544 1.00 72.81 680 HIS A CA 1
ATOM 5326 C C . HIS A 1 680 ? -3.444 -20.738 6.253 1.00 72.81 680 HIS A C 1
ATOM 5328 O O . HIS A 1 680 ? -4.460 -20.052 6.143 1.00 72.81 680 HIS A O 1
ATOM 5334 N N . GLN A 1 681 ? -3.069 -21.594 5.297 1.00 81.00 681 GLN A N 1
ATOM 5335 C CA . GLN A 1 681 ? -3.827 -21.767 4.059 1.00 81.00 681 GLN A CA 1
ATOM 5336 C C . GLN A 1 681 ? -5.228 -22.348 4.310 1.00 81.00 681 GLN A C 1
ATOM 5338 O O . GLN A 1 681 ? -6.203 -21.816 3.781 1.00 81.00 681 GLN A O 1
ATOM 5343 N N . SER A 1 682 ? -5.350 -23.387 5.147 1.00 82.00 682 SER A N 1
ATOM 5344 C CA . SER A 1 682 ? -6.649 -23.997 5.469 1.00 82.00 682 SER A CA 1
ATOM 5345 C C . SER A 1 682 ? -7.606 -23.017 6.156 1.00 82.00 682 SER A C 1
ATOM 5347 O O . SER A 1 682 ? -8.807 -23.039 5.887 1.00 82.00 682 SER A O 1
ATOM 5349 N N . VAL A 1 683 ? -7.092 -22.161 7.045 1.00 84.44 683 VAL A N 1
ATOM 5350 C CA . VAL A 1 683 ? -7.893 -21.158 7.763 1.00 84.44 683 VAL A CA 1
ATOM 5351 C C . VAL A 1 683 ? -8.340 -20.043 6.822 1.00 84.44 683 VAL A C 1
ATOM 5353 O O . VAL A 1 683 ? -9.515 -19.682 6.812 1.00 84.44 683 VAL A O 1
ATOM 5356 N N . VAL A 1 684 ? -7.435 -19.522 5.989 1.00 85.94 684 VAL A N 1
ATOM 5357 C CA . VAL A 1 684 ? -7.769 -18.480 5.006 1.00 85.94 684 VAL A CA 1
ATOM 5358 C C . VAL A 1 684 ? -8.785 -18.991 3.984 1.00 85.94 684 VAL A C 1
ATOM 5360 O O . VAL A 1 684 ? -9.745 -18.283 3.684 1.00 85.94 684 VAL A O 1
ATOM 5363 N N . ASP A 1 685 ? -8.630 -20.223 3.491 1.00 88.25 685 ASP A N 1
ATOM 5364 C CA . ASP A 1 685 ? -9.593 -20.829 2.566 1.00 88.25 685 ASP A CA 1
ATOM 5365 C C . ASP A 1 685 ? -10.974 -20.992 3.216 1.00 88.25 685 ASP A C 1
ATOM 5367 O O . ASP A 1 685 ? -11.987 -20.699 2.577 1.00 88.25 685 ASP A O 1
ATOM 5371 N N . LEU A 1 686 ? -11.035 -21.372 4.498 1.00 89.69 686 LEU A N 1
ATOM 5372 C CA . LEU A 1 686 ? -12.287 -21.439 5.255 1.00 89.69 686 LEU A CA 1
ATOM 5373 C C . LEU A 1 686 ? -12.953 -20.058 5.390 1.00 89.69 686 LEU A C 1
ATOM 5375 O O . LEU A 1 686 ? -14.156 -19.939 5.151 1.00 89.69 686 LEU A O 1
ATOM 5379 N N . LEU A 1 687 ? -12.188 -19.014 5.726 1.00 90.44 687 LEU A N 1
ATOM 5380 C CA . LEU A 1 687 ? -12.701 -17.645 5.865 1.00 90.44 687 LEU A CA 1
ATOM 5381 C C . LEU A 1 687 ? -13.205 -17.078 4.537 1.00 90.44 687 LEU A C 1
ATOM 5383 O O . LEU A 1 687 ? -14.318 -16.557 4.479 1.00 90.44 687 LEU A O 1
ATOM 5387 N N . LEU A 1 688 ? -12.425 -17.215 3.461 1.00 91.00 688 LEU A N 1
ATOM 5388 C CA . LEU A 1 688 ? -12.820 -16.760 2.127 1.00 91.00 688 LEU A CA 1
ATOM 5389 C C . LEU A 1 688 ? -14.056 -17.516 1.627 1.00 91.00 688 LEU A C 1
ATOM 5391 O O . LEU A 1 688 ? -14.969 -16.906 1.069 1.00 91.00 688 LEU A O 1
ATOM 5395 N N . THR A 1 689 ? -14.124 -18.828 1.869 1.00 90.38 689 THR A N 1
ATOM 5396 C CA . THR A 1 689 ? -15.289 -19.646 1.509 1.00 90.38 689 THR A CA 1
ATOM 5397 C C . THR A 1 689 ? -16.526 -19.215 2.293 1.00 90.38 689 THR A C 1
ATOM 5399 O O . THR A 1 689 ? -17.583 -19.009 1.695 1.00 90.38 689 THR A O 1
ATOM 5402 N N . SER A 1 690 ? -16.401 -19.019 3.610 1.00 89.88 690 SER A N 1
ATOM 5403 C CA . SER A 1 690 ? -17.492 -18.525 4.457 1.00 89.88 690 SER A CA 1
ATOM 5404 C C . SER A 1 690 ? -17.979 -17.144 4.011 1.00 89.88 690 SER A C 1
ATOM 5406 O O . SER A 1 690 ? -19.186 -16.924 3.892 1.00 89.88 690 SER A O 1
ATOM 5408 N N . PHE A 1 691 ? -17.059 -16.238 3.663 1.00 91.31 691 PHE A N 1
ATOM 5409 C CA . PHE A 1 691 ? -17.399 -14.921 3.129 1.00 91.31 691 PHE A CA 1
ATOM 5410 C C . PHE A 1 691 ? -18.189 -15.027 1.816 1.00 91.31 691 PHE A C 1
ATOM 5412 O O . PHE A 1 691 ? -19.263 -14.436 1.693 1.00 91.31 691 PHE A O 1
ATOM 5419 N N . CYS A 1 692 ? -17.704 -15.819 0.851 1.00 89.50 692 CYS A N 1
ATOM 5420 C CA . CYS A 1 692 ? -18.389 -16.020 -0.429 1.00 89.50 692 CYS A CA 1
ATOM 5421 C C . CYS A 1 692 ? -19.796 -16.605 -0.229 1.00 89.50 692 CYS A C 1
ATOM 5423 O O . CYS A 1 692 ? -20.753 -16.142 -0.846 1.00 89.50 692 CYS A O 1
ATOM 5425 N N . GLN A 1 693 ? -19.940 -17.597 0.654 1.00 89.38 693 GLN A N 1
ATOM 5426 C CA . GLN A 1 693 ? -21.233 -18.213 0.961 1.00 89.38 693 GLN A CA 1
ATOM 5427 C C . GLN A 1 693 ? -22.192 -17.241 1.652 1.00 89.38 693 GLN A C 1
ATOM 5429 O O . GLN A 1 693 ? -23.370 -17.203 1.304 1.00 89.38 693 GLN A O 1
ATOM 5434 N N . THR A 1 694 ? -21.698 -16.448 2.604 1.00 87.62 694 THR A N 1
ATOM 5435 C CA . THR A 1 694 ? -22.501 -15.460 3.337 1.00 87.62 694 THR A CA 1
ATOM 5436 C C . THR A 1 694 ? -22.972 -14.335 2.424 1.00 87.62 694 THR A C 1
ATOM 5438 O O . THR A 1 694 ? -24.147 -13.985 2.458 1.00 87.62 694 THR A O 1
ATOM 5441 N N . LEU A 1 695 ? -22.108 -13.830 1.537 1.00 88.38 695 LEU A N 1
ATOM 5442 C CA . LEU A 1 695 ? -22.499 -12.851 0.521 1.00 88.38 695 LEU A CA 1
ATOM 5443 C C . LEU A 1 695 ? -23.596 -13.402 -0.396 1.00 88.38 695 LEU A C 1
ATOM 5445 O O . LEU A 1 695 ? -24.580 -12.713 -0.658 1.00 88.38 695 LEU A O 1
ATOM 5449 N N . LEU A 1 696 ? -23.427 -14.629 -0.898 1.00 86.38 696 LEU A N 1
ATOM 5450 C CA . LEU A 1 696 ? -24.401 -15.239 -1.803 1.00 86.38 696 LEU A CA 1
ATOM 5451 C C . LEU A 1 696 ? -25.746 -15.453 -1.105 1.00 86.38 696 LEU A C 1
ATOM 5453 O O . LEU A 1 696 ? -26.772 -15.079 -1.672 1.00 86.38 696 LEU A O 1
ATOM 5457 N N . ALA A 1 697 ? -25.733 -15.957 0.133 1.00 84.56 697 ALA A N 1
ATOM 5458 C CA . ALA A 1 697 ? -26.929 -16.115 0.954 1.00 84.56 697 ALA A CA 1
ATOM 5459 C C . ALA A 1 697 ? -27.613 -14.767 1.233 1.00 84.56 697 ALA A C 1
ATOM 5461 O O . ALA A 1 697 ? -28.807 -14.635 1.008 1.00 84.56 697 ALA A O 1
ATOM 5462 N N . ALA A 1 698 ? -26.873 -13.729 1.629 1.00 84.31 698 ALA A N 1
ATOM 5463 C CA . ALA A 1 698 ? -27.445 -12.397 1.825 1.00 84.31 698 ALA A CA 1
ATOM 5464 C C . ALA A 1 698 ? -28.047 -11.841 0.521 1.00 84.31 698 ALA A C 1
ATOM 5466 O O . ALA A 1 698 ? -29.135 -11.266 0.525 1.00 84.31 698 ALA A O 1
ATOM 5467 N N . SER A 1 699 ? -27.374 -12.070 -0.612 1.00 82.44 699 SER A N 1
ATOM 5468 C CA . SER A 1 699 ? -27.792 -11.574 -1.928 1.00 82.44 699 SER A CA 1
ATOM 5469 C C . SER A 1 699 ? -29.029 -12.245 -2.515 1.00 82.44 699 SER A C 1
ATOM 5471 O O . SER A 1 699 ? -29.668 -11.649 -3.381 1.00 82.44 699 SER A O 1
ATOM 5473 N N . SER A 1 700 ? -29.391 -13.447 -2.050 1.00 78.94 700 SER A N 1
ATOM 5474 C CA . SER A 1 700 ? -30.650 -14.081 -2.449 1.00 78.94 700 SER A CA 1
ATOM 5475 C C . SER A 1 700 ? -31.873 -13.448 -1.787 1.00 78.94 700 SER A C 1
ATOM 5477 O O . SER A 1 700 ? -32.958 -13.531 -2.355 1.00 78.94 700 SER A O 1
ATOM 5479 N N . PHE A 1 701 ? -31.708 -12.806 -0.626 1.00 75.12 701 PHE A N 1
ATOM 5480 C CA . PHE A 1 701 ? -32.809 -12.160 0.099 1.00 75.12 701 PHE A CA 1
ATOM 5481 C C . PHE A 1 701 ? -32.842 -10.648 -0.119 1.00 75.12 701 PHE A C 1
ATOM 5483 O O . PHE A 1 701 ? -33.908 -10.089 -0.357 1.00 75.12 701 PHE A O 1
ATOM 5490 N N . ASN A 1 702 ? -31.680 -9.989 -0.088 1.00 77.88 702 ASN A N 1
ATOM 5491 C CA . ASN A 1 702 ? -31.565 -8.539 -0.188 1.00 77.88 702 ASN A CA 1
ATOM 5492 C C . ASN A 1 702 ? -30.466 -8.123 -1.178 1.00 77.88 702 ASN A C 1
ATOM 5494 O O . ASN A 1 702 ? -29.383 -8.714 -1.181 1.00 77.88 702 ASN A O 1
ATOM 5498 N N . PRO A 1 703 ? -30.683 -7.082 -2.001 1.00 79.62 703 PRO A N 1
ATOM 5499 C CA . PRO A 1 703 ? -29.632 -6.537 -2.854 1.00 79.62 703 PRO A CA 1
ATOM 5500 C C . PRO A 1 703 ? -28.519 -5.865 -2.012 1.00 79.62 703 PRO A C 1
ATOM 5502 O O . PRO A 1 703 ? -28.766 -5.501 -0.861 1.00 79.62 703 PRO A O 1
ATOM 5505 N N . PRO A 1 704 ? -27.286 -5.710 -2.543 1.00 81.94 704 PRO A N 1
ATOM 5506 C CA . PRO A 1 704 ? -26.119 -5.242 -1.778 1.00 81.94 704 PRO A CA 1
ATOM 5507 C C . PRO A 1 704 ? -26.273 -3.911 -1.027 1.00 81.94 704 PRO A C 1
ATOM 5509 O O . PRO A 1 704 ? -25.627 -3.721 -0.002 1.00 81.94 704 PRO A O 1
ATOM 5512 N N . ASP A 1 705 ? -27.125 -3.008 -1.509 1.00 80.19 705 ASP A N 1
ATOM 5513 C CA . ASP A 1 705 ? -27.494 -1.738 -0.865 1.00 80.19 705 ASP A CA 1
ATOM 5514 C C . ASP A 1 705 ? -28.241 -1.928 0.463 1.00 80.19 705 ASP A C 1
ATOM 5516 O O . ASP A 1 705 ? -28.167 -1.073 1.341 1.00 80.19 705 ASP A O 1
ATOM 5520 N N . ARG A 1 706 ? -28.934 -3.059 0.638 1.00 77.19 706 ARG A N 1
ATOM 5521 C CA . ARG A 1 706 ? -29.758 -3.363 1.820 1.00 77.19 706 ARG A CA 1
ATOM 5522 C C . ARG A 1 706 ? -29.132 -4.392 2.759 1.00 77.19 706 ARG A C 1
ATOM 5524 O O . ARG A 1 706 ? -29.735 -4.749 3.762 1.00 77.19 706 ARG A O 1
ATOM 5531 N N . GLN A 1 707 ? -27.914 -4.846 2.463 1.00 77.38 707 GLN A N 1
ATOM 5532 C CA . GLN A 1 707 ? -27.151 -5.816 3.260 1.00 77.38 707 GLN A CA 1
ATOM 5533 C C . GLN A 1 707 ? -26.307 -5.156 4.372 1.00 77.38 707 GLN A C 1
ATOM 5535 O O . GLN A 1 707 ? -25.293 -5.730 4.764 1.00 77.38 707 GLN A O 1
ATOM 5540 N N . GLY A 1 708 ? -26.677 -3.965 4.864 1.00 72.44 708 GLY A N 1
ATOM 5541 C CA . GLY A 1 708 ? -26.046 -3.241 5.988 1.00 72.44 708 GLY A CA 1
ATOM 5542 C C . GLY A 1 708 ? -24.504 -3.356 6.139 1.00 72.44 708 GLY A C 1
ATOM 5543 O O . GLY A 1 708 ? -23.778 -3.541 5.154 1.00 72.44 708 GLY A O 1
ATOM 5544 N N . PRO A 1 709 ? -23.946 -3.195 7.359 1.00 78.31 709 PRO A N 1
ATOM 5545 C CA . PRO A 1 709 ? -22.493 -3.191 7.583 1.00 78.31 709 PRO A CA 1
ATOM 5546 C C . PRO A 1 709 ? -21.868 -4.572 7.863 1.00 78.31 709 PRO A C 1
ATOM 5548 O O . PRO A 1 709 ? -20.651 -4.651 8.018 1.00 78.31 709 PRO A O 1
ATOM 5551 N N . CYS A 1 710 ? -22.646 -5.659 7.925 1.00 81.06 710 CYS A N 1
ATOM 5552 C CA . CYS A 1 710 ? -22.187 -6.979 8.387 1.00 81.06 710 CYS A CA 1
ATOM 5553 C C . CYS A 1 710 ? -20.924 -7.493 7.664 1.00 81.06 710 CYS A C 1
ATOM 5555 O O . CYS A 1 710 ? -19.931 -7.828 8.307 1.00 81.06 710 CYS A O 1
ATOM 5557 N N . LEU A 1 711 ? -20.913 -7.488 6.327 1.00 85.06 711 LEU A N 1
ATOM 5558 C CA . LEU A 1 711 ? -19.773 -7.946 5.527 1.00 85.06 711 LEU A CA 1
ATOM 5559 C C . LEU A 1 711 ? -18.557 -7.026 5.691 1.00 85.06 711 LEU A C 1
ATOM 5561 O O . LEU A 1 711 ? -17.433 -7.516 5.772 1.00 85.06 711 LEU A O 1
ATOM 5565 N N . SER A 1 712 ? -18.780 -5.713 5.811 1.00 87.19 712 SER A N 1
ATOM 5566 C CA . SER A 1 712 ? -17.715 -4.739 6.071 1.00 87.19 712 SER A CA 1
ATOM 5567 C C . SER A 1 712 ? -17.081 -4.982 7.453 1.00 87.19 712 SER A C 1
ATOM 5569 O O . SER A 1 712 ? -15.864 -4.884 7.592 1.00 87.19 712 SER A O 1
ATOM 5571 N N . LEU A 1 713 ? -17.865 -5.371 8.470 1.00 85.06 713 LEU A N 1
ATOM 5572 C CA . LEU A 1 713 ? -17.363 -5.731 9.805 1.00 85.06 713 LEU A CA 1
ATOM 5573 C C . LEU A 1 713 ? -16.541 -7.029 9.799 1.00 85.06 713 LEU A C 1
ATOM 5575 O O . LEU A 1 713 ? -15.496 -7.078 10.446 1.00 85.06 713 LEU A O 1
ATOM 5579 N N . VAL A 1 714 ? -16.955 -8.051 9.039 1.00 86.62 714 VAL A N 1
ATOM 5580 C CA . VAL A 1 714 ? -16.180 -9.300 8.885 1.00 86.62 714 VAL A CA 1
ATOM 5581 C C . VAL A 1 714 ? -14.809 -9.016 8.274 1.00 86.62 714 VAL A C 1
ATOM 5583 O O . VAL A 1 714 ? -13.797 -9.500 8.779 1.00 86.62 714 VAL A O 1
ATOM 5586 N N . VAL A 1 715 ? -14.752 -8.189 7.226 1.00 89.00 715 VAL A N 1
ATOM 5587 C CA . VAL A 1 715 ? -13.475 -7.817 6.601 1.00 89.00 715 VAL A CA 1
ATOM 5588 C C . VAL A 1 715 ? -12.617 -6.967 7.541 1.00 89.00 715 VAL A C 1
ATOM 5590 O O . VAL A 1 715 ? -11.426 -7.241 7.666 1.00 89.00 715 VAL A O 1
ATOM 5593 N N . LYS A 1 716 ? -13.201 -6.007 8.275 1.00 87.56 716 LYS A N 1
ATOM 5594 C CA . LYS A 1 716 ? -12.477 -5.230 9.301 1.00 87.56 716 LYS A CA 1
ATOM 5595 C C . LYS A 1 716 ? -11.885 -6.122 10.393 1.00 87.56 716 LYS A C 1
ATOM 5597 O O . LYS A 1 716 ? -10.737 -5.914 10.776 1.00 87.56 716 LYS A O 1
ATOM 5602 N N . MET A 1 717 ? -12.627 -7.135 10.847 1.00 88.38 717 MET A N 1
ATOM 5603 C CA . MET A 1 717 ? -12.131 -8.136 11.797 1.00 88.38 717 MET A CA 1
ATOM 5604 C C . MET A 1 717 ? -10.935 -8.902 11.218 1.00 88.38 717 MET A C 1
ATOM 5606 O O . MET A 1 717 ? -9.894 -8.973 11.867 1.00 88.38 717 MET A O 1
ATOM 5610 N N . MET A 1 718 ? -11.023 -9.380 9.971 1.00 84.75 718 MET A N 1
ATOM 5611 C CA . MET A 1 718 ? -9.909 -10.069 9.306 1.00 84.75 718 MET A CA 1
ATOM 5612 C C . MET A 1 718 ? -8.675 -9.166 9.141 1.00 84.75 718 MET A C 1
ATOM 5614 O O . MET A 1 718 ? -7.557 -9.623 9.365 1.00 84.75 718 MET A O 1
ATOM 5618 N N . CYS A 1 719 ? -8.863 -7.884 8.800 1.00 83.19 719 CYS A N 1
ATOM 5619 C CA . CYS A 1 719 ? -7.783 -6.893 8.727 1.00 83.19 719 CYS A CA 1
ATOM 5620 C C . CYS A 1 719 ? -7.142 -6.600 10.094 1.00 83.19 719 CYS A C 1
ATOM 5622 O O . CYS A 1 719 ? -5.968 -6.242 10.145 1.00 83.19 719 CYS A O 1
ATOM 5624 N N . GLY A 1 720 ? -7.887 -6.767 11.192 1.00 79.44 720 GLY A N 1
ATOM 5625 C CA . GLY A 1 720 ? -7.381 -6.614 12.558 1.00 79.44 720 GLY A CA 1
ATOM 5626 C C . GLY A 1 720 ? -6.384 -7.701 12.977 1.00 79.44 720 GLY A C 1
ATOM 5627 O O . GLY A 1 720 ? -5.554 -7.461 13.852 1.00 79.44 720 GLY A O 1
ATOM 5628 N N . HIS A 1 721 ? -6.405 -8.875 12.337 1.00 79.44 721 HIS A N 1
ATOM 5629 C CA . HIS A 1 721 ? -5.459 -9.958 12.609 1.00 79.44 721 HIS A CA 1
ATOM 5630 C C . HIS A 1 721 ? -4.197 -9.831 11.741 1.00 79.44 721 HIS A C 1
ATOM 5632 O O . HIS A 1 721 ? -4.157 -10.278 10.593 1.00 79.44 721 HIS A O 1
ATOM 5638 N N . ARG A 1 722 ? -3.121 -9.265 12.303 1.00 73.38 722 ARG A N 1
ATOM 5639 C CA . ARG A 1 722 ? -1.859 -9.003 11.581 1.00 73.38 722 ARG A CA 1
ATOM 5640 C C . ARG A 1 722 ? -1.204 -10.260 11.010 1.00 73.38 722 ARG A C 1
ATOM 5642 O O . ARG A 1 722 ? -0.786 -10.232 9.860 1.00 73.38 722 ARG A O 1
ATOM 5649 N N . ASN A 1 723 ? -1.209 -11.369 11.746 1.00 74.31 723 ASN A N 1
ATOM 5650 C CA . ASN A 1 723 ? -0.654 -12.647 11.275 1.00 74.31 723 ASN A CA 1
ATOM 5651 C C . ASN A 1 723 ? -1.459 -13.258 10.114 1.00 74.31 723 ASN A C 1
ATOM 5653 O O . ASN A 1 723 ? -0.915 -13.986 9.285 1.00 74.31 723 ASN A O 1
ATOM 5657 N N . LEU A 1 724 ? -2.752 -12.932 10.017 1.00 80.69 724 LEU A N 1
ATOM 5658 C CA . LEU A 1 724 ? -3.622 -13.410 8.945 1.00 80.69 724 LEU A CA 1
ATOM 5659 C C . LEU A 1 724 ? -3.401 -12.628 7.648 1.00 80.69 724 LEU A C 1
ATOM 5661 O O . LEU A 1 724 ? -3.546 -13.190 6.568 1.00 80.69 724 LEU A O 1
ATOM 5665 N N . LEU A 1 725 ? -3.061 -11.341 7.729 1.00 82.75 725 LEU A N 1
ATOM 5666 C CA . LEU A 1 725 ? -3.069 -10.431 6.584 1.00 82.75 725 LEU A CA 1
ATOM 5667 C C . LEU A 1 725 ? -2.039 -10.796 5.486 1.00 82.75 725 LEU A C 1
ATOM 5669 O O . LEU A 1 725 ? -2.443 -10.855 4.323 1.00 82.75 725 LEU A O 1
ATOM 5673 N N . PRO A 1 726 ? -0.766 -11.144 5.785 1.00 81.81 726 PRO A N 1
ATOM 5674 C CA . PRO A 1 726 ? 0.163 -11.673 4.783 1.00 81.81 726 PRO A CA 1
ATOM 5675 C C . PRO A 1 726 ? -0.325 -12.986 4.165 1.00 81.81 726 PRO A C 1
ATOM 5677 O O . PRO A 1 726 ? -0.237 -13.167 2.950 1.00 81.81 726 PRO A O 1
ATOM 5680 N N . ALA A 1 727 ? -0.894 -13.882 4.980 1.00 83.12 727 ALA A N 1
ATOM 5681 C CA . ALA A 1 727 ? -1.428 -15.153 4.502 1.00 83.12 727 ALA A CA 1
ATOM 5682 C C . ALA A 1 727 ? -2.652 -14.954 3.592 1.00 83.12 727 ALA A C 1
ATOM 5684 O O . ALA A 1 727 ? -2.763 -15.591 2.545 1.00 83.12 727 ALA A O 1
ATOM 5685 N N . LEU A 1 728 ? -3.530 -14.014 3.945 1.00 87.81 728 LEU A N 1
ATOM 5686 C CA . LEU A 1 728 ? -4.703 -13.610 3.179 1.00 87.81 728 LEU A CA 1
ATOM 5687 C C . LEU A 1 728 ? -4.301 -12.986 1.840 1.00 87.81 728 LEU A C 1
ATOM 5689 O O . LEU A 1 728 ? -4.775 -13.429 0.797 1.00 87.81 728 LEU A O 1
ATOM 5693 N N . LEU A 1 729 ? -3.403 -11.995 1.844 1.00 86.94 729 LEU A N 1
ATOM 5694 C CA . LEU A 1 729 ? -2.923 -11.340 0.622 1.00 86.94 729 LEU A CA 1
ATOM 5695 C C . LEU A 1 729 ? -2.136 -12.304 -0.274 1.00 86.94 729 LEU A C 1
ATOM 5697 O O . LEU A 1 729 ? -2.284 -12.260 -1.499 1.00 86.94 729 LEU A O 1
ATOM 5701 N N . GLY A 1 730 ? -1.345 -13.200 0.324 1.00 85.00 730 GLY A N 1
ATOM 5702 C CA . GLY A 1 730 ? -0.638 -14.271 -0.372 1.00 85.00 730 GLY A CA 1
ATOM 5703 C C . GLY A 1 730 ? -1.594 -15.284 -1.001 1.00 85.00 730 GLY A C 1
ATOM 5704 O O . GLY A 1 730 ? -1.423 -15.647 -2.164 1.00 85.00 730 GLY A O 1
ATOM 5705 N N . ARG A 1 731 ? -2.651 -15.695 -0.291 1.00 88.25 731 ARG A N 1
ATOM 5706 C CA . ARG A 1 731 ? -3.656 -16.622 -0.826 1.00 88.25 731 ARG A CA 1
ATOM 5707 C C . ARG A 1 731 ? -4.523 -15.977 -1.901 1.00 88.25 731 ARG A C 1
ATOM 5709 O O . ARG A 1 731 ? -4.771 -16.603 -2.925 1.00 88.25 731 ARG A O 1
ATOM 5716 N N . LEU A 1 732 ? -4.923 -14.717 -1.729 1.00 88.81 732 LEU A N 1
ATOM 5717 C CA . LEU A 1 732 ? -5.614 -13.951 -2.770 1.00 88.81 732 LEU A CA 1
ATOM 5718 C C . LEU A 1 732 ? -4.746 -13.790 -4.017 1.00 88.81 732 LEU A C 1
ATOM 5720 O O . LEU A 1 732 ? -5.256 -13.918 -5.124 1.00 88.81 732 LEU A O 1
ATOM 5724 N N . CYS A 1 733 ? -3.437 -13.591 -3.859 1.00 86.88 733 CYS A N 1
ATOM 5725 C CA . CYS A 1 733 ? -2.499 -13.640 -4.976 1.00 86.88 733 CYS A CA 1
ATOM 5726 C C . CYS A 1 733 ? -2.530 -15.004 -5.680 1.00 86.88 733 CYS A C 1
ATOM 5728 O O . CYS A 1 733 ? -2.698 -15.047 -6.895 1.00 86.88 733 CYS A O 1
ATOM 5730 N N . GLN A 1 734 ? -2.471 -16.122 -4.945 1.00 85.94 734 GLN A N 1
ATOM 5731 C CA . GLN A 1 734 ? -2.613 -17.456 -5.546 1.00 85.94 734 GLN A CA 1
ATOM 5732 C C . GLN A 1 734 ? -3.938 -17.618 -6.303 1.00 85.94 734 GLN A C 1
ATOM 5734 O O . GLN A 1 734 ? -3.937 -18.099 -7.434 1.00 85.94 734 GLN A O 1
ATOM 5739 N N . LEU A 1 735 ? -5.054 -17.197 -5.706 1.00 87.19 735 LEU A N 1
ATOM 5740 C CA . LEU A 1 735 ? -6.387 -17.341 -6.289 1.00 87.19 735 LEU A CA 1
ATOM 5741 C C . LEU A 1 735 ? -6.584 -16.458 -7.526 1.00 87.19 735 LEU A C 1
ATOM 5743 O O . LEU A 1 735 ? -7.125 -16.928 -8.519 1.00 87.19 735 LEU A O 1
ATOM 5747 N N . ILE A 1 736 ? -6.137 -15.202 -7.486 1.00 87.12 736 ILE A N 1
ATOM 5748 C CA . ILE A 1 736 ? -6.355 -14.220 -8.556 1.00 87.12 736 ILE A CA 1
ATOM 5749 C C . ILE A 1 736 ? -5.323 -14.386 -9.678 1.00 87.12 736 ILE A C 1
ATOM 5751 O O . ILE A 1 736 ? -5.695 -14.399 -10.848 1.00 87.12 736 ILE A O 1
ATOM 5755 N N . TYR A 1 737 ? -4.038 -14.518 -9.342 1.00 83.50 737 TYR A N 1
ATOM 5756 C CA . TYR A 1 737 ? -2.951 -14.525 -10.325 1.00 83.50 737 TYR A CA 1
ATOM 5757 C C . TYR A 1 737 ? -2.696 -15.918 -10.919 1.00 83.50 737 TYR A C 1
ATOM 5759 O O . TYR A 1 737 ? -2.505 -16.038 -12.126 1.00 83.50 737 TYR A O 1
ATOM 5767 N N . HIS A 1 738 ? -2.701 -16.979 -10.098 1.00 81.94 738 HIS A N 1
ATOM 5768 C CA . HIS A 1 738 ? -2.348 -18.337 -10.551 1.00 81.94 738 HIS A CA 1
ATOM 5769 C C . HIS A 1 738 ? -3.569 -19.211 -10.853 1.00 81.94 738 HIS A C 1
ATOM 5771 O O . HIS A 1 738 ? -3.579 -19.928 -11.848 1.00 81.94 738 HIS A O 1
ATOM 5777 N N . GLN A 1 739 ? -4.602 -19.166 -10.006 1.00 85.00 739 GLN A N 1
ATOM 5778 C CA . GLN A 1 739 ? -5.776 -20.048 -10.101 1.00 85.00 739 GLN A CA 1
ATOM 5779 C C . GLN A 1 739 ? -6.993 -19.372 -10.753 1.00 85.00 739 GLN A C 1
ATOM 5781 O O . GLN A 1 739 ? -8.019 -20.029 -10.928 1.00 85.00 739 GLN A O 1
ATOM 5786 N N . GLY A 1 740 ? -6.887 -18.101 -11.155 1.00 82.69 740 GLY A N 1
ATOM 5787 C CA . GLY A 1 740 ? -8.006 -17.274 -11.624 1.00 82.69 740 GLY A CA 1
ATOM 5788 C C . GLY A 1 740 ? -8.908 -17.953 -12.665 1.00 82.69 740 GLY A C 1
ATOM 5789 O O . GLY A 1 740 ? -10.117 -18.044 -12.441 1.00 82.69 740 GLY A O 1
ATOM 5790 N N . PRO A 1 741 ? -8.352 -18.514 -13.757 1.00 80.12 741 PRO A N 1
ATOM 5791 C CA . PRO A 1 741 ? -9.132 -19.213 -14.781 1.00 80.12 741 PRO A CA 1
ATOM 5792 C C . PRO A 1 741 ? -9.956 -20.406 -14.281 1.00 80.12 741 PRO A C 1
ATOM 5794 O O . PRO A 1 741 ? -11.000 -20.712 -14.853 1.00 80.12 741 PRO A O 1
ATOM 5797 N N . SER A 1 742 ? -9.502 -21.071 -13.216 1.00 84.44 742 SER A N 1
ATOM 5798 C CA . SER A 1 742 ? -10.143 -22.268 -12.656 1.00 84.44 742 SER A CA 1
ATOM 5799 C C . SER A 1 742 ? -11.270 -21.963 -11.661 1.00 84.44 742 SER A C 1
ATOM 5801 O O . SER A 1 742 ? -11.983 -22.873 -11.236 1.00 84.44 742 SER A O 1
ATOM 5803 N N . LEU A 1 743 ? -11.456 -20.694 -11.278 1.00 85.81 743 LEU A N 1
ATOM 5804 C CA . LEU A 1 743 ? -12.457 -20.299 -10.290 1.00 85.81 743 LEU A CA 1
ATOM 5805 C C . LEU A 1 743 ? -13.880 -20.317 -10.864 1.00 85.81 743 LEU A C 1
ATOM 5807 O O . LEU A 1 743 ? -14.143 -19.887 -11.988 1.00 85.81 743 LEU A O 1
ATOM 5811 N N . SER A 1 744 ? -14.831 -20.768 -10.043 1.00 86.31 744 SER A N 1
ATOM 5812 C CA . SER A 1 744 ? -16.257 -20.741 -10.378 1.00 86.31 744 SER A CA 1
ATOM 5813 C C . SER A 1 744 ? -16.817 -19.312 -10.374 1.00 86.31 744 SER A C 1
ATOM 5815 O O . SER A 1 744 ? -16.310 -18.427 -9.685 1.00 86.31 744 SER A O 1
ATOM 5817 N N . ALA A 1 745 ? -17.924 -19.095 -11.091 1.00 83.00 745 ALA A N 1
ATOM 5818 C CA . ALA A 1 745 ? -18.648 -17.819 -11.127 1.00 83.00 745 ALA A CA 1
ATOM 5819 C C . ALA A 1 745 ? -18.970 -17.265 -9.723 1.00 83.00 745 ALA A C 1
ATOM 5821 O O . ALA A 1 745 ? -18.770 -16.083 -9.450 1.00 83.00 745 ALA A O 1
ATOM 5822 N N . ALA A 1 746 ? -19.417 -18.144 -8.823 1.00 84.38 746 ALA A N 1
ATOM 5823 C CA . ALA A 1 746 ? -19.738 -17.822 -7.437 1.00 84.38 746 ALA A CA 1
ATOM 5824 C C . ALA A 1 746 ? -18.507 -17.343 -6.646 1.00 84.38 746 ALA A C 1
ATOM 5826 O O . ALA A 1 746 ? -18.583 -16.336 -5.942 1.00 84.38 746 ALA A O 1
ATOM 5827 N N . HIS A 1 747 ? -17.360 -18.016 -6.806 1.00 87.19 747 HIS A N 1
ATOM 5828 C CA . HIS A 1 747 ? -16.107 -17.592 -6.179 1.00 87.19 747 HIS A CA 1
ATOM 5829 C C . HIS A 1 747 ? -15.620 -16.250 -6.735 1.00 87.19 747 HIS A C 1
ATOM 5831 O O . HIS A 1 747 ? -15.186 -15.402 -5.963 1.00 87.19 747 HIS A O 1
ATOM 5837 N N . ILE A 1 748 ? -15.743 -16.013 -8.046 1.00 89.00 748 ILE A N 1
ATOM 5838 C CA . ILE A 1 748 ? -15.358 -14.730 -8.657 1.00 89.00 748 ILE A CA 1
ATOM 5839 C C . ILE A 1 748 ? -16.183 -13.578 -8.068 1.00 89.00 748 ILE A C 1
ATOM 5841 O O . ILE A 1 748 ? -15.609 -12.551 -7.715 1.00 89.00 748 ILE A O 1
ATOM 5845 N N . LEU A 1 749 ? -17.502 -13.746 -7.909 1.00 88.62 749 LEU A N 1
ATOM 5846 C CA . LEU A 1 749 ? -18.368 -12.729 -7.295 1.00 88.62 749 LEU A CA 1
ATOM 5847 C C . LEU A 1 749 ? -17.998 -12.455 -5.836 1.00 88.62 749 LEU A C 1
ATOM 5849 O O . LEU A 1 749 ? -17.871 -11.295 -5.444 1.00 88.62 749 LEU A O 1
ATOM 5853 N N . GLY A 1 750 ? -17.805 -13.517 -5.050 1.00 89.94 750 GLY A N 1
ATOM 5854 C CA . GLY A 1 750 ? -17.428 -13.409 -3.644 1.00 89.94 750 GLY A CA 1
ATOM 5855 C C . GLY A 1 750 ? -16.085 -12.712 -3.446 1.00 89.94 750 GLY A C 1
ATOM 5856 O O . GLY A 1 750 ? -15.993 -11.770 -2.662 1.00 89.94 750 GLY A O 1
ATOM 5857 N N . LEU A 1 751 ? -15.064 -13.103 -4.212 1.00 91.19 751 LEU A N 1
ATOM 5858 C CA . LEU A 1 751 ? -13.735 -12.490 -4.152 1.00 91.19 751 LEU A CA 1
ATOM 5859 C C . LEU A 1 751 ? -13.735 -11.045 -4.666 1.00 91.19 751 LEU A C 1
ATOM 5861 O O . LEU A 1 751 ? -13.059 -10.196 -4.088 1.00 91.19 751 LEU A O 1
ATOM 5865 N N . ALA A 1 752 ? -14.505 -10.741 -5.715 1.00 90.88 752 ALA A N 1
ATOM 5866 C CA . ALA A 1 752 ? -14.644 -9.380 -6.224 1.00 90.88 752 ALA A CA 1
ATOM 5867 C C . ALA A 1 752 ? -15.267 -8.449 -5.172 1.00 90.88 752 ALA A C 1
ATOM 5869 O O . ALA A 1 752 ? -14.725 -7.378 -4.908 1.00 90.88 752 ALA A O 1
ATOM 5870 N N . ALA A 1 753 ? -16.352 -8.875 -4.517 1.00 90.56 753 ALA A N 1
ATOM 5871 C CA . ALA A 1 753 ? -16.948 -8.127 -3.412 1.00 90.56 753 ALA A CA 1
ATOM 5872 C C . ALA A 1 753 ? -15.987 -8.005 -2.217 1.00 90.56 753 ALA A C 1
ATOM 5874 O O . ALA A 1 753 ? -15.872 -6.928 -1.637 1.00 90.56 753 ALA A O 1
ATOM 5875 N N . PHE A 1 754 ? -15.251 -9.070 -1.877 1.00 91.44 754 PHE A N 1
ATOM 5876 C CA . PHE A 1 754 ? -14.257 -9.056 -0.800 1.00 91.44 754 PHE A CA 1
ATOM 5877 C C . PHE A 1 754 ? -13.158 -8.010 -1.032 1.00 91.44 754 PHE A C 1
ATOM 5879 O O . PHE A 1 754 ? -12.837 -7.243 -0.128 1.00 91.44 754 PHE A O 1
ATOM 5886 N N . VAL A 1 755 ? -12.628 -7.916 -2.258 1.00 90.00 755 VAL A N 1
ATOM 5887 C CA . VAL A 1 755 ? -11.624 -6.905 -2.636 1.00 90.00 755 VAL A CA 1
ATOM 5888 C C . VAL A 1 755 ? -12.159 -5.476 -2.488 1.00 90.00 755 VAL A C 1
ATOM 5890 O O . VAL A 1 755 ? -11.407 -4.591 -2.078 1.00 90.00 755 VAL A O 1
ATOM 5893 N N . ILE A 1 756 ? -13.449 -5.248 -2.751 1.00 88.88 756 ILE A N 1
ATOM 5894 C CA . ILE A 1 756 ? -14.095 -3.948 -2.518 1.00 88.88 756 ILE A CA 1
ATOM 5895 C C . ILE A 1 756 ? -14.225 -3.634 -1.016 1.00 88.88 756 ILE A C 1
ATOM 5897 O O . ILE A 1 756 ? -13.936 -2.519 -0.593 1.00 88.88 756 ILE A O 1
ATOM 5901 N N . HIS A 1 757 ? -14.584 -4.601 -0.169 1.00 88.88 757 HIS A N 1
ATOM 5902 C CA . HIS A 1 757 ? -14.605 -4.376 1.290 1.00 88.88 757 HIS A CA 1
ATOM 5903 C C . HIS A 1 757 ? -13.202 -4.173 1.878 1.00 88.88 757 HIS A C 1
ATOM 5905 O O . HIS A 1 757 ? -13.025 -3.423 2.841 1.00 88.88 757 HIS A O 1
ATOM 5911 N N . LEU A 1 758 ? -12.179 -4.794 1.282 1.00 87.88 758 LEU A N 1
ATOM 5912 C CA . LEU A 1 758 ? -10.782 -4.520 1.621 1.00 87.88 758 LEU A CA 1
ATOM 5913 C C . LEU A 1 758 ? -10.366 -3.099 1.212 1.00 87.88 758 LEU A C 1
ATOM 5915 O O . LEU A 1 758 ? -9.593 -2.473 1.934 1.00 87.88 758 LEU A O 1
ATOM 5919 N N . SER A 1 759 ? -10.878 -2.563 0.095 1.00 84.31 759 SER A N 1
ATOM 5920 C CA . SER A 1 759 ? -10.608 -1.172 -0.301 1.00 84.31 759 SER A CA 1
ATOM 5921 C C . SER A 1 759 ? -11.353 -0.149 0.563 1.00 84.31 759 SER A C 1
ATOM 5923 O O . SER A 1 759 ? -10.810 0.933 0.800 1.00 84.31 759 SER A O 1
ATOM 5925 N N . GLU A 1 760 ? -12.527 -0.503 1.102 1.00 85.06 760 GLU A N 1
ATOM 5926 C CA . GLU A 1 760 ? -13.215 0.247 2.169 1.00 85.06 760 GLU A CA 1
ATOM 5927 C C . GLU A 1 760 ? -12.354 0.292 3.445 1.00 85.06 760 GLU A C 1
ATOM 5929 O O . GLU A 1 760 ? -12.191 1.340 4.066 1.00 85.06 760 GLU A O 1
ATOM 5934 N N . SER A 1 761 ? -11.714 -0.829 3.789 1.00 83.50 761 SER A N 1
ATOM 5935 C CA . SER A 1 761 ? -10.868 -0.980 4.983 1.00 83.50 761 SER A CA 1
ATOM 5936 C C . SER A 1 761 ? -9.390 -0.639 4.749 1.00 83.50 761 SER A C 1
ATOM 5938 O O . SER A 1 761 ? -8.534 -1.025 5.545 1.00 83.50 761 SER A O 1
ATOM 5940 N N . ARG A 1 762 ? -9.063 0.107 3.684 1.00 80.44 762 ARG A N 1
ATOM 5941 C CA . ARG A 1 762 ? -7.672 0.400 3.283 1.00 80.44 762 ARG A CA 1
ATOM 5942 C C . ARG A 1 762 ? -6.820 1.062 4.369 1.00 80.44 762 ARG A C 1
ATOM 5944 O O . ARG A 1 762 ? -5.611 0.897 4.353 1.00 80.44 762 ARG A O 1
ATOM 5951 N N . ALA A 1 763 ? -7.435 1.798 5.296 1.00 77.81 763 ALA A N 1
ATOM 5952 C CA . ALA A 1 763 ? -6.732 2.452 6.401 1.00 77.81 763 ALA A CA 1
ATOM 5953 C C . ALA A 1 763 ? -6.136 1.445 7.403 1.00 77.81 763 ALA A C 1
ATOM 5955 O O . ALA A 1 763 ? -5.176 1.765 8.094 1.00 77.81 763 ALA A O 1
ATOM 5956 N N . LEU A 1 764 ? -6.693 0.230 7.470 1.00 77.19 764 LEU A N 1
ATOM 5957 C CA . LEU A 1 764 ? -6.236 -0.844 8.356 1.00 77.19 764 LEU A CA 1
ATOM 5958 C C . LEU A 1 764 ? -5.133 -1.706 7.723 1.00 77.19 764 LEU A C 1
ATOM 5960 O O . LEU A 1 764 ? -4.512 -2.508 8.417 1.00 77.19 764 LEU A O 1
ATOM 5964 N N . ILE A 1 765 ? -4.906 -1.570 6.413 1.00 79.19 765 ILE A N 1
ATOM 5965 C CA . ILE A 1 765 ? -3.982 -2.407 5.650 1.00 79.19 765 ILE A CA 1
ATOM 5966 C C . ILE A 1 765 ? -2.731 -1.575 5.327 1.00 79.19 765 ILE A C 1
ATOM 5968 O O . ILE A 1 765 ? -2.835 -0.589 4.594 1.00 79.19 765 ILE A O 1
ATOM 5972 N N . PRO A 1 766 ? -1.546 -1.956 5.836 1.00 79.50 766 PRO A N 1
ATOM 5973 C CA . PRO A 1 766 ? -0.280 -1.349 5.434 1.00 79.50 766 PRO A CA 1
ATOM 5974 C C . PRO A 1 766 ? -0.053 -1.443 3.923 1.00 79.50 766 PRO A C 1
ATOM 5976 O O . PRO A 1 766 ? -0.672 -2.255 3.233 1.00 79.50 766 PRO A O 1
ATOM 5979 N N . GLY A 1 767 ? 0.884 -0.652 3.398 1.00 78.75 767 GLY A N 1
ATOM 5980 C CA . GLY A 1 767 ? 1.310 -0.816 2.007 1.00 78.75 767 GLY A CA 1
ATOM 5981 C C . GLY A 1 767 ? 1.783 -2.251 1.723 1.00 78.75 767 GLY A C 1
ATOM 5982 O O . GLY A 1 767 ? 2.167 -2.980 2.628 1.00 78.75 767 GLY A O 1
ATOM 5983 N N . VAL A 1 768 ? 1.734 -2.701 0.475 1.00 80.00 768 VAL A N 1
ATOM 5984 C CA . VAL A 1 768 ? 2.115 -4.066 0.088 1.00 80.00 768 VAL A CA 1
ATOM 5985 C C . VAL A 1 768 ? 3.405 -4.014 -0.717 1.00 80.00 768 VAL A C 1
ATOM 5987 O O . VAL A 1 768 ? 3.484 -3.349 -1.750 1.00 80.00 768 VAL A O 1
ATOM 5990 N N . GLU A 1 769 ? 4.419 -4.741 -0.268 1.00 79.19 769 GLU A N 1
ATOM 5991 C CA . GLU A 1 769 ? 5.648 -4.975 -1.021 1.00 79.19 769 GLU A CA 1
ATOM 5992 C C . GLU A 1 769 ? 5.485 -6.252 -1.847 1.00 79.19 769 GLU A C 1
ATOM 5994 O O . GLU A 1 769 ? 5.760 -7.370 -1.408 1.00 79.19 769 GLU A O 1
ATOM 5999 N N . ALA A 1 770 ? 4.967 -6.088 -3.064 1.00 69.06 770 ALA A N 1
ATOM 6000 C CA . ALA A 1 770 ? 4.748 -7.194 -3.982 1.00 69.06 770 ALA A CA 1
ATOM 6001 C C . ALA A 1 770 ? 6.014 -7.490 -4.796 1.00 69.06 770 ALA A C 1
ATOM 6003 O O . ALA A 1 770 ? 6.392 -6.742 -5.701 1.00 69.06 770 ALA A O 1
ATOM 6004 N N . ASN A 1 771 ? 6.640 -8.629 -4.512 1.00 64.50 771 ASN A N 1
ATOM 6005 C CA . ASN A 1 771 ? 7.796 -9.112 -5.254 1.00 64.50 771 ASN A CA 1
ATOM 6006 C C . ASN A 1 771 ? 7.323 -9.951 -6.443 1.00 64.50 771 ASN A C 1
ATOM 6008 O O . ASN A 1 771 ? 7.070 -11.147 -6.307 1.00 64.50 771 ASN A O 1
ATOM 6012 N N . PHE A 1 772 ? 7.236 -9.340 -7.627 1.00 59.97 772 PHE A N 1
ATOM 6013 C CA . PHE A 1 772 ? 6.872 -10.011 -8.887 1.00 59.97 772 PHE A CA 1
ATOM 6014 C C . PHE A 1 772 ? 7.999 -10.873 -9.493 1.00 59.97 772 PHE A C 1
ATOM 6016 O O . PHE A 1 772 ? 7.871 -11.355 -10.615 1.00 59.97 772 PHE A O 1
ATOM 6023 N N . GLY A 1 773 ? 9.111 -11.074 -8.773 1.00 47.81 773 GLY A N 1
ATOM 6024 C CA . GLY A 1 773 ? 10.298 -11.773 -9.287 1.00 47.81 773 GLY A CA 1
ATOM 6025 C C . GLY A 1 773 ? 11.106 -10.963 -10.310 1.00 47.81 773 GLY A C 1
ATOM 6026 O O . GLY A 1 773 ? 11.975 -11.520 -10.972 1.00 47.81 773 GLY A O 1
ATOM 6027 N N . VAL A 1 774 ? 10.810 -9.665 -10.436 1.00 42.25 774 VAL A N 1
ATOM 6028 C CA . VAL A 1 774 ? 11.488 -8.699 -11.308 1.00 42.25 774 VAL A CA 1
ATOM 6029 C C . VAL A 1 774 ? 12.225 -7.701 -10.419 1.00 42.25 774 VAL A C 1
ATOM 6031 O O . VAL A 1 774 ? 11.592 -6.970 -9.659 1.00 42.25 774 VAL A O 1
ATOM 6034 N N . SER A 1 775 ? 13.552 -7.641 -10.516 1.00 41.91 775 SER A N 1
ATOM 6035 C CA . SER A 1 775 ? 14.418 -6.792 -9.679 1.00 41.91 775 SER A CA 1
ATOM 6036 C C . SER A 1 775 ? 14.365 -5.277 -9.993 1.00 41.91 775 SER A C 1
ATOM 6038 O O . SER A 1 775 ? 15.380 -4.593 -9.922 1.00 41.91 775 SER A O 1
ATOM 6040 N N . GLN A 1 776 ? 13.193 -4.725 -10.333 1.00 35.66 776 GLN A N 1
ATOM 6041 C CA . GLN A 1 776 ? 12.958 -3.274 -10.469 1.00 35.66 776 GLN A CA 1
ATOM 6042 C C . GLN A 1 776 ? 11.559 -2.842 -9.987 1.00 35.66 776 GLN A C 1
ATOM 6044 O O . GLN A 1 776 ? 10.845 -2.091 -10.650 1.00 35.66 776 GLN A O 1
ATOM 6049 N N . ALA A 1 777 ? 11.161 -3.227 -8.781 1.00 32.19 777 ALA A N 1
ATOM 6050 C CA . ALA A 1 777 ? 10.525 -2.209 -7.951 1.00 32.19 777 ALA A CA 1
ATOM 6051 C C . ALA A 1 777 ? 11.675 -1.545 -7.197 1.00 32.19 777 ALA A C 1
ATOM 6053 O O . ALA A 1 777 ? 12.473 -2.250 -6.583 1.00 32.19 777 ALA A O 1
ATOM 6054 N N . ALA A 1 778 ? 11.831 -0.224 -7.307 1.00 36.31 778 ALA A N 1
ATOM 6055 C CA . ALA A 1 778 ? 12.779 0.495 -6.463 1.00 36.31 778 ALA A CA 1
ATOM 6056 C C . ALA A 1 778 ? 12.594 0.003 -5.013 1.00 36.31 778 ALA A C 1
ATOM 6058 O O . ALA A 1 778 ? 11.445 -0.002 -4.553 1.00 36.31 778 ALA A O 1
ATOM 6059 N N . PRO A 1 779 ? 13.654 -0.472 -4.331 1.00 37.62 779 PRO A N 1
ATOM 6060 C CA . PRO A 1 779 ? 13.522 -0.965 -2.968 1.00 37.62 779 PRO A CA 1
ATOM 6061 C C . PRO A 1 779 ? 12.851 0.129 -2.129 1.00 37.62 779 PRO A C 1
ATOM 6063 O O . PRO A 1 779 ? 13.326 1.264 -2.100 1.00 37.62 779 PRO A O 1
ATOM 6066 N N . GLY A 1 780 ? 11.698 -0.194 -1.538 1.00 48.09 780 GLY A N 1
ATOM 6067 C CA . GLY A 1 780 ? 10.943 0.710 -0.669 1.00 48.09 780 GLY A CA 1
ATOM 6068 C C . GLY A 1 780 ? 9.717 1.419 -1.263 1.00 48.09 780 GLY A C 1
ATOM 6069 O O . GLY A 1 780 ? 9.127 2.232 -0.552 1.00 48.09 780 GLY A O 1
ATOM 6070 N N . LYS A 1 781 ? 9.270 1.151 -2.508 1.00 57.03 781 LYS A N 1
ATOM 6071 C CA . LYS A 1 781 ? 7.938 1.637 -2.939 1.00 57.03 781 LYS A CA 1
ATOM 6072 C C . LYS A 1 781 ? 6.843 0.637 -2.568 1.00 57.03 781 LYS A C 1
ATOM 6074 O O . LYS A 1 781 ? 6.448 -0.196 -3.379 1.00 57.03 781 LYS A O 1
ATOM 6079 N N . ALA A 1 782 ? 6.333 0.771 -1.349 1.00 68.38 782 ALA A N 1
ATOM 6080 C CA . ALA A 1 782 ? 5.121 0.095 -0.913 1.00 68.38 782 ALA A CA 1
ATOM 6081 C C . ALA A 1 782 ? 3.951 0.442 -1.854 1.00 68.38 782 ALA A C 1
ATOM 6083 O O . ALA A 1 782 ? 3.643 1.618 -2.062 1.00 68.38 782 ALA A O 1
ATOM 6084 N N . LEU A 1 783 ? 3.316 -0.573 -2.444 1.00 75.94 783 LEU A N 1
ATOM 6085 C CA . LEU A 1 783 ? 2.111 -0.387 -3.248 1.00 75.94 783 LEU A CA 1
ATOM 6086 C C . LEU A 1 783 ? 0.930 -0.132 -2.319 1.00 75.94 783 LEU A C 1
ATOM 6088 O O . LEU A 1 783 ? 0.779 -0.791 -1.291 1.00 75.94 783 LEU A O 1
ATOM 6092 N N . SER A 1 784 ? 0.037 0.771 -2.701 1.00 83.25 784 SER A N 1
ATOM 6093 C CA . SER A 1 784 ? -1.282 0.786 -2.073 1.00 83.25 784 SER A CA 1
ATOM 6094 C C . SER A 1 784 ? -2.017 -0.526 -2.377 1.00 83.25 784 SER A C 1
ATOM 6096 O O . SER A 1 784 ? -1.812 -1.154 -3.418 1.00 83.25 784 SER A O 1
ATOM 6098 N N . VAL A 1 785 ? -2.941 -0.921 -1.503 1.00 82.62 785 VAL A N 1
ATOM 6099 C CA . VAL A 1 785 ? -3.795 -2.109 -1.700 1.00 82.62 785 VAL A CA 1
ATOM 6100 C C . VAL A 1 785 ? -4.511 -2.082 -3.059 1.00 82.62 785 VAL A C 1
ATOM 6102 O O . VAL A 1 785 ? -4.629 -3.099 -3.735 1.00 82.62 785 VAL A O 1
ATOM 6105 N N . SER A 1 786 ? -4.924 -0.898 -3.514 1.00 82.06 786 SER A N 1
ATOM 6106 C CA . SER A 1 786 ? -5.533 -0.702 -4.834 1.00 82.06 786 SER A CA 1
ATOM 6107 C C . SER A 1 786 ? -4.571 -0.993 -5.998 1.00 82.06 786 SER A C 1
ATOM 6109 O O . SER A 1 786 ? -4.940 -1.656 -6.975 1.00 82.06 786 SER A O 1
ATOM 6111 N N . GLU A 1 787 ? -3.331 -0.508 -5.917 1.00 81.44 787 GLU A N 1
ATOM 6112 C CA . GLU A 1 787 ? -2.298 -0.787 -6.924 1.00 81.44 787 GLU A CA 1
ATOM 6113 C C . GLU A 1 787 ? -1.907 -2.272 -6.917 1.00 81.44 787 GLU A C 1
ATOM 6115 O O . GLU A 1 787 ? -1.684 -2.866 -7.975 1.00 81.44 787 GLU A O 1
ATOM 6120 N N . TYR A 1 788 ? -1.906 -2.900 -5.741 1.00 84.38 788 TYR A N 1
ATOM 6121 C CA . TYR A 1 788 ? -1.676 -4.332 -5.590 1.00 84.38 788 TYR A CA 1
ATOM 6122 C C . TYR A 1 788 ? -2.718 -5.173 -6.347 1.00 84.38 788 TYR A C 1
ATOM 6124 O O . TYR A 1 788 ? -2.353 -5.989 -7.191 1.00 84.38 788 TYR A O 1
ATOM 6132 N N . TRP A 1 789 ? -4.021 -4.919 -6.178 1.00 84.25 789 TRP A N 1
ATOM 6133 C CA . TRP A 1 789 ? -5.052 -5.636 -6.955 1.00 84.25 789 TRP A CA 1
ATOM 6134 C C . TRP A 1 789 ? -4.904 -5.442 -8.463 1.00 84.25 789 TRP A C 1
ATOM 6136 O O . TRP A 1 789 ? -5.054 -6.375 -9.254 1.00 84.25 789 TRP A O 1
ATOM 6146 N N . SER A 1 790 ? -4.567 -4.219 -8.861 1.00 82.75 790 SER A N 1
ATOM 6147 C CA . SER A 1 790 ? -4.386 -3.848 -10.262 1.00 82.75 790 SER A CA 1
ATOM 6148 C C . SER A 1 790 ? -3.195 -4.569 -10.906 1.00 82.75 790 SER A C 1
ATOM 6150 O O . SER A 1 790 ? -3.227 -4.856 -12.103 1.00 82.75 790 SER A O 1
ATOM 6152 N N . SER A 1 791 ? -2.162 -4.882 -10.123 1.00 82.25 791 SER A N 1
ATOM 6153 C CA . SER A 1 791 ? -0.972 -5.606 -10.581 1.00 82.25 791 SER A CA 1
ATOM 6154 C C . SER A 1 791 ? -1.141 -7.130 -10.571 1.00 82.25 791 SER A C 1
ATOM 6156 O O . SER A 1 791 ? -0.519 -7.804 -11.388 1.00 82.25 791 SER A O 1
ATOM 6158 N N . LEU A 1 792 ? -2.028 -7.684 -9.735 1.00 82.81 792 LEU A N 1
ATOM 6159 C CA . LEU A 1 792 ? -2.374 -9.113 -9.767 1.00 82.81 792 LEU A CA 1
ATOM 6160 C C . LEU A 1 792 ? -3.244 -9.501 -10.972 1.00 82.81 792 LEU A C 1
ATOM 6162 O O . LEU A 1 792 ? -3.139 -10.611 -11.487 1.00 82.81 792 LEU A O 1
ATOM 6166 N N . LEU A 1 793 ? -4.118 -8.604 -11.428 1.00 84.81 793 LEU A N 1
ATOM 6167 C CA . LEU A 1 793 ? -5.024 -8.860 -12.550 1.00 84.81 793 LEU A CA 1
ATOM 6168 C C . LEU A 1 793 ? -4.310 -8.687 -13.894 1.00 84.81 793 LEU A C 1
ATOM 6170 O O . LEU A 1 793 ? -4.503 -7.692 -14.590 1.00 84.81 793 LEU A O 1
ATOM 6174 N N . VAL A 1 794 ? -3.456 -9.631 -14.261 1.00 80.69 794 VAL A N 1
ATOM 6175 C CA . VAL A 1 794 ? -2.677 -9.553 -15.501 1.00 80.69 794 VAL A CA 1
ATOM 6176 C C . VAL A 1 794 ? -3.480 -10.073 -16.697 1.00 80.69 794 VAL A C 1
ATOM 6178 O O . VAL A 1 794 ? -4.122 -11.115 -16.612 1.00 80.69 794 VAL A O 1
ATOM 6181 N N . CYS A 1 795 ? -3.410 -9.365 -17.826 1.00 82.31 795 CYS A N 1
ATOM 6182 C CA . CYS A 1 795 ? -4.061 -9.741 -19.083 1.00 82.31 795 CYS A CA 1
ATOM 6183 C C . CYS A 1 795 ? -2.999 -10.206 -20.093 1.00 82.31 795 CYS A C 1
ATOM 6185 O O . CYS A 1 795 ? -2.490 -9.406 -20.870 1.00 82.31 795 CYS A O 1
ATOM 6187 N N . ARG A 1 796 ? -2.616 -11.488 -20.046 1.00 82.31 796 ARG A N 1
ATOM 6188 C CA . ARG A 1 796 ? -1.559 -12.075 -20.904 1.00 82.31 796 ARG A CA 1
ATOM 6189 C C . ARG A 1 796 ? -2.089 -13.090 -21.907 1.00 82.31 796 ARG A C 1
ATOM 6191 O O . ARG A 1 796 ? -1.647 -13.113 -23.050 1.00 82.31 796 ARG A O 1
ATOM 6198 N N . THR A 1 797 ? -2.986 -13.949 -21.440 1.00 84.12 797 THR A N 1
ATOM 6199 C CA . THR A 1 797 ? -3.565 -15.090 -22.157 1.00 84.12 797 THR A CA 1
ATOM 6200 C C . THR A 1 797 ? -5.085 -14.993 -22.218 1.00 84.12 797 THR A C 1
ATOM 6202 O O . THR A 1 797 ? -5.689 -14.299 -21.398 1.00 84.12 797 THR A O 1
ATOM 6205 N N . GLU A 1 798 ? -5.717 -15.742 -23.119 1.00 84.94 798 GLU A N 1
ATOM 6206 C CA . GLU A 1 798 ? -7.170 -15.791 -23.286 1.00 84.94 798 GLU A CA 1
ATOM 6207 C C . GLU A 1 798 ? -7.908 -16.035 -21.966 1.00 84.94 798 GLU A C 1
ATOM 6209 O O . GLU A 1 798 ? -8.809 -15.283 -21.588 1.00 84.94 798 GLU A O 1
ATOM 6214 N N . GLU A 1 799 ? -7.464 -17.033 -21.213 1.00 84.75 799 GLU A N 1
ATOM 6215 C CA . GLU A 1 799 ? -8.028 -17.371 -19.911 1.00 84.75 799 GLU A CA 1
ATOM 6216 C C . GLU A 1 799 ? -7.908 -16.218 -18.902 1.00 84.75 799 GLU A C 1
ATOM 6218 O O . GLU A 1 799 ? -8.862 -15.907 -18.185 1.00 84.75 799 GLU A O 1
ATOM 6223 N N . SER A 1 800 ? -6.757 -15.537 -18.879 1.00 85.81 800 SER A N 1
ATOM 6224 C CA . SER A 1 800 ? -6.522 -14.395 -17.989 1.00 85.81 800 SER A CA 1
ATOM 6225 C C . SER A 1 800 ? -7.363 -13.170 -18.372 1.00 85.81 800 SER A C 1
ATOM 6227 O O . SER A 1 800 ? -7.884 -12.485 -17.495 1.00 85.81 800 SER A O 1
ATOM 6229 N N . PHE A 1 801 ? -7.585 -12.936 -19.671 1.00 87.38 801 PHE A N 1
ATOM 6230 C CA . PHE A 1 801 ? -8.475 -11.889 -20.172 1.00 87.38 801 PHE A CA 1
ATOM 6231 C C . PHE A 1 801 ? -9.930 -12.162 -19.781 1.00 87.38 801 PHE A C 1
ATOM 6233 O O . PHE A 1 801 ? -10.620 -11.266 -19.287 1.00 87.38 801 PHE A O 1
ATOM 6240 N N . ALA A 1 802 ? -10.398 -13.400 -19.969 1.00 88.00 802 ALA A N 1
ATOM 6241 C CA . ALA A 1 802 ? -11.744 -13.806 -19.587 1.00 88.00 802 ALA A CA 1
ATOM 6242 C C . ALA A 1 802 ? -11.954 -13.671 -18.072 1.00 88.00 802 ALA A C 1
ATOM 6244 O O . ALA A 1 802 ? -12.960 -13.106 -17.640 1.00 88.00 802 ALA A O 1
ATOM 6245 N N . PHE A 1 803 ? -10.995 -14.131 -17.265 1.00 89.69 803 PHE A N 1
ATOM 6246 C CA . PHE A 1 803 ? -11.028 -13.977 -15.813 1.00 89.69 803 PHE A CA 1
ATOM 6247 C C . PHE A 1 803 ? -11.019 -12.502 -15.386 1.00 89.69 803 PHE A C 1
ATOM 6249 O O . PHE A 1 803 ? -11.874 -12.096 -14.601 1.00 89.69 803 PHE A O 1
ATOM 6256 N N . CYS A 1 804 ? -10.123 -11.678 -15.938 1.00 90.75 804 CYS A N 1
ATOM 6257 C CA . CYS A 1 804 ? -10.030 -10.261 -15.590 1.00 90.75 804 CYS A CA 1
ATOM 6258 C C . CYS A 1 804 ? -11.316 -9.498 -15.944 1.00 90.75 804 CYS A C 1
ATOM 6260 O O . CYS A 1 804 ? -11.813 -8.724 -15.125 1.00 90.75 804 CYS A O 1
ATOM 6262 N N . LEU A 1 805 ? -11.920 -9.767 -17.110 1.00 90.50 805 LEU A N 1
ATOM 6263 C CA . LEU A 1 805 ? -13.210 -9.181 -17.481 1.00 90.50 805 LEU A CA 1
ATOM 6264 C C . LEU A 1 805 ? -14.306 -9.572 -16.480 1.00 90.50 805 LEU A C 1
ATOM 6266 O O . LEU A 1 805 ? -15.046 -8.703 -16.016 1.00 90.50 805 LEU A O 1
ATOM 6270 N N . ARG A 1 806 ? -14.402 -10.864 -16.135 1.00 89.56 806 ARG A N 1
ATOM 6271 C CA . ARG A 1 806 ? -15.380 -11.386 -15.165 1.00 89.56 806 ARG A CA 1
ATOM 6272 C C . ARG A 1 806 ? -15.215 -10.726 -13.800 1.00 89.56 806 ARG A C 1
ATOM 6274 O O . ARG A 1 806 ? -16.185 -10.210 -13.251 1.00 89.56 806 ARG A O 1
ATOM 6281 N N . PHE A 1 807 ? -13.987 -10.708 -13.290 1.00 91.19 807 PHE A N 1
ATOM 6282 C CA . PHE A 1 807 ? -13.650 -10.176 -11.976 1.00 91.19 807 PHE A CA 1
ATOM 6283 C C . PHE A 1 807 ? -13.910 -8.669 -11.884 1.00 91.19 807 PHE A C 1
ATOM 6285 O O . PHE A 1 807 ? -14.611 -8.217 -10.980 1.00 91.19 807 PHE A O 1
ATOM 6292 N N . CYS A 1 808 ? -13.416 -7.883 -12.845 1.00 91.38 808 CYS A N 1
ATOM 6293 C CA . CYS A 1 808 ? -13.606 -6.434 -12.835 1.00 91.38 808 CYS A CA 1
ATOM 6294 C C . CYS A 1 808 ? -15.080 -6.044 -13.033 1.00 91.38 808 CYS A C 1
ATOM 6296 O O . CYS A 1 808 ? -15.551 -5.116 -12.379 1.00 91.38 808 CYS A O 1
ATOM 6298 N N . THR A 1 809 ? -15.826 -6.762 -13.885 1.00 90.38 809 THR A N 1
ATOM 6299 C CA . THR A 1 809 ? -17.267 -6.514 -14.084 1.00 90.38 809 THR A CA 1
ATOM 6300 C C . THR A 1 809 ? -18.051 -6.805 -12.807 1.00 90.38 809 THR A C 1
ATOM 6302 O O . THR A 1 809 ? -18.896 -6.004 -12.417 1.00 90.38 809 THR A O 1
ATOM 6305 N N . ALA A 1 810 ? -17.742 -7.913 -12.124 1.00 89.69 810 ALA A N 1
ATOM 6306 C CA . ALA A 1 810 ? -18.333 -8.253 -10.832 1.00 89.69 810 ALA A CA 1
ATOM 6307 C C . ALA A 1 810 ? -18.032 -7.189 -9.764 1.00 89.69 810 ALA A C 1
ATOM 6309 O O . ALA A 1 810 ? -18.949 -6.727 -9.089 1.00 89.69 810 ALA A O 1
ATOM 6310 N N . ALA A 1 811 ? -16.773 -6.757 -9.643 1.00 90.38 811 ALA A N 1
ATOM 6311 C CA . ALA A 1 811 ? -16.361 -5.755 -8.660 1.00 90.38 811 ALA A CA 1
ATOM 6312 C C . ALA A 1 811 ? -17.055 -4.403 -8.895 1.00 90.38 811 ALA A C 1
ATOM 6314 O O . ALA A 1 811 ? -17.603 -3.814 -7.963 1.00 90.38 811 ALA A O 1
ATOM 6315 N N . ALA A 1 812 ? -17.087 -3.935 -10.146 1.00 88.81 812 ALA A N 1
ATOM 6316 C CA . ALA A 1 812 ? -17.736 -2.678 -10.508 1.00 88.81 812 ALA A CA 1
ATOM 6317 C C . ALA A 1 812 ? -19.263 -2.737 -10.325 1.00 88.81 812 ALA A C 1
ATOM 6319 O O . ALA A 1 812 ? -19.847 -1.799 -9.786 1.00 88.81 812 ALA A O 1
ATOM 6320 N N . ALA A 1 813 ? -19.909 -3.844 -10.708 1.00 88.25 813 ALA A N 1
ATOM 6321 C CA . ALA A 1 813 ? -21.343 -4.026 -10.500 1.00 88.25 813 ALA A CA 1
ATOM 6322 C C . ALA A 1 813 ? -21.707 -4.062 -9.006 1.00 88.25 813 ALA A C 1
ATOM 6324 O O . ALA A 1 813 ? -22.657 -3.397 -8.599 1.00 88.25 813 ALA A O 1
ATOM 6325 N N . TYR A 1 814 ? -20.928 -4.774 -8.179 1.00 88.38 814 TYR A N 1
ATOM 6326 C CA . TYR A 1 814 ? -21.138 -4.816 -6.727 1.00 88.38 814 TYR A CA 1
ATOM 6327 C C . TYR A 1 814 ? -21.067 -3.420 -6.111 1.00 88.38 814 TYR A C 1
ATOM 6329 O O . TYR A 1 814 ? -21.929 -3.028 -5.327 1.00 88.38 814 TYR A O 1
ATOM 6337 N N . LEU A 1 815 ? -20.041 -2.666 -6.498 1.00 85.50 815 LEU A N 1
ATOM 6338 C CA . LEU A 1 815 ? -19.748 -1.354 -5.950 1.00 85.50 815 LEU A CA 1
ATOM 6339 C C . LEU A 1 815 ? -20.823 -0.321 -6.325 1.00 85.50 815 LEU A C 1
ATOM 6341 O O . LEU A 1 815 ? -21.293 0.401 -5.447 1.00 85.50 815 LEU A O 1
ATOM 6345 N N . ILE A 1 816 ? -21.278 -0.301 -7.585 1.00 84.94 816 ILE A N 1
ATOM 6346 C CA . ILE A 1 816 ? -22.384 0.569 -8.026 1.00 84.94 816 ILE A CA 1
ATOM 6347 C C . ILE A 1 816 ? -23.685 0.230 -7.287 1.00 84.94 816 ILE A C 1
ATOM 6349 O O . ILE A 1 816 ? -24.463 1.135 -6.985 1.00 84.94 816 ILE A O 1
ATOM 6353 N N . CYS A 1 817 ? -23.928 -1.053 -6.992 1.00 85.50 817 CYS A N 1
ATOM 6354 C CA . CYS A 1 817 ? -25.094 -1.481 -6.225 1.00 85.50 817 CYS A CA 1
ATOM 6355 C C . CYS A 1 817 ? -24.997 -1.069 -4.746 1.00 85.50 817 CYS A C 1
ATOM 6357 O O . CYS A 1 817 ? -25.886 -0.370 -4.267 1.00 85.50 817 CYS A O 1
ATOM 6359 N N . LYS A 1 818 ? -23.931 -1.457 -4.029 1.00 84.62 818 LYS A N 1
ATOM 6360 C CA . LYS A 1 818 ? -23.803 -1.245 -2.573 1.00 84.62 818 LYS A CA 1
ATOM 6361 C C . LYS A 1 818 ? -23.732 0.234 -2.192 1.00 84.62 818 LYS A C 1
ATOM 6363 O O . LYS A 1 818 ? -24.405 0.649 -1.258 1.00 84.62 818 LYS A O 1
ATOM 6368 N N . PHE A 1 819 ? -22.954 1.034 -2.918 1.00 80.81 819 PHE A N 1
ATOM 6369 C CA . PHE A 1 819 ? -22.716 2.445 -2.585 1.00 80.81 819 PHE A CA 1
ATOM 6370 C C . PHE A 1 819 ? -23.595 3.393 -3.409 1.00 80.81 819 PHE A C 1
ATOM 6372 O O . PHE A 1 819 ? -23.213 4.520 -3.716 1.00 80.81 819 PHE A O 1
ATOM 6379 N N . SER A 1 820 ? -24.791 2.935 -3.788 1.00 78.38 820 SER A N 1
ATOM 6380 C CA . SER A 1 820 ? -25.697 3.682 -4.662 1.00 78.38 820 SER A CA 1
ATOM 6381 C C . SER A 1 820 ? -26.219 4.995 -4.059 1.00 78.38 820 SER A C 1
ATOM 6383 O O . SER A 1 820 ? -26.669 5.852 -4.829 1.00 78.38 820 SER A O 1
ATOM 6385 N N . SER A 1 821 ? -26.143 5.135 -2.731 1.00 76.31 821 SER A N 1
ATOM 6386 C CA . SER A 1 821 ? -26.566 6.283 -1.921 1.00 76.31 821 SER A CA 1
ATOM 6387 C C . SER A 1 821 ? -25.419 7.194 -1.459 1.00 76.31 821 SER A C 1
ATOM 6389 O O . SER A 1 821 ? -25.689 8.222 -0.841 1.00 76.31 821 SER A O 1
ATOM 6391 N N . CYS A 1 822 ? -24.156 6.835 -1.712 1.00 77.81 822 CYS A N 1
ATOM 6392 C CA . CYS A 1 822 ? -23.001 7.645 -1.316 1.00 77.81 822 CYS A CA 1
ATOM 6393 C C . CYS A 1 822 ? -22.853 8.896 -2.192 1.00 77.81 822 CYS A C 1
ATOM 6395 O O . CYS A 1 822 ? -23.303 8.924 -3.340 1.00 77.81 822 CYS A O 1
ATOM 6397 N N . SER A 1 823 ? -22.184 9.923 -1.656 1.00 81.12 823 SER A N 1
ATOM 6398 C CA . SER A 1 823 ? -21.774 11.082 -2.450 1.00 81.12 823 SER A CA 1
ATOM 6399 C C . SER A 1 823 ? -20.814 10.644 -3.567 1.00 81.12 823 SER A C 1
ATOM 6401 O O . SER A 1 823 ? -20.101 9.645 -3.434 1.00 81.12 823 SER A O 1
ATOM 6403 N N . HIS A 1 824 ? -20.787 11.377 -4.685 1.00 79.12 824 HIS A N 1
ATOM 6404 C CA . HIS A 1 824 ? -19.921 11.040 -5.825 1.00 79.12 824 HIS A CA 1
ATOM 6405 C C . HIS A 1 824 ? -18.429 11.072 -5.452 1.00 79.12 824 HIS A C 1
ATOM 6407 O O . HIS A 1 824 ? -17.658 10.244 -5.934 1.00 79.12 824 HIS A O 1
ATOM 6413 N N . GLU A 1 825 ? -18.026 11.968 -4.546 1.00 79.06 825 GLU A N 1
ATOM 6414 C CA . GLU A 1 825 ? -16.639 12.095 -4.078 1.00 79.06 825 GLU A CA 1
ATOM 6415 C C . GLU A 1 825 ? -16.208 10.900 -3.215 1.00 79.06 825 GLU A C 1
ATOM 6417 O O . GLU A 1 825 ? -15.176 10.279 -3.492 1.00 79.06 825 GLU A O 1
ATOM 6422 N N . ASP A 1 826 ? -17.029 10.507 -2.235 1.00 78.50 826 ASP A N 1
ATOM 6423 C CA . ASP A 1 826 ? -16.756 9.342 -1.380 1.00 78.50 826 ASP A CA 1
ATOM 6424 C C . ASP A 1 826 ? -16.752 8.043 -2.195 1.00 78.50 826 ASP A C 1
ATOM 6426 O O . ASP A 1 826 ? -15.906 7.166 -2.006 1.00 78.50 826 ASP A O 1
ATOM 6430 N N . PHE A 1 827 ? -17.671 7.941 -3.159 1.00 80.94 827 PHE A N 1
ATOM 6431 C CA . PHE A 1 827 ? -17.749 6.825 -4.094 1.00 80.94 827 PHE A CA 1
ATOM 6432 C C . PHE A 1 827 ? -16.471 6.695 -4.932 1.00 80.94 827 PHE A C 1
ATOM 6434 O O . PHE A 1 827 ? -15.902 5.606 -5.029 1.00 80.94 827 PHE A O 1
ATOM 6441 N N . CYS A 1 828 ? -15.963 7.804 -5.480 1.00 80.06 828 CYS A N 1
ATOM 6442 C CA . CYS A 1 828 ? -14.705 7.818 -6.226 1.00 80.06 828 CYS A CA 1
ATOM 6443 C C . CYS A 1 828 ? -13.503 7.445 -5.344 1.00 80.06 828 CYS A C 1
ATOM 6445 O O . CYS A 1 828 ? -12.582 6.776 -5.812 1.00 80.06 828 CYS A O 1
ATOM 6447 N N . ALA A 1 829 ? -13.510 7.811 -4.061 1.00 79.62 829 ALA A N 1
ATOM 6448 C CA . ALA A 1 829 ? -12.431 7.460 -3.148 1.00 79.62 829 ALA A CA 1
ATOM 6449 C C . ALA A 1 829 ? -12.372 5.952 -2.835 1.00 79.62 829 ALA A C 1
ATOM 6451 O O . ALA A 1 829 ? -11.294 5.446 -2.532 1.00 79.62 829 ALA A O 1
ATOM 6452 N N . LEU A 1 830 ? -13.490 5.220 -2.873 1.00 77.06 830 LEU A N 1
ATOM 6453 C CA . LEU A 1 830 ? -13.565 3.790 -2.516 1.00 77.06 830 LEU A CA 1
ATOM 6454 C C . LEU A 1 830 ? -13.099 2.840 -3.632 1.00 77.06 830 LEU A C 1
ATOM 6456 O O . LEU A 1 830 ? -12.710 1.701 -3.354 1.00 77.06 830 LEU A O 1
ATOM 6460 N N . ILE A 1 831 ? -13.137 3.299 -4.883 1.00 80.00 831 ILE A N 1
ATOM 6461 C CA . ILE A 1 831 ? -12.896 2.474 -6.070 1.00 80.00 831 ILE A CA 1
ATOM 6462 C C . ILE A 1 831 ? -11.400 2.331 -6.339 1.00 80.00 831 ILE A C 1
ATOM 6464 O O . ILE A 1 831 ? -10.724 3.340 -6.539 1.00 80.00 831 ILE A O 1
ATOM 6468 N N . PRO A 1 832 ? -10.875 1.100 -6.478 1.00 85.38 832 PRO A N 1
ATOM 6469 C CA . PRO A 1 832 ? -9.534 0.893 -7.007 1.00 85.38 832 PRO A CA 1
ATOM 6470 C C . PRO A 1 832 ? -9.457 1.340 -8.481 1.00 85.38 832 PRO A C 1
ATOM 6472 O O . PRO A 1 832 ? -10.046 0.677 -9.346 1.00 85.38 832 PRO A O 1
ATOM 6475 N N . PRO A 1 833 ? -8.734 2.426 -8.831 1.00 85.81 833 PRO A N 1
ATOM 6476 C CA . PRO A 1 833 ? -8.748 2.963 -10.189 1.00 85.81 833 PRO A CA 1
ATOM 6477 C C . PRO A 1 833 ? -8.279 1.978 -11.259 1.00 85.81 833 PRO A C 1
ATOM 6479 O O . PRO A 1 833 ? -8.787 2.001 -12.380 1.00 85.81 833 PRO A O 1
ATOM 6482 N N . GLY A 1 834 ? -7.354 1.071 -10.933 1.00 85.44 834 GLY A N 1
ATOM 6483 C CA . GLY A 1 834 ? -6.858 0.108 -11.912 1.00 85.44 834 GLY A CA 1
ATOM 6484 C C . GLY A 1 834 ? -7.895 -0.927 -12.360 1.00 85.44 834 GLY A C 1
ATOM 6485 O O . GLY A 1 834 ? -7.796 -1.399 -13.489 1.00 85.44 834 GLY A O 1
ATOM 6486 N N . LEU A 1 835 ? -8.934 -1.223 -11.565 1.00 88.94 835 LEU A N 1
ATOM 6487 C CA . LEU A 1 835 ? -10.042 -2.087 -12.004 1.00 88.94 835 LEU A CA 1
ATOM 6488 C C . LEU A 1 835 ? -10.852 -1.422 -13.125 1.00 88.94 835 LEU A C 1
ATOM 6490 O O . LEU A 1 835 ? -11.146 -2.046 -14.146 1.00 88.94 835 LEU A O 1
ATOM 6494 N N . ILE A 1 836 ? -11.159 -0.133 -12.962 1.00 90.50 836 ILE A N 1
ATOM 6495 C CA . ILE A 1 836 ? -11.900 0.652 -13.957 1.00 90.50 836 ILE A CA 1
ATOM 6496 C C . ILE A 1 836 ? -11.059 0.848 -15.217 1.00 90.50 836 ILE A C 1
ATOM 6498 O O . ILE A 1 836 ? -11.552 0.630 -16.322 1.00 90.50 836 ILE A O 1
ATOM 6502 N N . LYS A 1 837 ? -9.768 1.168 -15.065 1.00 91.25 837 LYS A N 1
ATOM 6503 C CA . LYS A 1 837 ? -8.830 1.271 -16.192 1.00 91.25 837 LYS A CA 1
ATOM 6504 C C . LYS A 1 837 ? -8.714 -0.047 -16.967 1.00 91.25 837 LYS A C 1
ATOM 6506 O O . LYS A 1 837 ? -8.683 -0.028 -18.196 1.00 91.25 837 LYS A O 1
ATOM 6511 N N . LYS A 1 838 ? -8.736 -1.199 -16.285 1.00 91.19 838 LYS A N 1
ATOM 6512 C CA . LYS A 1 838 ? -8.790 -2.513 -16.948 1.00 91.19 838 LYS A CA 1
ATOM 6513 C C . LYS A 1 838 ? -10.098 -2.721 -17.702 1.00 91.19 838 LYS A C 1
ATOM 6515 O O . LYS A 1 838 ? -10.046 -3.167 -18.839 1.00 91.19 838 LYS A O 1
ATOM 6520 N N . LEU A 1 839 ? -11.255 -2.344 -17.153 1.00 91.62 839 LEU A N 1
ATOM 6521 C CA . LEU A 1 839 ? -12.519 -2.392 -17.908 1.00 91.62 839 LEU A CA 1
ATOM 6522 C C . LEU A 1 839 ? -12.499 -1.477 -19.141 1.00 91.62 839 LEU A C 1
ATOM 6524 O O . LEU A 1 839 ? -12.956 -1.898 -20.202 1.00 91.62 839 LEU A O 1
ATOM 6528 N N . GLN A 1 840 ? -11.922 -0.275 -19.036 1.00 91.75 840 GLN A N 1
ATOM 6529 C CA . GLN A 1 840 ? -11.740 0.639 -20.174 1.00 91.75 840 GLN A CA 1
ATOM 6530 C C . GLN A 1 840 ? -10.854 0.052 -21.278 1.00 91.75 840 GLN A C 1
ATOM 6532 O O . GLN A 1 840 ? -11.062 0.358 -22.448 1.00 91.75 840 GLN A O 1
ATOM 6537 N N . HIS A 1 841 ? -9.894 -0.803 -20.925 1.00 91.56 841 HIS A N 1
ATOM 6538 C CA . HIS A 1 841 ? -9.089 -1.542 -21.893 1.00 91.56 841 HIS A CA 1
ATOM 6539 C C . HIS A 1 841 ? -9.838 -2.767 -22.458 1.00 91.56 841 HIS A C 1
ATOM 6541 O O . HIS A 1 841 ? -9.867 -2.974 -23.669 1.00 91.56 841 HIS A O 1
ATOM 6547 N N . LEU A 1 842 ? -10.474 -3.567 -21.597 1.00 91.38 842 LEU A N 1
ATOM 6548 C CA . LEU A 1 842 ? -11.045 -4.876 -21.933 1.00 91.38 842 LEU A CA 1
ATOM 6549 C C . LEU A 1 842 ? -12.372 -4.807 -22.694 1.00 91.38 842 LEU A C 1
ATOM 6551 O O . LEU A 1 842 ? -12.568 -5.559 -23.650 1.00 91.38 842 LEU A O 1
ATOM 6555 N N . VAL A 1 843 ? -13.299 -3.940 -22.275 1.00 91.19 843 VAL A N 1
ATOM 6556 C CA . VAL A 1 843 ? -14.653 -3.907 -22.849 1.00 91.19 843 VAL A CA 1
ATOM 6557 C C . VAL A 1 843 ? -14.617 -3.469 -24.320 1.00 91.19 843 VAL A C 1
ATOM 6559 O O . VAL A 1 843 ? -15.150 -4.209 -25.149 1.00 91.19 843 VAL A O 1
ATOM 6562 N N . PRO A 1 844 ? -13.929 -2.371 -24.704 1.00 90.56 844 PRO A N 1
ATOM 6563 C CA . PRO A 1 844 ? -13.775 -2.008 -26.113 1.00 90.56 844 PRO A CA 1
ATOM 6564 C C . PRO A 1 844 ? -12.924 -3.004 -26.906 1.00 90.56 844 PRO A C 1
ATOM 6566 O O . PRO A 1 844 ? -13.147 -3.167 -28.104 1.00 90.56 844 PRO A O 1
ATOM 6569 N N . ARG A 1 845 ? -11.969 -3.704 -26.273 1.00 90.19 845 ARG A N 1
ATOM 6570 C CA . ARG A 1 845 ? -11.188 -4.761 -26.939 1.00 90.19 845 ARG A CA 1
ATOM 6571 C C . ARG A 1 845 ? -12.091 -5.897 -27.412 1.00 90.19 845 ARG A C 1
ATOM 6573 O O . ARG A 1 845 ? -12.009 -6.284 -28.572 1.00 90.19 845 ARG A O 1
ATOM 6580 N N . LEU A 1 846 ? -12.964 -6.389 -26.533 1.00 86.88 846 LEU A N 1
ATOM 6581 C CA . LEU A 1 846 ? -13.768 -7.596 -26.758 1.00 86.88 846 LEU A CA 1
ATOM 6582 C C . LEU A 1 846 ? -15.153 -7.333 -27.363 1.00 86.88 846 LEU A C 1
ATOM 6584 O O . LEU A 1 846 ? -15.791 -8.273 -27.833 1.00 86.88 846 LEU A O 1
ATOM 6588 N N . SER A 1 847 ? -15.638 -6.089 -27.323 1.00 86.31 847 SER A N 1
ATOM 6589 C CA . SER A 1 847 ? -16.976 -5.718 -27.792 1.00 86.31 847 SER A CA 1
ATOM 6590 C C . SER A 1 847 ? -16.936 -4.478 -28.681 1.00 86.31 847 SER A C 1
ATOM 6592 O O . SER A 1 847 ? -16.630 -3.377 -28.222 1.00 86.31 847 SER A O 1
ATOM 6594 N N . LEU A 1 848 ? -17.319 -4.639 -29.950 1.00 84.62 848 LEU A N 1
ATOM 6595 C CA . LEU A 1 848 ? -17.355 -3.547 -30.932 1.00 84.62 848 LEU A CA 1
ATOM 6596 C C . LEU A 1 848 ? -18.378 -2.458 -30.574 1.00 84.62 848 LEU A C 1
ATOM 6598 O O . LEU A 1 848 ? -18.153 -1.285 -30.855 1.00 84.62 848 LEU A O 1
ATOM 6602 N N . GLU A 1 849 ? -19.465 -2.811 -29.886 1.00 83.00 849 GLU A N 1
ATOM 6603 C CA . GLU A 1 849 ? -20.494 -1.849 -29.466 1.00 83.00 849 GLU A CA 1
ATOM 6604 C C . GLU A 1 849 ? -19.943 -0.753 -28.546 1.00 83.00 849 GLU A C 1
ATOM 6606 O O . GLU A 1 849 ? -20.342 0.408 -28.629 1.00 83.00 849 GLU A O 1
ATOM 6611 N N . ALA A 1 850 ? -18.976 -1.096 -27.692 1.00 85.12 850 ALA A N 1
ATOM 6612 C CA . ALA A 1 850 ? -18.333 -0.131 -26.805 1.00 85.12 850 ALA A CA 1
ATOM 6613 C C . ALA A 1 850 ? -17.430 0.863 -27.559 1.00 85.12 850 ALA A C 1
ATOM 6615 O O . ALA A 1 850 ? -17.083 1.906 -27.005 1.00 85.12 850 ALA A O 1
ATOM 6616 N N . ARG A 1 851 ? -17.086 0.572 -28.824 1.00 86.94 851 ARG A N 1
ATOM 6617 C CA . ARG A 1 851 ? -16.334 1.458 -29.727 1.00 86.94 851 ARG A CA 1
ATOM 6618 C C . ARG A 1 851 ? -17.221 2.485 -30.445 1.00 86.94 851 ARG A C 1
ATOM 6620 O O . ARG A 1 851 ? -16.689 3.326 -31.160 1.00 86.94 851 ARG A O 1
ATOM 6627 N N . GLY A 1 852 ? -18.544 2.431 -30.252 1.00 74.50 852 GLY A N 1
ATOM 6628 C CA . GLY A 1 852 ? -19.513 3.329 -30.893 1.00 74.50 852 GLY A CA 1
ATOM 6629 C C . GLY A 1 852 ? -20.262 2.720 -32.083 1.00 74.50 852 GLY A C 1
ATOM 6630 O O . GLY A 1 852 ? -21.027 3.427 -32.734 1.00 74.50 852 GLY A O 1
ATOM 6631 N N . VAL A 1 853 ? -20.082 1.422 -32.363 1.00 70.62 853 VAL A N 1
ATOM 6632 C CA . VAL A 1 853 ? -20.876 0.702 -33.372 1.00 70.62 853 VAL A CA 1
ATOM 6633 C C . VAL A 1 853 ? -22.276 0.440 -32.808 1.00 70.62 853 VAL A C 1
ATOM 6635 O O . VAL A 1 853 ? -22.423 -0.190 -31.762 1.00 70.62 853 VAL A O 1
ATOM 6638 N N . VAL A 1 854 ? -23.312 0.948 -33.476 1.00 61.12 854 VAL A N 1
ATOM 6639 C CA . VAL A 1 854 ? -24.704 0.822 -33.018 1.00 61.12 854 VAL A CA 1
ATOM 6640 C C . VAL A 1 854 ? -25.189 -0.618 -33.215 1.00 61.12 854 VAL A C 1
ATOM 6642 O O . VAL A 1 854 ? -25.117 -1.149 -34.318 1.00 61.12 854 VAL A O 1
ATOM 6645 N N . CYS A 1 855 ? -25.704 -1.234 -32.151 1.00 54.72 855 CYS A N 1
ATOM 6646 C CA . CYS A 1 855 ? -26.359 -2.544 -32.170 1.00 54.72 855 CYS A CA 1
ATOM 6647 C C . CYS A 1 855 ? -27.783 -2.398 -31.609 1.00 54.72 855 CYS A C 1
ATOM 6649 O O . CYS A 1 855 ? -27.967 -1.754 -30.573 1.00 54.72 855 CYS A O 1
ATOM 6651 N N . GLU A 1 856 ? -28.781 -2.979 -32.284 1.00 49.69 856 GLU A N 1
ATOM 6652 C CA . GLU A 1 856 ? -30.223 -2.874 -31.978 1.00 49.69 856 GLU A CA 1
ATOM 6653 C C . GLU A 1 856 ? -30.686 -3.708 -30.759 1.00 49.69 856 GLU A C 1
ATOM 6655 O O . GLU A 1 856 ? -31.865 -4.031 -30.623 1.00 49.69 856 GLU A O 1
ATOM 6660 N N . GLU A 1 857 ? -29.795 -4.091 -29.842 1.00 52.44 857 GLU A N 1
ATOM 6661 C CA . GLU A 1 857 ? -30.193 -4.920 -28.700 1.00 52.44 857 GLU A CA 1
ATOM 6662 C C . GLU A 1 857 ? -30.887 -4.138 -27.567 1.00 52.44 857 GLU A C 1
ATOM 6664 O O . GLU A 1 857 ? -30.481 -3.041 -27.169 1.00 52.44 857 GLU A O 1
ATOM 6669 N N . ALA A 1 858 ? -31.929 -4.760 -27.001 1.00 46.53 858 ALA A N 1
ATOM 6670 C CA . ALA A 1 858 ? -32.767 -4.219 -25.936 1.00 46.53 858 ALA A CA 1
ATOM 6671 C C . ALA A 1 858 ? -31.966 -3.826 -24.677 1.00 46.53 858 ALA A C 1
ATOM 6673 O O . ALA A 1 858 ? -31.129 -4.582 -24.181 1.00 46.53 858 ALA A O 1
ATOM 6674 N N . ARG A 1 859 ? -32.274 -2.647 -24.115 1.00 53.78 859 ARG A N 1
ATOM 6675 C CA . ARG A 1 859 ? -31.717 -2.140 -22.849 1.00 53.78 859 ARG A CA 1
ATOM 6676 C C . ARG A 1 859 ? -32.185 -2.992 -21.661 1.00 53.78 859 ARG A C 1
ATOM 6678 O O . ARG A 1 859 ? -33.113 -2.613 -20.953 1.00 53.78 859 ARG A O 1
ATOM 6685 N N . THR A 1 860 ? -31.539 -4.121 -21.403 1.00 56.88 860 THR A N 1
ATOM 6686 C CA . THR A 1 860 ? -31.682 -4.821 -20.121 1.00 56.88 860 THR A CA 1
ATOM 6687 C C . THR A 1 860 ? -30.726 -4.202 -19.105 1.00 56.88 860 THR A C 1
ATOM 6689 O O . THR A 1 860 ? -29.509 -4.217 -19.305 1.00 56.88 860 THR A O 1
ATOM 6692 N N . ALA A 1 861 ? -31.268 -3.631 -18.027 1.00 60.16 861 ALA A N 1
ATOM 6693 C CA . ALA A 1 861 ? -30.473 -3.139 -16.907 1.00 60.16 861 ALA A CA 1
ATOM 6694 C C . ALA A 1 861 ? -29.752 -4.312 -16.221 1.00 60.16 861 ALA A C 1
ATOM 6696 O O . ALA A 1 861 ? -30.353 -5.361 -15.990 1.00 60.16 861 ALA A O 1
ATOM 6697 N N . LEU A 1 862 ? -28.465 -4.142 -15.905 1.00 70.44 862 LEU A N 1
ATOM 6698 C CA . LEU A 1 862 ? -27.696 -5.148 -15.174 1.00 70.44 862 LEU A CA 1
ATOM 6699 C C . LEU A 1 862 ? -28.197 -5.212 -13.723 1.00 70.44 862 LEU A C 1
ATOM 6701 O O . LEU A 1 862 ? -28.075 -4.230 -12.993 1.00 70.44 862 LEU A O 1
ATOM 6705 N N . SER A 1 863 ? -28.736 -6.357 -13.297 1.00 72.19 863 SER A N 1
ATOM 6706 C CA . SER A 1 863 ? -29.057 -6.616 -11.888 1.00 72.19 863 SER A CA 1
ATOM 6707 C C . SER A 1 863 ? -27.975 -7.482 -11.239 1.00 72.19 863 SER A C 1
ATOM 6709 O O . SER A 1 863 ? -27.461 -8.412 -11.864 1.00 72.19 863 SER A O 1
ATOM 6711 N N . TRP A 1 864 ? -27.649 -7.227 -9.968 1.00 73.88 864 TRP A N 1
ATOM 6712 C CA . TRP A 1 864 ? -26.686 -8.039 -9.207 1.00 73.88 864 TRP A CA 1
ATOM 6713 C C . TRP A 1 864 ? -27.049 -9.537 -9.209 1.00 73.88 864 TRP A C 1
ATOM 6715 O O . TRP A 1 864 ? -26.186 -10.389 -9.403 1.00 73.88 864 TRP A O 1
ATOM 6725 N N . SER A 1 865 ? -28.342 -9.856 -9.107 1.00 66.56 865 SER A N 1
ATOM 6726 C CA . SER A 1 865 ? -28.869 -11.227 -9.141 1.00 66.56 865 SER A CA 1
ATOM 6727 C C . SER A 1 865 ? -28.696 -11.940 -10.487 1.00 66.56 865 SER A C 1
ATOM 6729 O O . SER A 1 865 ? -28.732 -13.164 -10.533 1.00 66.56 865 SER A O 1
ATOM 6731 N N . SER A 1 866 ? -28.487 -11.211 -11.588 1.00 67.94 866 SER A N 1
ATOM 6732 C CA . SER A 1 866 ? -28.239 -11.823 -12.901 1.00 67.94 866 SER A CA 1
ATOM 6733 C C . SER A 1 866 ? -26.805 -12.345 -13.052 1.00 67.94 866 SER A C 1
ATOM 6735 O O . SER A 1 866 ? -26.570 -13.287 -13.806 1.00 67.94 866 SER A O 1
ATOM 6737 N N . LEU A 1 867 ? -25.848 -11.777 -12.305 1.00 68.56 867 LEU A N 1
ATOM 6738 C CA . LEU A 1 867 ? -24.424 -12.120 -12.386 1.00 68.56 867 LEU A CA 1
ATOM 6739 C C . LEU A 1 867 ? -24.082 -13.458 -11.718 1.00 68.56 867 LEU A C 1
ATOM 6741 O O . LEU A 1 867 ? -23.078 -14.074 -12.074 1.00 68.56 867 LEU A O 1
ATOM 6745 N N . SER A 1 868 ? -24.903 -13.912 -10.767 1.00 59.94 868 SER A N 1
ATOM 6746 C CA . SER A 1 868 ? -24.766 -15.220 -10.115 1.00 59.94 868 SER A CA 1
ATOM 6747 C C . SER A 1 868 ? -25.259 -16.381 -10.983 1.00 59.94 868 SER A C 1
ATOM 6749 O O . SER A 1 868 ? -25.013 -17.538 -10.642 1.00 59.94 868 SER A O 1
ATOM 6751 N N . CYS A 1 869 ? -25.911 -16.100 -12.119 1.00 58.59 869 CYS A N 1
ATOM 6752 C CA . CYS A 1 869 ? -26.438 -17.121 -13.013 1.00 58.59 869 CYS A CA 1
ATOM 6753 C C . CYS A 1 869 ? -25.353 -17.658 -13.976 1.00 58.59 869 CYS A C 1
ATOM 6755 O O . CYS A 1 869 ? -24.803 -16.883 -14.764 1.00 58.59 869 CYS A O 1
ATOM 6757 N N . PRO A 1 870 ? -25.073 -18.978 -14.001 1.00 56.34 870 PRO A N 1
ATOM 6758 C CA . PRO A 1 870 ? -24.059 -19.576 -14.880 1.00 56.34 870 PRO A CA 1
ATOM 6759 C C . PRO A 1 870 ? -24.333 -19.413 -16.383 1.00 56.34 870 PRO A C 1
ATOM 6761 O O . PRO A 1 870 ? -23.411 -19.517 -17.187 1.00 56.34 870 PRO A O 1
ATOM 6764 N N . SER A 1 871 ? -25.590 -19.175 -16.776 1.00 51.44 871 SER A N 1
ATOM 6765 C CA . SER A 1 871 ? -25.997 -19.021 -18.179 1.00 51.44 871 SER A CA 1
ATOM 6766 C C . SER A 1 871 ? -25.721 -17.626 -18.750 1.00 51.44 871 SER A C 1
ATOM 6768 O O . SER A 1 871 ? -25.936 -17.397 -19.942 1.00 51.44 871 SER A O 1
ATOM 6770 N N . LEU A 1 872 ? -25.299 -16.667 -17.918 1.00 58.84 872 LEU A N 1
ATOM 6771 C CA . LEU A 1 872 ? -25.113 -15.282 -18.331 1.00 58.84 872 LEU A CA 1
ATOM 6772 C C . LEU A 1 872 ? -23.758 -15.100 -19.034 1.00 58.84 872 LEU A C 1
ATOM 6774 O O . LEU A 1 872 ? -22.694 -15.356 -18.471 1.00 58.84 872 LEU A O 1
ATOM 6778 N N . ASN A 1 873 ? -23.779 -14.607 -20.274 1.00 73.62 873 ASN A N 1
ATOM 6779 C CA . ASN A 1 873 ? -22.550 -14.283 -20.993 1.00 73.62 873 ASN A CA 1
ATOM 6780 C C . ASN A 1 873 ? -21.911 -13.021 -20.387 1.00 73.62 873 ASN A C 1
ATOM 6782 O O . ASN A 1 873 ? -22.427 -11.913 -20.543 1.00 73.62 873 ASN A O 1
ATOM 6786 N N . TYR A 1 874 ? -20.765 -13.174 -19.725 1.00 76.19 874 TYR A N 1
ATOM 6787 C CA . TYR A 1 874 ? -20.040 -12.072 -19.084 1.00 76.19 874 TYR A CA 1
ATOM 6788 C C . TYR A 1 874 ? -19.662 -10.927 -20.030 1.00 76.19 874 TYR A C 1
ATOM 6790 O O . TYR A 1 874 ? -19.580 -9.785 -19.582 1.00 76.19 874 TYR A O 1
ATOM 6798 N N . ARG A 1 875 ? -19.499 -11.189 -21.336 1.00 82.69 875 ARG A N 1
ATOM 6799 C CA . ARG A 1 875 ? -19.319 -10.114 -22.327 1.00 82.69 875 ARG A CA 1
ATOM 6800 C C . ARG A 1 875 ? -20.545 -9.200 -22.355 1.00 82.69 875 ARG A C 1
ATOM 6802 O O . ARG A 1 875 ? -20.406 -7.987 -22.235 1.00 82.69 875 ARG A O 1
ATOM 6809 N N . ARG A 1 876 ? -21.747 -9.781 -22.373 1.00 82.19 876 ARG A N 1
ATOM 6810 C CA . ARG A 1 876 ? -23.014 -9.040 -22.326 1.00 82.19 876 ARG A CA 1
ATOM 6811 C C . ARG A 1 876 ? -23.190 -8.289 -21.007 1.00 82.19 876 ARG A C 1
ATOM 6813 O O . ARG A 1 876 ? -23.545 -7.118 -21.024 1.00 82.19 876 ARG A O 1
ATOM 6820 N N . ALA A 1 877 ? -22.866 -8.923 -19.881 1.00 84.50 877 ALA A N 1
ATOM 6821 C CA . ALA A 1 877 ? -22.918 -8.277 -18.569 1.00 84.50 877 ALA A CA 1
ATOM 6822 C C . ALA A 1 877 ? -22.010 -7.036 -18.494 1.00 84.50 877 ALA A C 1
ATOM 6824 O O . ALA A 1 877 ? -22.436 -5.976 -18.035 1.00 84.50 877 ALA A O 1
ATOM 6825 N N . SER A 1 878 ? -20.782 -7.153 -19.012 1.00 88.62 878 SER A N 1
ATOM 6826 C CA . SER A 1 878 ? -19.821 -6.048 -19.069 1.00 88.62 878 SER A CA 1
ATOM 6827 C C . SER A 1 878 ? -20.275 -4.915 -19.997 1.00 88.62 878 SER A C 1
ATOM 6829 O O . SER A 1 878 ? -20.063 -3.747 -19.684 1.00 88.62 878 SER A O 1
ATOM 6831 N N . LEU A 1 879 ? -20.979 -5.235 -21.089 1.00 86.62 879 LEU A N 1
ATOM 6832 C CA . LEU A 1 879 ? -21.578 -4.242 -21.985 1.00 86.62 879 LEU A CA 1
ATOM 6833 C C . LEU A 1 879 ? -22.773 -3.527 -21.348 1.00 86.62 879 LEU A C 1
ATOM 6835 O O . LEU A 1 879 ? -22.910 -2.314 -21.499 1.00 86.62 879 LEU A O 1
ATOM 6839 N N . CYS A 1 880 ? -23.624 -4.247 -20.614 1.00 85.19 880 CYS A N 1
ATOM 6840 C CA . CYS A 1 880 ? -24.723 -3.646 -19.859 1.00 85.19 880 CYS A CA 1
ATOM 6841 C C . CYS A 1 880 ? -24.199 -2.673 -18.792 1.00 85.19 880 CYS A C 1
ATOM 6843 O O . CYS A 1 880 ? -24.726 -1.568 -18.677 1.00 85.19 880 CYS A O 1
ATOM 6845 N N . LEU A 1 881 ? -23.132 -3.049 -18.073 1.00 87.62 881 LEU A N 1
ATOM 6846 C CA . LEU A 1 881 ? -22.418 -2.158 -17.152 1.00 87.62 881 LEU A CA 1
ATOM 6847 C C . LEU A 1 881 ? -21.859 -0.932 -17.890 1.00 87.62 881 LEU A C 1
ATOM 6849 O O . LEU A 1 881 ? -22.066 0.199 -17.460 1.00 87.62 881 LEU A O 1
ATOM 6853 N N . TRP A 1 882 ? -21.198 -1.147 -19.032 1.00 88.19 882 TRP A N 1
ATOM 6854 C CA . TRP A 1 882 ? -20.614 -0.075 -19.838 1.00 88.19 882 TRP A CA 1
ATOM 6855 C C . TRP A 1 882 ? -21.660 0.944 -20.301 1.00 88.19 882 TRP A C 1
ATOM 6857 O O . TRP A 1 882 ? -21.398 2.140 -20.273 1.00 88.19 882 TRP A O 1
ATOM 6867 N N . LYS A 1 883 ? -22.862 0.505 -20.692 1.00 86.50 883 LYS A N 1
ATOM 6868 C CA . LYS A 1 883 ? -23.955 1.390 -21.139 1.00 86.50 883 LYS A CA 1
ATOM 6869 C C . LYS A 1 883 ? -24.650 2.142 -19.987 1.00 86.50 883 LYS A C 1
ATOM 6871 O O . LYS A 1 883 ? -25.470 3.019 -20.254 1.00 86.50 883 LYS A O 1
ATOM 6876 N N . GLN A 1 884 ? -24.362 1.825 -18.723 1.00 85.38 884 GLN A N 1
ATOM 6877 C CA . GLN A 1 884 ? -24.998 2.461 -17.567 1.00 85.38 884 GLN A CA 1
ATOM 6878 C C . GLN A 1 884 ? -24.513 3.910 -17.376 1.00 85.38 884 GLN A C 1
ATOM 6880 O O . GLN A 1 884 ? -23.313 4.179 -17.377 1.00 85.38 884 GLN A O 1
ATOM 6885 N N . ALA A 1 885 ? -25.442 4.847 -17.140 1.00 84.00 885 ALA A N 1
ATOM 6886 C CA . ALA A 1 885 ? -25.131 6.278 -17.017 1.00 84.00 885 ALA A CA 1
ATOM 6887 C C . ALA A 1 885 ? -24.127 6.587 -15.890 1.00 84.00 885 ALA A C 1
ATOM 6889 O O . ALA A 1 885 ? -23.120 7.243 -16.140 1.00 84.00 885 ALA A O 1
ATOM 6890 N N . ARG A 1 886 ? -24.341 6.026 -14.689 1.00 82.69 886 ARG A N 1
ATOM 6891 C CA . ARG A 1 886 ? -23.431 6.191 -13.537 1.00 82.69 886 ARG A CA 1
ATOM 6892 C C . ARG A 1 886 ? -22.005 5.721 -13.834 1.00 82.69 886 ARG A C 1
ATOM 6894 O O . ARG A 1 886 ? -21.042 6.349 -13.412 1.00 82.69 886 ARG A O 1
ATOM 6901 N N . PHE A 1 887 ? -21.859 4.625 -14.581 1.00 86.50 887 PHE A N 1
ATOM 6902 C CA . PHE A 1 887 ? -20.540 4.134 -14.970 1.00 86.50 887 PHE A CA 1
ATOM 6903 C C . PHE A 1 887 ? -19.886 5.071 -15.992 1.00 86.50 887 PHE A C 1
ATOM 6905 O O . PHE A 1 887 ? -18.717 5.398 -15.844 1.00 86.50 887 PHE A O 1
ATOM 6912 N N . GLN A 1 888 ? -20.631 5.576 -16.981 1.00 88.25 888 GLN A N 1
ATOM 6913 C CA . GLN A 1 888 ? -20.118 6.554 -17.952 1.00 88.25 888 GLN A CA 1
ATOM 6914 C C . GLN A 1 888 ? -19.712 7.892 -17.317 1.00 88.25 888 GLN A C 1
ATOM 6916 O O . GLN A 1 888 ? -18.759 8.519 -17.777 1.00 88.25 888 GLN A O 1
ATOM 6921 N N . GLU A 1 889 ? -20.398 8.331 -16.261 1.00 86.06 889 GLU A N 1
ATOM 6922 C CA . GLU A 1 889 ? -19.995 9.493 -15.459 1.00 86.06 889 GLU A CA 1
ATOM 6923 C C . GLU A 1 889 ? -18.669 9.237 -14.736 1.00 86.06 889 GLU A C 1
ATOM 6925 O O . GLU A 1 889 ? -17.765 10.066 -14.823 1.00 86.06 889 GLU A O 1
ATOM 6930 N N . LEU A 1 890 ? -18.497 8.050 -14.143 1.00 86.81 890 LEU A N 1
ATOM 6931 C CA . LEU A 1 890 ? -17.249 7.644 -13.492 1.00 86.81 890 LEU A CA 1
ATOM 6932 C C . LEU A 1 890 ? -16.039 7.682 -14.444 1.00 86.81 890 LEU A C 1
ATOM 6934 O O . LEU A 1 890 ? -14.951 8.084 -14.043 1.00 86.81 890 LEU A O 1
ATOM 6938 N N . LEU A 1 891 ? -16.206 7.305 -15.720 1.00 86.75 891 LEU A N 1
ATOM 6939 C CA . LEU A 1 891 ? -15.103 7.323 -16.698 1.00 86.75 891 LEU A CA 1
ATOM 6940 C C . LEU A 1 891 ? -14.611 8.740 -17.042 1.00 86.75 891 LEU A C 1
ATOM 6942 O O . LEU A 1 891 ? -13.527 8.878 -17.612 1.00 86.75 891 LEU A O 1
ATOM 6946 N N . LYS A 1 892 ? -15.387 9.788 -16.732 1.00 85.44 892 LYS A N 1
ATOM 6947 C CA . LYS A 1 892 ? -14.993 11.184 -16.981 1.00 85.44 892 LYS A CA 1
ATOM 6948 C C . LYS A 1 892 ? -14.031 11.716 -15.919 1.00 85.44 892 LYS A C 1
ATOM 6950 O O . LYS A 1 892 ? -13.293 12.655 -16.210 1.00 85.44 892 LYS A O 1
ATOM 6955 N N . GLU A 1 893 ? -13.992 11.111 -14.736 1.00 87.12 893 GLU A N 1
ATOM 6956 C CA . GLU A 1 893 ? -13.128 11.537 -13.634 1.00 87.12 893 GLU A CA 1
ATOM 6957 C C . GLU A 1 893 ? -11.646 11.282 -13.913 1.00 87.12 893 GLU A C 1
ATOM 6959 O O . GLU A 1 893 ? -11.249 10.213 -14.383 1.00 87.12 893 GLU A O 1
ATOM 6964 N N . LYS A 1 894 ? -10.789 12.241 -13.541 1.00 84.38 894 LYS A N 1
ATOM 6965 C CA . LYS A 1 894 ? -9.342 12.186 -13.825 1.00 84.38 894 LYS A CA 1
ATOM 6966 C C . LYS A 1 894 ? -8.650 10.952 -13.235 1.00 84.38 894 LYS A C 1
ATOM 6968 O O . LYS A 1 894 ? -7.737 10.418 -13.856 1.00 84.38 894 LYS A O 1
ATOM 6973 N N . ALA A 1 895 ? -9.083 10.479 -12.064 1.00 82.94 895 ALA A N 1
ATOM 6974 C CA . ALA A 1 895 ? -8.486 9.319 -11.396 1.00 82.94 895 ALA A CA 1
ATOM 6975 C C . ALA A 1 895 ? -8.681 8.003 -12.179 1.00 82.94 895 ALA A C 1
ATOM 6977 O O . ALA A 1 895 ? -7.834 7.107 -12.117 1.00 82.94 895 ALA A O 1
ATOM 6978 N N . PHE A 1 896 ? -9.774 7.895 -12.942 1.00 87.31 896 PHE A N 1
ATOM 6979 C CA . PHE A 1 896 ? -10.161 6.679 -13.662 1.00 87.31 896 PHE A CA 1
ATOM 6980 C C . PHE A 1 896 ? -9.851 6.725 -15.156 1.00 87.31 896 PHE A C 1
ATOM 6982 O O . PHE A 1 896 ? -9.995 5.706 -15.828 1.00 87.31 896 PHE A O 1
ATOM 6989 N N . GLN A 1 897 ? -9.411 7.864 -15.692 1.00 88.75 897 GLN A N 1
ATOM 6990 C CA . GLN A 1 897 ? -9.036 7.981 -17.099 1.00 88.75 897 GLN A CA 1
ATOM 6991 C C . GLN A 1 897 ? -7.819 7.104 -17.417 1.00 88.75 897 GLN A C 1
ATOM 6993 O O . GLN A 1 897 ? -6.760 7.215 -16.792 1.00 88.75 897 GLN A O 1
ATOM 6998 N N . LEU A 1 898 ? -7.976 6.220 -18.403 1.00 90.94 898 LEU A N 1
ATOM 6999 C CA . LEU A 1 898 ? -6.884 5.432 -18.952 1.00 90.94 898 LEU A CA 1
ATOM 7000 C C . LEU A 1 898 ? -6.107 6.257 -19.979 1.00 90.94 898 LEU A C 1
ATOM 7002 O O . LEU A 1 898 ? -6.602 6.490 -21.082 1.00 90.94 898 LEU A O 1
ATOM 7006 N N . SER A 1 899 ? -4.885 6.658 -19.633 1.00 92.69 899 SER A N 1
ATOM 7007 C CA . SER A 1 899 ? -4.009 7.402 -20.547 1.00 92.69 899 SER A CA 1
ATOM 7008 C C . SER A 1 899 ? -3.457 6.525 -21.676 1.00 92.69 899 SER A C 1
ATOM 7010 O O . SER A 1 899 ? -3.350 5.303 -21.539 1.00 92.69 899 SER A O 1
ATOM 7012 N N . PHE A 1 900 ? -3.024 7.151 -22.775 1.00 94.06 900 PHE A N 1
ATOM 7013 C CA . PHE A 1 900 ? -2.443 6.435 -23.914 1.00 94.06 900 PHE A CA 1
ATOM 7014 C C . PHE A 1 900 ? -1.218 5.595 -23.517 1.00 94.06 900 PHE A C 1
ATOM 7016 O O . PHE A 1 900 ? -1.085 4.443 -23.928 1.00 94.06 900 PHE A O 1
ATOM 7023 N N . ARG A 1 901 ? -0.355 6.130 -22.641 1.00 91.50 901 ARG A N 1
ATOM 7024 C CA . ARG A 1 901 ? 0.815 5.406 -22.122 1.00 91.50 901 ARG A CA 1
ATOM 7025 C C . ARG A 1 901 ? 0.420 4.179 -21.301 1.00 91.50 901 ARG A C 1
ATOM 7027 O O . ARG A 1 901 ? 1.027 3.125 -21.452 1.00 91.50 901 ARG A O 1
ATOM 7034 N N . GLU A 1 902 ? -0.567 4.308 -20.419 1.00 90.44 902 GLU A N 1
ATOM 7035 C CA . GLU A 1 902 ? -1.044 3.184 -19.603 1.00 90.44 902 GLU A CA 1
ATOM 7036 C C . GLU A 1 902 ? -1.694 2.097 -20.466 1.00 90.44 902 GLU A C 1
ATOM 7038 O O . GLU A 1 902 ? -1.460 0.914 -20.225 1.00 90.44 902 GLU A O 1
ATOM 7043 N N . TRP A 1 903 ? -2.456 2.486 -21.494 1.00 93.50 903 TRP A N 1
ATOM 7044 C CA . TRP A 1 903 ? -3.028 1.546 -22.459 1.00 93.50 903 TRP A CA 1
ATOM 7045 C C . TRP A 1 903 ? -1.935 0.765 -23.202 1.00 93.50 903 TRP A C 1
ATOM 7047 O O . TRP A 1 903 ? -2.005 -0.461 -23.264 1.00 93.50 903 TRP A O 1
ATOM 7057 N N . LEU A 1 904 ? -0.890 1.452 -23.683 1.00 91.88 904 LEU A N 1
ATOM 7058 C CA . LEU A 1 904 ? 0.252 0.818 -24.351 1.00 91.88 904 LEU A CA 1
ATOM 7059 C C . LEU A 1 904 ? 0.985 -0.168 -23.440 1.00 91.88 904 LEU A C 1
ATOM 7061 O O . LEU A 1 904 ? 1.334 -1.253 -23.886 1.00 91.88 904 LEU A O 1
ATOM 7065 N N . LEU A 1 905 ? 1.213 0.185 -22.171 1.00 89.06 905 LEU A N 1
ATOM 7066 C CA . LEU A 1 905 ? 1.881 -0.712 -21.223 1.00 89.06 905 LEU A CA 1
ATOM 7067 C C . LEU A 1 905 ? 1.068 -1.988 -20.969 1.00 89.06 905 LEU A C 1
ATOM 7069 O O . LEU A 1 905 ? 1.660 -3.057 -20.888 1.00 89.06 905 LEU A O 1
ATOM 7073 N N . MET A 1 906 ? -0.265 -1.894 -20.896 1.00 88.12 906 MET A N 1
ATOM 7074 C CA . MET A 1 906 ? -1.119 -3.083 -20.796 1.00 88.12 906 MET A CA 1
ATOM 7075 C C . MET A 1 906 ? -1.079 -3.929 -22.074 1.00 88.12 906 MET A C 1
ATOM 7077 O O . MET A 1 906 ? -1.007 -5.148 -21.981 1.00 88.12 906 MET A O 1
ATOM 7081 N N . GLU A 1 907 ? -1.077 -3.306 -23.257 1.00 90.06 907 GLU A N 1
ATOM 7082 C CA . GLU A 1 907 ? -1.017 -4.032 -24.535 1.00 90.06 907 GLU A CA 1
ATOM 7083 C C . GLU A 1 907 ? 0.347 -4.703 -24.770 1.00 90.06 907 GLU A C 1
ATOM 7085 O O . GLU A 1 907 ? 0.415 -5.808 -25.302 1.00 90.06 907 GLU A O 1
ATOM 7090 N N . LEU A 1 908 ? 1.444 -4.068 -24.346 1.00 87.06 908 LEU A N 1
ATOM 7091 C CA . LEU A 1 908 ? 2.805 -4.605 -24.468 1.00 87.06 908 LEU A CA 1
ATOM 7092 C C . LEU A 1 908 ? 3.058 -5.824 -23.565 1.00 87.06 908 LEU A C 1
ATOM 7094 O O . LEU A 1 908 ? 4.008 -6.567 -23.807 1.00 87.06 908 LEU A O 1
ATOM 7098 N N . GLU A 1 909 ? 2.227 -6.041 -22.542 1.00 83.50 909 GLU A N 1
ATOM 7099 C CA . GLU A 1 909 ? 2.281 -7.226 -21.678 1.00 83.50 909 GLU A CA 1
ATOM 7100 C C . GLU A 1 909 ? 1.548 -8.443 -22.274 1.00 83.50 909 GLU A C 1
ATOM 7102 O O . GLU A 1 909 ? 1.754 -9.560 -21.797 1.00 83.50 909 GLU A O 1
ATOM 7107 N N . VAL A 1 910 ? 0.718 -8.258 -23.308 1.00 86.19 910 VAL A N 1
ATOM 7108 C CA . VAL A 1 910 ? -0.081 -9.327 -23.931 1.00 86.19 910 VAL A CA 1
ATOM 7109 C C . VAL A 1 910 ? 0.815 -10.296 -24.700 1.00 86.19 910 VAL A C 1
ATOM 7111 O O . VAL A 1 910 ? 1.700 -9.874 -25.440 1.00 86.19 910 VAL A O 1
ATOM 7114 N N . CYS A 1 911 ? 0.570 -11.605 -24.575 1.00 82.94 911 CYS A N 1
ATOM 7115 C CA . CYS A 1 911 ? 1.259 -12.620 -25.373 1.00 82.94 911 CYS A CA 1
ATOM 7116 C C . CYS A 1 911 ? 0.503 -12.854 -26.696 1.00 82.94 911 CYS A C 1
ATOM 7118 O O . CYS A 1 911 ? -0.556 -13.485 -26.664 1.00 82.94 911 CYS A O 1
ATOM 7120 N N . PRO A 1 912 ? 1.044 -12.445 -27.864 1.00 80.75 912 PRO A N 1
ATOM 7121 C CA . PRO A 1 912 ? 0.362 -12.550 -29.161 1.00 80.75 912 PRO A CA 1
ATOM 7122 C C . PRO A 1 912 ? -0.145 -13.952 -29.514 1.00 80.75 912 PRO A C 1
ATOM 7124 O O . PRO A 1 912 ? -1.163 -14.098 -30.183 1.00 80.75 912 PRO A O 1
ATOM 7127 N N . GLU A 1 913 ? 0.581 -14.985 -29.083 1.00 81.50 913 GLU A N 1
ATOM 7128 C CA . GLU A 1 913 ? 0.297 -16.391 -29.399 1.00 81.50 913 GLU A CA 1
ATOM 7129 C C . GLU A 1 913 ? -0.864 -16.980 -28.589 1.00 81.50 913 GLU A C 1
ATOM 7131 O O . GLU A 1 913 ? -1.417 -18.005 -28.974 1.00 81.50 913 GLU A O 1
ATOM 7136 N N . LYS A 1 914 ? -1.210 -16.366 -27.452 1.00 82.88 914 LYS A N 1
ATOM 7137 C CA . LYS A 1 914 ? -2.205 -16.881 -26.500 1.00 82.88 914 LYS A CA 1
ATOM 7138 C C . LYS A 1 914 ? -3.341 -15.889 -26.253 1.00 82.88 914 LYS A C 1
ATOM 7140 O O . LYS A 1 914 ? -3.991 -15.984 -25.219 1.00 82.88 914 LYS A O 1
ATOM 7145 N N . ASP A 1 915 ? -3.535 -14.909 -27.130 1.00 86.31 915 ASP A N 1
ATOM 7146 C CA . ASP A 1 915 ? -4.571 -13.883 -26.976 1.00 86.31 915 ASP A CA 1
ATOM 7147 C C . ASP A 1 915 ? -5.976 -14.393 -27.368 1.00 86.31 915 ASP A C 1
ATOM 7149 O O . ASP A 1 915 ? -6.104 -15.373 -28.095 1.00 86.31 915 ASP A O 1
ATOM 7153 N N . ILE A 1 916 ? -7.029 -13.703 -26.906 1.00 85.44 916 ILE A N 1
ATOM 7154 C CA . ILE A 1 916 ? -8.431 -13.928 -27.308 1.00 85.44 916 ILE A CA 1
ATOM 7155 C C . ILE A 1 916 ? -8.673 -13.522 -28.766 1.00 85.44 916 ILE A C 1
ATOM 7157 O O . ILE A 1 916 ? -9.517 -14.107 -29.441 1.00 85.44 916 ILE A O 1
ATOM 7161 N N . LEU A 1 917 ? -8.001 -12.465 -29.229 1.00 88.25 917 LEU A N 1
ATOM 7162 C CA . LEU A 1 917 ? -8.233 -11.886 -30.549 1.00 88.25 917 LEU A CA 1
ATOM 7163 C C . LEU A 1 917 ? -7.303 -12.494 -31.604 1.00 88.25 917 LEU A C 1
ATOM 7165 O O . LEU A 1 917 ? -6.099 -12.671 -31.386 1.00 88.25 917 LEU A O 1
ATOM 7169 N N . SER A 1 918 ? -7.843 -12.718 -32.803 1.00 88.88 918 SER A N 1
ATOM 7170 C CA . SER A 1 918 ? -7.028 -13.062 -33.969 1.00 88.88 918 SER A CA 1
ATOM 7171 C C . SER A 1 918 ? -6.077 -11.915 -34.342 1.00 88.88 918 SER A C 1
ATOM 7173 O O . SER A 1 918 ? -6.281 -10.758 -33.971 1.00 88.88 918 SER A O 1
ATOM 7175 N N . ALA A 1 919 ? -5.024 -12.210 -35.110 1.00 87.06 919 ALA A N 1
ATOM 7176 C CA . ALA A 1 919 ? -4.057 -11.189 -35.529 1.00 87.06 919 ALA A CA 1
ATOM 7177 C C . ALA A 1 919 ? -4.716 -10.013 -36.286 1.00 87.06 919 ALA A C 1
ATOM 7179 O O . ALA A 1 919 ? -4.331 -8.863 -36.085 1.00 87.06 919 ALA A O 1
ATOM 7180 N N . ALA A 1 920 ? -5.737 -10.284 -37.108 1.00 87.81 920 ALA A N 1
ATOM 7181 C CA . ALA A 1 920 ? -6.473 -9.252 -37.841 1.00 87.81 920 ALA A CA 1
ATOM 7182 C C . ALA A 1 920 ? -7.340 -8.383 -36.911 1.00 87.81 920 ALA A C 1
ATOM 7184 O O . ALA A 1 920 ? -7.310 -7.158 -37.005 1.00 87.81 920 ALA A O 1
ATOM 7185 N N . GLU A 1 921 ? -8.064 -8.996 -35.971 1.00 89.25 921 GLU A N 1
ATOM 7186 C CA . GLU A 1 921 ? -8.886 -8.267 -34.993 1.00 89.25 921 GLU A CA 1
ATOM 7187 C C . GLU A 1 921 ? -8.036 -7.423 -34.038 1.00 89.25 921 GLU A C 1
ATOM 7189 O O . GLU A 1 921 ? -8.431 -6.318 -33.664 1.00 89.25 921 GLU A O 1
ATOM 7194 N N . ARG A 1 922 ? -6.845 -7.907 -33.662 1.00 89.62 922 ARG A N 1
ATOM 7195 C CA . ARG A 1 922 ? -5.877 -7.126 -32.879 1.00 89.62 922 ARG A CA 1
ATOM 7196 C C . ARG A 1 922 ? -5.389 -5.904 -33.634 1.00 89.62 922 ARG A C 1
ATOM 7198 O O . ARG A 1 922 ? -5.356 -4.812 -33.073 1.00 89.62 922 ARG A O 1
ATOM 7205 N N . GLN A 1 923 ? -5.042 -6.076 -34.907 1.00 89.19 923 GLN A N 1
ATOM 7206 C CA . GLN A 1 923 ? -4.633 -4.966 -35.758 1.00 89.19 923 GLN A CA 1
ATOM 7207 C C . GLN A 1 923 ? -5.739 -3.912 -35.864 1.00 89.19 923 GLN A C 1
ATOM 7209 O O . GLN A 1 923 ? -5.444 -2.728 -35.690 1.00 89.19 923 GLN A O 1
ATOM 7214 N N . ASP A 1 924 ? -6.988 -4.322 -36.090 1.00 89.88 924 ASP A N 1
ATOM 7215 C CA . ASP A 1 924 ? -8.144 -3.419 -36.096 1.00 89.88 924 ASP A CA 1
ATOM 7216 C C . ASP A 1 924 ? -8.320 -2.701 -34.746 1.00 89.88 924 ASP A C 1
ATOM 7218 O O . ASP A 1 924 ? -8.477 -1.479 -34.694 1.00 89.88 924 ASP A O 1
ATOM 7222 N N . PHE A 1 925 ? -8.191 -3.426 -33.632 1.00 91.94 925 PHE A N 1
ATOM 7223 C CA . PHE A 1 925 ? -8.255 -2.835 -32.296 1.00 91.94 925 PHE A CA 1
ATOM 7224 C C . PHE A 1 925 ? -7.160 -1.788 -32.058 1.00 91.94 925 PHE A C 1
ATOM 7226 O O . PHE A 1 925 ? -7.458 -0.699 -31.564 1.00 91.94 925 PHE A O 1
ATOM 7233 N N . HIS A 1 926 ? -5.907 -2.077 -32.424 1.00 92.31 926 HIS A N 1
ATOM 7234 C CA . HIS A 1 926 ? -4.807 -1.112 -32.315 1.00 92.31 926 HIS A CA 1
ATOM 7235 C C . HIS A 1 926 ? -5.053 0.114 -33.188 1.00 92.31 926 HIS A C 1
ATOM 7237 O O . HIS A 1 926 ? -4.784 1.232 -32.753 1.00 92.31 926 HIS A O 1
ATOM 7243 N N . TYR A 1 927 ? -5.583 -0.083 -34.398 1.00 91.19 927 TYR A N 1
ATOM 7244 C CA . TYR A 1 927 ? -5.917 1.012 -35.301 1.00 91.19 927 TYR A CA 1
ATOM 7245 C C . TYR A 1 927 ? -6.988 1.925 -34.690 1.00 91.19 927 TYR A C 1
ATOM 7247 O O . TYR A 1 927 ? -6.782 3.134 -34.591 1.00 91.19 927 TYR A O 1
ATOM 7255 N N . TRP A 1 928 ? -8.088 1.351 -34.193 1.00 93.31 928 TRP A N 1
ATOM 7256 C CA . TRP A 1 928 ? -9.128 2.092 -33.477 1.00 93.31 928 TRP A CA 1
ATOM 7257 C C . TRP A 1 928 ? -8.564 2.841 -32.259 1.00 93.31 928 TRP A C 1
ATOM 7259 O O . TRP A 1 928 ? -8.783 4.045 -32.108 1.00 93.31 928 TRP A O 1
ATOM 7269 N N . ALA A 1 929 ? -7.800 2.159 -31.403 1.00 92.94 929 ALA A N 1
ATOM 7270 C CA . ALA A 1 929 ? -7.289 2.744 -30.168 1.00 92.94 929 ALA A CA 1
ATOM 7271 C C . ALA A 1 929 ? -6.333 3.916 -30.440 1.00 92.94 929 ALA A C 1
ATOM 7273 O O . ALA A 1 929 ? -6.468 4.980 -29.835 1.00 92.94 929 ALA A O 1
ATOM 7274 N N . ILE A 1 930 ? -5.388 3.748 -31.366 1.00 92.69 930 ILE A N 1
ATOM 7275 C CA . ILE A 1 930 ? -4.388 4.773 -31.671 1.00 92.69 930 ILE A CA 1
ATOM 7276 C C . ILE A 1 930 ? -5.031 5.915 -32.461 1.00 92.69 930 ILE A C 1
ATOM 7278 O O . ILE A 1 930 ? -5.032 7.044 -31.979 1.00 92.69 930 ILE A O 1
ATOM 7282 N N . TYR A 1 931 ? -5.617 5.641 -33.630 1.00 90.38 931 TYR A N 1
ATOM 7283 C CA . TYR A 1 931 ? -6.044 6.691 -34.562 1.00 90.38 931 TYR A CA 1
ATOM 7284 C C . TYR A 1 931 ? -7.403 7.308 -34.226 1.00 90.38 931 TYR A C 1
ATOM 7286 O O . TYR A 1 931 ? -7.600 8.494 -34.475 1.00 90.38 931 TYR A O 1
ATOM 7294 N N . GLN A 1 932 ? -8.345 6.544 -33.663 1.00 90.38 932 GLN A N 1
ATOM 7295 C CA . GLN A 1 932 ? -9.708 7.038 -33.414 1.00 90.38 932 GLN A CA 1
ATOM 7296 C C . GLN A 1 932 ? -9.928 7.473 -31.961 1.00 90.38 932 GLN A C 1
ATOM 7298 O O . GLN A 1 932 ? -10.738 8.364 -31.711 1.00 90.38 932 GLN A O 1
ATOM 7303 N N . ARG A 1 933 ? -9.217 6.872 -30.994 1.00 89.94 933 ARG A N 1
ATOM 7304 C CA . ARG A 1 933 ? -9.404 7.163 -29.563 1.00 89.94 933 ARG A CA 1
ATOM 7305 C C . ARG A 1 933 ? -8.336 8.087 -28.980 1.00 89.94 933 ARG A C 1
ATOM 7307 O O . ARG A 1 933 ? -8.701 9.130 -28.451 1.00 89.94 933 ARG A O 1
ATOM 7314 N N . TYR A 1 934 ? -7.056 7.712 -29.018 1.00 93.88 934 TYR A N 1
ATOM 7315 C CA . TYR A 1 934 ? -6.007 8.394 -28.245 1.00 93.88 934 TYR A CA 1
ATOM 7316 C C . TYR A 1 934 ? -5.296 9.525 -28.982 1.00 93.88 934 TYR A C 1
ATOM 7318 O O . TYR A 1 934 ? -5.011 10.551 -28.364 1.00 93.88 934 TYR A O 1
ATOM 7326 N N . LEU A 1 935 ? -5.044 9.371 -30.284 1.00 92.44 935 LEU A N 1
ATOM 7327 C CA . LEU A 1 935 ? -4.448 10.424 -31.098 1.00 92.44 935 LEU A CA 1
ATOM 7328 C C . LEU A 1 935 ? -5.296 11.711 -31.083 1.00 92.44 935 LEU A C 1
ATOM 7330 O O . LEU A 1 935 ? -4.733 12.743 -30.733 1.00 92.44 935 LEU A O 1
ATOM 7334 N N . PRO A 1 936 ? -6.617 11.692 -31.366 1.00 92.62 936 PRO A N 1
ATOM 7335 C CA . PRO A 1 936 ? -7.435 12.910 -31.366 1.00 92.62 936 PRO A CA 1
ATOM 7336 C C . PRO A 1 936 ? -7.836 13.401 -29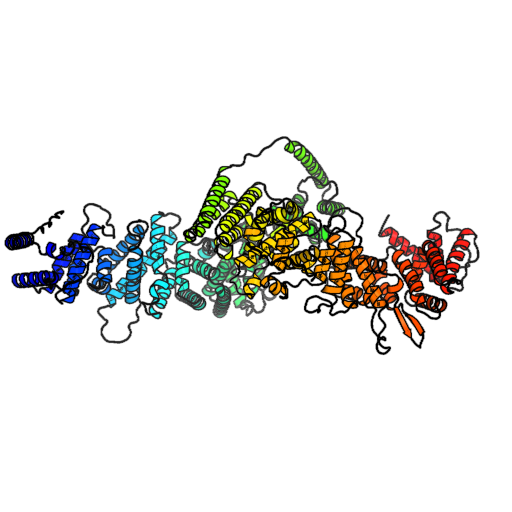.964 1.00 92.62 936 PRO A C 1
ATOM 7338 O O . PRO A 1 936 ? -8.319 14.523 -29.829 1.00 92.62 936 PRO A O 1
ATOM 7341 N N . ALA A 1 937 ? -7.684 12.581 -28.918 1.00 89.69 937 ALA A N 1
ATOM 7342 C CA . ALA A 1 937 ? -8.079 12.957 -27.561 1.00 89.69 937 ALA A CA 1
ATOM 7343 C C . ALA A 1 937 ? -7.151 14.030 -26.965 1.00 89.69 937 ALA A C 1
ATOM 7345 O O . ALA A 1 937 ? -5.949 14.022 -27.242 1.00 89.69 937 ALA A O 1
ATOM 7346 N N . PRO A 1 938 ? -7.670 14.917 -26.095 1.00 90.38 938 PRO A N 1
ATOM 7347 C CA . PRO A 1 938 ? -6.867 15.986 -25.531 1.00 90.38 938 PRO A CA 1
ATOM 7348 C C . PRO A 1 938 ? -5.812 15.459 -24.550 1.00 90.38 938 PRO A C 1
ATOM 7350 O O . PRO A 1 938 ? -6.056 14.502 -23.809 1.00 90.38 938 PRO A O 1
ATOM 7353 N N . SER A 1 939 ? -4.661 16.124 -24.460 1.00 85.81 939 SER A N 1
ATOM 7354 C CA . SER A 1 939 ? -3.574 15.742 -23.545 1.00 85.81 939 SER A CA 1
ATOM 7355 C C . SER A 1 939 ? -3.984 15.772 -22.077 1.00 85.81 939 SER A C 1
ATOM 7357 O O . SER A 1 939 ? -3.520 14.949 -21.291 1.00 85.81 939 SER A O 1
ATOM 7359 N N . ALA A 1 940 ? -4.890 16.681 -21.704 1.00 84.38 940 ALA A N 1
ATOM 7360 C CA . ALA A 1 940 ? -5.452 16.745 -20.355 1.00 84.38 940 ALA A CA 1
ATOM 7361 C C . ALA A 1 940 ? -6.252 15.484 -19.976 1.00 84.38 940 ALA A C 1
ATOM 7363 O O . ALA A 1 940 ? -6.365 15.182 -18.791 1.00 84.38 940 ALA A O 1
ATOM 7364 N N . ALA A 1 941 ? -6.771 14.752 -20.970 1.00 81.81 941 ALA A N 1
ATOM 7365 C CA . ALA A 1 941 ? -7.459 13.472 -20.803 1.00 81.81 941 ALA A CA 1
ATOM 7366 C C . ALA A 1 941 ? -6.548 12.260 -21.092 1.00 81.81 941 ALA A C 1
ATOM 7368 O O . ALA A 1 941 ? -7.028 11.144 -21.287 1.00 81.81 941 ALA A O 1
ATOM 7369 N N . GLY A 1 942 ? -5.228 12.473 -21.169 1.00 83.62 942 GLY A N 1
ATOM 7370 C CA . GLY A 1 942 ? -4.244 11.426 -21.442 1.00 83.62 942 GLY A CA 1
ATOM 7371 C C . GLY A 1 942 ? -4.090 11.036 -22.919 1.00 83.62 942 GLY A C 1
ATOM 7372 O O . GLY A 1 942 ? -3.529 9.971 -23.183 1.00 83.62 942 GLY A O 1
ATOM 7373 N N . GLY A 1 943 ? -4.583 11.857 -23.857 1.00 90.38 943 GLY A N 1
ATOM 7374 C CA . GLY A 1 943 ? -4.404 11.708 -25.309 1.00 90.38 943 GLY A CA 1
ATOM 7375 C C . GLY A 1 943 ? -3.216 12.498 -25.880 1.00 90.38 943 GLY A C 1
ATOM 7376 O O . GLY A 1 943 ? -2.263 12.809 -25.160 1.00 90.38 943 GLY A O 1
ATOM 7377 N N . CYS A 1 944 ? -3.246 12.797 -27.184 1.00 91.00 944 CYS A N 1
ATOM 7378 C CA . CYS A 1 944 ? -2.151 13.460 -27.910 1.00 91.00 944 CYS A CA 1
ATOM 7379 C C . CYS A 1 944 ? -2.533 14.751 -28.664 1.00 91.00 944 CYS A C 1
ATOM 7381 O O . CYS A 1 944 ? -1.700 15.254 -29.404 1.00 91.00 944 CYS A O 1
ATOM 7383 N N . ASP A 1 945 ? -3.734 15.313 -28.490 1.00 89.44 945 ASP A N 1
ATOM 7384 C CA . ASP A 1 945 ? -4.206 16.551 -29.160 1.00 89.44 945 ASP A CA 1
ATOM 7385 C C . ASP A 1 945 ? -4.136 16.528 -30.708 1.00 89.44 945 ASP A C 1
ATOM 7387 O O . ASP A 1 945 ? -4.116 17.571 -31.357 1.00 89.44 945 ASP A O 1
ATOM 7391 N N . GLY A 1 946 ? -4.074 15.348 -31.326 1.00 86.19 946 GLY A N 1
ATOM 7392 C CA . GLY A 1 946 ? -3.841 15.177 -32.764 1.00 86.19 946 GLY A CA 1
ATOM 7393 C C . GLY A 1 946 ? -2.373 15.301 -33.198 1.00 86.19 946 GLY A C 1
ATOM 7394 O O . GLY A 1 946 ? -2.087 15.224 -34.396 1.00 86.19 946 GLY A O 1
ATOM 7395 N N . ASP A 1 947 ? -1.440 15.467 -32.255 1.00 88.56 947 ASP A N 1
ATOM 7396 C CA . ASP A 1 947 ? -0.003 15.552 -32.511 1.00 88.56 947 ASP A CA 1
ATOM 7397 C C . ASP A 1 947 ? 0.630 14.155 -32.648 1.00 88.56 947 ASP A C 1
ATOM 7399 O O . ASP A 1 947 ? 0.749 13.378 -31.692 1.00 88.56 947 ASP A O 1
ATOM 7403 N N . LEU A 1 948 ? 1.067 13.848 -33.872 1.00 87.81 948 LEU A N 1
ATOM 7404 C CA . LEU A 1 948 ? 1.739 12.599 -34.215 1.00 87.81 948 LEU A CA 1
ATOM 7405 C C . LEU A 1 948 ? 3.137 12.481 -33.586 1.00 87.81 948 LEU A C 1
ATOM 7407 O O . LEU A 1 948 ? 3.541 11.367 -33.244 1.00 87.81 948 LEU A O 1
ATOM 7411 N N . GLU A 1 949 ? 3.882 13.582 -33.417 1.00 88.19 949 GLU A N 1
ATOM 7412 C CA . GLU A 1 949 ? 5.223 13.547 -32.810 1.00 88.19 949 GLU A CA 1
ATOM 7413 C C . GLU A 1 949 ? 5.119 13.138 -31.342 1.00 88.19 949 GLU A C 1
ATOM 7415 O O . GLU A 1 949 ? 5.842 12.252 -30.870 1.00 88.19 949 GLU A O 1
ATOM 7420 N N . LYS A 1 950 ? 4.142 13.718 -30.639 1.00 88.44 950 LYS A N 1
ATOM 7421 C CA . LYS A 1 950 ? 3.814 13.358 -29.262 1.00 88.44 950 LYS A CA 1
ATOM 7422 C C . LYS A 1 950 ? 3.359 11.905 -29.143 1.00 88.44 950 LYS A C 1
ATOM 7424 O O . LYS A 1 950 ? 3.843 11.197 -28.258 1.00 88.44 950 LYS A O 1
ATOM 7429 N N . ALA A 1 951 ? 2.492 11.434 -30.042 1.00 90.88 951 ALA A N 1
ATOM 7430 C CA . ALA A 1 951 ? 2.053 10.038 -30.062 1.00 90.88 951 ALA A CA 1
ATOM 7431 C C . ALA A 1 951 ? 3.231 9.066 -30.259 1.00 90.88 951 ALA A C 1
ATOM 7433 O O . ALA A 1 951 ? 3.366 8.100 -29.503 1.00 90.88 951 ALA A O 1
ATOM 7434 N N . CYS A 1 952 ? 4.137 9.360 -31.200 1.00 90.94 952 CYS A N 1
ATOM 7435 C CA . CYS A 1 952 ? 5.367 8.589 -31.400 1.00 90.94 952 CYS A CA 1
ATOM 7436 C C . CYS A 1 952 ? 6.241 8.584 -30.137 1.00 90.94 952 CYS A C 1
ATOM 7438 O O . CYS A 1 952 ? 6.730 7.530 -29.729 1.00 90.94 952 CYS A O 1
ATOM 7440 N N . GLY A 1 953 ? 6.396 9.738 -29.480 1.00 90.69 953 GLY A N 1
ATOM 7441 C CA . GLY A 1 953 ? 7.137 9.852 -28.224 1.00 90.69 953 GLY A CA 1
ATOM 7442 C C . GLY A 1 953 ? 6.553 9.009 -27.094 1.00 90.69 953 GLY A C 1
ATOM 7443 O O . GLY A 1 953 ? 7.304 8.354 -26.371 1.00 90.69 953 GLY A O 1
ATOM 7444 N N . VAL A 1 954 ? 5.227 8.960 -26.957 1.00 91.69 954 VAL A N 1
ATOM 7445 C CA . VAL A 1 954 ? 4.563 8.113 -25.955 1.00 91.69 954 VAL A CA 1
ATOM 7446 C C . VAL A 1 954 ? 4.777 6.624 -26.252 1.00 91.69 954 VAL A C 1
ATOM 7448 O O . VAL A 1 954 ? 5.108 5.876 -25.331 1.00 91.69 954 VAL A O 1
ATOM 7451 N N . ILE A 1 955 ? 4.662 6.198 -27.517 1.00 92.56 955 ILE A N 1
ATOM 7452 C CA . ILE A 1 955 ? 4.894 4.802 -27.931 1.00 92.56 955 ILE A CA 1
ATOM 7453 C C . ILE A 1 955 ? 6.339 4.376 -27.662 1.00 92.56 955 ILE A C 1
ATOM 7455 O O . ILE A 1 955 ? 6.567 3.337 -27.041 1.00 92.56 955 ILE A O 1
ATOM 7459 N N . ILE A 1 956 ? 7.317 5.185 -28.081 1.00 91.00 956 ILE A N 1
ATOM 7460 C CA . ILE A 1 956 ? 8.741 4.888 -27.877 1.00 91.00 956 ILE A CA 1
ATOM 7461 C C . ILE A 1 956 ? 9.047 4.767 -26.385 1.00 91.00 956 ILE A C 1
ATOM 7463 O O . ILE A 1 956 ? 9.654 3.786 -25.960 1.00 91.00 956 ILE A O 1
ATOM 7467 N N . ASN A 1 957 ? 8.572 5.715 -25.575 1.00 90.69 957 ASN A N 1
ATOM 7468 C CA . ASN A 1 957 ? 8.774 5.666 -24.132 1.00 90.69 957 ASN A CA 1
ATOM 7469 C C . ASN A 1 957 ? 8.133 4.429 -23.490 1.00 90.69 957 ASN A C 1
ATOM 7471 O O . ASN A 1 957 ? 8.768 3.793 -22.653 1.00 90.69 957 ASN A O 1
ATOM 7475 N N . ALA A 1 958 ? 6.923 4.045 -23.907 1.00 90.44 958 ALA A N 1
ATOM 7476 C CA . ALA A 1 958 ? 6.250 2.856 -23.388 1.00 90.44 958 ALA A CA 1
ATOM 7477 C C . ALA A 1 958 ? 7.003 1.554 -23.721 1.00 90.44 958 ALA A C 1
ATOM 7479 O O . ALA A 1 958 ? 7.141 0.702 -22.846 1.00 90.44 958 ALA A O 1
ATOM 7480 N N . ILE A 1 959 ? 7.537 1.417 -24.943 1.00 87.38 959 ILE A N 1
ATOM 7481 C CA . ILE A 1 959 ? 8.357 0.259 -25.359 1.00 87.38 959 ILE A CA 1
ATOM 7482 C C . ILE A 1 959 ? 9.640 0.157 -24.523 1.00 87.38 959 ILE A C 1
ATOM 7484 O O . ILE A 1 959 ? 10.062 -0.937 -24.131 1.00 87.38 959 ILE A O 1
ATOM 7488 N N . LEU A 1 960 ? 10.287 1.293 -24.261 1.00 85.62 960 LEU A N 1
ATOM 7489 C CA . LEU A 1 960 ? 11.502 1.338 -23.451 1.00 85.62 960 LEU A CA 1
ATOM 7490 C C . LEU A 1 960 ? 11.203 0.976 -21.988 1.00 85.62 960 LEU A C 1
ATOM 7492 O O . LEU A 1 960 ? 11.899 0.147 -21.403 1.00 85.62 960 LEU A O 1
ATOM 7496 N N . ASP A 1 961 ? 10.111 1.503 -21.428 1.00 83.19 961 ASP A N 1
ATOM 7497 C CA . ASP A 1 961 ? 9.667 1.202 -20.063 1.00 83.19 961 ASP A CA 1
ATOM 7498 C C . ASP A 1 961 ? 9.265 -0.271 -19.881 1.00 83.19 961 ASP A C 1
ATOM 7500 O O . ASP A 1 961 ? 9.566 -0.871 -18.848 1.00 83.19 961 ASP A O 1
ATOM 7504 N N . SER A 1 962 ? 8.597 -0.881 -20.868 1.00 78.38 962 SER A N 1
ATOM 7505 C CA . SER A 1 962 ? 8.194 -2.292 -20.799 1.00 78.38 962 SER A CA 1
ATOM 7506 C C . SER A 1 962 ? 9.396 -3.234 -20.856 1.00 78.38 962 SER A C 1
ATOM 7508 O O . SER A 1 962 ? 9.430 -4.248 -20.162 1.00 78.38 962 SER A O 1
ATOM 7510 N N . SER A 1 963 ? 10.405 -2.893 -21.660 1.00 70.94 963 SER A N 1
ATOM 7511 C CA . SER A 1 963 ? 11.601 -3.718 -21.846 1.00 70.94 963 SER A CA 1
ATOM 7512 C C . SER A 1 963 ? 12.471 -3.759 -20.583 1.00 70.94 963 SER A C 1
ATOM 7514 O O . SER A 1 963 ? 12.960 -4.827 -20.219 1.00 70.94 963 SER A O 1
ATOM 7516 N N . GLN A 1 964 ? 12.583 -2.640 -19.855 1.00 65.94 964 GLN A N 1
ATOM 7517 C CA . GLN A 1 964 ? 13.260 -2.597 -18.551 1.00 65.94 964 GLN A CA 1
ATOM 7518 C C . GLN A 1 964 ? 12.591 -3.512 -17.508 1.00 65.94 964 GLN A C 1
ATOM 7520 O O . GLN A 1 964 ? 13.278 -4.149 -16.714 1.00 65.94 964 GLN A O 1
ATOM 7525 N N . ARG A 1 965 ? 11.255 -3.640 -17.537 1.00 60.06 965 ARG A N 1
ATOM 7526 C CA . ARG A 1 965 ? 10.497 -4.509 -16.615 1.00 60.06 965 ARG A CA 1
ATOM 7527 C C . ARG A 1 965 ? 10.657 -6.006 -16.897 1.00 60.06 965 ARG A C 1
ATOM 7529 O O . ARG A 1 965 ? 10.384 -6.811 -16.016 1.00 60.06 965 ARG A O 1
ATOM 7536 N N . LEU A 1 966 ? 11.054 -6.405 -18.105 1.00 49.72 966 LEU A N 1
ATOM 7537 C CA . LEU A 1 966 ? 11.124 -7.817 -18.506 1.00 49.72 966 LEU A CA 1
ATOM 7538 C C . LEU A 1 966 ? 12.517 -8.439 -18.298 1.00 49.72 966 LEU A C 1
ATOM 7540 O O . LEU A 1 966 ? 12.609 -9.639 -18.054 1.00 49.72 966 LEU A O 1
ATOM 7544 N N . GLU A 1 967 ? 13.600 -7.655 -18.347 1.00 42.34 967 GLU A N 1
ATOM 7545 C CA . GLU A 1 967 ? 14.977 -8.187 -18.326 1.00 42.34 967 GLU A CA 1
ATOM 7546 C C . GLU A 1 967 ? 15.522 -8.553 -16.924 1.00 42.34 967 GLU A C 1
ATOM 7548 O O . GLU A 1 967 ? 16.585 -9.165 -16.828 1.00 42.34 967 GLU A O 1
ATOM 7553 N N . LEU A 1 968 ? 14.796 -8.267 -15.833 1.00 38.16 968 LEU A N 1
ATOM 7554 C CA . LEU A 1 968 ? 15.194 -8.653 -14.461 1.00 38.16 968 LEU A CA 1
ATOM 7555 C C . LEU A 1 968 ? 14.504 -9.928 -13.943 1.00 38.16 968 LEU A C 1
ATOM 7557 O O . LEU A 1 968 ? 14.721 -10.316 -12.797 1.00 38.16 968 LEU A O 1
ATOM 7561 N N . GLY A 1 969 ? 13.685 -10.585 -14.771 1.00 29.31 969 GLY A N 1
ATOM 7562 C CA . GLY A 1 969 ? 13.050 -11.865 -14.462 1.00 29.31 969 GLY A CA 1
ATOM 7563 C C . GLY A 1 969 ? 13.840 -13.037 -15.043 1.00 29.31 969 GLY A C 1
ATOM 7564 O O . GLY A 1 969 ? 13.957 -13.186 -16.257 1.00 29.31 969 GLY A O 1
ATOM 7565 N N . GLY A 1 970 ? 14.369 -13.902 -14.178 1.00 31.88 970 GLY A N 1
ATOM 7566 C CA . GLY A 1 970 ? 15.015 -15.146 -14.583 1.00 31.88 970 GLY A CA 1
ATOM 7567 C C . GLY A 1 970 ? 14.025 -16.131 -15.209 1.00 31.88 970 GLY A C 1
ATOM 7568 O O . GLY A 1 970 ? 13.445 -16.957 -14.514 1.00 31.88 970 GLY A O 1
ATOM 7569 N N . CYS A 1 971 ? 13.871 -16.101 -16.529 1.00 24.50 971 CYS A N 1
ATOM 7570 C CA . CYS A 1 971 ? 13.460 -17.273 -17.292 1.00 24.50 971 CYS A CA 1
ATOM 7571 C C . CYS A 1 971 ? 14.171 -17.248 -18.644 1.00 24.50 971 CYS A C 1
ATOM 7573 O O . CYS A 1 971 ? 13.996 -16.331 -19.444 1.00 24.50 971 CYS A O 1
ATOM 7575 N N . GLY A 1 972 ? 15.025 -18.244 -18.877 1.00 31.30 972 GLY A N 1
ATOM 7576 C CA . GLY A 1 972 ? 15.745 -18.406 -20.129 1.00 31.30 972 GLY A CA 1
ATOM 7577 C C . GLY A 1 972 ? 14.790 -18.707 -21.277 1.00 31.30 972 GLY A C 1
ATOM 7578 O O . GLY A 1 972 ? 14.512 -19.866 -21.553 1.00 31.30 972 GLY A O 1
ATOM 7579 N N . GLN A 1 973 ? 14.340 -17.670 -21.976 1.00 30.25 973 GLN A N 1
ATOM 7580 C CA . GLN A 1 973 ? 13.976 -17.755 -23.384 1.00 30.25 973 GLN A CA 1
ATOM 7581 C C . GLN A 1 973 ? 14.573 -16.557 -24.116 1.00 30.25 973 GLN A C 1
ATOM 7583 O O . GLN A 1 973 ? 14.171 -15.404 -23.987 1.00 30.25 973 GLN A O 1
ATOM 7588 N N . SER A 1 974 ? 15.601 -16.867 -24.888 1.00 35.19 974 SER A N 1
ATOM 7589 C CA . SER A 1 974 ? 16.179 -16.037 -25.923 1.00 35.19 974 SER A CA 1
ATOM 7590 C C . SER A 1 974 ? 15.102 -15.603 -26.926 1.00 35.19 974 SER A C 1
ATOM 7592 O O . SER A 1 974 ? 14.751 -16.374 -27.813 1.00 35.19 974 SER A O 1
ATOM 7594 N N . LYS A 1 975 ? 14.584 -14.374 -26.768 1.00 43.19 975 LYS A N 1
ATOM 7595 C CA . LYS A 1 975 ? 14.129 -13.420 -27.811 1.00 43.19 975 LYS A CA 1
ATOM 7596 C C . LYS A 1 975 ? 13.357 -12.265 -27.147 1.00 43.19 975 LYS A C 1
ATOM 7598 O O . LYS A 1 975 ? 12.136 -12.204 -27.189 1.00 43.19 975 LYS A O 1
ATOM 7603 N N . THR A 1 976 ? 14.076 -11.306 -26.566 1.00 49.00 976 THR A N 1
ATOM 7604 C CA . THR A 1 976 ? 13.548 -9.965 -26.256 1.00 49.00 976 THR A CA 1
ATOM 7605 C C . THR A 1 976 ? 13.323 -9.191 -27.563 1.00 49.00 976 THR A C 1
ATOM 7607 O O . THR A 1 976 ? 14.112 -8.325 -27.945 1.00 49.00 976 THR A O 1
ATOM 7610 N N . SER A 1 977 ? 12.281 -9.550 -28.315 1.00 55.41 977 SER A N 1
ATOM 7611 C CA . SER A 1 977 ? 11.808 -8.762 -29.456 1.00 55.41 977 SER A CA 1
ATOM 7612 C C . SER A 1 977 ? 10.799 -7.725 -28.972 1.00 55.41 977 SER A C 1
ATOM 7614 O O . SER A 1 977 ? 9.819 -8.081 -28.324 1.00 55.41 977 SER A O 1
ATOM 7616 N N . VAL A 1 978 ? 11.027 -6.452 -29.313 1.00 62.44 978 VAL A N 1
ATOM 7617 C CA . VAL A 1 978 ? 9.997 -5.399 -29.264 1.00 62.44 978 VAL A CA 1
ATOM 7618 C C . VAL A 1 978 ? 8.724 -5.942 -29.921 1.00 62.44 978 VAL A C 1
ATOM 7620 O O . VAL A 1 978 ? 8.835 -6.595 -30.960 1.00 62.44 978 VAL A O 1
ATOM 7623 N N . SER A 1 979 ? 7.544 -5.698 -29.331 1.00 72.81 979 SER A N 1
ATOM 7624 C CA . SER A 1 979 ? 6.271 -6.156 -29.908 1.00 72.81 979 SER A CA 1
ATOM 7625 C C . SER A 1 979 ? 6.184 -5.719 -31.378 1.00 72.81 979 SER A C 1
ATOM 7627 O O . SER A 1 979 ? 6.172 -4.511 -31.648 1.00 72.81 979 SER A O 1
ATOM 7629 N N . PRO A 1 980 ? 6.163 -6.663 -32.339 1.00 80.25 980 PRO A N 1
ATOM 7630 C CA . PRO A 1 980 ? 6.244 -6.331 -33.758 1.00 80.25 980 PRO A CA 1
ATOM 7631 C C . PRO A 1 980 ? 5.021 -5.536 -34.228 1.00 80.25 980 PRO A C 1
ATOM 7633 O O . PRO A 1 980 ? 5.135 -4.723 -35.138 1.00 80.25 980 PRO A O 1
ATOM 7636 N N . GLU A 1 981 ? 3.869 -5.720 -33.581 1.00 83.94 981 GLU A N 1
ATOM 7637 C CA . GLU A 1 981 ? 2.608 -5.052 -33.920 1.00 83.94 981 GLU A CA 1
ATOM 7638 C C . GLU A 1 981 ? 2.621 -3.571 -33.528 1.00 83.94 981 GLU A C 1
ATOM 7640 O O . GLU A 1 981 ? 2.336 -2.710 -34.358 1.00 83.94 981 GLU A O 1
ATOM 7645 N N . ILE A 1 982 ? 3.038 -3.250 -32.298 1.00 88.62 982 ILE A N 1
ATOM 7646 C CA . ILE A 1 982 ? 3.164 -1.853 -31.849 1.00 88.62 982 ILE A CA 1
ATOM 7647 C C . ILE A 1 982 ? 4.287 -1.140 -32.608 1.00 88.62 982 ILE A C 1
ATOM 7649 O O . ILE A 1 982 ? 4.142 0.027 -32.974 1.00 88.62 982 ILE A O 1
ATOM 7653 N N . LEU A 1 983 ? 5.384 -1.844 -32.906 1.00 88.50 983 LEU A N 1
ATOM 7654 C CA . LEU A 1 983 ? 6.438 -1.310 -33.766 1.00 88.50 983 LEU A CA 1
ATOM 7655 C C . LEU A 1 983 ? 5.913 -1.017 -35.180 1.00 88.50 983 LEU A C 1
ATOM 7657 O O . LEU A 1 983 ? 6.245 0.024 -35.734 1.00 88.50 983 LEU A O 1
ATOM 7661 N N . CYS A 1 984 ? 5.060 -1.875 -35.744 1.00 89.12 984 CYS A N 1
ATOM 7662 C CA . CYS A 1 984 ? 4.420 -1.634 -37.037 1.00 89.12 984 CYS A CA 1
ATOM 7663 C C . CYS A 1 984 ? 3.523 -0.383 -37.007 1.00 89.12 984 CYS A C 1
ATOM 7665 O O . CYS A 1 984 ? 3.628 0.466 -37.889 1.00 89.12 984 CYS A O 1
ATOM 7667 N N . ARG A 1 985 ? 2.733 -0.179 -35.943 1.00 91.06 985 ARG A N 1
ATOM 7668 C CA . ARG A 1 985 ? 1.953 1.063 -35.763 1.00 91.06 985 ARG A CA 1
ATOM 7669 C C . ARG A 1 985 ? 2.835 2.303 -35.645 1.00 91.06 985 ARG A C 1
ATOM 7671 O O . ARG A 1 985 ? 2.506 3.344 -36.205 1.00 91.06 985 ARG A O 1
ATOM 7678 N N . LEU A 1 986 ? 3.980 2.192 -34.973 1.00 92.19 986 LEU A N 1
ATOM 7679 C CA . LEU A 1 986 ? 4.966 3.270 -34.942 1.00 92.19 986 LEU A CA 1
ATOM 7680 C C . LEU A 1 986 ? 5.526 3.560 -36.346 1.00 92.19 986 LEU A C 1
ATOM 7682 O O . LEU A 1 986 ? 5.662 4.724 -36.708 1.00 92.19 986 LEU A O 1
ATOM 7686 N N . GLN A 1 987 ? 5.810 2.534 -37.156 1.00 91.62 987 GLN A N 1
ATOM 7687 C CA . GLN A 1 987 ? 6.255 2.718 -38.545 1.00 91.62 987 GLN A CA 1
ATOM 7688 C C . GLN A 1 987 ? 5.206 3.458 -39.389 1.00 91.62 987 GLN A C 1
ATOM 7690 O O . GLN A 1 987 ? 5.578 4.332 -40.167 1.00 91.62 987 GLN A O 1
ATOM 7695 N N . GLU A 1 988 ? 3.917 3.146 -39.223 1.00 90.75 988 GLU A N 1
ATOM 7696 C CA . GLU A 1 988 ? 2.817 3.831 -39.917 1.00 90.75 988 GLU A CA 1
ATOM 7697 C C . GLU A 1 988 ? 2.728 5.313 -39.536 1.00 90.75 988 GLU A C 1
ATOM 7699 O O . GLU A 1 988 ? 2.704 6.166 -40.421 1.00 90.75 988 GLU A O 1
ATOM 7704 N N . LEU A 1 989 ? 2.764 5.634 -38.236 1.00 90.12 989 LEU A N 1
ATOM 7705 C CA . LEU A 1 989 ? 2.723 7.022 -37.752 1.00 90.12 989 LEU A CA 1
ATOM 7706 C C . LEU A 1 989 ? 3.932 7.832 -38.237 1.00 90.12 989 LEU A C 1
ATOM 7708 O O . LEU A 1 989 ? 3.801 8.989 -38.637 1.00 90.12 989 LEU A O 1
ATOM 7712 N N . VAL A 1 990 ? 5.119 7.220 -38.230 1.00 89.44 990 VAL A N 1
ATOM 7713 C CA . VAL A 1 990 ? 6.347 7.859 -38.716 1.00 89.44 990 VAL A CA 1
ATOM 7714 C C . VAL A 1 990 ? 6.315 8.049 -40.237 1.00 89.44 990 VAL A C 1
ATOM 7716 O O . VAL A 1 990 ? 6.810 9.059 -40.742 1.00 89.44 990 VAL A O 1
ATOM 7719 N N . LEU A 1 991 ? 5.709 7.119 -40.979 1.00 86.88 991 LEU A N 1
ATOM 7720 C CA . LEU A 1 991 ? 5.479 7.281 -42.412 1.00 86.88 991 LEU A CA 1
ATOM 7721 C C . LEU A 1 991 ? 4.489 8.424 -42.686 1.00 86.88 991 LEU A C 1
ATOM 7723 O O . LEU A 1 991 ? 4.763 9.254 -43.550 1.00 86.88 991 LEU A O 1
ATOM 7727 N N . GLU A 1 992 ? 3.393 8.523 -41.928 1.00 86.75 992 GLU A N 1
ATOM 7728 C CA . GLU A 1 992 ? 2.426 9.623 -42.047 1.00 86.75 992 GLU A CA 1
ATOM 7729 C C . GLU A 1 992 ? 3.084 10.981 -41.763 1.00 86.75 992 GLU A C 1
ATOM 7731 O O . GLU A 1 992 ? 2.919 11.920 -42.545 1.00 86.75 992 GLU A O 1
ATOM 7736 N N . LEU A 1 993 ? 3.899 11.072 -40.704 1.00 83.75 993 LEU A N 1
ATOM 7737 C CA . LEU A 1 993 ? 4.704 12.258 -40.392 1.00 83.75 993 LEU A CA 1
ATOM 7738 C C . LEU A 1 993 ? 5.593 12.679 -41.567 1.00 83.75 993 LEU A C 1
ATOM 7740 O O . LEU A 1 993 ? 5.727 13.871 -41.840 1.00 83.75 993 LEU A O 1
ATOM 7744 N N . ARG A 1 994 ? 6.181 11.715 -42.285 1.00 75.69 994 ARG A N 1
ATOM 7745 C CA . ARG A 1 994 ? 7.016 11.996 -43.459 1.00 75.69 994 ARG A CA 1
ATOM 7746 C C . ARG A 1 994 ? 6.196 12.429 -44.677 1.00 75.69 994 ARG A C 1
ATOM 7748 O O . ARG A 1 994 ? 6.662 13.267 -45.444 1.00 75.69 994 ARG A O 1
ATOM 7755 N N . CYS A 1 995 ? 5.011 11.852 -44.872 1.00 72.94 995 CYS A N 1
ATOM 7756 C CA . CYS A 1 995 ? 4.144 12.131 -46.017 1.00 72.94 995 CYS A CA 1
ATOM 7757 C C . CYS A 1 995 ? 3.318 13.419 -45.870 1.00 72.94 995 CYS A C 1
ATOM 7759 O O . CYS A 1 995 ? 2.813 13.921 -46.876 1.00 72.94 995 CYS A O 1
ATOM 7761 N N . ARG A 1 996 ? 3.161 13.968 -44.655 1.00 71.12 996 ARG A N 1
ATOM 7762 C CA . ARG A 1 996 ? 2.441 15.233 -44.454 1.00 71.12 996 ARG A CA 1
ATOM 7763 C C . ARG A 1 996 ? 3.138 16.377 -45.211 1.00 71.12 996 ARG A C 1
ATOM 7765 O O . ARG A 1 996 ? 4.352 16.547 -45.074 1.00 71.12 996 ARG A O 1
ATOM 7772 N N . PRO A 1 997 ? 2.394 17.197 -45.983 1.00 55.94 997 PRO A N 1
ATOM 7773 C CA . PRO A 1 997 ? 2.963 18.376 -46.620 1.00 55.94 997 PRO A CA 1
ATOM 7774 C C . PRO A 1 997 ? 3.536 19.284 -45.532 1.00 55.94 997 PRO A C 1
ATOM 7776 O O . PRO A 1 997 ? 2.806 19.693 -44.628 1.00 55.94 997 PRO A O 1
ATOM 7779 N N . LYS A 1 998 ? 4.834 19.598 -45.602 1.00 57.97 998 LYS A N 1
ATOM 7780 C CA . LYS A 1 998 ? 5.458 20.605 -44.732 1.00 57.97 998 LYS A CA 1
ATOM 7781 C C . LYS A 1 998 ? 4.756 21.943 -45.003 1.00 57.97 998 LYS A C 1
ATOM 7783 O O . LYS A 1 998 ? 5.061 22.608 -45.991 1.00 57.97 998 LYS A O 1
ATOM 7788 N N . LEU A 1 999 ? 3.754 22.298 -44.194 1.00 41.41 999 LEU A N 1
ATOM 7789 C CA . LEU A 1 999 ? 2.996 23.536 -44.360 1.00 41.41 999 LEU A CA 1
ATOM 7790 C C . LEU A 1 999 ? 3.931 24.735 -44.112 1.00 41.41 999 LEU A C 1
ATOM 7792 O O . LEU A 1 999 ? 4.376 24.960 -42.994 1.00 41.41 999 LEU A O 1
ATOM 7796 N N . LEU A 1 1000 ? 4.172 25.496 -45.180 1.00 41.00 1000 LEU A N 1
ATOM 7797 C CA . LEU A 1 1000 ? 4.877 26.781 -45.283 1.00 41.00 1000 LEU A CA 1
ATOM 7798 C C . LEU A 1 1000 ? 6.379 26.865 -44.893 1.00 41.00 1000 LEU A C 1
ATOM 7800 O O . LEU A 1 1000 ? 6.828 26.330 -43.883 1.00 41.00 1000 LEU A O 1
ATOM 7804 N N . PRO A 1 1001 ? 7.187 27.639 -45.653 1.00 40.56 1001 PRO A N 1
ATOM 7805 C CA . PRO A 1 1001 ? 8.654 27.561 -45.663 1.00 40.56 1001 PRO A CA 1
ATOM 7806 C C . PRO A 1 1001 ? 9.335 28.474 -44.621 1.00 40.56 1001 PRO A C 1
ATOM 7808 O O . PRO A 1 1001 ? 10.469 28.904 -44.818 1.00 40.56 1001 PRO A O 1
ATOM 7811 N N . GLY A 1 1002 ? 8.639 28.836 -43.538 1.00 39.47 1002 GLY A N 1
ATOM 7812 C CA . GLY A 1 1002 ? 9.018 29.978 -42.694 1.00 39.47 1002 GLY A CA 1
ATOM 7813 C C . GLY A 1 1002 ? 9.747 29.678 -41.380 1.00 39.47 1002 GLY A C 1
ATOM 7814 O O . GLY A 1 1002 ? 10.331 30.596 -40.816 1.00 39.47 1002 GLY A O 1
ATOM 7815 N N . CYS A 1 1003 ? 9.725 28.443 -40.857 1.00 39.91 1003 CYS A N 1
ATOM 7816 C CA . CYS A 1 1003 ? 10.135 28.200 -39.459 1.00 39.91 1003 CYS A CA 1
ATOM 7817 C C . CYS A 1 1003 ? 10.956 26.917 -39.201 1.00 39.91 1003 CYS A C 1
ATOM 7819 O O . CYS A 1 1003 ? 11.004 26.426 -38.081 1.00 39.91 1003 CYS A O 1
ATOM 7821 N N . LEU A 1 1004 ? 11.630 26.357 -40.211 1.00 46.59 1004 LEU A N 1
ATOM 7822 C CA . LEU A 1 1004 ? 12.341 25.065 -40.092 1.00 46.59 1004 LEU A CA 1
ATOM 7823 C C . LEU A 1 1004 ? 13.819 25.166 -39.661 1.00 46.59 1004 LEU A C 1
ATOM 7825 O O . LEU A 1 1004 ? 14.527 24.164 -39.663 1.00 46.59 1004 LEU A O 1
ATOM 7829 N N . ALA A 1 1005 ? 14.322 26.349 -39.303 1.00 40.81 1005 ALA A N 1
ATOM 7830 C CA . ALA A 1 1005 ? 15.760 26.547 -39.087 1.00 40.81 1005 ALA A CA 1
ATOM 7831 C C . ALA A 1 1005 ? 16.298 26.079 -37.714 1.00 40.81 1005 ALA A C 1
ATOM 7833 O O . ALA A 1 1005 ? 17.503 26.176 -37.494 1.00 40.81 1005 ALA A O 1
ATOM 7834 N N . ALA A 1 1006 ? 15.463 25.576 -36.793 1.00 46.22 1006 ALA A N 1
ATOM 7835 C CA . ALA A 1 1006 ? 15.917 25.201 -35.444 1.00 46.22 1006 ALA A CA 1
ATOM 7836 C C . ALA A 1 1006 ? 15.153 24.040 -34.773 1.00 46.22 1006 ALA A C 1
ATOM 7838 O O . ALA A 1 1006 ? 15.233 23.886 -33.554 1.00 46.22 1006 ALA A O 1
ATOM 7839 N N . GLN A 1 1007 ? 14.402 23.224 -35.516 1.00 56.75 1007 GLN A N 1
ATOM 7840 C CA . GLN A 1 1007 ? 13.670 22.107 -34.911 1.00 56.75 1007 GLN A CA 1
ATOM 7841 C C . GLN A 1 1007 ? 14.533 20.840 -34.971 1.00 56.75 1007 GLN A C 1
ATOM 7843 O O . GLN A 1 1007 ? 14.772 20.295 -36.047 1.00 56.75 1007 GLN A O 1
ATOM 7848 N N . ARG A 1 1008 ? 15.046 20.411 -33.809 1.00 66.38 1008 ARG A N 1
ATOM 7849 C CA . ARG A 1 1008 ? 15.764 19.135 -33.653 1.00 66.38 1008 ARG A CA 1
ATOM 7850 C C . ARG A 1 1008 ? 14.878 17.990 -34.134 1.00 66.38 1008 ARG A C 1
ATOM 7852 O O . ARG A 1 1008 ? 13.674 18.000 -33.885 1.00 66.38 1008 ARG A O 1
ATOM 7859 N N . HIS A 1 1009 ? 15.474 16.980 -34.753 1.00 80.56 1009 HIS A N 1
ATOM 7860 C CA . HIS A 1 1009 ? 14.780 15.764 -35.147 1.00 80.56 1009 HIS A CA 1
ATOM 7861 C C . HIS A 1 1009 ? 14.008 15.162 -33.959 1.00 80.56 1009 HIS A C 1
ATOM 7863 O O . HIS A 1 1009 ? 14.611 14.756 -32.962 1.00 80.56 1009 HIS A O 1
ATOM 7869 N N . PHE A 1 1010 ? 12.679 15.039 -34.088 1.00 84.56 1010 PHE A N 1
ATOM 7870 C CA . PHE A 1 1010 ? 11.783 14.645 -32.989 1.00 84.56 1010 PHE A CA 1
ATOM 7871 C C . PHE A 1 1010 ? 12.232 13.345 -32.290 1.00 84.56 1010 PHE A C 1
ATOM 7873 O O . PHE A 1 1010 ? 12.358 13.306 -31.068 1.00 84.56 1010 PHE A O 1
ATOM 7880 N N . LEU A 1 1011 ? 12.571 12.306 -33.070 1.00 87.25 1011 LEU A N 1
ATOM 7881 C CA . LEU A 1 1011 ? 13.058 11.014 -32.572 1.00 87.25 1011 LEU A CA 1
ATOM 7882 C C . LEU A 1 1011 ? 14.291 11.149 -31.668 1.00 87.25 1011 LEU A C 1
ATOM 7884 O O . LEU A 1 1011 ? 14.282 10.652 -30.545 1.00 87.25 1011 LEU A O 1
ATOM 7888 N N . PHE A 1 1012 ? 15.343 11.835 -32.127 1.00 87.50 1012 PHE A N 1
ATOM 7889 C CA . PHE A 1 1012 ? 16.556 12.021 -31.327 1.00 87.50 1012 PHE A CA 1
ATOM 7890 C C . PHE A 1 1012 ? 16.310 12.941 -30.127 1.00 87.50 1012 PHE A C 1
ATOM 7892 O O . PHE A 1 1012 ? 16.889 12.699 -29.071 1.00 87.50 1012 PHE A O 1
ATOM 7899 N N . GLY A 1 1013 ? 15.401 13.915 -30.242 1.00 86.75 1013 GLY A N 1
ATOM 7900 C CA . GLY A 1 1013 ? 14.943 14.728 -29.113 1.00 86.75 1013 GLY A CA 1
ATOM 7901 C C . GLY A 1 1013 ? 14.319 13.889 -27.992 1.00 86.75 1013 GLY A C 1
ATOM 7902 O O . GLY A 1 1013 ? 14.690 14.053 -26.831 1.00 86.75 1013 GLY A O 1
ATOM 7903 N N . ILE A 1 1014 ? 13.443 12.937 -28.337 1.00 86.56 1014 ILE A N 1
ATOM 7904 C CA . ILE A 1 1014 ? 12.816 12.012 -27.376 1.00 86.56 1014 ILE A CA 1
ATOM 7905 C C . ILE A 1 1014 ? 13.871 11.119 -26.707 1.00 86.56 1014 ILE A C 1
ATOM 7907 O O . ILE A 1 1014 ? 13.903 11.007 -25.481 1.00 86.56 1014 ILE A O 1
ATOM 7911 N N . LEU A 1 1015 ? 14.754 10.502 -27.501 1.00 88.69 1015 LEU A N 1
ATOM 7912 C CA . LEU A 1 1015 ? 15.782 9.587 -26.990 1.00 88.69 1015 LEU A CA 1
ATOM 7913 C C . LEU A 1 1015 ? 16.805 10.303 -26.095 1.00 88.69 1015 LEU A C 1
ATOM 7915 O O . LEU A 1 1015 ? 17.221 9.752 -25.079 1.00 88.69 1015 LEU A O 1
ATOM 7919 N N . GLN A 1 1016 ? 17.216 11.523 -26.453 1.00 86.25 1016 GLN A N 1
ATOM 7920 C CA . GLN A 1 1016 ? 18.161 12.313 -25.659 1.00 86.25 1016 GLN A CA 1
ATOM 7921 C C . GLN A 1 1016 ? 17.525 12.864 -24.378 1.00 86.25 1016 GLN A C 1
ATOM 7923 O O . GLN A 1 1016 ? 18.167 12.811 -23.332 1.00 86.25 1016 GLN A O 1
ATOM 7928 N N . GLY A 1 1017 ? 16.273 13.342 -24.428 1.00 84.56 1017 GLY A N 1
ATOM 7929 C CA . GLY A 1 1017 ? 15.559 13.822 -23.236 1.00 84.56 1017 GLY A CA 1
ATOM 7930 C C . GLY A 1 1017 ? 15.464 12.744 -22.156 1.00 84.56 1017 GLY A C 1
ATOM 7931 O O . GLY A 1 1017 ? 15.811 12.970 -21.000 1.00 84.56 1017 GLY A O 1
ATOM 7932 N N . ARG A 1 1018 ? 15.157 11.511 -22.566 1.00 83.69 1018 ARG A N 1
ATOM 7933 C CA . ARG A 1 1018 ? 15.078 10.354 -21.669 1.00 83.69 1018 ARG A CA 1
ATOM 7934 C C . ARG A 1 1018 ? 16.392 10.014 -20.959 1.00 83.69 1018 ARG A C 1
ATOM 7936 O O . ARG A 1 1018 ? 16.373 9.544 -19.825 1.00 83.69 1018 ARG A O 1
ATOM 7943 N N . LEU A 1 1019 ? 17.530 10.252 -21.609 1.00 83.25 1019 LEU A N 1
ATOM 7944 C CA . LEU A 1 1019 ? 18.852 10.051 -21.008 1.00 83.25 1019 LEU A CA 1
ATOM 7945 C C . LEU A 1 1019 ? 19.240 11.190 -20.050 1.00 83.25 1019 LEU A C 1
ATOM 7947 O O . LEU A 1 1019 ? 20.083 10.976 -19.184 1.00 83.25 1019 LEU A O 1
ATOM 7951 N N . ALA A 1 1020 ? 18.639 12.376 -20.194 1.00 79.81 1020 ALA A N 1
ATOM 7952 C CA . ALA A 1 1020 ? 18.913 13.551 -19.366 1.00 79.81 1020 ALA A CA 1
ATOM 7953 C C . ALA A 1 1020 ? 18.045 13.630 -18.091 1.00 79.81 1020 ALA A C 1
ATOM 7955 O O . ALA A 1 1020 ? 18.487 14.191 -17.092 1.00 79.81 1020 ALA A O 1
ATOM 7956 N N . ASP A 1 1021 ? 16.838 13.056 -18.099 1.00 67.62 1021 ASP A N 1
ATOM 7957 C CA . ASP A 1 1021 ? 15.815 13.271 -17.060 1.00 67.62 1021 ASP A CA 1
ATOM 7958 C C . ASP A 1 1021 ? 16.014 12.491 -15.731 1.00 67.62 1021 ASP A C 1
ATOM 7960 O O . ASP A 1 1021 ? 15.244 12.685 -14.784 1.00 67.62 1021 ASP A O 1
ATOM 7964 N N . ARG A 1 1022 ? 17.020 11.607 -15.591 1.00 62.22 1022 ARG A N 1
ATOM 7965 C CA . ARG A 1 1022 ? 17.160 10.732 -14.399 1.00 62.22 1022 ARG A CA 1
ATOM 7966 C C . ARG A 1 1022 ? 18.121 11.280 -13.324 1.00 62.22 1022 ARG A C 1
ATOM 7968 O O . ARG A 1 1022 ? 19.243 11.680 -13.612 1.00 62.22 1022 ARG A O 1
ATOM 7975 N N . LYS A 1 1023 ? 17.686 11.249 -12.050 1.00 52.97 1023 LYS A N 1
ATOM 7976 C CA . LYS A 1 1023 ? 18.467 11.667 -10.859 1.00 52.97 1023 LYS A CA 1
ATOM 7977 C C . LYS A 1 1023 ? 19.492 10.615 -10.397 1.00 52.97 1023 LYS A C 1
ATOM 7979 O O . LYS A 1 1023 ? 19.290 9.419 -10.588 1.00 52.97 1023 LYS A O 1
ATOM 7984 N N . HIS A 1 1024 ? 20.554 11.113 -9.755 1.00 42.50 1024 HIS A N 1
ATOM 7985 C CA . HIS A 1 1024 ? 21.826 10.445 -9.454 1.00 42.50 1024 HIS A CA 1
ATOM 7986 C C . HIS A 1 1024 ? 21.666 9.198 -8.565 1.00 42.50 1024 HIS A C 1
ATOM 7988 O O . HIS A 1 1024 ? 21.368 9.307 -7.375 1.00 42.50 1024 HIS A O 1
ATOM 7994 N N . GLY A 1 1025 ? 21.878 8.020 -9.156 1.00 56.56 1025 GLY A N 1
ATOM 7995 C CA . GLY A 1 1025 ? 22.140 6.774 -8.431 1.00 56.56 1025 GLY A CA 1
ATOM 7996 C C . GLY A 1 1025 ? 23.635 6.606 -8.154 1.00 56.56 1025 GLY A C 1
ATOM 7997 O O . GLY A 1 1025 ? 24.425 7.533 -8.347 1.00 56.56 1025 GLY A O 1
ATOM 7998 N N . SER A 1 1026 ? 24.060 5.414 -7.729 1.00 63.47 1026 SER A N 1
ATOM 7999 C CA . SER A 1 1026 ? 25.494 5.113 -7.726 1.00 63.47 1026 SER A CA 1
ATOM 8000 C C . SER A 1 1026 ? 26.035 5.152 -9.166 1.00 63.47 1026 SER A C 1
ATOM 8002 O O . SER A 1 1026 ? 25.364 4.708 -10.099 1.00 63.47 1026 SER A O 1
ATOM 8004 N N . ALA A 1 1027 ? 27.258 5.659 -9.366 1.00 65.62 1027 ALA A N 1
ATOM 8005 C CA . ALA A 1 1027 ? 27.832 5.842 -10.708 1.00 65.62 1027 ALA A CA 1
ATOM 8006 C C . ALA A 1 1027 ? 27.843 4.550 -11.558 1.00 65.62 1027 ALA A C 1
ATOM 8008 O O . ALA A 1 1027 ? 27.767 4.603 -12.783 1.00 65.62 1027 ALA A O 1
ATOM 8009 N N . LEU A 1 1028 ? 27.904 3.380 -10.908 1.00 65.00 1028 LEU A N 1
ATOM 8010 C CA . LEU A 1 1028 ? 27.874 2.078 -11.575 1.00 65.00 1028 LEU A CA 1
ATOM 8011 C C . LEU A 1 1028 ? 26.463 1.679 -12.043 1.00 65.00 1028 LEU A C 1
ATOM 8013 O O . LEU A 1 1028 ? 26.319 1.179 -13.156 1.00 65.00 1028 LEU A O 1
ATOM 8017 N N . GLU A 1 1029 ? 25.430 1.897 -11.226 1.00 64.50 1029 GLU A N 1
ATOM 8018 C CA . GLU A 1 1029 ? 24.036 1.606 -11.601 1.00 64.50 1029 GLU A CA 1
ATOM 8019 C C . GLU A 1 1029 ? 23.574 2.499 -12.752 1.00 64.50 1029 GLU A C 1
ATOM 8021 O O . GLU A 1 1029 ? 22.919 2.027 -13.680 1.00 64.50 1029 GLU A O 1
ATOM 8026 N N . GLU A 1 1030 ? 23.965 3.775 -12.727 1.00 71.75 1030 GLU A N 1
ATOM 8027 C CA . GLU A 1 1030 ? 23.672 4.716 -13.806 1.00 71.75 1030 GLU A CA 1
ATOM 8028 C C . GLU A 1 1030 ? 24.342 4.286 -15.118 1.00 71.75 1030 GLU A C 1
ATOM 8030 O O . GLU A 1 1030 ? 23.701 4.285 -16.171 1.00 71.75 1030 GLU A O 1
ATOM 8035 N N . GLN A 1 1031 ? 25.602 3.842 -15.060 1.00 70.94 1031 GLN A N 1
ATOM 8036 C CA . GLN A 1 1031 ? 26.325 3.354 -16.233 1.00 70.94 1031 GLN A CA 1
ATOM 8037 C C . GLN A 1 1031 ? 25.689 2.086 -16.826 1.00 70.94 1031 GLN A C 1
ATOM 8039 O O . GLN A 1 1031 ? 25.540 1.996 -18.046 1.00 70.94 1031 GLN A O 1
ATOM 8044 N N . LEU A 1 1032 ? 25.295 1.122 -15.988 1.00 71.56 1032 LEU A N 1
ATOM 8045 C CA . LEU A 1 1032 ? 24.650 -0.119 -16.435 1.00 71.56 1032 LEU A CA 1
ATOM 8046 C C . LEU A 1 1032 ? 23.272 0.145 -17.047 1.00 71.56 1032 LEU A C 1
ATOM 8048 O O . LEU A 1 1032 ? 22.978 -0.352 -18.135 1.00 71.56 1032 LEU A O 1
ATOM 8052 N N . TRP A 1 1033 ? 22.456 0.970 -16.389 1.00 77.38 1033 TRP A N 1
ATOM 8053 C CA . TRP A 1 1033 ? 21.156 1.370 -16.919 1.00 77.38 1033 TRP A CA 1
ATOM 8054 C C . TRP A 1 1033 ? 21.303 2.095 -18.259 1.00 77.38 1033 TRP A C 1
ATOM 8056 O O . TRP A 1 1033 ? 20.633 1.740 -19.226 1.00 77.38 1033 TRP A O 1
ATOM 8066 N N . ARG A 1 1034 ? 22.230 3.058 -18.360 1.00 79.88 1034 ARG A N 1
ATOM 8067 C CA . ARG A 1 1034 ? 22.468 3.808 -19.602 1.00 79.88 1034 ARG A CA 1
ATOM 8068 C C . ARG A 1 1034 ? 22.906 2.890 -20.743 1.00 79.88 1034 ARG A C 1
ATOM 8070 O O . ARG A 1 1034 ? 22.462 3.069 -21.873 1.00 79.88 1034 ARG A O 1
ATOM 8077 N N . GLN A 1 1035 ? 23.734 1.881 -20.467 1.00 76.81 1035 GLN A N 1
ATOM 8078 C CA . GLN A 1 1035 ? 24.114 0.878 -21.466 1.00 76.81 1035 GLN A CA 1
ATOM 8079 C C . GLN A 1 1035 ? 22.917 0.042 -21.942 1.00 76.81 1035 GLN A C 1
ATOM 8081 O O . GLN A 1 1035 ? 22.756 -0.142 -23.149 1.00 76.81 1035 GLN A O 1
ATOM 8086 N N . GLN A 1 1036 ? 22.068 -0.435 -21.026 1.00 77.19 1036 GLN A N 1
ATOM 8087 C CA . GLN A 1 1036 ? 20.843 -1.171 -21.370 1.00 77.19 1036 GLN A CA 1
ATOM 8088 C C . GLN A 1 1036 ? 19.896 -0.313 -22.215 1.00 77.19 1036 GLN A C 1
ATOM 8090 O O . GLN A 1 1036 ? 19.406 -0.757 -23.256 1.00 77.19 1036 GLN A O 1
ATOM 8095 N N . GLU A 1 1037 ? 19.714 0.946 -21.825 1.00 83.19 1037 GLU A N 1
ATOM 8096 C CA . GLU A 1 1037 ? 18.822 1.873 -22.509 1.00 83.19 1037 GLU A CA 1
ATOM 8097 C C . GLU A 1 1037 ? 19.257 2.145 -23.947 1.00 83.19 1037 GLU A C 1
ATOM 8099 O O . GLU A 1 1037 ? 18.464 2.078 -24.887 1.00 83.19 1037 GLU A O 1
ATOM 8104 N N . LEU A 1 1038 ? 20.555 2.357 -24.150 1.00 84.44 1038 LEU A N 1
ATOM 8105 C CA . LEU A 1 1038 ? 21.121 2.586 -25.473 1.00 84.44 1038 LEU A CA 1
ATOM 8106 C C . LEU A 1 1038 ? 21.037 1.350 -26.384 1.00 84.44 1038 LEU A C 1
ATOM 8108 O O . LEU A 1 1038 ? 20.878 1.496 -27.601 1.00 84.44 1038 LEU A O 1
ATOM 8112 N N . LEU A 1 1039 ? 21.080 0.131 -25.831 1.00 82.19 1039 LEU A N 1
ATOM 8113 C CA . LEU A 1 1039 ? 20.823 -1.089 -26.606 1.00 82.19 1039 LEU A CA 1
ATOM 8114 C C . LEU A 1 1039 ? 19.372 -1.150 -27.102 1.00 82.19 1039 LEU A C 1
ATOM 8116 O O . LEU A 1 1039 ? 19.140 -1.569 -28.242 1.00 82.19 1039 LEU A O 1
ATOM 8120 N N . LEU A 1 1040 ? 18.410 -0.711 -26.287 1.00 82.94 1040 LEU A N 1
ATOM 8121 C CA . LEU A 1 1040 ? 17.003 -0.625 -26.677 1.00 82.94 1040 LEU A CA 1
ATOM 8122 C C . LEU A 1 1040 ? 16.760 0.500 -27.688 1.00 82.94 1040 LEU A C 1
ATOM 8124 O O . LEU A 1 1040 ? 16.095 0.261 -28.696 1.00 82.94 1040 LEU A O 1
ATOM 8128 N N . HIS A 1 1041 ? 17.375 1.675 -27.500 1.00 86.81 1041 HIS A N 1
ATOM 8129 C CA . HIS A 1 1041 ? 17.353 2.765 -28.483 1.00 86.81 1041 HIS A CA 1
ATOM 8130 C C . HIS A 1 1041 ? 17.802 2.258 -29.857 1.00 86.81 1041 HIS A C 1
ATOM 8132 O O . HIS A 1 1041 ? 17.109 2.457 -30.852 1.00 86.81 1041 HIS A O 1
ATOM 8138 N N . ARG A 1 1042 ? 18.914 1.512 -29.916 1.00 85.81 1042 ARG A N 1
ATOM 8139 C CA . ARG A 1 1042 ? 19.393 0.893 -31.160 1.00 85.81 1042 ARG A CA 1
ATOM 8140 C C . ARG A 1 1042 ? 18.355 -0.047 -31.782 1.00 85.81 1042 ARG A C 1
ATOM 8142 O O . ARG A 1 1042 ? 18.168 -0.005 -32.995 1.00 85.81 1042 ARG A O 1
ATOM 8149 N N . ARG A 1 1043 ? 17.703 -0.906 -30.986 1.00 85.50 1043 ARG A N 1
ATOM 8150 C CA . ARG A 1 1043 ? 16.678 -1.844 -31.486 1.00 85.50 1043 ARG A CA 1
ATOM 8151 C C . ARG A 1 1043 ? 15.488 -1.100 -32.098 1.00 85.50 1043 ARG A C 1
ATOM 8153 O O . ARG A 1 1043 ? 15.047 -1.485 -33.175 1.00 85.50 1043 ARG A O 1
ATOM 8160 N N . ILE A 1 1044 ? 15.014 -0.031 -31.453 1.00 88.44 1044 ILE A N 1
ATOM 8161 C CA . ILE A 1 1044 ? 13.922 0.804 -31.976 1.00 88.44 1044 ILE A CA 1
ATOM 8162 C C . ILE A 1 1044 ? 14.352 1.487 -33.276 1.00 88.44 1044 ILE A C 1
ATOM 8164 O O . ILE A 1 1044 ? 13.632 1.391 -34.263 1.00 88.44 1044 ILE A O 1
ATOM 8168 N N . LEU A 1 1045 ? 15.541 2.103 -33.309 1.00 89.12 1045 LEU A N 1
ATOM 8169 C CA . LEU A 1 1045 ? 16.057 2.782 -34.503 1.00 89.12 1045 LEU A CA 1
ATOM 8170 C C . LEU A 1 1045 ? 16.126 1.847 -35.715 1.00 89.12 1045 LEU A C 1
ATOM 8172 O O . LEU A 1 1045 ? 15.653 2.214 -36.778 1.00 89.12 1045 LEU A O 1
ATOM 8176 N N . VAL A 1 1046 ? 16.666 0.636 -35.548 1.00 88.44 1046 VAL A N 1
ATOM 8177 C CA . VAL A 1 1046 ? 16.755 -0.364 -36.632 1.00 88.44 1046 VAL A CA 1
ATOM 8178 C C . VAL A 1 1046 ? 15.379 -0.923 -37.018 1.00 88.44 1046 VAL A C 1
ATOM 8180 O O . VAL A 1 1046 ? 15.190 -1.380 -38.145 1.00 88.44 1046 VAL A O 1
ATOM 8183 N N . GLY A 1 1047 ? 14.426 -0.902 -36.083 1.00 86.31 1047 GLY A N 1
ATOM 8184 C CA . GLY A 1 1047 ? 13.044 -1.311 -36.301 1.00 86.31 1047 GLY A CA 1
ATOM 8185 C C . GLY A 1 1047 ? 12.208 -0.301 -37.089 1.00 86.31 1047 GLY A C 1
ATOM 8186 O O . GLY A 1 1047 ? 11.146 -0.668 -37.580 1.00 86.31 1047 GLY A O 1
ATOM 8187 N N . LEU A 1 1048 ? 12.653 0.947 -37.234 1.00 90.31 1048 LEU A N 1
ATOM 8188 C CA . LEU A 1 1048 ? 11.985 1.965 -38.048 1.00 90.31 1048 LEU A CA 1
ATOM 8189 C C . LEU A 1 1048 ? 12.446 1.898 -39.517 1.00 90.31 1048 LEU A C 1
ATOM 8191 O O . LEU A 1 1048 ? 13.413 1.209 -39.834 1.00 90.31 1048 LEU A O 1
ATOM 8195 N N . PRO A 1 1049 ? 11.766 2.564 -40.468 1.00 89.25 1049 PRO A N 1
ATOM 8196 C CA . PRO A 1 1049 ? 12.248 2.633 -41.845 1.00 89.25 1049 PRO A CA 1
ATOM 8197 C C . PRO A 1 1049 ? 13.592 3.372 -41.927 1.00 89.25 1049 PRO A C 1
ATOM 8199 O O . PRO A 1 1049 ? 13.716 4.477 -41.428 1.00 89.25 1049 PRO A O 1
ATOM 8202 N N . ALA A 1 1050 ? 14.579 2.831 -42.647 1.00 86.19 1050 ALA A N 1
ATOM 8203 C CA . ALA A 1 1050 ? 15.952 3.368 -42.677 1.00 86.19 1050 ALA A CA 1
ATOM 8204 C C . ALA A 1 1050 ? 16.076 4.866 -43.004 1.00 86.19 1050 ALA A C 1
ATOM 8206 O O . ALA A 1 1050 ? 16.957 5.561 -42.503 1.00 86.19 1050 ALA A O 1
ATOM 8207 N N . SER A 1 1051 ? 15.173 5.380 -43.832 1.00 82.00 1051 SER A N 1
ATOM 8208 C CA . SER A 1 1051 ? 15.101 6.796 -44.185 1.00 82.00 1051 SER A CA 1
ATOM 8209 C C . SER A 1 1051 ? 14.774 7.725 -43.013 1.00 82.00 1051 SER A C 1
ATOM 8211 O O . SER A 1 1051 ? 14.991 8.919 -43.134 1.00 82.00 1051 SER A O 1
ATOM 8213 N N . THR A 1 1052 ? 14.248 7.222 -41.893 1.00 84.69 1052 THR A N 1
ATOM 8214 C CA . THR A 1 1052 ? 13.885 8.051 -40.732 1.00 84.69 1052 THR A CA 1
ATOM 8215 C C . THR A 1 1052 ? 15.089 8.522 -39.936 1.00 84.69 1052 THR A C 1
ATOM 8217 O O . THR A 1 1052 ? 14.918 9.333 -39.043 1.00 84.69 1052 THR A O 1
ATOM 8220 N N . LEU A 1 1053 ? 16.293 8.003 -40.197 1.00 84.31 1053 LEU A N 1
ATOM 8221 C CA . LEU A 1 1053 ? 17.515 8.494 -39.555 1.00 84.31 1053 LEU A CA 1
ATOM 8222 C C . LEU A 1 1053 ? 17.995 9.831 -40.136 1.00 84.31 1053 LEU A C 1
ATOM 8224 O O . LEU A 1 1053 ? 18.831 10.488 -39.520 1.00 84.31 1053 LEU A O 1
ATOM 8228 N N . ILE A 1 1054 ? 17.526 10.189 -41.334 1.00 84.75 1054 ILE A N 1
ATOM 8229 C CA . ILE A 1 1054 ? 18.054 11.296 -42.131 1.00 84.75 1054 ILE A CA 1
ATOM 8230 C C . ILE A 1 1054 ? 16.904 12.229 -42.469 1.00 84.75 1054 ILE A C 1
ATOM 8232 O O . ILE A 1 1054 ? 15.897 11.809 -43.041 1.00 84.75 1054 ILE A O 1
ATOM 8236 N N . THR A 1 1055 ? 17.052 13.506 -42.133 1.00 79.75 1055 THR A N 1
ATOM 8237 C CA . THR A 1 1055 ? 16.060 14.515 -42.496 1.00 79.75 1055 THR A CA 1
ATOM 8238 C C . THR A 1 1055 ? 16.396 15.115 -43.854 1.00 79.75 1055 THR A C 1
ATOM 8240 O O . THR A 1 1055 ? 17.554 15.304 -44.221 1.00 79.75 1055 THR A O 1
ATOM 8243 N N . THR A 1 1056 ? 15.363 15.426 -44.632 1.00 78.06 1056 THR A N 1
ATOM 8244 C CA . THR A 1 1056 ? 15.503 16.211 -45.860 1.00 78.06 1056 THR A CA 1
ATOM 8245 C C . THR A 1 1056 ? 15.149 17.658 -45.548 1.00 78.06 1056 THR A C 1
ATOM 8247 O O . THR A 1 1056 ? 14.057 17.966 -45.053 1.00 78.06 1056 THR A O 1
ATOM 8250 N N . CYS A 1 1057 ? 16.082 18.568 -45.803 1.00 73.69 1057 CYS A N 1
ATOM 8251 C CA . CYS A 1 1057 ? 15.904 19.995 -45.564 1.00 73.69 1057 CYS A CA 1
ATOM 8252 C C . CYS A 1 1057 ? 15.792 20.743 -46.896 1.00 73.69 1057 CYS A C 1
ATOM 8254 O O . CYS A 1 1057 ? 16.485 20.427 -47.860 1.00 73.69 1057 CYS A O 1
ATOM 8256 N N . TRP A 1 1058 ? 14.909 21.740 -46.963 1.00 71.06 1058 TRP A N 1
ATOM 8257 C CA . TRP A 1 1058 ? 14.827 22.624 -48.125 1.00 71.06 1058 TRP A CA 1
ATOM 8258 C C . TRP A 1 1058 ? 15.800 23.784 -47.918 1.00 71.06 1058 TRP A C 1
ATOM 8260 O O . TRP A 1 1058 ? 15.559 24.657 -47.083 1.00 71.06 1058 TRP A O 1
ATOM 8270 N N . LYS A 1 1059 ? 16.926 23.785 -48.634 1.00 70.06 1059 LYS A N 1
ATOM 8271 C CA . LYS A 1 1059 ? 17.958 24.829 -48.544 1.00 70.06 1059 LYS A CA 1
ATOM 8272 C C . LYS A 1 1059 ? 18.268 25.336 -49.954 1.00 70.06 1059 LYS A C 1
ATOM 8274 O O . LYS A 1 1059 ? 18.612 24.558 -50.831 1.00 70.06 1059 LYS A O 1
ATOM 8279 N N . ARG A 1 1060 ? 18.185 26.658 -50.168 1.00 65.69 1060 ARG A N 1
ATOM 8280 C CA . ARG A 1 1060 ? 18.537 27.328 -51.445 1.00 65.69 1060 ARG A CA 1
ATOM 8281 C C . ARG A 1 1060 ? 17.833 26.738 -52.688 1.00 65.69 1060 ARG A C 1
ATOM 8283 O O . ARG A 1 1060 ? 18.490 26.465 -53.684 1.00 65.69 1060 ARG A O 1
ATOM 8290 N N . ASN A 1 1061 ? 16.512 26.546 -52.630 1.00 68.12 1061 ASN A N 1
ATOM 8291 C CA . ASN A 1 1061 ? 15.693 25.946 -53.702 1.00 68.12 1061 ASN A CA 1
ATOM 8292 C C . ASN A 1 1061 ? 16.028 24.489 -54.078 1.00 68.12 1061 ASN A C 1
ATOM 8294 O O . ASN A 1 1061 ? 15.545 24.022 -55.100 1.00 68.12 1061 ASN A O 1
ATOM 8298 N N . LYS A 1 1062 ? 16.800 23.766 -53.256 1.00 77.88 1062 LYS A N 1
ATOM 8299 C CA . LYS A 1 1062 ? 17.057 22.330 -53.421 1.00 77.88 1062 LYS A CA 1
ATOM 8300 C C . LYS A 1 1062 ? 16.769 21.566 -52.127 1.00 77.88 1062 LYS A C 1
ATOM 8302 O O . LYS A 1 1062 ? 16.935 22.096 -51.022 1.00 77.88 1062 LYS A O 1
ATOM 8307 N N . THR A 1 1063 ? 16.363 20.308 -52.254 1.00 79.88 1063 THR A N 1
ATOM 8308 C CA . THR A 1 1063 ? 16.297 19.345 -51.147 1.00 79.88 1063 THR A CA 1
ATOM 8309 C C . THR A 1 1063 ? 17.690 18.785 -50.861 1.00 79.88 1063 THR A C 1
ATOM 8311 O O . THR A 1 1063 ? 18.313 18.161 -51.714 1.00 79.88 1063 THR A O 1
ATOM 8314 N N . VAL A 1 1064 ? 18.185 19.012 -49.646 1.00 83.75 1064 VAL A N 1
ATOM 8315 C CA . VAL A 1 1064 ? 19.515 18.600 -49.172 1.00 83.75 1064 VAL A CA 1
ATOM 8316 C C . VAL A 1 1064 ? 19.360 17.593 -48.033 1.00 83.75 1064 VAL A C 1
ATOM 8318 O O . VAL A 1 1064 ? 18.447 17.717 -47.208 1.00 83.75 1064 VAL A O 1
ATOM 8321 N N . LEU A 1 1065 ? 20.265 16.616 -47.965 1.00 84.56 1065 LEU A N 1
ATOM 8322 C CA . LEU A 1 1065 ? 20.307 15.622 -46.888 1.00 84.56 1065 LEU A CA 1
ATOM 8323 C C . LEU A 1 1065 ? 20.930 16.220 -45.621 1.00 84.56 1065 LEU A C 1
ATOM 8325 O O . LEU A 1 1065 ? 22.005 16.817 -45.673 1.00 84.56 1065 LEU A O 1
ATOM 8329 N N . ASP A 1 1066 ? 20.276 16.041 -44.476 1.00 85.06 1066 ASP A N 1
ATOM 8330 C CA . ASP A 1 1066 ? 20.755 16.502 -43.175 1.00 85.06 1066 ASP A CA 1
ATOM 8331 C C . ASP A 1 1066 ? 20.889 15.314 -42.205 1.00 85.06 1066 ASP A C 1
ATOM 8333 O O . ASP A 1 1066 ? 19.941 14.576 -41.929 1.00 85.06 1066 ASP A O 1
ATOM 8337 N N . CYS A 1 1067 ? 22.123 15.093 -41.749 1.00 86.31 1067 CYS A N 1
ATOM 8338 C CA . CYS A 1 1067 ? 22.520 13.980 -40.883 1.00 86.31 1067 CYS A CA 1
ATOM 8339 C C . CYS A 1 1067 ? 23.040 14.458 -39.514 1.00 86.31 1067 CYS A C 1
ATOM 8341 O O . CYS A 1 1067 ? 23.534 13.641 -38.735 1.00 86.31 1067 CYS A O 1
ATOM 8343 N N . GLU A 1 1068 ? 22.966 15.761 -39.210 1.00 86.19 1068 GLU A N 1
ATOM 8344 C CA . GLU A 1 1068 ? 23.626 16.349 -38.035 1.00 86.19 1068 GLU A CA 1
ATOM 8345 C C . GLU A 1 1068 ? 23.133 15.748 -36.713 1.00 86.19 1068 GLU A C 1
ATOM 8347 O O . GLU A 1 1068 ? 23.945 15.351 -35.878 1.00 86.19 1068 GLU A O 1
ATOM 8352 N N . ASP A 1 1069 ? 21.817 15.600 -36.539 1.00 84.62 1069 ASP A N 1
ATOM 8353 C CA . ASP A 1 1069 ? 21.241 15.066 -35.298 1.00 84.62 1069 ASP A CA 1
ATOM 8354 C C . ASP A 1 1069 ? 21.646 13.601 -35.050 1.00 84.62 1069 ASP A C 1
ATOM 8356 O O . ASP A 1 1069 ? 21.948 13.217 -33.914 1.00 84.62 1069 ASP A O 1
ATOM 8360 N N . PHE A 1 1070 ? 21.739 12.790 -36.113 1.00 89.06 1070 PHE A N 1
ATOM 8361 C CA . PHE A 1 1070 ? 22.249 11.420 -36.021 1.00 89.06 1070 PHE A CA 1
ATOM 8362 C C . PHE A 1 1070 ? 23.735 11.405 -35.643 1.00 89.06 1070 PHE A C 1
ATOM 8364 O O . PHE A 1 1070 ? 24.138 10.638 -34.767 1.00 89.06 1070 PHE A O 1
ATOM 8371 N N . PHE A 1 1071 ? 24.553 12.277 -36.242 1.00 90.31 1071 PHE A N 1
ATOM 8372 C CA . PHE A 1 1071 ? 25.973 12.399 -35.899 1.00 90.31 1071 PHE A CA 1
ATOM 8373 C C . PHE A 1 1071 ? 26.180 12.816 -34.446 1.00 90.31 1071 PHE A C 1
ATOM 8375 O O . PHE A 1 1071 ? 27.000 12.213 -33.748 1.00 90.31 1071 PHE A O 1
ATOM 8382 N N . CYS A 1 1072 ? 25.415 13.798 -33.965 1.00 88.25 1072 CYS A N 1
ATOM 8383 C CA . CYS A 1 1072 ? 25.428 14.203 -32.566 1.00 88.25 1072 CYS A CA 1
ATOM 8384 C C . CYS A 1 1072 ? 25.098 13.019 -31.652 1.00 88.25 1072 CYS A C 1
ATOM 8386 O O . CYS A 1 1072 ? 25.870 12.738 -30.738 1.00 88.25 1072 CYS A O 1
ATOM 8388 N N . PHE A 1 1073 ? 24.024 12.276 -31.938 1.00 88.31 1073 PHE A N 1
ATOM 8389 C CA . PHE A 1 1073 ? 23.617 11.120 -31.137 1.00 88.31 1073 PHE A CA 1
ATOM 8390 C C . PHE A 1 1073 ? 24.653 9.982 -31.136 1.00 88.31 1073 PHE A C 1
ATOM 8392 O O . PHE A 1 1073 ? 24.922 9.380 -30.092 1.00 88.31 1073 PHE A O 1
ATOM 8399 N N . VAL A 1 1074 ? 25.285 9.697 -32.279 1.00 88.81 1074 VAL A N 1
ATOM 8400 C CA . VAL A 1 1074 ? 26.352 8.688 -32.371 1.00 88.81 1074 VAL A CA 1
ATOM 8401 C C . VAL A 1 1074 ? 27.570 9.095 -31.541 1.00 88.81 1074 VAL A C 1
ATOM 8403 O O . VAL A 1 1074 ? 28.103 8.286 -30.775 1.00 88.81 1074 VAL A O 1
ATOM 8406 N N . ASN A 1 1075 ? 27.999 10.351 -31.680 1.00 88.00 1075 ASN A N 1
ATOM 8407 C CA . ASN A 1 1075 ? 29.196 10.871 -31.032 1.00 88.00 1075 ASN A CA 1
ATOM 8408 C C . ASN A 1 1075 ? 29.022 11.105 -29.527 1.00 88.00 1075 ASN A C 1
ATOM 8410 O O . ASN A 1 1075 ? 30.022 11.060 -28.810 1.00 88.00 1075 ASN A O 1
ATOM 8414 N N . SER A 1 1076 ? 27.815 11.385 -29.034 1.00 85.25 1076 SER A N 1
ATOM 8415 C CA . SER A 1 1076 ? 27.572 11.572 -27.600 1.00 85.25 1076 SER A CA 1
ATOM 8416 C C . SER A 1 1076 ? 27.264 10.251 -26.895 1.00 85.25 1076 SER A C 1
ATOM 8418 O O . SER A 1 1076 ? 27.870 9.961 -25.863 1.00 85.25 1076 SER A O 1
ATOM 8420 N N . GLU A 1 1077 ? 26.389 9.423 -27.477 1.00 85.31 1077 GLU A N 1
ATOM 8421 C CA . GLU A 1 1077 ? 25.806 8.262 -26.799 1.00 85.31 1077 GLU A CA 1
ATOM 8422 C C . GLU A 1 1077 ? 26.273 6.911 -27.363 1.00 85.31 1077 GLU A C 1
ATOM 8424 O O . GLU A 1 1077 ? 26.886 6.119 -26.642 1.00 85.31 1077 GLU A O 1
ATOM 8429 N N . LEU A 1 1078 ? 26.002 6.617 -28.645 1.00 82.50 1078 LEU A N 1
ATOM 8430 C CA . LEU A 1 1078 ? 26.138 5.246 -29.179 1.00 82.50 1078 LEU A CA 1
ATOM 8431 C C . LEU A 1 1078 ? 27.581 4.728 -29.199 1.00 82.50 1078 LEU A C 1
ATOM 8433 O O . LEU A 1 1078 ? 27.794 3.522 -29.036 1.00 82.50 1078 LEU A O 1
ATOM 8437 N N . LYS A 1 1079 ? 28.581 5.607 -29.352 1.00 80.69 1079 LYS A N 1
ATOM 8438 C CA . LYS A 1 1079 ? 29.999 5.207 -29.312 1.00 80.69 1079 LYS A CA 1
ATOM 8439 C C . LYS A 1 1079 ? 30.377 4.490 -28.005 1.00 80.69 1079 LYS A C 1
ATOM 8441 O O . LYS A 1 1079 ? 31.234 3.612 -28.020 1.00 80.69 1079 LYS A O 1
ATOM 8446 N N . ASN A 1 1080 ? 29.695 4.797 -26.896 1.00 74.62 1080 ASN A N 1
ATOM 8447 C CA . ASN A 1 1080 ? 30.018 4.278 -25.562 1.00 74.62 1080 ASN A CA 1
ATOM 8448 C C . ASN A 1 1080 ? 29.546 2.826 -25.335 1.00 74.62 1080 ASN A C 1
ATOM 8450 O O . ASN A 1 1080 ? 29.918 2.207 -24.342 1.00 74.62 1080 ASN A O 1
ATOM 8454 N N . VAL A 1 1081 ? 28.725 2.277 -26.239 1.00 69.81 1081 VAL A N 1
ATOM 8455 C CA . VAL A 1 1081 ? 28.115 0.930 -26.129 1.00 69.81 1081 VAL A CA 1
ATOM 8456 C C . VAL A 1 1081 ? 28.724 -0.053 -27.140 1.00 69.81 1081 VAL A C 1
ATOM 8458 O O . VAL A 1 1081 ? 28.317 -1.207 -27.269 1.00 69.81 1081 VAL A O 1
ATOM 8461 N N . CYS A 1 1082 ? 29.727 0.394 -27.891 1.00 68.75 1082 CYS A N 1
ATOM 8462 C CA . CYS A 1 1082 ? 30.359 -0.383 -28.945 1.00 68.75 1082 CYS A CA 1
ATOM 8463 C C . CYS A 1 1082 ? 31.302 -1.452 -28.376 1.00 68.75 1082 CYS A C 1
ATOM 8465 O O . CYS A 1 1082 ? 32.256 -1.131 -27.675 1.00 68.75 1082 CYS A O 1
ATOM 8467 N N . SER A 1 1083 ? 31.093 -2.719 -28.752 1.00 63.81 1083 SER A N 1
ATOM 8468 C CA . SER A 1 1083 ? 31.903 -3.868 -28.291 1.00 63.81 1083 SER A CA 1
ATOM 8469 C C . SER A 1 1083 ? 33.411 -3.728 -28.546 1.00 63.81 1083 SER A C 1
ATOM 8471 O O . SER A 1 1083 ? 34.215 -4.220 -27.757 1.00 63.81 1083 SER A O 1
ATOM 8473 N N . ARG A 1 1084 ? 33.800 -3.040 -29.629 1.00 70.56 1084 ARG A N 1
ATOM 8474 C CA . ARG A 1 1084 ? 35.202 -2.793 -30.010 1.00 70.56 1084 ARG A CA 1
ATOM 8475 C C . ARG A 1 1084 ? 35.680 -1.362 -29.736 1.00 70.56 1084 ARG A C 1
ATOM 8477 O O . ARG A 1 1084 ? 36.784 -1.006 -30.119 1.00 70.56 1084 ARG A O 1
ATOM 8484 N N . GLY A 1 1085 ? 34.858 -0.508 -29.122 1.00 70.62 1085 GLY A N 1
ATOM 8485 C CA . GLY A 1 1085 ? 35.202 0.884 -28.787 1.00 70.62 1085 GLY A CA 1
ATOM 8486 C C . GLY A 1 1085 ? 35.309 1.870 -29.966 1.00 70.62 1085 GLY A C 1
ATOM 8487 O O . GLY A 1 1085 ? 34.983 3.038 -29.786 1.00 70.62 1085 GLY A O 1
ATOM 8488 N N . TYR A 1 1086 ? 35.697 1.432 -31.173 1.00 81.50 1086 TYR A N 1
ATOM 8489 C CA . TYR A 1 1086 ? 35.863 2.298 -32.360 1.00 81.50 1086 TYR A CA 1
ATOM 8490 C C . TYR A 1 1086 ? 34.842 2.069 -33.490 1.00 81.50 1086 TYR A C 1
ATOM 8492 O O . TYR A 1 1086 ? 34.844 2.815 -34.468 1.00 81.50 1086 TYR A O 1
ATOM 8500 N N . ALA A 1 1087 ? 33.980 1.050 -33.392 1.00 85.06 1087 ALA A N 1
ATOM 8501 C CA . ALA A 1 1087 ? 33.037 0.687 -34.453 1.00 85.06 1087 ALA A CA 1
ATOM 8502 C C . ALA A 1 1087 ? 31.633 0.377 -33.917 1.00 85.06 1087 ALA A C 1
ATOM 8504 O O . ALA A 1 1087 ? 31.476 -0.363 -32.944 1.00 85.06 1087 ALA A O 1
ATOM 8505 N N . LEU A 1 1088 ? 30.614 0.892 -34.614 1.00 87.50 1088 LEU A N 1
ATOM 8506 C CA . LEU A 1 1088 ? 29.208 0.550 -34.389 1.00 87.50 1088 LEU A CA 1
ATOM 8507 C C . LEU A 1 1088 ? 28.902 -0.901 -34.814 1.00 87.50 1088 LEU A C 1
ATOM 8509 O O . LEU A 1 1088 ? 29.629 -1.522 -35.594 1.00 87.50 1088 LEU A O 1
ATOM 8513 N N . SER A 1 1089 ? 27.787 -1.449 -34.325 1.00 86.94 1089 SER A N 1
ATOM 8514 C CA . SER A 1 1089 ? 27.275 -2.753 -34.772 1.00 86.94 1089 SER A CA 1
ATOM 8515 C C . SER A 1 1089 ? 26.803 -2.713 -36.228 1.00 86.94 1089 SER A C 1
ATOM 8517 O O . SER A 1 1089 ? 26.241 -1.708 -36.656 1.00 86.94 1089 SER A O 1
ATOM 8519 N N . TYR A 1 1090 ? 26.911 -3.837 -36.941 1.00 87.81 1090 TYR A N 1
ATOM 8520 C CA . TYR A 1 1090 ? 26.489 -3.946 -38.343 1.00 87.81 1090 TYR A CA 1
ATOM 8521 C C . TYR A 1 1090 ? 25.075 -3.411 -38.611 1.00 87.81 1090 TYR A C 1
ATOM 8523 O O . TYR A 1 1090 ? 24.885 -2.686 -39.582 1.00 87.81 1090 TYR A O 1
ATOM 8531 N N . ASP A 1 1091 ? 24.105 -3.726 -37.746 1.00 87.88 1091 ASP A N 1
ATOM 8532 C CA . ASP A 1 1091 ? 22.696 -3.404 -37.991 1.00 87.88 1091 ASP A CA 1
ATOM 8533 C C . ASP A 1 1091 ? 22.462 -1.896 -38.143 1.00 87.88 1091 ASP A C 1
ATOM 8535 O O . ASP A 1 1091 ? 21.849 -1.475 -39.119 1.00 87.88 1091 ASP A O 1
ATOM 8539 N N . ILE A 1 1092 ? 23.009 -1.074 -37.237 1.00 89.75 1092 ILE A N 1
ATOM 8540 C CA . ILE A 1 1092 ? 22.857 0.389 -37.294 1.00 89.75 1092 ILE A CA 1
ATOM 8541 C C . ILE A 1 1092 ? 23.677 1.003 -38.435 1.00 89.75 1092 ILE A C 1
ATOM 8543 O O . ILE A 1 1092 ? 23.195 1.915 -39.103 1.00 89.75 1092 ILE A O 1
ATOM 8547 N N . THR A 1 1093 ? 24.874 0.474 -38.715 1.00 91.19 1093 THR A N 1
ATOM 8548 C CA . THR A 1 1093 ? 25.703 0.925 -39.841 1.00 91.19 1093 THR A CA 1
ATOM 8549 C C . THR A 1 1093 ? 24.981 0.675 -41.162 1.00 91.19 1093 THR A C 1
ATOM 8551 O O . THR A 1 1093 ? 24.786 1.600 -41.943 1.00 91.19 1093 THR A O 1
ATOM 8554 N N . ALA A 1 1094 ? 24.505 -0.549 -41.399 1.00 91.94 1094 ALA A N 1
ATOM 8555 C CA . ALA A 1 1094 ? 23.747 -0.881 -42.599 1.00 91.94 1094 ALA A CA 1
ATOM 8556 C C . ALA A 1 1094 ? 22.452 -0.062 -42.701 1.00 91.94 1094 ALA A C 1
ATOM 8558 O O . ALA A 1 1094 ? 22.085 0.360 -43.796 1.00 91.94 1094 ALA A O 1
ATOM 8559 N N . HIS A 1 1095 ? 21.777 0.194 -41.575 1.00 92.69 1095 HIS A N 1
ATOM 8560 C CA . HIS A 1 1095 ? 20.570 1.015 -41.537 1.00 92.69 1095 HIS A CA 1
ATOM 8561 C C . HIS A 1 1095 ? 20.836 2.467 -41.958 1.00 92.69 1095 HIS A C 1
ATOM 8563 O O . HIS A 1 1095 ? 20.096 2.989 -42.785 1.00 92.69 1095 HIS A O 1
ATOM 8569 N N . PHE A 1 1096 ? 21.927 3.083 -41.489 1.00 92.94 1096 PHE A N 1
ATOM 8570 C CA . PHE A 1 1096 ? 22.324 4.431 -41.908 1.00 92.94 1096 PHE A CA 1
ATOM 8571 C C . PHE A 1 1096 ? 22.555 4.521 -43.422 1.00 92.94 1096 PHE A C 1
ATOM 8573 O O . PHE A 1 1096 ? 21.938 5.353 -44.081 1.00 92.94 1096 PHE A O 1
ATOM 8580 N N . PHE A 1 1097 ? 23.375 3.636 -44.004 1.00 92.00 1097 PHE A N 1
ATOM 8581 C CA . PHE A 1 1097 ? 23.645 3.688 -45.448 1.00 92.00 1097 PHE A CA 1
ATOM 8582 C C . PHE A 1 1097 ? 22.395 3.385 -46.284 1.00 92.00 1097 PHE A C 1
ATOM 8584 O O . PHE A 1 1097 ? 22.141 4.072 -47.269 1.00 92.00 1097 PHE A O 1
ATOM 8591 N N . ARG A 1 1098 ? 21.566 2.409 -45.883 1.00 91.44 1098 ARG A N 1
ATOM 8592 C CA . ARG A 1 1098 ? 20.271 2.157 -46.543 1.00 91.44 1098 ARG A CA 1
ATOM 8593 C C . ARG A 1 1098 ? 19.356 3.377 -46.476 1.00 91.44 1098 ARG A C 1
ATOM 8595 O O . ARG A 1 1098 ? 18.640 3.646 -47.437 1.00 91.44 1098 ARG A O 1
ATOM 8602 N N . GLY A 1 1099 ? 19.373 4.083 -45.347 1.00 89.25 1099 GLY A N 1
ATOM 8603 C CA . GLY A 1 1099 ? 18.635 5.317 -45.120 1.00 89.25 1099 GLY A CA 1
ATOM 8604 C C . GLY A 1 1099 ? 19.112 6.441 -46.019 1.00 89.25 1099 GLY A C 1
ATOM 8605 O O . GLY A 1 1099 ? 18.284 7.084 -46.653 1.00 89.25 1099 GLY A O 1
ATOM 8606 N N . LEU A 1 1100 ? 20.430 6.602 -46.147 1.00 90.12 1100 LEU A N 1
ATOM 8607 C CA . LEU A 1 1100 ? 21.063 7.617 -46.988 1.00 90.12 1100 LEU A CA 1
ATOM 8608 C C . LEU A 1 1100 ? 20.640 7.471 -48.449 1.00 90.12 1100 LEU A C 1
ATOM 8610 O O . LEU A 1 1100 ? 20.233 8.447 -49.070 1.00 90.12 1100 LEU A O 1
ATOM 8614 N N . LEU A 1 1101 ? 20.639 6.235 -48.956 1.00 89.88 1101 LEU A N 1
ATOM 8615 C CA . LEU A 1 1101 ? 20.194 5.931 -50.318 1.00 89.88 1101 LEU A CA 1
ATOM 8616 C C . LEU A 1 1101 ? 18.683 6.113 -50.530 1.00 89.88 1101 LEU A C 1
ATOM 8618 O O . LEU A 1 1101 ? 18.251 6.391 -51.641 1.00 89.88 1101 LEU A O 1
ATOM 8622 N N . ASN A 1 1102 ? 17.866 5.910 -49.494 1.00 88.25 1102 ASN A N 1
ATOM 8623 C CA . ASN A 1 1102 ? 16.413 6.077 -49.594 1.00 88.25 1102 ASN A CA 1
ATOM 8624 C C . ASN A 1 1102 ? 15.978 7.538 -49.417 1.00 88.25 1102 ASN A C 1
ATOM 8626 O O . ASN A 1 1102 ? 14.968 7.942 -49.982 1.00 88.25 1102 ASN A O 1
ATOM 8630 N N . ALA A 1 1103 ? 16.691 8.318 -48.606 1.00 85.94 1103 ALA A N 1
ATOM 8631 C CA . ALA A 1 1103 ? 16.427 9.740 -48.418 1.00 85.94 1103 ALA A CA 1
ATOM 8632 C C . ALA A 1 1103 ? 16.880 10.562 -49.634 1.00 85.94 1103 ALA A C 1
ATOM 8634 O O . ALA A 1 1103 ? 16.245 11.561 -49.959 1.00 85.94 1103 ALA A O 1
ATOM 8635 N N . SER A 1 1104 ? 17.920 10.117 -50.353 1.00 87.25 1104 SER A N 1
ATOM 8636 C CA . SER A 1 1104 ? 18.401 10.787 -51.568 1.00 87.25 1104 SER A CA 1
ATOM 8637 C C . SER A 1 1104 ? 17.431 10.718 -52.753 1.00 87.25 1104 SER A C 1
ATOM 8639 O O . SER A 1 1104 ? 17.620 11.451 -53.716 1.00 87.25 1104 SER A O 1
ATOM 8641 N N . LEU A 1 1105 ? 16.380 9.890 -52.688 1.00 85.38 1105 LEU A N 1
ATOM 8642 C CA . LEU A 1 1105 ? 15.295 9.879 -53.681 1.00 85.38 1105 LEU A CA 1
ATOM 8643 C C . LEU A 1 1105 ? 14.487 11.182 -53.690 1.00 85.38 1105 LEU A C 1
ATOM 8645 O O . LEU A 1 1105 ? 13.921 11.536 -54.717 1.00 85.38 1105 LEU A O 1
ATOM 8649 N N . ASP A 1 1106 ? 14.441 11.888 -52.557 1.00 79.94 1106 ASP A N 1
ATOM 8650 C CA . ASP A 1 1106 ? 13.744 13.170 -52.435 1.00 79.94 1106 ASP A CA 1
ATOM 8651 C C . ASP A 1 1106 ? 14.606 14.343 -52.968 1.00 79.94 1106 ASP A C 1
ATOM 8653 O O . ASP A 1 1106 ? 14.161 15.493 -52.961 1.00 79.94 1106 ASP A O 1
ATOM 8657 N N . CYS A 1 1107 ? 15.852 14.076 -53.388 1.00 83.25 1107 CYS A N 1
ATOM 8658 C CA . CYS A 1 1107 ? 16.818 15.051 -53.904 1.00 83.25 1107 CYS A CA 1
ATOM 8659 C C . CYS A 1 1107 ? 16.819 15.097 -55.437 1.00 83.25 1107 CYS A C 1
ATOM 8661 O O . CYS A 1 1107 ? 16.647 14.073 -56.091 1.00 83.25 1107 CYS A O 1
ATOM 8663 N N . GLU A 1 1108 ? 17.088 16.275 -56.012 1.00 81.12 1108 GLU A N 1
ATOM 8664 C CA . GLU A 1 1108 ? 17.249 16.432 -57.468 1.00 81.12 1108 GLU A CA 1
ATOM 8665 C C . GLU A 1 1108 ? 18.460 15.635 -57.995 1.00 81.12 1108 GLU A C 1
ATOM 8667 O O . GLU A 1 1108 ? 18.329 14.879 -58.953 1.00 81.12 1108 GLU A O 1
ATOM 8672 N N . ASP A 1 1109 ? 19.612 15.743 -57.314 1.00 84.81 1109 ASP A N 1
ATOM 8673 C CA . ASP A 1 1109 ? 20.875 15.078 -57.667 1.00 84.81 1109 ASP A CA 1
ATOM 8674 C C . ASP A 1 1109 ? 21.308 14.086 -56.570 1.00 84.81 1109 ASP A C 1
ATOM 8676 O O . ASP A 1 1109 ? 22.132 14.376 -55.697 1.00 84.81 1109 ASP A O 1
ATOM 8680 N N . ALA A 1 1110 ? 20.749 12.872 -56.606 1.00 84.94 1110 ALA A N 1
ATOM 8681 C CA . ALA A 1 1110 ? 20.961 11.860 -55.567 1.00 84.94 1110 ALA A CA 1
ATOM 8682 C C . ALA A 1 1110 ? 22.438 11.445 -55.376 1.00 84.94 1110 ALA A C 1
ATOM 8684 O O . ALA A 1 1110 ? 22.863 11.183 -54.252 1.00 84.94 1110 ALA A O 1
ATOM 8685 N N . ALA A 1 1111 ? 23.237 11.374 -56.449 1.00 85.44 1111 ALA A N 1
ATOM 8686 C CA . ALA A 1 1111 ? 24.644 10.958 -56.377 1.00 85.44 1111 ALA A CA 1
ATOM 8687 C C . ALA A 1 1111 ? 25.562 12.022 -55.751 1.00 85.44 1111 ALA A C 1
ATOM 8689 O O . ALA A 1 1111 ? 26.477 11.677 -54.994 1.00 85.44 1111 ALA A O 1
ATOM 8690 N N . GLU A 1 1112 ? 25.304 13.301 -56.030 1.00 86.62 1112 GLU A N 1
ATOM 8691 C CA . GLU A 1 1112 ? 26.062 14.421 -55.467 1.00 86.62 1112 GLU A CA 1
ATOM 8692 C C . GLU A 1 1112 ? 25.782 14.560 -53.966 1.00 86.62 1112 GLU A C 1
ATOM 8694 O O . GLU A 1 1112 ? 26.710 14.614 -53.157 1.00 86.62 1112 GLU A O 1
ATOM 8699 N N . GLU A 1 1113 ? 24.509 14.517 -53.567 1.00 87.62 1113 GLU A N 1
ATOM 8700 C CA . GLU A 1 1113 ? 24.115 14.679 -52.165 1.00 87.62 1113 GLU A CA 1
ATOM 8701 C C . GLU A 1 1113 ? 24.550 13.493 -51.285 1.00 87.62 1113 GLU A C 1
ATOM 8703 O O . GLU A 1 1113 ? 24.997 13.698 -50.155 1.00 87.62 1113 GLU A O 1
ATOM 8708 N N . VAL A 1 1114 ? 24.537 12.257 -51.805 1.00 88.62 1114 VAL A N 1
ATOM 8709 C CA . VAL A 1 1114 ? 25.126 11.098 -51.103 1.00 88.62 1114 VAL A CA 1
ATOM 8710 C C . VAL A 1 1114 ? 26.632 11.283 -50.911 1.00 88.62 1114 VAL A C 1
ATOM 8712 O O . VAL A 1 1114 ? 27.145 11.038 -49.817 1.00 88.62 1114 VAL A O 1
ATOM 8715 N N . SER A 1 1115 ? 27.346 11.753 -51.937 1.00 88.44 1115 SER A N 1
ATOM 8716 C CA . SER A 1 1115 ? 28.795 11.981 -51.851 1.00 88.44 1115 SER A CA 1
ATOM 8717 C C . SER A 1 1115 ? 29.124 13.074 -50.830 1.00 88.44 1115 SER A C 1
ATOM 8719 O O . SER A 1 1115 ? 29.992 12.906 -49.977 1.00 88.44 1115 SER A O 1
ATOM 8721 N N . LYS A 1 1116 ? 28.351 14.160 -50.823 1.00 88.50 1116 LYS A N 1
ATOM 8722 C CA . LYS A 1 1116 ? 28.463 15.259 -49.858 1.00 88.50 1116 LYS A CA 1
ATOM 8723 C C . LYS A 1 1116 ? 28.144 14.846 -48.417 1.00 88.50 1116 LYS A C 1
ATOM 8725 O O . LYS A 1 1116 ? 28.803 15.297 -47.478 1.00 88.50 1116 LYS A O 1
ATOM 8730 N N . ALA A 1 1117 ? 27.164 13.969 -48.211 1.00 88.06 1117 ALA A N 1
ATOM 8731 C CA . ALA A 1 1117 ? 26.878 13.424 -46.888 1.00 88.06 1117 ALA A CA 1
ATOM 8732 C C . ALA A 1 1117 ? 28.045 12.562 -46.374 1.00 88.06 1117 ALA A C 1
ATOM 8734 O O . ALA A 1 1117 ? 28.448 12.696 -45.219 1.00 88.06 1117 ALA A O 1
ATOM 8735 N N . LEU A 1 1118 ? 28.646 11.733 -47.237 1.00 89.50 1118 LEU A N 1
ATOM 8736 C CA . LEU A 1 1118 ? 29.796 10.895 -46.879 1.00 89.50 1118 LEU A CA 1
ATOM 8737 C C . LEU A 1 1118 ? 31.069 11.707 -46.609 1.00 89.50 1118 LEU A C 1
ATOM 8739 O O . LEU A 1 1118 ? 31.784 11.393 -45.657 1.00 89.50 1118 LEU A O 1
ATOM 8743 N N . THR A 1 1119 ? 31.331 12.785 -47.353 1.00 88.25 1119 THR A N 1
ATOM 8744 C CA . THR A 1 1119 ? 32.438 13.705 -47.028 1.00 88.25 1119 THR A CA 1
ATOM 8745 C C . THR A 1 1119 ? 32.192 14.440 -45.709 1.00 88.25 1119 THR A C 1
ATOM 8747 O O . THR A 1 1119 ? 33.110 14.610 -44.904 1.00 88.25 1119 THR A O 1
ATOM 8750 N N . THR A 1 1120 ? 30.938 14.788 -45.404 1.00 88.88 1120 THR A N 1
ATOM 8751 C CA . THR A 1 1120 ? 30.566 15.348 -44.094 1.00 88.88 1120 THR A CA 1
ATOM 8752 C C . THR A 1 1120 ? 30.781 14.331 -42.963 1.00 88.88 1120 THR A C 1
ATOM 8754 O O . THR A 1 1120 ? 31.300 14.700 -41.907 1.00 88.88 1120 THR A O 1
ATOM 8757 N N . CYS A 1 1121 ? 30.494 13.038 -43.178 1.00 88.31 1121 CYS A N 1
ATOM 8758 C CA . CYS A 1 1121 ? 30.800 11.977 -42.206 1.00 88.31 1121 CYS A CA 1
ATOM 8759 C C . CYS A 1 1121 ? 32.291 11.931 -41.842 1.00 88.31 1121 CYS A C 1
ATOM 8761 O O . CYS A 1 1121 ? 32.615 11.725 -40.673 1.00 88.31 1121 CYS A O 1
ATOM 8763 N N . GLN A 1 1122 ? 33.198 12.149 -42.805 1.00 86.94 1122 GLN A N 1
ATOM 8764 C CA . GLN A 1 1122 ? 34.648 12.116 -42.556 1.00 86.94 1122 GLN A CA 1
ATOM 8765 C C . GLN A 1 1122 ? 35.089 13.160 -41.520 1.00 86.94 1122 GLN A C 1
ATOM 8767 O O . GLN A 1 1122 ? 36.013 12.902 -40.753 1.00 86.94 1122 GLN A O 1
ATOM 8772 N N . THR A 1 1123 ? 34.423 14.318 -41.475 1.00 86.31 1123 THR A N 1
ATOM 8773 C CA . THR A 1 1123 ? 34.775 15.421 -40.566 1.00 86.31 1123 THR A CA 1
ATOM 8774 C C . THR A 1 1123 ? 33.963 15.409 -39.273 1.00 86.31 1123 THR A C 1
ATOM 8776 O O . THR A 1 1123 ? 34.520 15.648 -38.204 1.00 86.31 1123 THR A O 1
ATOM 8779 N N . LYS A 1 1124 ? 32.659 15.112 -39.345 1.00 87.19 1124 LYS A N 1
ATOM 8780 C CA . LYS A 1 1124 ? 31.740 15.234 -38.202 1.00 87.19 1124 LYS A CA 1
ATOM 8781 C C . LYS A 1 1124 ? 31.470 13.930 -37.457 1.00 87.19 1124 LYS A C 1
ATOM 8783 O O . LYS A 1 1124 ? 31.256 13.971 -36.249 1.00 87.19 1124 LYS A O 1
ATOM 8788 N N . CYS A 1 1125 ? 31.470 12.774 -38.123 1.00 88.81 1125 CYS A N 1
ATOM 8789 C CA . CYS A 1 1125 ? 31.183 11.482 -37.485 1.00 88.81 1125 CYS A CA 1
ATOM 8790 C C . CYS A 1 1125 ? 32.000 10.332 -38.111 1.00 88.81 1125 CYS A C 1
ATOM 8792 O O . CYS A 1 1125 ? 31.448 9.453 -38.783 1.00 88.81 1125 CYS A O 1
ATOM 8794 N N . PRO A 1 1126 ? 33.327 10.294 -37.876 1.00 88.69 1126 PRO A N 1
ATOM 8795 C CA . PRO A 1 1126 ? 34.217 9.319 -38.513 1.00 88.69 1126 PRO A CA 1
ATOM 8796 C C . PRO A 1 1126 ? 33.910 7.869 -38.106 1.00 88.69 1126 PRO A C 1
ATOM 8798 O O . PRO A 1 1126 ? 34.170 6.940 -38.870 1.00 88.69 1126 PRO A O 1
ATOM 8801 N N . VAL A 1 1127 ? 33.295 7.660 -36.935 1.00 88.62 1127 VAL A N 1
ATOM 8802 C CA . VAL A 1 1127 ? 32.928 6.337 -36.395 1.00 88.62 1127 VAL A CA 1
ATOM 8803 C C . VAL A 1 1127 ? 32.001 5.558 -37.339 1.00 88.62 1127 VAL A C 1
ATOM 8805 O O . VAL A 1 1127 ? 32.118 4.336 -37.447 1.00 88.62 1127 VAL A O 1
ATOM 8808 N N . VAL A 1 1128 ? 31.114 6.240 -38.074 1.00 89.94 1128 VAL A N 1
ATOM 8809 C CA . VAL A 1 1128 ? 30.225 5.589 -39.053 1.00 89.94 1128 VAL A CA 1
ATOM 8810 C C . VAL A 1 1128 ? 31.038 4.977 -40.197 1.00 89.94 1128 VAL A C 1
ATOM 8812 O O . VAL A 1 1128 ? 30.812 3.821 -40.552 1.00 89.94 1128 VAL A O 1
ATOM 8815 N N . LEU A 1 1129 ? 32.038 5.693 -40.717 1.00 89.62 1129 LEU A N 1
ATOM 8816 C CA . LEU A 1 1129 ? 32.908 5.201 -41.791 1.00 89.62 1129 LEU A CA 1
ATOM 8817 C C . LEU A 1 1129 ? 33.878 4.118 -41.305 1.00 89.62 1129 LEU A C 1
ATOM 8819 O O . LEU A 1 1129 ? 34.077 3.128 -42.003 1.00 89.62 1129 LEU A O 1
ATOM 8823 N N . LEU A 1 1130 ? 34.401 4.236 -40.080 1.00 88.81 1130 LEU A N 1
ATOM 8824 C CA . LEU A 1 1130 ? 35.182 3.169 -39.438 1.00 88.81 1130 LEU A CA 1
ATOM 8825 C C . LEU A 1 1130 ? 34.369 1.877 -39.304 1.00 88.81 1130 LEU A C 1
ATOM 8827 O O . LEU A 1 1130 ? 34.859 0.786 -39.595 1.00 88.81 1130 LEU A O 1
ATOM 8831 N N . SER A 1 1131 ? 33.097 1.996 -38.910 1.00 89.00 1131 SER A N 1
ATOM 8832 C CA . SER A 1 1131 ? 32.194 0.848 -38.842 1.00 89.00 1131 SER A CA 1
ATOM 8833 C C . SER A 1 1131 ? 31.886 0.272 -40.228 1.00 89.00 1131 SER A C 1
ATOM 8835 O O . SER A 1 1131 ? 31.823 -0.945 -40.381 1.00 89.00 1131 SER A O 1
ATOM 8837 N N . ALA A 1 1132 ? 31.758 1.119 -41.254 1.00 89.69 1132 ALA A N 1
ATOM 8838 C CA . ALA A 1 1132 ? 31.576 0.678 -42.632 1.00 89.69 1132 ALA A CA 1
ATOM 8839 C C . ALA A 1 1132 ? 32.790 -0.110 -43.135 1.00 89.69 1132 ALA A C 1
ATOM 8841 O O . ALA A 1 1132 ? 32.601 -1.154 -43.747 1.00 89.69 1132 ALA A O 1
ATOM 8842 N N . ALA A 1 1133 ? 34.010 0.340 -42.822 1.00 87.94 1133 ALA A N 1
ATOM 8843 C CA . ALA A 1 1133 ? 35.246 -0.348 -43.186 1.00 87.94 1133 ALA A CA 1
ATOM 8844 C C . ALA A 1 1133 ? 35.346 -1.742 -42.549 1.00 87.94 1133 ALA A C 1
ATOM 8846 O O . ALA A 1 1133 ? 35.671 -2.713 -43.230 1.00 87.94 1133 ALA A O 1
ATOM 8847 N N . LEU A 1 1134 ? 34.985 -1.863 -41.266 1.00 87.06 1134 LEU A N 1
ATOM 8848 C CA . LEU A 1 1134 ? 34.957 -3.149 -40.562 1.00 87.06 1134 LEU A CA 1
ATOM 8849 C C . LEU A 1 1134 ? 33.935 -4.127 -41.168 1.00 87.06 1134 LEU A C 1
ATOM 8851 O O . LEU A 1 1134 ? 34.216 -5.317 -41.300 1.00 87.06 1134 LEU A O 1
ATOM 8855 N N . TRP A 1 1135 ? 32.744 -3.636 -41.524 1.00 88.56 1135 TRP A N 1
ATOM 8856 C CA . TRP A 1 1135 ? 31.635 -4.464 -42.010 1.00 88.56 1135 TRP A CA 1
ATOM 8857 C C . TRP A 1 1135 ? 31.491 -4.507 -43.538 1.00 88.56 1135 TRP A C 1
ATOM 8859 O O . TRP A 1 1135 ? 30.504 -5.053 -44.045 1.00 88.56 1135 TRP A O 1
ATOM 8869 N N . TRP A 1 1136 ? 32.457 -3.955 -44.273 1.00 90.25 1136 TRP A N 1
ATOM 8870 C CA . TRP A 1 1136 ? 32.360 -3.716 -45.712 1.00 90.25 1136 TRP A CA 1
ATOM 8871 C C . TRP A 1 1136 ? 31.952 -4.943 -46.545 1.00 90.25 1136 TRP A C 1
ATOM 8873 O O . TRP A 1 1136 ? 31.026 -4.801 -47.343 1.00 90.25 1136 TRP A O 1
ATOM 8883 N N . PRO A 1 1137 ? 32.481 -6.167 -46.320 1.00 86.62 1137 PRO A N 1
ATOM 8884 C CA . PRO A 1 1137 ? 32.097 -7.335 -47.125 1.00 86.62 1137 PRO A CA 1
ATOM 8885 C C . PRO A 1 1137 ? 30.608 -7.687 -47.037 1.00 86.62 1137 PRO A C 1
ATOM 8887 O O . PRO A 1 1137 ? 30.028 -8.217 -47.981 1.00 86.62 1137 PRO A O 1
ATOM 8890 N N . ARG A 1 1138 ? 29.966 -7.394 -45.898 1.00 88.88 1138 ARG A N 1
ATOM 8891 C CA . ARG A 1 1138 ? 28.520 -7.597 -45.710 1.00 88.88 1138 ARG A CA 1
ATOM 8892 C C . ARG A 1 1138 ? 27.694 -6.403 -46.183 1.00 88.88 1138 ARG A C 1
ATOM 8894 O O . ARG A 1 1138 ? 26.488 -6.543 -46.383 1.00 88.88 1138 ARG A O 1
ATOM 8901 N N . LEU A 1 1139 ? 28.299 -5.223 -46.279 1.00 90.31 1139 LEU A N 1
ATOM 8902 C CA . LEU A 1 1139 ? 27.628 -3.972 -46.620 1.00 90.31 1139 LEU A CA 1
ATOM 8903 C C . LEU A 1 1139 ? 27.623 -3.730 -48.135 1.00 90.31 1139 LEU A C 1
ATOM 8905 O O . LEU A 1 1139 ? 26.585 -3.384 -48.693 1.00 90.31 1139 LEU A O 1
ATOM 8909 N N . GLU A 1 1140 ? 28.745 -3.981 -48.807 1.00 90.06 1140 GLU A N 1
ATOM 8910 C CA . GLU A 1 1140 ? 28.921 -3.780 -50.246 1.00 90.06 1140 GLU A CA 1
ATOM 8911 C C . GLU A 1 1140 ? 27.796 -4.396 -51.103 1.00 90.06 1140 GLU A C 1
ATOM 8913 O O . GLU A 1 1140 ? 27.149 -3.641 -51.836 1.00 90.06 1140 GLU A O 1
ATOM 8918 N N . PRO A 1 1141 ? 27.466 -5.703 -51.013 1.00 90.62 1141 PRO A N 1
ATOM 8919 C CA . PRO A 1 1141 ? 26.428 -6.293 -51.866 1.00 90.62 1141 PRO A CA 1
ATOM 8920 C C . PRO A 1 1141 ? 25.042 -5.677 -51.625 1.00 90.62 1141 PRO A C 1
ATOM 8922 O O . PRO A 1 1141 ? 24.236 -5.553 -52.552 1.00 90.62 1141 PRO A O 1
ATOM 8925 N N . VAL A 1 1142 ? 24.765 -5.243 -50.394 1.00 90.25 1142 VAL A N 1
ATOM 8926 C CA . VAL A 1 1142 ? 23.504 -4.594 -50.014 1.00 90.25 1142 VAL A CA 1
ATOM 8927 C C . VAL A 1 1142 ? 23.389 -3.216 -50.664 1.00 90.25 1142 VAL A C 1
ATOM 8929 O O . VAL A 1 1142 ? 22.355 -2.907 -51.253 1.00 90.25 1142 VAL A O 1
ATOM 8932 N N . LEU A 1 1143 ? 24.444 -2.400 -50.600 1.00 89.94 1143 LEU A N 1
ATOM 8933 C CA . LEU A 1 1143 ? 24.428 -1.053 -51.178 1.00 89.94 1143 LEU A CA 1
ATOM 8934 C C . LEU A 1 1143 ? 24.409 -1.092 -52.704 1.00 89.94 1143 LEU A C 1
ATOM 8936 O O . LEU A 1 1143 ? 23.641 -0.364 -53.326 1.00 89.94 1143 LEU A O 1
ATOM 8940 N N . CYS A 1 1144 ? 25.190 -1.987 -53.311 1.00 88.56 1144 CYS A N 1
ATOM 8941 C CA . CYS A 1 1144 ? 25.251 -2.121 -54.765 1.00 88.56 1144 CYS A CA 1
ATOM 8942 C C . CYS A 1 1144 ? 23.912 -2.574 -55.354 1.00 88.56 1144 CYS A C 1
ATOM 8944 O O . CYS A 1 1144 ? 23.456 -2.024 -56.357 1.00 88.56 1144 CYS A O 1
ATOM 8946 N N . SER A 1 1145 ? 23.263 -3.559 -54.724 1.00 89.62 1145 SER A N 1
ATOM 8947 C CA . SER A 1 1145 ? 21.948 -4.037 -55.162 1.00 89.62 1145 SER A CA 1
ATOM 8948 C C . SER A 1 1145 ? 20.857 -2.981 -54.970 1.00 89.62 1145 SER A C 1
ATOM 8950 O O . SER A 1 1145 ? 20.042 -2.785 -55.872 1.00 89.62 1145 SER A O 1
ATOM 8952 N N . GLN A 1 1146 ? 20.863 -2.251 -53.848 1.00 89.38 1146 GLN A N 1
ATOM 8953 C CA . GLN A 1 1146 ? 19.909 -1.169 -53.599 1.00 89.38 1146 GLN A CA 1
ATOM 8954 C C . GLN A 1 1146 ? 20.099 -0.001 -54.574 1.00 89.38 1146 GLN A C 1
ATOM 8956 O O . GLN A 1 1146 ? 19.115 0.456 -55.151 1.00 89.38 1146 GLN A O 1
ATOM 8961 N N . TRP A 1 1147 ? 21.337 0.445 -54.807 1.00 89.00 1147 TRP A N 1
ATOM 8962 C CA . TRP A 1 1147 ? 21.640 1.529 -55.745 1.00 89.00 1147 TRP A CA 1
ATOM 8963 C C . TRP A 1 1147 ? 21.213 1.185 -57.172 1.00 89.00 1147 TRP A C 1
ATOM 8965 O O . TRP A 1 1147 ? 20.514 1.962 -57.820 1.00 89.00 1147 TRP A O 1
ATOM 8975 N N . LYS A 1 1148 ? 21.547 -0.030 -57.633 1.00 88.69 1148 LYS A N 1
ATOM 8976 C CA . LYS A 1 1148 ? 21.132 -0.522 -58.951 1.00 88.69 1148 LYS A CA 1
ATOM 8977 C C . LYS A 1 1148 ? 19.607 -0.574 -59.086 1.00 88.69 1148 LYS A C 1
ATOM 8979 O O . LYS A 1 1148 ? 19.094 -0.224 -60.142 1.00 88.69 1148 LYS A O 1
ATOM 8984 N N . ARG A 1 1149 ? 18.890 -0.982 -58.029 1.00 89.06 1149 ARG A N 1
ATOM 8985 C CA . ARG A 1 1149 ? 17.418 -1.036 -58.006 1.00 89.06 1149 ARG A CA 1
ATOM 8986 C C . ARG A 1 1149 ? 16.765 0.350 -58.038 1.00 89.06 1149 ARG A C 1
ATOM 8988 O O . ARG A 1 1149 ? 15.717 0.482 -58.652 1.00 89.06 1149 ARG A O 1
ATOM 8995 N N . LEU A 1 1150 ? 17.337 1.337 -57.348 1.00 86.19 1150 LEU A N 1
ATOM 8996 C CA . LEU A 1 1150 ? 16.749 2.675 -57.217 1.00 86.19 1150 LEU A CA 1
ATOM 8997 C C . LEU A 1 1150 ? 17.082 3.600 -58.395 1.00 86.19 1150 LEU A C 1
ATOM 8999 O O . LEU A 1 1150 ? 16.203 4.321 -58.851 1.00 86.19 1150 LEU A O 1
ATOM 9003 N N . PHE A 1 1151 ? 18.323 3.570 -58.891 1.00 85.25 1151 PHE A N 1
ATOM 9004 C CA . PHE A 1 1151 ? 18.824 4.572 -59.843 1.00 85.25 1151 PHE A CA 1
ATOM 9005 C C . PHE A 1 1151 ? 19.279 3.994 -61.190 1.00 85.25 1151 PHE A C 1
ATOM 9007 O O . PHE A 1 1151 ? 19.424 4.746 -62.147 1.00 85.25 1151 PHE A O 1
ATOM 9014 N N . GLY A 1 1152 ? 19.558 2.686 -61.292 1.00 79.62 1152 GLY A N 1
ATOM 9015 C CA . GLY A 1 1152 ? 20.058 2.064 -62.533 1.00 79.62 1152 GLY A CA 1
ATOM 9016 C C . GLY A 1 1152 ? 21.410 2.602 -63.045 1.00 79.62 1152 GLY A C 1
ATOM 9017 O O . GLY A 1 1152 ? 21.821 2.258 -64.150 1.00 79.62 1152 GLY A O 1
ATOM 9018 N N . ALA A 1 1153 ? 22.095 3.426 -62.248 1.00 78.44 1153 ALA A N 1
ATOM 9019 C CA . ALA A 1 1153 ? 23.283 4.208 -62.592 1.00 78.44 1153 ALA A CA 1
ATOM 9020 C C . ALA A 1 1153 ? 24.563 3.653 -61.920 1.00 78.44 1153 ALA A C 1
ATOM 9022 O O . ALA A 1 1153 ? 24.456 2.849 -60.982 1.00 78.44 1153 ALA A O 1
ATOM 9023 N N . PRO A 1 1154 ? 25.779 4.062 -62.351 1.00 80.88 1154 PRO A N 1
ATOM 9024 C CA . PRO A 1 1154 ? 27.007 3.796 -61.591 1.00 80.88 1154 PRO A CA 1
ATOM 9025 C C . PRO A 1 1154 ? 26.908 4.353 -60.162 1.00 80.88 1154 PRO A C 1
ATOM 9027 O O . PRO A 1 1154 ? 26.141 5.283 -59.910 1.00 80.88 1154 PRO A O 1
ATOM 9030 N N . LEU A 1 1155 ? 27.646 3.752 -59.219 1.00 84.06 1155 LEU A N 1
ATOM 9031 C CA . LEU A 1 1155 ? 27.661 4.193 -57.818 1.00 84.06 1155 LEU A CA 1
ATOM 9032 C C . LEU A 1 1155 ? 28.086 5.661 -57.702 1.00 84.06 1155 LEU A C 1
ATOM 9034 O O . LEU A 1 1155 ? 28.883 6.147 -58.500 1.00 84.06 1155 LEU A O 1
ATOM 9038 N N . ALA A 1 1156 ? 27.584 6.333 -56.664 1.00 86.38 1156 ALA A N 1
ATOM 9039 C CA . ALA A 1 1156 ? 28.082 7.644 -56.266 1.00 86.38 1156 ALA A CA 1
ATOM 9040 C C . ALA A 1 1156 ? 29.603 7.602 -56.029 1.00 86.38 1156 ALA A C 1
ATOM 9042 O O . ALA A 1 1156 ? 30.124 6.606 -55.519 1.00 86.38 1156 ALA A O 1
ATOM 9043 N N . GLU A 1 1157 ? 30.292 8.691 -56.367 1.00 86.69 1157 GLU A N 1
ATOM 9044 C CA . GLU A 1 1157 ? 31.757 8.766 -56.396 1.00 86.69 1157 GLU A CA 1
ATOM 9045 C C . GLU A 1 1157 ? 32.393 8.314 -55.073 1.00 86.69 1157 GLU A C 1
ATOM 9047 O O . GLU A 1 1157 ? 33.267 7.451 -55.062 1.00 86.69 1157 GLU A O 1
ATOM 9052 N N . GLU A 1 1158 ? 31.897 8.812 -53.938 1.00 86.12 1158 GLU A N 1
ATOM 9053 C CA . GLU A 1 1158 ? 32.424 8.442 -52.618 1.00 86.12 1158 GLU A CA 1
ATOM 9054 C C . GLU A 1 1158 ? 32.145 6.977 -52.237 1.00 86.12 1158 GLU A C 1
ATOM 9056 O O . GLU A 1 1158 ? 32.968 6.345 -51.578 1.00 86.12 1158 GLU A O 1
ATOM 9061 N N . LEU A 1 1159 ? 31.026 6.385 -52.675 1.00 87.12 1159 LEU A N 1
ATOM 9062 C CA . LEU A 1 1159 ? 30.753 4.959 -52.435 1.00 87.12 1159 LEU A CA 1
ATOM 9063 C C . LEU A 1 1159 ? 31.670 4.058 -53.269 1.00 87.12 1159 LEU A C 1
ATOM 9065 O O . LEU A 1 1159 ? 32.090 3.001 -52.791 1.00 87.12 1159 LEU A O 1
ATOM 9069 N N . ASP A 1 1160 ? 31.993 4.472 -54.495 1.00 87.25 1160 ASP A N 1
ATOM 9070 C CA . ASP A 1 1160 ? 32.941 3.750 -55.342 1.00 87.25 1160 ASP A CA 1
ATOM 9071 C C . ASP A 1 1160 ? 34.384 3.898 -54.827 1.00 87.25 1160 ASP A C 1
ATOM 9073 O O . ASP A 1 1160 ? 35.143 2.928 -54.851 1.00 87.25 1160 ASP A O 1
ATOM 9077 N N . ARG A 1 1161 ? 34.737 5.044 -54.223 1.00 86.50 1161 ARG A N 1
ATOM 9078 C CA . ARG A 1 1161 ? 36.006 5.219 -53.487 1.00 86.50 1161 ARG A CA 1
ATOM 9079 C C . ARG A 1 1161 ? 36.136 4.248 -52.308 1.00 86.50 1161 ARG A C 1
ATOM 9081 O O . ARG A 1 1161 ? 37.159 3.570 -52.202 1.00 86.50 1161 ARG A O 1
ATOM 9088 N N . LEU A 1 1162 ? 35.095 4.090 -51.477 1.00 87.19 1162 LEU A N 1
ATOM 9089 C CA . LEU A 1 1162 ? 35.092 3.104 -50.378 1.00 87.19 1162 LEU A CA 1
ATOM 9090 C C . LEU A 1 1162 ? 35.314 1.668 -50.888 1.00 87.19 1162 LEU A C 1
ATOM 9092 O O . LEU A 1 1162 ? 36.107 0.913 -50.316 1.00 87.19 1162 LEU A O 1
ATOM 9096 N N . ARG A 1 1163 ? 34.663 1.298 -52.001 1.00 86.75 1163 ARG A N 1
ATOM 9097 C CA . ARG A 1 1163 ? 34.898 0.013 -52.680 1.00 86.75 1163 ARG A CA 1
ATOM 9098 C C . ARG A 1 1163 ? 36.347 -0.098 -53.163 1.00 86.75 1163 ARG A C 1
ATOM 9100 O O . ARG A 1 1163 ? 36.986 -1.138 -52.976 1.00 86.75 1163 ARG A O 1
ATOM 9107 N N . GLY A 1 1164 ? 36.868 0.966 -53.768 1.00 85.06 1164 GLY A N 1
ATOM 9108 C CA . GLY A 1 1164 ? 38.250 1.078 -54.224 1.00 85.06 1164 GLY A CA 1
ATOM 9109 C C . GLY A 1 1164 ? 39.252 0.769 -53.111 1.00 85.06 1164 GLY A C 1
ATOM 9110 O O . GLY A 1 1164 ? 40.144 -0.061 -53.311 1.00 85.06 1164 GLY A O 1
ATOM 9111 N N . TRP A 1 1165 ? 39.060 1.333 -51.917 1.00 84.75 1165 TRP A N 1
ATOM 9112 C CA . TRP A 1 1165 ? 39.935 1.116 -50.757 1.00 84.75 1165 TRP A CA 1
ATOM 9113 C C . TRP A 1 1165 ? 39.910 -0.321 -50.238 1.00 84.75 1165 TRP A C 1
ATOM 9115 O O . TRP A 1 1165 ? 40.971 -0.911 -50.027 1.00 84.75 1165 TRP A O 1
ATOM 9125 N N . HIS A 1 1166 ? 38.732 -0.937 -50.118 1.00 84.12 1166 HIS A N 1
ATOM 9126 C CA . HIS A 1 1166 ? 38.629 -2.349 -49.739 1.00 84.12 1166 HIS A CA 1
ATOM 9127 C C . HIS A 1 1166 ? 39.288 -3.280 -50.774 1.00 84.12 1166 HIS A C 1
ATOM 9129 O O . HIS A 1 1166 ? 40.051 -4.185 -50.424 1.00 84.12 1166 HIS A O 1
ATOM 9135 N N . SER A 1 1167 ? 39.044 -3.036 -52.067 1.00 82.19 1167 SER A N 1
ATOM 9136 C CA . SER A 1 1167 ? 39.639 -3.828 -53.152 1.00 82.19 1167 SER A CA 1
ATOM 9137 C C . SER A 1 1167 ? 41.164 -3.677 -53.229 1.00 82.19 1167 SER A C 1
ATOM 9139 O O . SER A 1 1167 ? 41.867 -4.624 -53.571 1.00 82.19 1167 SER A O 1
ATOM 9141 N N . SER A 1 1168 ? 41.690 -2.507 -52.862 1.00 81.56 1168 SER A N 1
ATOM 9142 C CA . SER A 1 1168 ? 43.130 -2.250 -52.802 1.00 81.56 1168 SER A CA 1
ATOM 9143 C C . SER A 1 1168 ? 43.774 -2.922 -51.588 1.00 81.56 1168 SER A C 1
ATOM 9145 O O . SER A 1 1168 ? 44.851 -3.493 -51.720 1.00 81.56 1168 SER A O 1
ATOM 9147 N N . GLY A 1 1169 ? 43.102 -2.937 -50.429 1.00 77.12 1169 GLY A N 1
ATOM 9148 C CA . GLY A 1 1169 ? 43.577 -3.641 -49.230 1.00 77.12 1169 GLY A CA 1
ATOM 9149 C C . GLY A 1 1169 ? 43.606 -5.158 -49.398 1.00 77.12 1169 GLY A C 1
ATOM 9150 O O . GLY A 1 1169 ? 44.597 -5.801 -49.066 1.00 77.12 1169 GLY A O 1
ATOM 9151 N N . THR A 1 1170 ? 42.561 -5.730 -49.995 1.00 77.62 1170 THR A N 1
ATOM 9152 C CA . THR A 1 1170 ? 42.515 -7.167 -50.318 1.00 77.62 1170 THR A CA 1
ATOM 9153 C C . THR A 1 1170 ? 43.556 -7.550 -51.373 1.00 77.62 1170 THR A C 1
ATOM 9155 O O . THR A 1 1170 ? 44.286 -8.516 -51.173 1.00 77.62 1170 THR A O 1
ATOM 9158 N N . ARG A 1 1171 ? 43.724 -6.769 -52.453 1.00 78.50 1171 ARG A N 1
ATOM 9159 C CA . ARG A 1 1171 ? 44.806 -6.990 -53.437 1.00 78.50 1171 ARG A CA 1
ATOM 9160 C C . ARG A 1 1171 ? 46.204 -6.836 -52.833 1.00 78.50 1171 ARG A C 1
ATOM 9162 O O . ARG A 1 1171 ? 47.099 -7.595 -53.193 1.00 78.50 1171 ARG A O 1
ATOM 9169 N N . PHE A 1 1172 ? 46.402 -5.898 -51.910 1.00 76.56 1172 PHE A N 1
ATOM 9170 C CA . PHE A 1 1172 ? 47.665 -5.763 -51.182 1.00 76.56 1172 PHE A CA 1
ATOM 9171 C C . PHE A 1 1172 ? 47.986 -7.047 -50.397 1.00 76.56 1172 PHE A C 1
ATOM 9173 O O . PHE A 1 1172 ? 49.073 -7.593 -50.558 1.00 76.56 1172 PHE A O 1
ATOM 9180 N N . LEU A 1 1173 ? 47.020 -7.590 -49.644 1.00 72.69 1173 LEU A N 1
ATOM 9181 C CA . LEU A 1 1173 ? 47.204 -8.821 -48.862 1.00 72.69 1173 LEU A CA 1
ATOM 9182 C C . LEU A 1 1173 ? 47.350 -10.083 -49.732 1.00 72.69 1173 LEU A C 1
ATOM 9184 O O . LEU A 1 1173 ? 48.141 -10.965 -49.408 1.00 72.69 1173 LEU A O 1
ATOM 9188 N N . CYS A 1 1174 ? 46.606 -10.185 -50.838 1.00 70.38 1174 CYS A N 1
ATOM 9189 C CA . CYS A 1 1174 ? 46.620 -11.370 -51.700 1.00 70.38 1174 CYS A CA 1
ATOM 9190 C C . CYS A 1 1174 ? 47.782 -11.397 -52.707 1.00 70.38 1174 CYS A C 1
ATOM 9192 O O . CYS A 1 1174 ? 48.254 -12.480 -53.044 1.00 70.38 1174 CYS A O 1
ATOM 9194 N N . SER A 1 1175 ? 48.223 -10.244 -53.227 1.00 66.12 1175 SER A N 1
ATOM 9195 C CA . SER A 1 1175 ? 49.188 -10.176 -54.339 1.00 66.12 1175 SER A CA 1
ATOM 9196 C C . SER A 1 1175 ? 50.310 -9.143 -54.168 1.00 66.12 1175 SER A C 1
ATOM 9198 O O . SER A 1 1175 ? 51.070 -8.938 -55.110 1.00 66.12 1175 SER A O 1
ATOM 9200 N N . GLY A 1 1176 ? 50.421 -8.462 -53.018 1.00 63.34 1176 GLY A N 1
ATOM 9201 C CA . GLY A 1 1176 ? 51.483 -7.476 -52.753 1.00 63.34 1176 GLY A CA 1
ATOM 9202 C C . GLY A 1 1176 ? 51.415 -6.207 -53.615 1.00 63.34 1176 GLY A C 1
ATOM 9203 O O . GLY A 1 1176 ? 52.427 -5.538 -53.810 1.00 63.34 1176 GLY A O 1
ATOM 9204 N N . ALA A 1 1177 ? 50.245 -5.890 -54.181 1.00 64.12 1177 ALA A N 1
ATOM 9205 C CA . ALA A 1 1177 ? 50.053 -4.734 -55.062 1.00 64.12 1177 ALA A CA 1
ATOM 9206 C C . ALA A 1 1177 ? 50.189 -3.397 -54.308 1.00 64.12 1177 ALA A C 1
ATOM 9208 O O . ALA A 1 1177 ? 49.790 -3.309 -53.155 1.00 64.12 1177 ALA A O 1
ATOM 9209 N N . VAL A 1 1178 ? 50.696 -2.340 -54.960 1.00 64.31 1178 VAL A N 1
ATOM 9210 C CA . VAL A 1 1178 ? 50.907 -1.018 -54.331 1.00 64.31 1178 VAL A CA 1
ATOM 9211 C C . VAL A 1 1178 ? 49.595 -0.451 -53.779 1.00 64.31 1178 VAL A C 1
ATOM 9213 O O . VAL A 1 1178 ? 48.605 -0.328 -54.500 1.00 64.31 1178 VAL A O 1
ATOM 9216 N N . PHE A 1 1179 ? 49.606 -0.084 -52.498 1.00 65.38 1179 PHE A N 1
ATOM 9217 C CA . PHE A 1 1179 ? 48.458 0.489 -51.806 1.00 65.38 1179 PHE A CA 1
ATOM 9218 C C . PHE A 1 1179 ? 48.411 2.022 -52.005 1.00 65.38 1179 PHE A C 1
ATOM 9220 O O . PHE A 1 1179 ? 49.449 2.675 -51.865 1.00 65.38 1179 PHE A O 1
ATOM 9227 N N . PRO A 1 1180 ? 47.256 2.624 -52.350 1.00 66.38 1180 PRO A N 1
ATOM 9228 C CA . PRO A 1 1180 ? 47.161 4.060 -52.626 1.00 66.38 1180 PRO A CA 1
ATOM 9229 C C . PRO A 1 1180 ? 47.318 4.906 -51.347 1.00 66.38 1180 PRO A C 1
ATOM 9231 O O . PRO A 1 1180 ? 46.731 4.592 -50.316 1.00 66.38 1180 PRO A O 1
ATOM 9234 N N . LEU A 1 1181 ? 48.109 5.988 -51.418 1.00 62.34 1181 LEU A N 1
ATOM 9235 C CA . LEU A 1 1181 ? 48.489 6.847 -50.275 1.00 62.34 1181 LEU A CA 1
ATOM 9236 C C . LEU A 1 1181 ? 47.831 8.244 -50.276 1.00 62.34 1181 LEU A C 1
ATOM 9238 O O . LEU A 1 1181 ? 48.118 9.047 -49.392 1.00 62.34 1181 LEU A O 1
ATOM 9242 N N . SER A 1 1182 ? 46.992 8.560 -51.266 1.00 59.88 1182 SER A N 1
ATOM 9243 C CA . SER A 1 1182 ? 46.442 9.912 -51.490 1.00 59.88 1182 SER A CA 1
ATOM 9244 C C . SER A 1 1182 ? 45.185 10.240 -50.669 1.00 59.88 1182 SER A C 1
ATOM 9246 O O . SER A 1 1182 ? 44.726 11.379 -50.691 1.00 59.88 1182 SER A O 1
ATOM 9248 N N . ASP A 1 1183 ? 44.652 9.262 -49.940 1.00 72.00 1183 ASP A N 1
ATOM 9249 C CA . ASP A 1 1183 ? 43.374 9.318 -49.222 1.00 72.00 1183 ASP A CA 1
ATOM 9250 C C . ASP A 1 1183 ? 43.574 9.388 -47.692 1.00 72.00 1183 ASP A C 1
ATOM 9252 O O . ASP A 1 1183 ? 44.679 9.122 -47.204 1.00 72.00 1183 ASP A O 1
ATOM 9256 N N . PRO A 1 1184 ? 42.548 9.755 -46.891 1.00 81.12 1184 PRO A N 1
ATOM 9257 C CA . PRO A 1 1184 ? 42.690 9.928 -45.445 1.00 81.12 1184 PRO A CA 1
ATOM 9258 C C . PRO A 1 1184 ? 43.316 8.695 -44.759 1.00 81.12 1184 PRO A C 1
ATOM 9260 O O . PRO A 1 1184 ? 42.730 7.605 -44.778 1.00 81.12 1184 PRO A O 1
ATOM 9263 N N . PRO A 1 1185 ? 44.478 8.852 -44.087 1.00 80.81 1185 PRO A N 1
ATOM 9264 C CA . PRO A 1 1185 ? 45.291 7.724 -43.636 1.00 80.81 1185 PRO A CA 1
ATOM 9265 C C . PRO A 1 1185 ? 44.581 6.864 -42.585 1.00 80.81 1185 PRO A C 1
ATOM 9267 O O . PRO A 1 1185 ? 44.735 5.651 -42.568 1.00 80.81 1185 PRO A O 1
ATOM 9270 N N . TRP A 1 1186 ? 43.738 7.446 -41.733 1.00 84.31 1186 TRP A N 1
ATOM 9271 C CA . TRP A 1 1186 ? 42.992 6.681 -40.729 1.00 84.31 1186 TRP A CA 1
ATOM 9272 C C . TRP A 1 1186 ? 41.931 5.750 -41.343 1.00 84.31 1186 TRP A C 1
ATOM 9274 O O . TRP A 1 1186 ? 41.665 4.681 -40.793 1.00 84.31 1186 TRP A O 1
ATOM 9284 N N . LEU A 1 1187 ? 41.340 6.125 -42.482 1.00 83.44 1187 LEU A N 1
ATOM 9285 C CA . LEU A 1 1187 ? 40.286 5.351 -43.141 1.00 83.44 1187 LEU A CA 1
ATOM 9286 C C . LEU A 1 1187 ? 40.887 4.220 -43.978 1.00 83.44 1187 LEU A C 1
ATOM 9288 O O . LEU A 1 1187 ? 40.445 3.076 -43.884 1.00 83.44 1187 LEU A O 1
ATOM 9292 N N . LEU A 1 1188 ? 41.969 4.519 -44.699 1.00 82.94 1188 LEU A N 1
ATOM 9293 C CA . LEU A 1 1188 ? 42.812 3.528 -45.364 1.00 82.94 1188 LEU A CA 1
ATOM 9294 C C . LEU A 1 1188 ? 43.318 2.451 -44.387 1.00 82.94 1188 LEU A C 1
ATOM 9296 O O . LEU A 1 1188 ? 43.211 1.256 -44.673 1.00 82.94 1188 LEU A O 1
ATOM 9300 N N . ALA A 1 1189 ? 43.801 2.861 -43.206 1.00 84.75 1189 ALA A N 1
ATOM 9301 C CA . ALA A 1 1189 ? 44.206 1.941 -42.142 1.00 84.75 1189 ALA A CA 1
ATOM 9302 C C . ALA A 1 1189 ? 43.041 1.067 -41.657 1.00 84.75 1189 ALA A C 1
ATOM 9304 O O . ALA A 1 1189 ? 43.236 -0.123 -41.427 1.00 84.75 1189 ALA A O 1
ATOM 9305 N N . ALA A 1 1190 ? 41.831 1.621 -41.527 1.00 85.62 1190 ALA A N 1
ATOM 9306 C CA . ALA A 1 1190 ? 40.658 0.869 -41.087 1.00 85.62 1190 ALA A CA 1
ATOM 9307 C C . ALA A 1 1190 ? 40.246 -0.225 -42.090 1.00 85.62 1190 ALA A C 1
ATOM 9309 O O . ALA A 1 1190 ? 39.950 -1.345 -41.676 1.00 85.62 1190 ALA A O 1
ATOM 9310 N N . PHE A 1 1191 ? 40.271 0.061 -43.398 1.00 84.50 1191 PHE A N 1
ATOM 9311 C CA . PHE A 1 1191 ? 39.993 -0.940 -44.441 1.00 84.50 1191 PHE A CA 1
ATOM 9312 C C . PHE A 1 1191 ? 41.078 -2.018 -44.517 1.00 84.50 1191 PHE A C 1
ATOM 9314 O O . PHE A 1 1191 ? 40.755 -3.199 -44.647 1.00 84.50 1191 PHE A O 1
ATOM 9321 N N . LEU A 1 1192 ? 42.352 -1.637 -44.380 1.00 82.88 1192 LEU A N 1
ATOM 9322 C CA . LEU A 1 1192 ? 43.461 -2.589 -44.322 1.00 82.88 1192 LEU A CA 1
ATOM 9323 C C . LEU A 1 1192 ? 43.351 -3.492 -43.082 1.00 82.88 1192 LEU A C 1
ATOM 9325 O O . LEU A 1 1192 ? 43.435 -4.710 -43.199 1.00 82.88 1192 LEU A O 1
ATOM 9329 N N . HIS A 1 1193 ? 43.081 -2.917 -41.908 1.00 82.94 1193 HIS A N 1
ATOM 9330 C CA . HIS A 1 1193 ? 42.867 -3.656 -40.661 1.00 82.94 1193 HIS A CA 1
ATOM 9331 C C . HIS A 1 1193 ? 41.648 -4.592 -40.735 1.00 82.94 1193 HIS A C 1
ATOM 9333 O O . HIS A 1 1193 ? 41.720 -5.747 -40.318 1.00 82.94 1193 HIS A O 1
ATOM 9339 N N . GLY A 1 1194 ? 40.536 -4.129 -41.317 1.00 79.81 1194 GLY A N 1
ATOM 9340 C CA . GLY A 1 1194 ? 39.345 -4.947 -41.555 1.00 79.81 1194 GLY A CA 1
ATOM 9341 C C . GLY A 1 1194 ? 39.612 -6.140 -42.477 1.00 79.81 1194 GLY A C 1
ATOM 9342 O O . GLY A 1 1194 ? 39.130 -7.237 -42.198 1.00 79.81 1194 GLY A O 1
ATOM 9343 N N . ALA A 1 1195 ? 40.417 -5.954 -43.528 1.00 78.69 1195 ALA A N 1
ATOM 9344 C CA . ALA A 1 1195 ? 40.838 -7.034 -44.419 1.00 78.69 1195 ALA A CA 1
ATOM 9345 C C . ALA A 1 1195 ? 41.782 -8.031 -43.712 1.00 78.69 1195 ALA A C 1
ATOM 9347 O O . ALA A 1 1195 ? 41.624 -9.240 -43.868 1.00 78.69 1195 ALA A O 1
ATOM 9348 N N . ILE A 1 1196 ? 42.698 -7.548 -42.862 1.00 77.62 1196 ILE A N 1
ATOM 9349 C CA . ILE A 1 1196 ? 43.588 -8.393 -42.042 1.00 77.62 1196 ILE A CA 1
ATOM 9350 C C . ILE A 1 1196 ? 42.785 -9.293 -41.093 1.00 77.62 1196 ILE A C 1
ATOM 9352 O O . ILE A 1 1196 ? 43.044 -10.491 -41.011 1.00 77.62 1196 ILE A O 1
ATOM 9356 N N . LEU A 1 1197 ? 41.771 -8.747 -40.413 1.00 75.94 1197 LEU A N 1
ATOM 9357 C CA . LEU A 1 1197 ? 40.914 -9.507 -39.494 1.00 75.94 1197 LEU A CA 1
ATOM 9358 C C . LEU A 1 1197 ? 40.123 -10.640 -40.174 1.00 75.94 1197 LEU A C 1
ATOM 9360 O O . LEU A 1 1197 ? 39.693 -11.571 -39.494 1.00 75.94 1197 LEU A O 1
ATOM 9364 N N . GLN A 1 1198 ? 39.898 -10.558 -41.488 1.00 69.31 1198 GLN A N 1
ATOM 9365 C CA . GLN A 1 1198 ? 39.163 -11.564 -42.264 1.00 69.31 1198 GLN A CA 1
ATOM 9366 C C . GLN A 1 1198 ? 40.067 -12.687 -42.788 1.00 69.31 1198 GLN A C 1
ATOM 9368 O O . GLN A 1 1198 ? 39.604 -13.813 -42.956 1.00 69.31 1198 GLN A O 1
ATOM 9373 N N . HIS A 1 1199 ? 41.353 -12.405 -43.008 1.00 66.12 1199 HIS A N 1
ATOM 9374 C CA . HIS A 1 1199 ? 42.356 -13.360 -43.478 1.00 66.12 1199 HIS A CA 1
ATOM 9375 C C . HIS A 1 1199 ? 43.211 -13.865 -42.303 1.00 66.12 1199 HIS A C 1
ATOM 9377 O O . HIS A 1 1199 ? 44.399 -13.571 -42.208 1.00 66.12 1199 HIS A O 1
ATOM 9383 N N . SER A 1 1200 ? 42.615 -14.628 -41.381 1.00 52.66 1200 SER A N 1
ATOM 9384 C CA . SER A 1 1200 ? 43.259 -15.054 -40.123 1.00 52.66 1200 SER A CA 1
ATOM 9385 C C . SER A 1 1200 ? 44.367 -16.118 -40.249 1.00 52.66 1200 SER A C 1
ATOM 9387 O O . SER A 1 1200 ? 44.762 -16.679 -39.231 1.00 52.66 1200 SER A O 1
ATOM 9389 N N . GLU A 1 1201 ? 44.864 -16.431 -41.451 1.00 47.69 1201 GLU A N 1
ATOM 9390 C CA . GLU A 1 1201 ? 45.811 -17.544 -41.676 1.00 47.69 1201 GLU A CA 1
ATOM 9391 C C . GLU A 1 1201 ? 47.174 -17.150 -42.278 1.00 47.69 1201 GLU A C 1
ATOM 9393 O O . GLU A 1 1201 ? 48.008 -18.022 -42.510 1.00 47.69 1201 GLU A O 1
ATOM 9398 N N . LEU A 1 1202 ? 47.467 -15.863 -42.498 1.00 50.12 1202 LEU A N 1
ATOM 9399 C CA . LEU A 1 1202 ? 48.763 -15.442 -43.055 1.00 50.12 1202 LEU A CA 1
ATOM 9400 C C . LEU A 1 1202 ? 49.693 -14.825 -41.992 1.00 50.12 1202 LEU A C 1
ATOM 9402 O O . LEU A 1 1202 ? 49.261 -13.945 -41.243 1.00 50.12 1202 LEU A O 1
ATOM 9406 N N . PRO A 1 1203 ? 50.988 -15.213 -41.931 1.00 47.66 1203 PRO A N 1
ATOM 9407 C CA . PRO A 1 1203 ? 51.966 -14.552 -41.074 1.00 47.66 1203 PRO A CA 1
ATOM 9408 C C . PRO A 1 1203 ? 52.169 -13.101 -41.534 1.00 47.66 1203 PRO A C 1
ATOM 9410 O O . PRO A 1 1203 ? 52.855 -12.822 -42.515 1.00 47.66 1203 PRO A O 1
ATOM 9413 N N . LEU A 1 1204 ? 51.589 -12.161 -40.786 1.00 51.59 1204 LEU A N 1
ATOM 9414 C CA . LEU A 1 1204 ? 51.591 -10.713 -41.044 1.00 51.59 1204 LEU A CA 1
ATOM 9415 C C . LEU A 1 1204 ? 52.997 -10.067 -41.080 1.00 51.59 1204 LEU A C 1
ATOM 9417 O O . LEU A 1 1204 ? 53.147 -8.907 -41.456 1.00 51.59 1204 LEU A O 1
ATOM 9421 N N . GLN A 1 1205 ? 54.034 -10.799 -40.661 1.00 48.47 1205 GLN A N 1
ATOM 9422 C CA . GLN A 1 1205 ? 55.380 -10.277 -40.410 1.00 48.47 1205 GLN A CA 1
ATOM 9423 C C . GLN A 1 1205 ? 56.200 -9.950 -41.667 1.00 48.47 1205 GLN A C 1
ATOM 9425 O O . GLN A 1 1205 ? 57.172 -9.208 -41.556 1.00 48.47 1205 GLN A O 1
ATOM 9430 N N . VAL A 1 1206 ? 55.842 -10.464 -42.849 1.00 46.44 1206 VAL A N 1
ATOM 9431 C CA . VAL A 1 1206 ? 56.737 -10.398 -44.025 1.00 46.44 1206 VAL A CA 1
ATOM 9432 C C . VAL A 1 1206 ? 56.393 -9.268 -45.013 1.00 46.44 1206 VAL A C 1
ATOM 9434 O O . VAL A 1 1206 ? 57.263 -8.855 -45.769 1.00 46.44 1206 VAL A O 1
ATOM 9437 N N . GLN A 1 1207 ? 55.178 -8.701 -44.996 1.00 52.06 1207 GLN A N 1
ATOM 9438 C CA . GLN A 1 1207 ? 54.756 -7.696 -45.999 1.00 52.06 1207 GLN A CA 1
ATOM 9439 C C . GLN A 1 1207 ? 54.728 -6.235 -45.509 1.00 52.06 1207 GLN A C 1
ATOM 9441 O O . GLN A 1 1207 ? 54.698 -5.321 -46.329 1.00 52.06 1207 GLN A O 1
ATOM 9446 N N . LEU A 1 1208 ? 54.762 -5.978 -44.196 1.00 53.19 1208 LEU A N 1
ATOM 9447 C CA . LEU A 1 1208 ? 54.699 -4.616 -43.629 1.00 53.19 1208 LEU A CA 1
ATOM 9448 C C . LEU A 1 1208 ? 56.073 -3.924 -43.500 1.00 53.19 1208 LEU A C 1
ATOM 9450 O O . LEU A 1 1208 ? 56.140 -2.746 -43.160 1.00 53.19 1208 LEU A O 1
ATOM 9454 N N . THR A 1 1209 ? 57.171 -4.635 -43.763 1.00 46.03 1209 THR A N 1
ATOM 9455 C CA . THR A 1 1209 ? 58.555 -4.172 -43.548 1.00 46.03 1209 THR A CA 1
ATOM 9456 C C . THR A 1 1209 ? 59.161 -3.394 -44.726 1.00 46.03 1209 THR A C 1
ATOM 9458 O O . THR A 1 1209 ? 60.269 -2.875 -44.603 1.00 46.03 1209 THR A O 1
ATOM 9461 N N . GLY A 1 1210 ? 58.447 -3.244 -45.847 1.00 49.84 1210 GLY A N 1
ATOM 9462 C CA . GLY A 1 1210 ? 58.904 -2.478 -47.013 1.00 49.84 1210 GLY A CA 1
ATOM 9463 C C . GLY A 1 1210 ? 58.347 -1.051 -47.057 1.00 49.84 1210 GLY A C 1
ATOM 9464 O O . GLY A 1 1210 ? 57.262 -0.852 -47.582 1.00 49.84 1210 GLY A O 1
ATOM 9465 N N . SER A 1 1211 ? 59.080 -0.090 -46.484 1.00 49.31 1211 SER A N 1
ATOM 9466 C CA . SER A 1 1211 ? 59.136 1.383 -46.696 1.00 49.31 1211 SER A CA 1
ATOM 9467 C C . SER A 1 1211 ? 58.082 2.162 -47.536 1.00 49.31 1211 SER A C 1
ATOM 9469 O O . SER A 1 1211 ? 58.445 3.159 -48.159 1.00 49.31 1211 SER A O 1
ATOM 9471 N N . LEU A 1 1212 ? 56.803 1.786 -47.576 1.00 55.69 1212 LEU A N 1
ATOM 9472 C CA . LEU A 1 1212 ? 55.779 2.435 -48.420 1.00 55.69 1212 LEU A CA 1
ATOM 9473 C C . LEU A 1 1212 ? 54.590 3.011 -47.638 1.00 55.69 1212 LEU A C 1
ATOM 9475 O O . LEU A 1 1212 ? 53.649 3.510 -48.244 1.00 55.69 1212 LEU A O 1
ATOM 9479 N N . PHE A 1 1213 ? 54.615 2.986 -46.304 1.00 62.22 1213 PHE A N 1
ATOM 9480 C CA . PHE A 1 1213 ? 53.505 3.470 -45.483 1.00 62.22 1213 PHE A CA 1
ATOM 9481 C C . PHE A 1 1213 ? 53.844 4.770 -44.751 1.00 62.22 1213 PHE A C 1
ATOM 9483 O O . PHE A 1 1213 ? 54.921 4.915 -44.175 1.00 62.22 1213 PHE A O 1
ATOM 9490 N N . SER A 1 1214 ? 52.907 5.722 -44.751 1.00 68.62 1214 SER A N 1
ATOM 9491 C CA . SER A 1 1214 ? 53.039 6.957 -43.978 1.00 68.62 1214 SER A CA 1
ATOM 9492 C C . SER A 1 1214 ? 52.977 6.662 -42.472 1.00 68.62 1214 SER A C 1
ATOM 9494 O O . SER A 1 1214 ? 52.248 5.773 -42.025 1.00 68.62 1214 SER A O 1
ATOM 9496 N N . LEU A 1 1215 ? 53.713 7.431 -41.659 1.00 73.56 1215 LEU A N 1
ATOM 9497 C CA . LEU A 1 1215 ? 53.735 7.281 -40.194 1.00 73.56 1215 LEU A CA 1
ATOM 9498 C C . LEU A 1 1215 ? 52.315 7.315 -39.592 1.00 73.56 1215 LEU A C 1
ATOM 9500 O O . LEU A 1 1215 ? 51.995 6.554 -38.683 1.00 73.56 1215 LEU A O 1
ATOM 9504 N N . GLN A 1 1216 ? 51.443 8.166 -40.138 1.00 76.62 1216 GLN A N 1
ATOM 9505 C CA . GLN A 1 1216 ? 50.054 8.313 -39.698 1.00 76.62 1216 GLN A CA 1
ATOM 9506 C C . GLN A 1 1216 ? 49.215 7.045 -39.933 1.00 76.62 1216 GLN A C 1
ATOM 9508 O O . GLN A 1 1216 ? 48.366 6.722 -39.102 1.00 76.62 1216 GLN A O 1
ATOM 9513 N N . LEU A 1 1217 ? 49.473 6.298 -41.014 1.00 79.38 1217 LEU A N 1
ATOM 9514 C CA . LEU A 1 1217 ? 48.806 5.022 -41.293 1.00 79.38 1217 LEU A CA 1
ATOM 9515 C C . LEU A 1 1217 ? 49.187 3.960 -40.249 1.00 79.38 1217 LEU A C 1
ATOM 9517 O O . LEU A 1 1217 ? 48.319 3.279 -39.707 1.00 79.38 1217 LEU A O 1
ATOM 9521 N N . LEU A 1 1218 ? 50.480 3.852 -39.924 1.00 78.62 1218 LEU A N 1
ATOM 9522 C CA . LEU A 1 1218 ? 50.985 2.897 -38.931 1.00 78.62 1218 LEU A CA 1
ATOM 9523 C C . LEU A 1 1218 ? 50.461 3.199 -37.520 1.00 78.62 1218 LEU A C 1
ATOM 9525 O O . LEU A 1 1218 ? 50.088 2.280 -36.793 1.00 78.62 1218 LEU A O 1
ATOM 9529 N N . VAL A 1 1219 ? 50.372 4.481 -37.148 1.00 83.88 1219 VAL A N 1
ATOM 9530 C CA . VAL A 1 1219 ? 49.782 4.908 -35.868 1.00 83.88 1219 VAL A CA 1
ATOM 9531 C C . VAL A 1 1219 ? 48.303 4.516 -35.781 1.00 83.88 1219 VAL A C 1
ATOM 9533 O O . VAL A 1 1219 ? 47.864 4.016 -34.745 1.00 83.88 1219 VAL A O 1
ATOM 9536 N N . ALA A 1 1220 ? 47.538 4.679 -36.865 1.00 83.25 1220 ALA A N 1
ATOM 9537 C CA . ALA A 1 1220 ? 46.137 4.262 -36.905 1.00 83.25 1220 ALA A CA 1
ATOM 9538 C C . ALA A 1 1220 ? 45.976 2.730 -36.800 1.00 83.25 1220 ALA A C 1
ATOM 9540 O O . ALA A 1 1220 ? 45.121 2.256 -36.054 1.00 83.25 1220 ALA A O 1
ATOM 9541 N N . LEU A 1 1221 ? 46.828 1.942 -37.468 1.00 81.81 1221 LEU A N 1
ATOM 9542 C CA . LEU A 1 1221 ? 46.827 0.475 -37.346 1.00 81.81 1221 LEU A CA 1
ATOM 9543 C C . LEU A 1 1221 ? 47.167 0.002 -35.925 1.00 81.81 1221 LEU A C 1
ATOM 9545 O O . LEU A 1 1221 ? 46.527 -0.920 -35.410 1.00 81.81 1221 LEU A O 1
ATOM 9549 N N . LEU A 1 1222 ? 48.137 0.652 -35.273 1.00 83.94 1222 LEU A N 1
ATOM 9550 C CA . LEU A 1 1222 ? 48.476 0.390 -33.874 1.00 83.94 1222 LEU A CA 1
ATOM 9551 C C . LEU A 1 1222 ? 47.281 0.682 -32.955 1.00 83.94 1222 LEU A C 1
ATOM 9553 O O . LEU A 1 1222 ? 46.969 -0.124 -32.082 1.00 83.94 1222 LEU A O 1
ATOM 9557 N N . PHE A 1 1223 ? 46.585 1.800 -33.177 1.00 85.81 1223 PHE A N 1
ATOM 9558 C CA . PHE A 1 1223 ? 45.395 2.173 -32.413 1.00 85.81 1223 PHE A CA 1
ATOM 9559 C C . PHE A 1 1223 ? 44.280 1.119 -32.507 1.00 85.81 1223 PHE A C 1
ATOM 9561 O O . PHE A 1 1223 ? 43.767 0.688 -31.472 1.00 85.81 1223 PHE A O 1
ATOM 9568 N N . PHE A 1 1224 ? 43.942 0.645 -33.713 1.00 84.62 1224 PHE A N 1
ATOM 9569 C CA . PHE A 1 1224 ? 42.923 -0.402 -33.882 1.00 84.62 1224 PHE A CA 1
ATOM 9570 C C . PHE A 1 1224 ? 43.333 -1.729 -33.233 1.00 84.62 1224 PHE A C 1
ATOM 9572 O O . PHE A 1 1224 ? 42.527 -2.344 -32.534 1.00 84.62 1224 PHE A O 1
ATOM 9579 N N . SER A 1 1225 ? 44.603 -2.119 -33.376 1.00 82.94 1225 SER A N 1
ATOM 9580 C CA . SER A 1 1225 ? 45.140 -3.350 -32.779 1.00 82.94 1225 SER A CA 1
ATOM 9581 C C . SER A 1 1225 ? 45.087 -3.319 -31.245 1.00 82.94 1225 SER A C 1
ATOM 9583 O O . SER A 1 1225 ? 44.743 -4.314 -30.607 1.00 82.94 1225 SER A O 1
ATOM 9585 N N . LEU A 1 1226 ? 45.392 -2.166 -30.634 1.00 84.50 1226 LEU A N 1
ATOM 9586 C CA . LEU A 1 1226 ? 45.307 -1.972 -29.184 1.00 84.50 1226 LEU A CA 1
ATOM 9587 C C . LEU A 1 1226 ? 43.862 -2.031 -28.677 1.00 84.50 1226 LEU A C 1
ATOM 9589 O O . LEU A 1 1226 ? 43.605 -2.643 -27.641 1.00 84.50 1226 LEU A O 1
ATOM 9593 N N . LEU A 1 1227 ? 42.909 -1.430 -29.395 1.00 82.56 1227 LEU A N 1
ATOM 9594 C CA . LEU A 1 1227 ? 41.498 -1.476 -29.005 1.00 82.56 1227 LEU A CA 1
ATOM 9595 C C . LEU A 1 1227 ? 40.896 -2.877 -29.139 1.00 82.56 1227 LEU A C 1
ATOM 9597 O O . LEU A 1 1227 ? 40.148 -3.297 -28.256 1.00 82.56 1227 LEU A O 1
ATOM 9601 N N . ASP A 1 1228 ? 41.262 -3.629 -30.177 1.00 81.56 1228 ASP A N 1
ATOM 9602 C CA . ASP A 1 1228 ? 40.854 -5.031 -30.312 1.00 81.56 1228 ASP A CA 1
ATOM 9603 C C . ASP A 1 1228 ? 41.470 -5.907 -29.205 1.00 81.56 1228 ASP A C 1
ATOM 9605 O O . ASP A 1 1228 ? 40.784 -6.774 -28.658 1.00 81.56 1228 ASP A O 1
ATOM 9609 N N . LEU A 1 1229 ? 42.715 -5.638 -28.788 1.00 80.56 1229 LEU A N 1
ATOM 9610 C CA . LEU A 1 1229 ? 43.346 -6.303 -27.640 1.00 80.56 1229 LEU A CA 1
ATOM 9611 C C . LEU A 1 1229 ? 42.611 -6.001 -26.322 1.00 80.56 1229 LEU A C 1
ATOM 9613 O O . LEU A 1 1229 ? 42.383 -6.909 -25.520 1.00 80.56 1229 LEU A O 1
ATOM 9617 N N . ILE A 1 1230 ? 42.229 -4.741 -26.094 1.00 78.69 1230 ILE A N 1
ATOM 9618 C CA . ILE A 1 1230 ? 41.449 -4.327 -24.919 1.00 78.69 1230 ILE A CA 1
ATOM 9619 C C . ILE A 1 1230 ? 40.076 -5.011 -24.932 1.00 78.69 1230 ILE A C 1
ATOM 9621 O O . ILE A 1 1230 ? 39.670 -5.585 -23.922 1.00 78.69 1230 ILE A O 1
ATOM 9625 N N . SER A 1 1231 ? 39.390 -5.018 -26.078 1.00 73.44 1231 SER A N 1
ATOM 9626 C CA . SER A 1 1231 ? 38.100 -5.697 -26.250 1.00 73.44 1231 SER A CA 1
ATOM 9627 C C . SER A 1 1231 ? 38.206 -7.197 -25.933 1.00 73.44 1231 SER A C 1
ATOM 9629 O O . SER A 1 1231 ? 37.422 -7.712 -25.135 1.00 73.44 1231 SER A O 1
ATOM 9631 N N . ALA A 1 1232 ? 39.242 -7.875 -26.441 1.00 72.75 1232 ALA A N 1
ATOM 9632 C CA . ALA A 1 1232 ? 39.503 -9.290 -26.167 1.00 72.75 1232 ALA A CA 1
ATOM 9633 C C . ALA A 1 1232 ? 39.819 -9.594 -24.687 1.00 72.75 1232 ALA A C 1
ATOM 9635 O O . ALA A 1 1232 ? 39.574 -10.706 -24.223 1.00 72.75 1232 ALA A O 1
ATOM 9636 N N . ARG A 1 1233 ? 40.357 -8.624 -23.932 1.00 69.69 1233 ARG A N 1
ATOM 9637 C CA . ARG A 1 1233 ? 40.626 -8.749 -22.486 1.00 69.69 1233 ARG A CA 1
ATOM 9638 C C . ARG A 1 1233 ? 39.396 -8.480 -21.618 1.00 69.69 1233 ARG A C 1
ATOM 9640 O O . ARG A 1 1233 ? 39.272 -9.098 -20.566 1.00 69.69 1233 ARG A O 1
ATOM 9647 N N . ILE A 1 1234 ? 38.520 -7.561 -22.032 1.00 64.19 1234 ILE A N 1
ATOM 9648 C CA . ILE A 1 1234 ? 37.297 -7.193 -21.298 1.00 64.19 1234 ILE A CA 1
ATOM 9649 C C . ILE A 1 1234 ? 36.195 -8.244 -21.496 1.00 64.19 1234 ILE A C 1
ATOM 9651 O O . ILE A 1 1234 ? 35.467 -8.549 -20.554 1.00 64.19 1234 ILE A O 1
ATOM 9655 N N . ALA A 1 1235 ? 36.090 -8.818 -22.696 1.00 54.78 1235 ALA A N 1
ATOM 9656 C CA . ALA A 1 1235 ? 35.152 -9.887 -23.024 1.00 54.78 1235 ALA A CA 1
ATOM 9657 C C . ALA A 1 1235 ? 35.911 -11.070 -23.658 1.00 54.78 1235 ALA A C 1
ATOM 9659 O O . ALA A 1 1235 ? 35.895 -11.217 -24.886 1.00 54.78 1235 ALA A O 1
ATOM 9660 N N . PRO A 1 1236 ? 36.617 -11.895 -22.855 1.00 44.78 1236 PRO A N 1
ATOM 9661 C CA . PRO A 1 1236 ? 37.201 -13.129 -23.364 1.00 44.78 1236 PRO A CA 1
ATOM 9662 C C . PRO A 1 1236 ? 36.066 -14.020 -23.881 1.00 44.78 1236 PRO A C 1
ATOM 9664 O O . PRO A 1 1236 ? 35.039 -14.156 -23.216 1.00 44.78 1236 PRO A O 1
ATOM 9667 N N . LYS A 1 1237 ? 36.233 -14.543 -25.099 1.00 39.38 1237 LYS A N 1
ATOM 9668 C CA . LYS A 1 1237 ? 35.253 -15.427 -25.743 1.00 39.38 1237 LYS A CA 1
ATOM 9669 C C . LYS A 1 1237 ? 34.911 -16.641 -24.890 1.00 39.38 1237 LYS A C 1
ATOM 9671 O O . LYS A 1 1237 ? 35.849 -17.195 -24.270 1.00 39.38 1237 LYS A O 1
#

pLDDT: mean 75.93, std 15.4, range [24.5, 94.06]